Protein 4R2X (pdb70)

CATH classification: 3.40.50.1580

Organism: Shewanella oneidensis (strain ATCC 700550 / JCM 31522 / CIP 106686 / LMG 19005 / NCIMB 14063 / MR-1) (NCBI:txid211586)

Secondary structure (DSSP, 8-state):
--SSSS---TGGGTT--EEEEES-GGGHHHHHTTSEEEEEEEEETTEEEEEEEETTEEEEEE---SSHHHHHHHHHHHHHTT--EEEEEEEEEE-STTPPTT-EEEEEEEEEE-SGGGGTS-TTS-EE--HHHHHHHHHHHHHTT---EEEEEEEES-SSGGGT---SSS----TTTTTHHHHHHHTT--EEESSHHHHHHHHHHHT-EEEEEEEEEEETTT-S---HHHHHHHHHHHHH-/--SSSS---TGGGTT--EEE--S-GGGHHHHHTTSEEEEEEEEETTEEEEEEEETTEEEEEE---SSHHHHHHHHHHHHHTT--EEEEEEEEEE-STT--TT-EEEEEEEEEESSGGGGTS-TTS-EE--HHHHHHHHHHHHHTT---EEEEEEEES-SSGGGT---SSS----GGGTTHHHHHHHTT--EEESSHHHHHHHHHHHT-EEEEEEEEEEETT--HHHHHHHHHHHHHHHH-/--SSSS---GGGGTT--EEEEES-GGGHHHHHTTSEEEEEEEEETTEEEEEEEETTEEEEEE---SSHHHHHHHHHHHHHTT--EEEEEEEEEE-STT--TT-EEEEEEEEEE-SGGGGTS-TTS-EE--HHHHHHHHHHHHHTT---EEEEEEEES-SSGGGT---SSS----TTTTTHHHHHHHTT--EEESSHHHHHHHHHHHT-EEEEEEEEEEETTT-SS--TT----HHHHHHHHHHHHH-/--SSSS---GGGGTT--EEEEES-GGGHHHHHHTSEEEEEEEEETTEEEEEEEETTEEEEEE---SSHHHHHHHHHHHHHTT--EEEEEEEEEE-STT--TT-EEEEEEEEEE-SGGGGTS-TTS-EE--HHHHHHHHHHHHHTT---EEEEEEEES-SSGGGT---SSS----GGGTTHHHHHHHTT--EEESSHHHHHHHHHHHT-EEEEEEEEEEETTT-SS--TTS-----HHHHHHHHHHHHH-/--STTT---GGGGTT--EEE--S-HHHHHHHHTTSEEEEEEEEETTEEEEEEEETTEEEEEE---SSHHHHHHHHHHHHHTT--EEEEEEEEEE-STT--TT-EEEEEEEEEESSGGGGTS-TTS-EE--HHHHHHHHHHHHHTT---EEEEEEEES-SSGGGT---SSS----GGGTTHHHHHHHTT--EEESSHHHHHHHHHHHT-EEEEEEEEEEETT--HHHHHHHHHHHHHHHHH-/--SSSS---TGGGTT--EEEEES-GGGHHHHHTTSEEEEEEEEETTEEEEEEEETTEEEEEE---SSHHHHHHHHHHHHHTT--EEEEEEEEEE-STTSPTT-EEEEEEEEEE-SGGGGTS-TTS-EE--HHHHHHHHHHHHHTT---EEEEEEEES-SSGGGT---SSS----GGGTTHHHHHHHTT--EEESSHHHHHHHHHHHT-EEEEEEEEEEETTT-S---HHHHHHHHHHHHHH-

Solvent-accessible surface area: 43007 Å² total; per-residue (Å²): 90,103,12,73,18,0,20,0,37,142,83,62,1,82,61,3,58,0,0,0,0,0,2,23,17,87,30,0,91,140,0,0,108,87,13,86,110,40,60,112,21,6,48,76,54,0,1,19,1,31,11,0,45,1,10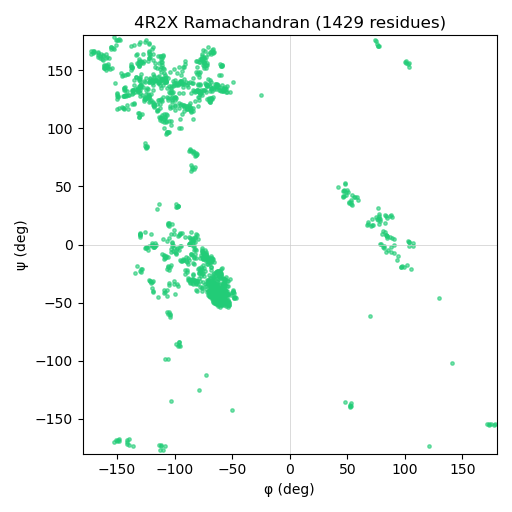4,59,91,29,0,0,0,0,0,1,0,10,0,1,0,0,1,3,0,0,0,9,0,0,10,66,11,39,2,63,0,0,0,6,0,4,56,5,8,0,0,35,80,159,7,71,20,53,42,3,0,0,1,22,0,0,0,2,2,10,4,0,0,40,1,15,0,44,42,28,2,3,0,7,3,38,24,93,0,3,54,7,0,3,37,2,0,123,108,47,73,28,115,7,49,48,12,13,0,0,1,0,0,0,22,12,10,0,6,19,5,94,115,24,68,36,33,84,18,19,83,86,2,40,38,2,32,134,31,7,45,51,13,40,0,24,0,3,7,14,9,0,0,1,0,0,0,0,0,27,1,28,67,23,59,2,0,1,0,1,15,4,63,2,2,18,69,124,39,48,54,25,88,184,93,26,161,101,64,11,22,46,3,0,7,34,0,0,70,88,27,36,128,95,88,14,74,20,1,22,0,41,136,87,60,1,82,61,3,62,2,0,0,0,0,4,20,17,110,29,0,105,132,0,0,95,86,15,84,116,36,60,117,28,6,51,75,55,0,1,18,1,28,10,0,49,1,98,60,88,27,0,0,0,0,0,1,0,10,0,0,0,0,1,4,0,0,0,8,0,0,9,65,8,40,2,64,0,0,0,6,1,5,48,4,9,0,0,38,80,158,7,71,16,36,39,2,0,0,1,22,0,0,0,2,2,10,2,0,0,39,1,14,0,39,39,28,2,2,0,6,2,40,24,91,0,3,53,7,0,3,35,1,0,123,106,57,69,37,116,7,50,43,8,13,0,0,2,0,0,0,23,8,10,0,7,19,5,94,120,24,68,34,33,85,19,18,84,88,2,38,37,1,32,135,33,8,46,51,13,40,0,25,0,2,7,14,10,0,0,1,0,0,0,1,1,28,2,27,68,24,64,2,0,0,0,1,15,5,60,1,1,17,65,128,40,49,58,26,91,186,92,20,118,141,148,30,47,11,5,49,2,0,7,36,0,0,70,83,28,33,125,101,86,8,79,17,1,20,0,40,131,92,64,1,85,61,2,58,0,0,0,0,0,5,16,18,85,28,0,93,138,0,0,106,91,13,83,110,39,63,114,20,7,49,78,55,1,1,21,1,33,7,0,47,0,103,60,94,27,0,0,0,0,0,1,0,9,0,0,0,0,1,4,0,0,0,8,0,0,9,61,8,32,2,61,0,0,0,10,2,6,46,7,14,0,0,19,87,110,0,76,86,36,40,0,0,0,2,20,0,0,0,2,2,11,3,0,0,40,1,15,0,45,40,28,2,2,0,6,3,38,22,94,0,3,55,8,0,4,36,1,0,124,105,65,73,35,114,8,38,49,12,12,0,0,1,0,0,0,36,6,8,0,9,20,32,116,83,26,70,36,31,78,20,19,84,82,1,40,40,2,25,131,34,9,46,53,14,41,0,12,1,4,10,15,10,0,0,1,0,1,0,0,0,26,1,27,66,24,58,3,0,2,0,6,4,0,80,79,8,77,55,131,108,21,85,104,28,5,18,48,2,0,7,34,0,0,66,86,25,32,130,97,88,14,137,28,1,23,0,38,119,90,64,1,82,60,3,61,1,0,0,0,0,4,21,17,100,24,0,86,109,0,0,110,92,14,81,116,39,69,114,26,7,51,73,58,0,1,18,1,37,8,0,48,1,108,61,98,25,0,0,0,0,0,1,0,9,0,0,0,0,1,4,0,0,0,8,0,0,9,55,6,32,3,64,0,0,0,7,1,4,46,6,9,0,0,18,94,115,1,94,91,56,38,3,0,0,1,22,0,0,0,2,3,10,2,0,0,40,1,16,0,39,36,29,2,3,0,8,2,42,24,94,0,3,54,9,0,4,35,1,0,124,107,64,70,54,113,8,41,44,8,12,0,0,1,0,0,0,23,11,11,0,6,19,6,96,110,25,66,34,34,83,18,18,83,82,2,39,38,2,34,124,34,10,38,46,13,40,0,16,0,2,8,14,10,0,0,1,0,1,0,0,1,27,2,23,67,24,60,3,0,0,0,1,15,4,64,2,14,16,54,142,93,42,58,77,156,52,3,9,55,4,0,7,36,0,0,69,83,29,24,128,92,103,15,135,28,1,21,0,36,132,92,63,1,84,60,3,60,0,0,0,0,0,4,15,17,87,33,0,97,143,0,0,107,88,14,84,109,40,65,114,22,6,47,78,59,0,0,20,0,27,6,0,48,1,105,60,96,28,0,0,0,0,0,0,0,9,0,0,0,0,1,4,0,0,0,8,0,0,9,61,10,32,2,63,0,0,0,7,1,5,49,5,9,0,0,20,93,115,1,93,94,61,41,9,0,0,2,21,0,0,0,2,2,10,3,0,0,39,1,16,0,42,40,25,2,2,0,7,2,39,24,93,0,2,54,8,0,4,35,1,0,127,110,67,73,50,116,6,42,49,12,14,0,0,1,0,0,0,23,7,10,0,7,19,5,97,111,24,66,37,33,79,20,18,84,88,2,40,39,2,34,134,36,7,44,51,13,40,0,17,0,3,7,14,10,0,0,1,0,0,0,1,1,29,1,25,68,24,57,3,0,1,0,2,16,3,64,3,13,17,53,142,90,42,63,78,91,11,37,53,4,0,7,34,0,0,69,85,27,35,118,96,90,12,72,19,1,23,0,40,122,92,62,1,85,62,3,61,2,0,0,0,0,5,22,17,96,39,0,80,145,0,0,110,94,14,82,115,38,57,116,28,8,53,74,54,0,1,18,1,36,7,0,46,1,109,62,99,24,0,0,0,0,0,1,0,9,0,1,0,0,1,4,0,0,0,7,0,0,8,54,9,36,2,62,1,0,0,8,2,5,46,4,11,0,0,20,88,104,0,74,97,40,39,3,0,0,2,21,0,0,0,2,2,9,3,0,0,39,1,14,0,44,37,28,2,2,0,7,1,40,22,96,0,3,54,8,0,3,33,2,0,123,105,62,72,34,118,8,35,46,8,12,0,0,1,0,0,1,36,5,9,0,9,21,24,114,85,26,68,36,31,76,20,18,81,81,1,40,39,2,26,120,32,9,40,44,13,39,0,13,1,3,7,14,9,0,0,1,0,0,0,0,1,29,2,25,67,24,61,3,0,0,0,2,4,2,105,64,14,74,56,130,70,86,52,38,4,17,55,2,0,7,34,0,0,72,81,28,24,135

B-factor: mean 9.04, std 5.4, range [2.64, 84.24]

Foldseek 3Di:
DPADFQQDALVLQVPAQEEEEEAALVCQQVLQVVAAPWAWTGDGDRWTWIWGAQVRHIYIYIYQHFALVSNVRVVVRVVVSNHFEYEYEYAWAWAADPQAFQAKEWAQWEDPQHDLLCVQPNNVDTLGADPLLSVLLQVLCVVVVGHHHYYYEYAHRDLDQQCPHQPDPVSDHDPVRVCVSVVCVVVVHTTYGHHSSSVSSNSVRVVGGYIYMYGYHYYPVVDSHDDPVGDPGSSSSSSSSVSVVVD/DLADFQQDALVQQVQAQAEEEEAALVCQQVLQVVAAPWAWDDDGDRWTWIWGAQVRHIYIYIYQHFALVSNVRVVVRVVVSNHFEYEYEYAWAWAADPQAFQAKEWEQWEDPQHDLLCVQPNNPDTLGADPLLSVLLQVLCVVQPGRHHYYYEYAHRDLDQQCPHQPDPVSDHDPVRVCVSVVCVVVVHTTYGHHSSSVSSNSVRVVGGYIYMYGYHHYPVPDSHDDPVGDDHDGSSSSSSSSVNVVVD/DQADFQQDALVLQVQAQEEEEEAALVCQQVLQVVAAPWAWTDDGDRWTWIWGAFVRGIYIYIYQHFALVSNVRVVVRVVVSNHFEYEYEEAFAWAEPVQDFLAKEWAQWEAPQHDLLCVQPNPVDTLGADPLLSVLLQVLCVVVVHRHHYYYAYAHQDPDQQCPHQPDPVSDHDPVRVCVSVVCVVVVHIGYGHHSSSVSSNSVRVVGGYIYMYGHRHYPPPCSRVSRSSSSSSSVNVVVD/DLADFQQDALVLQVQAQAEEEEAALVCQQVLQVVAAPWAWDDDGDRWTWIWGAFVRHIYIYIYQHFALVSNVRVVVRVVVSNHFEYEYEYAWAWAAPVDDFQAKEKAQWEDPQHDLLCVQPNNVDTLGADPLLSVLLQVLCVVVVHRHHYYYEYAHQDLDQQCPHQPDPVSDHDPVRVCPSVVCVVVVHTTYGHHSSSVSSNSVRVVGGYIYMYGHHHYVVVHSDGPVSSVSSSSSVNVVVD/DPADFQQAALVLQVQDQEEEEEAALVCQQVLQVVAAPWAWTDDGDRWTWIWGAQVRGIYIYIYQHFALVSNVRVVVRVVVSRHFEYEYEYAWAWAEPVDDFQAKAWEQWEDPQHDLLCVQPNNVDTLGADPLLSVLLQVLCVVVVHRHHYYYEYAHRDLDQQCPHQPDPVSDHDPVRVCVSVVCVVVVHTTYGHHSSSVSSNSVRVVGGYIYMYGYHHYVVVDSDGNSSSSSSSSVSVVVD/DCADFQQDALVLQVQAQAEEEEAALVCQQVLQVVAAPKAWDDDGDRWTWIWGAQPRGIYIYIYQHFALVSNVRVVVRVVVSNHFEYEYFEAFAWAEPPQDAQAKEWEQWEDPQHDLLCVQPNNPDTLGADPLLSVLLQVLCVVVVHRHHYYYEYAHQDPDQQCPHQPDPVSDHDPVRVCVSVVCVVVVHIGYGHHSSSVSSNSVRVVGGYIYMHGHHHYPPPHGVSRSSSSSSSVSVVVD

Sequence (1460 aa):
ADVFHLGLTKAMLDGATLAIVPGDPERVKRIAELMDNATFLASHREYTSYLAYADGKPVVICSTGIGGPSTSIAVEELAQLGVNTFLRVGTTGAIQPHVNVGDVIVTQASVRLDGASLHFAPMEFPAVANFECTTAMVAACRDAGVEPHIGVTASSDTFYPGQERYDTVTGRVTRRFAGSMKEWQDMGVLNYEMESATLFTMCATQGWRAACVAGVIVNRTQQEIPDEATMVSAVSIVVAAAKKLLAADVFHLGLTKAMLDGATLAIVPGDPERVKRIAELMDNATFLASHREYTSYLAYADGKPVVICSTGIGGPSTSIAVEELAQLGVNTFLRVGTTGAIQPHVNVGDVIVTQASVRLDGASLHFAPMEFPAVANFECTTAMVAACRDAGVEPHIGVTASSDTFYPGQERYDTVTGRVTRRFAGSMKEWQDMGVLNYEMESATLFTMCATQGWRAACVAGVIVNRTQQEIPDEATMKEVSAVSIVVAAAKKLLAADVFHLGLTKAMLDGATLAIVPGDPERVKRIAELMDNATFLASHREYTSYLAYADGKPVVICSTGIGGPSTSIAVEELAQLGVNTFLRVGGTTTTGGAIQPHVNVGDVIVTQASVRLDGASLHFAPMEFPAVANFECTTAMVAACRDAGVEPHIGVTASSDTFYPGQERYDTVTGRVTRRFAGSMKEWQDMGVLNYEMESATLFTMCATQGWRAACVAGVIVNRTQKTEVSAVSIVVAAAKKLLAADVFHLGLTKAMLDGATLAIVPGDPERVKRIAELMDNATFLASHREYTSYLAYADGKPVVICSTGIGGPSTSIAVEELAQLGVNTFLRVGTTGAIQPHVNVGDVIVTQASVRLDGASLHFAPMEFPAVANFECTTAMVAACRDAGVEPHIGVTASSDTFYPGQERYDTVTGRVTRRFAGSMKEWQDMGVLNYEMESATLFTMCATQGWRAACVAGVIVNRTQQEIPVSAVSIVVAAAKKLLAADVFHLGLTKAMLDGATLAIVPGDPERVKRIAELMDNATFLASHREYTSYLAYADGKPVVICSTGIGGPSTSIAVEELAQLGVNTFLRVGTTGAIQPHVNVGDVIVTQASVRLDGASLHFAPMEFPAVANFECTTAMVAACRDAGVEPHIGVTASSDTFYPGQERYDTVTGRVTRRFAGSMKEWQDMGVLNYEMESATLFTMCATQGWRAACVAGVIVNRTQQEIPSAVSIVVAAAKKLLAADVFHLGLTKAMLDGATLAIVPGDPERVKRIAELMDNATFLASHREYTSYLAYADGKPVVICSTGIGGPSTSIAVEELAQLGVNTFLRVGGTTTTGGAIQPHVNVGDVIVTQASVRLDGASLHFAPMEFPAVANFECTTAMVAACRDAGVEPHIGVTASSDTFYPGQERYDTVTGRVTRRFAGSMKEWQDMGVLNYEMESATLFTMCATQGWRAACVAAGGVVIIVVNNRTQTEVSAVSIVVAAAKKLLA

InterPro domains:
  IPR000845 Nucleoside phosphorylase domain [PF01048] (18-234)
  IPR010058 Uridine phosphorylase [TIGR01718] (4-251)
  IPR018016 Nucleoside phosphorylase, conserved site [PS01232] (64-79)
  IPR035994 Nucleoside phosphorylase superfamily [G3DSA:3.40.50.1580] (1-252)
  IPR035994 Nucleoside phosphorylase superfamily [SSF53167] (6-247)

Radius of gyration: 32.82 Å; Cα contacts (8 Å, |Δi|>4): 4244; chains: 6; bounding box: 95×53×98 Å

Nearest PDB structures (foldseek):
  4r2x-assembly1_F  TM=1.004E+00  e=8.443E-54  Shewanella oneidensis MR-1
  4r2x-assembly1_C  TM=1.001E+00  e=2.067E-51  Shewanella oneidensis MR-1
  7q2w-assembly1_FFF  TM=1.002E+00  e=8.962E-51  Shewanella oneidensis MR-1
  7q2w-assembly1_BBB  TM=9.910E-01  e=1.241E-49  Shewanella oneidensis MR-1
  2hn9-assembly1_E  TM=9.919E-01  e=1.716E-45  Salmonella enterica subsp. enterica serovar Typhimurium str. LT2

Structure (mmCIF, N/CA/C/O backbone):
data_4R2X
#
_entry.id   4R2X
#
_cell.length_a   91.540
_cell.length_b   95.930
_cell.length_c   91.610
_cell.angle_alpha   90.00
_cell.angle_beta   120.00
_cell.angle_gamma   90.00
#
_symmetry.space_group_name_H-M   'P 1 21 1'
#
loop_
_entity.id
_entity.type
_entity.pdbx_description
1 polymer 'uridine phosphorylase'
2 non-polymer 'SULFATE ION'
3 non-polymer 'CHLORIDE ION'
4 non-polymer GLYCEROL
5 water water
#
loop_
_atom_site.group_PDB
_atom_site.id
_atom_site.type_symbol
_atom_site.label_atom_id
_atom_site.label_alt_id
_atom_site.label_comp_id
_atom_site.label_asym_id
_atom_site.label_entity_id
_atom_site.label_seq_id
_atom_site.pdbx_PDB_ins_code
_atom_site.Cartn_x
_atom_site.Cartn_y
_atom_site.Cartn_z
_atom_site.occupancy
_atom_site.B_iso_or_equiv
_atom_site.auth_seq_id
_atom_site.auth_comp_id
_atom_site.auth_asym_id
_atom_site.auth_atom_id
_atom_site.pdbx_PDB_model_num
ATOM 1 N N . ALA A 1 2 ? -3.712 -18.880 34.170 1.00 17.49 1 ALA C N 1
ATOM 2 C CA . ALA A 1 2 ? -2.686 -18.341 33.268 1.00 14.91 1 ALA C CA 1
ATOM 3 C C . ALA A 1 2 ? -1.460 -19.211 33.331 1.00 15.02 1 ALA C C 1
ATOM 4 O O . ALA A 1 2 ? -1.316 -19.987 34.261 1.00 17.91 1 ALA C O 1
ATOM 11 N N . ASP A 1 3 ? -0.560 -19.056 32.373 1.00 12.39 2 ASP C N 1
ATOM 12 C CA . ASP A 1 3 ? 0.686 -19.825 32.400 1.00 13.01 2 ASP C CA 1
ATOM 13 C C . ASP A 1 3 ? 1.943 -19.011 32.694 1.00 10.72 2 ASP C C 1
ATOM 14 O O . ASP A 1 3 ? 3.068 -19.530 32.664 1.00 13.02 2 ASP C O 1
ATOM 23 N N . VAL A 1 4 ? 1.712 -17.736 32.986 1.00 9.25 3 VAL C N 1
ATOM 24 C CA . VAL A 1 4 ? 2.756 -16.832 33.510 1.00 8.94 3 VAL C CA 1
ATOM 25 C C . VAL A 1 4 ? 2.185 -16.164 34.744 1.00 9.06 3 VAL C C 1
ATOM 26 O O . VAL A 1 4 ? 0.995 -16.151 34.958 1.00 10.99 3 VAL C O 1
ATOM 39 N N . PHE A 1 5 ? 3.066 -15.707 35.612 1.00 8.04 4 PHE C N 1
ATOM 40 C CA . PHE A 1 5 ? 2.648 -15.304 36.955 1.00 8.27 4 PHE C CA 1
ATOM 41 C C . PHE A 1 5 ? 2.042 -13.899 37.056 1.00 8.21 4 PHE C C 1
ATOM 42 O O . PHE A 1 5 ? 1.226 -13.665 37.947 1.00 11.44 4 PHE C O 1
ATOM 59 N N . HIS A 1 6 ? 2.478 -12.952 36.216 1.00 6.14 5 HIS C N 1
ATOM 60 C CA . HIS A 1 6 ? 1.943 -11.607 36.289 1.00 6.51 5 HIS C CA 1
ATOM 61 C C . HIS A 1 6 ? 1.000 -11.228 35.182 1.00 7.21 5 HIS C C 1
ATOM 62 O O . HIS A 1 6 ? 0.005 -10.515 35.426 1.00 7.82 5 HIS C O 1
ATOM 77 N N . LEU A 1 7 ? 1.261 -11.645 33.945 1.00 6.19 6 LEU C N 1
ATOM 78 C CA . LEU A 1 7 ? 0.510 -11.041 32.829 1.00 5.96 6 LEU C CA 1
ATOM 79 C C . LEU A 1 7 ? -0.907 -11.612 32.690 1.00 6.62 6 LEU C C 1
ATOM 80 O O . LEU A 1 7 ? -1.704 -11.033 31.973 1.00 7.55 6 LEU C O 1
ATOM 96 N N . GLY A 1 8 ? -1.167 -12.796 33.213 1.00 7.86 7 GLY C N 1
ATOM 97 C CA . GLY A 1 8 ? -2.487 -13.420 33.105 1.00 9.44 7 GLY C CA 1
ATOM 98 C C . GLY A 1 8 ? -2.770 -14.056 31.732 1.00 8.57 7 GLY C C 1
ATOM 99 O O . GLY A 1 8 ? -3.932 -14.153 31.345 1.00 9.33 7 GLY C O 1
ATOM 103 N N . LEU A 1 9 ? -1.701 -14.449 31.030 1.00 7.93 8 LEU C N 1
ATOM 104 C CA . LEU A 1 9 ? -1.763 -14.904 29.654 1.00 7.39 8 LEU C CA 1
ATOM 105 C C . LEU A 1 9 ? -1.408 -16.379 29.565 1.00 8.07 8 LEU C C 1
ATOM 106 O O . LEU A 1 9 ? -0.744 -16.936 30.424 1.00 9.33 8 LEU C O 1
ATOM 122 N N . THR A 1 10 ? -1.898 -17.008 28.501 1.00 10.06 9 THR C N 1
ATOM 123 C CA . THR A 1 10 ? -1.430 -18.307 28.062 1.00 10.10 9 THR C CA 1
ATOM 124 C C . THR A 1 10 ? -0.919 -18.166 26.627 1.00 9.29 9 THR C C 1
ATOM 125 O O . THR A 1 10 ? -1.258 -17.191 25.901 1.00 9.63 9 THR C O 1
ATOM 135 N N . LYS A 1 11 ? -0.158 -19.179 26.190 1.00 9.67 10 LYS C N 1
ATOM 136 C CA . LYS A 1 11 ? 0.381 -19.137 24.856 1.00 9.11 10 LYS C CA 1
ATOM 137 C C . LYS A 1 11 ? -0.763 -19.063 23.827 1.00 8.25 10 LYS C C 1
ATOM 138 O O . LYS A 1 11 ? -0.698 -18.341 22.842 1.00 8.22 10 LYS C O 1
ATOM 157 N N . ALA A 1 12 ? -1.812 -19.866 24.039 1.00 9.23 11 ALA C N 1
ATOM 158 C CA . ALA A 1 12 ? -2.937 -19.886 23.110 1.00 10.23 11 ALA C CA 1
ATOM 159 C C . ALA A 1 12 ? -3.515 -18.515 22.855 1.00 9.42 11 ALA C C 1
ATOM 160 O O . ALA A 1 12 ? -3.946 -18.242 21.744 1.00 9.95 11 ALA C O 1
ATOM 167 N N . MET A 1 13 ? -3.541 -17.667 23.870 1.00 8.85 12 MET C N 1
ATOM 168 C CA . MET A 1 13 ? -4.156 -16.357 23.734 1.00 9.39 12 MET C CA 1
ATOM 169 C C . MET A 1 13 ? -3.428 -15.487 22.719 1.00 9.47 12 MET C C 1
ATOM 170 O O . MET A 1 13 ? -4.030 -14.544 22.202 1.00 9.94 12 MET C O 1
ATOM 184 N N . LEU A 1 14 ? -2.160 -15.764 22.466 1.00 8.69 13 LEU C N 1
ATOM 185 C CA . LEU A 1 14 ? -1.378 -14.971 21.533 1.00 8.21 13 LEU C CA 1
ATOM 186 C C . LEU A 1 14 ? -1.565 -15.380 20.068 1.00 7.32 13 LEU C C 1
ATOM 187 O O . LEU A 1 14 ? -1.046 -14.717 19.169 1.00 8.10 13 LEU C O 1
ATOM 203 N N . ASP A 1 15 ? -2.231 -16.525 19.818 1.00 8.29 14 ASP C N 1
ATOM 204 C CA . ASP A 1 15 ? -2.551 -16.965 18.440 1.00 8.02 14 ASP C CA 1
ATOM 205 C C . ASP A 1 15 ? -1.297 -16.996 17.544 1.00 8.70 14 ASP C C 1
ATOM 206 O O . ASP A 1 15 ? -1.363 -16.683 16.357 1.00 10.14 14 ASP C O 1
ATOM 215 N N . GLY A 1 16 ? -0.160 -17.417 18.114 1.00 8.59 15 GLY C N 1
ATOM 216 C CA . GLY A 1 16 ? 1.061 -17.512 17.344 1.00 8.85 15 GLY C CA 1
ATOM 217 C C . GLY A 1 16 ? 1.947 -16.282 17.314 1.00 7.68 15 GLY C C 1
ATOM 218 O O . GLY A 1 16 ? 2.988 -16.306 16.670 1.00 8.95 15 GLY C O 1
ATOM 222 N N . ALA A 1 17 ? 1.560 -15.191 17.975 1.00 7.34 16 ALA C N 1
ATOM 223 C CA . ALA A 1 17 ? 2.364 -13.982 17.916 1.00 6.88 16 ALA C CA 1
ATOM 224 C C . ALA A 1 17 ? 3.787 -14.238 18.406 1.00 6.31 16 ALA C C 1
ATOM 225 O O . ALA A 1 17 ? 3.989 -14.793 19.486 1.00 7.69 16 ALA C O 1
ATOM 232 N N . THR A 1 18 ? 4.751 -13.741 17.644 1.00 6.05 17 THR C N 1
ATOM 233 C CA . THR A 1 18 ? 6.143 -13.748 18.070 1.00 6.67 17 THR C CA 1
ATOM 234 C C . THR A 1 18 ? 6.741 -12.354 18.264 1.00 5.57 17 THR C C 1
ATOM 235 O O . THR A 1 18 ? 7.899 -12.220 18.604 1.00 5.92 17 THR C O 1
ATOM 245 N N . LEU A 1 19 ? 5.924 -11.309 18.011 1.00 6.07 18 LEU C N 1
ATOM 246 C CA . LEU A 1 19 ? 6.353 -9.952 18.120 1.00 5.46 18 LEU C CA 1
ATOM 247 C C . LEU A 1 19 ? 5.361 -9.209 19.031 1.00 5.29 18 LEU C C 1
ATOM 248 O O . LEU A 1 19 ? 4.166 -9.366 18.933 1.00 5.73 18 LEU C O 1
ATOM 264 N N . ALA A 1 20 ? 5.956 -8.408 19.938 1.00 4.99 19 ALA C N 1
ATOM 265 C CA . ALA A 1 20 ? 5.185 -7.552 20.849 1.00 5.30 19 ALA C CA 1
ATOM 266 C C . ALA A 1 20 ? 5.543 -6.116 20.619 1.00 4.85 19 ALA C C 1
ATOM 267 O O . ALA A 1 20 ? 6.689 -5.751 20.450 1.00 5.86 19 ALA C O 1
ATOM 274 N N . ILE A 1 21 ? 4.476 -5.274 20.712 1.00 4.92 20 ILE C N 1
ATOM 275 C CA . ILE A 1 21 ? 4.651 -3.854 20.815 1.00 4.95 20 ILE C CA 1
ATOM 276 C C . ILE A 1 21 ? 4.425 -3.537 22.305 1.00 5.00 20 ILE C C 1
ATOM 277 O O . ILE A 1 21 ? 3.413 -3.938 22.881 1.00 6.15 20 ILE C O 1
ATOM 293 N N . VAL A 1 22 ? 5.399 -2.836 22.931 1.00 5.29 21 VAL C N 1
ATOM 294 C CA . VAL A 1 22 ? 5.420 -2.665 24.382 1.00 5.49 21 VAL C CA 1
ATOM 295 C C . VAL A 1 22 ? 5.492 -1.181 24.782 1.00 5.56 21 VAL C C 1
ATOM 296 O O . VAL A 1 22 ? 6.574 -0.625 24.996 1.00 6.02 21 VAL C O 1
ATOM 309 N N . PRO A 1 23 ? 4.320 -0.528 24.899 1.00 5.25 22 PRO C N 1
ATOM 310 C CA . PRO A 1 23 ? 4.290 0.816 25.382 1.00 5.39 22 PRO C CA 1
ATOM 311 C C . PRO A 1 23 ? 4.488 0.813 26.919 1.00 4.85 22 PRO C C 1
ATOM 312 O O . PRO A 1 23 ? 4.196 -0.210 27.573 1.00 5.97 22 PRO C O 1
ATOM 323 N N . GLY A 1 24 ? 4.815 1.946 27.504 1.00 5.59 23 GLY C N 1
ATOM 324 C CA . GLY A 1 24 ? 4.908 2.010 28.959 1.00 5.80 23 GLY C CA 1
ATOM 325 C C . GLY A 1 24 ? 3.544 2.061 29.621 1.00 5.63 23 GLY C C 1
ATOM 326 O O . GLY A 1 24 ? 3.348 1.496 30.704 1.00 6.69 23 GLY C O 1
ATOM 330 N N . ASP A 1 25 ? 2.586 2.765 29.006 1.00 6.51 24 ASP C N 1
ATOM 331 C CA . ASP A 1 25 ? 1.334 3.096 29.658 1.00 6.87 24 ASP C CA 1
ATOM 332 C C . ASP A 1 25 ? 0.251 2.043 29.318 1.00 7.05 24 ASP C C 1
ATOM 333 O O . ASP A 1 25 ? -0.079 1.887 28.148 1.00 7.11 24 ASP C O 1
ATOM 342 N N . PRO A 1 26 ? -0.320 1.376 30.328 1.00 7.11 25 PRO C N 1
ATOM 343 C CA . PRO A 1 26 ? -1.444 0.460 30.033 1.00 8.01 25 PRO C CA 1
ATOM 344 C C . PRO A 1 26 ? -2.616 1.077 29.289 1.00 7.91 25 PRO C C 1
ATOM 345 O O . PRO A 1 26 ? -3.256 0.365 28.503 1.00 8.81 25 PRO C O 1
ATOM 356 N N . GLU A 1 27 ? -2.814 2.366 29.474 1.00 8.38 26 GLU C N 1
ATOM 357 C CA . GLU A 1 27 ? -3.939 3.027 28.877 1.00 11.32 26 GLU C CA 1
ATOM 358 C C . GLU A 1 27 ? -3.726 3.250 27.364 1.00 11.91 26 GLU C C 1
ATOM 359 O O . GLU A 1 27 ? -4.701 3.501 26.647 1.00 16.33 26 GLU C O 1
ATOM 371 N N . ARG A 1 28 ? -2.485 3.161 26.877 1.00 9.48 27 ARG C N 1
ATOM 372 C CA . ARG A 1 28 ? -2.160 3.307 25.451 1.00 9.76 27 ARG C CA 1
ATOM 373 C C . ARG A 1 28 ? -2.355 1.998 24.651 1.00 8.87 27 ARG C C 1
ATOM 374 O O . ARG A 1 28 ? -2.371 2.031 23.435 1.00 9.60 27 ARG C O 1
ATOM 395 N N . VAL A 1 29 ? -2.439 0.860 25.330 1.00 8.02 28 VAL C N 1
ATOM 396 C CA . VAL A 1 29 ? -2.453 -0.415 24.668 1.00 7.39 28 VAL C CA 1
ATOM 397 C C . VAL A 1 29 ? -3.601 -0.572 23.674 1.00 7.36 28 VAL C C 1
ATOM 398 O O . VAL A 1 29 ? -3.408 -0.996 22.548 1.00 7.69 28 VAL C O 1
ATOM 411 N N . LYS A 1 30 ? -4.820 -0.281 24.112 1.00 8.80 29 LYS C N 1
ATOM 412 C CA . LYS A 1 30 ? -5.986 -0.397 23.249 1.00 9.33 29 LYS C CA 1
ATOM 413 C C . LYS A 1 30 ? -5.838 0.481 22.015 1.00 9.10 29 LYS C C 1
ATOM 414 O O . LYS A 1 30 ? -6.175 0.051 20.907 1.00 11.29 29 LYS C O 1
ATOM 433 N N . ARG A 1 31 ? -5.404 1.724 22.203 1.00 10.93 30 ARG C N 1
ATOM 434 C CA . ARG A 1 31 ? -5.201 2.646 21.078 1.00 10.90 30 ARG C CA 1
ATOM 435 C C . ARG A 1 31 ? -4.242 2.094 20.025 1.00 9.12 30 ARG C C 1
ATOM 436 O O . ARG A 1 31 ? -4.531 2.170 18.823 1.00 10.24 30 ARG C O 1
ATOM 453 N N . ILE A 1 32 ? -3.119 1.538 20.478 1.00 8.44 31 ILE C N 1
ATOM 454 C CA . ILE A 1 32 ? -2.190 0.908 19.549 1.00 8.03 31 ILE C CA 1
ATOM 455 C C . ILE A 1 32 ? -2.830 -0.287 18.854 1.00 8.05 31 ILE C C 1
ATOM 456 O O . ILE A 1 32 ? -2.765 -0.443 17.635 1.00 8.07 31 ILE C O 1
ATOM 472 N N . ALA A 1 33 ? -3.477 -1.134 19.652 1.00 7.65 32 ALA C N 1
ATOM 473 C CA . ALA A 1 33 ? -4.127 -2.335 19.083 1.00 7.28 32 ALA C CA 1
ATOM 474 C C . ALA A 1 33 ? -5.111 -1.997 17.971 1.00 8.05 32 ALA C C 1
ATOM 475 O O . ALA A 1 33 ? -5.171 -2.664 16.944 1.00 8.46 32 ALA C O 1
ATOM 482 N N . GLU A 1 34 ? -5.844 -0.915 18.196 1.00 8.82 33 GLU C N 1
ATOM 483 C CA . GLU A 1 34 ? -6.858 -0.467 17.267 1.00 8.95 33 GLU C CA 1
ATOM 484 C C . GLU A 1 34 ? -6.317 0.156 15.963 1.00 8.93 33 GLU C C 1
ATOM 485 O O . GLU A 1 34 ? -7.115 0.373 15.030 1.00 10.85 33 GLU C O 1
ATOM 497 N N . LEU A 1 35 ? -5.017 0.434 15.886 1.00 8.81 34 LEU C N 1
ATOM 498 C CA . LEU A 1 35 ? -4.384 0.798 14.625 1.00 9.24 34 LEU C CA 1
ATOM 499 C C . LEU A 1 35 ? -4.153 -0.421 13.748 1.00 9.82 34 LEU C C 1
ATOM 500 O O . LEU A 1 35 ? -3.811 -0.317 12.576 1.00 12.28 34 LEU C O 1
ATOM 516 N N . MET A 1 36 ? -4.381 -1.598 14.318 1.00 8.61 35 MET C N 1
ATOM 517 C CA . MET A 1 36 ? -4.271 -2.863 13.616 1.00 8.54 35 MET C CA 1
ATOM 518 C C . MET A 1 36 ? -5.666 -3.467 13.529 1.00 8.03 35 MET C C 1
ATOM 519 O O . MET A 1 36 ? -6.648 -2.821 13.883 1.00 9.39 35 MET C O 1
ATOM 533 N N . ASP A 1 37 ? -5.780 -4.701 13.057 1.00 7.63 36 ASP C N 1
ATOM 534 C CA . ASP A 1 37 ? -7.073 -5.296 12.762 1.00 7.81 36 ASP C CA 1
ATOM 535 C C . ASP A 1 37 ? -7.472 -6.298 13.851 1.00 7.40 36 ASP C C 1
ATOM 536 O O . ASP A 1 37 ? -6.624 -6.916 14.506 1.00 8.01 36 ASP C O 1
ATOM 545 N N . ASN A 1 38 ? -8.769 -6.389 14.067 1.00 7.75 37 ASN C N 1
ATOM 546 C CA . ASN A 1 38 ? -9.334 -7.388 14.973 1.00 7.99 37 ASN C CA 1
ATOM 547 C C . ASN A 1 38 ? -8.818 -7.275 16.404 1.00 8.01 37 ASN C C 1
ATOM 548 O O . ASN A 1 38 ? -8.592 -8.283 17.049 1.00 9.42 37 ASN C O 1
ATOM 559 N N . ALA A 1 39 ? -8.632 -6.055 16.875 1.00 7.84 38 ALA C N 1
ATOM 560 C CA . ALA A 1 39 ? -8.107 -5.856 18.223 1.00 7.41 38 ALA C CA 1
ATOM 561 C C . ALA A 1 39 ? -8.960 -6.609 19.236 1.00 7.33 38 ALA C C 1
ATOM 562 O O . ALA A 1 39 ? -10.174 -6.566 19.203 1.00 8.29 38 ALA C O 1
ATOM 569 N N . THR A 1 40 ? -8.277 -7.275 20.164 1.00 7.78 39 THR C N 1
ATOM 570 C CA . THR A 1 40 ? -8.877 -8.239 21.055 1.00 9.90 39 THR C CA 1
ATOM 571 C C . THR A 1 40 ? -8.252 -8.053 22.446 1.00 8.60 39 THR C C 1
ATOM 572 O O . THR A 1 40 ? -7.061 -8.256 22.554 1.00 8.44 39 THR C O 1
ATOM 582 N N . PHE A 1 41 ? -9.018 -7.681 23.479 1.00 9.87 40 PHE C N 1
ATOM 583 C CA . PHE A 1 41 ? -8.479 -7.640 24.855 1.00 8.89 40 PHE C CA 1
ATOM 584 C C . PHE A 1 41 ? -8.035 -9.058 25.258 1.00 8.40 40 PHE C C 1
ATOM 585 O O . PHE A 1 41 ? -8.762 -10.052 25.019 1.00 8.98 40 PHE C O 1
ATOM 602 N N . LEU A 1 42 ? -6.859 -9.155 25.865 1.00 6.81 41 LEU C N 1
ATOM 603 C CA . LEU A 1 42 ? -6.395 -10.403 26.442 1.00 6.83 41 LEU C CA 1
ATOM 604 C C . LEU A 1 42 ? -6.493 -10.414 27.944 1.00 6.65 41 LEU C C 1
ATOM 605 O O . LEU A 1 42 ? -7.141 -11.306 28.518 1.00 7.83 41 LEU C O 1
ATOM 621 N N . ALA A 1 43 ? -5.837 -9.474 28.624 1.00 6.70 42 ALA C N 1
ATOM 622 C CA . ALA A 1 43 ? -5.830 -9.518 30.073 1.00 6.62 42 ALA C CA 1
ATOM 623 C C . ALA A 1 43 ? -5.432 -8.159 30.604 1.00 6.87 42 ALA C C 1
ATOM 624 O O . ALA A 1 43 ? -4.795 -7.354 29.881 1.00 7.12 42 ALA C O 1
ATOM 631 N N . SER A 1 44 ? -5.714 -7.919 31.885 1.00 6.98 43 SER C N 1
ATOM 632 C CA . SER A 1 44 ? -5.224 -6.695 32.552 1.00 7.00 43 SER C CA 1
ATOM 633 C C . SER A 1 44 ? -5.010 -7.079 34.006 1.00 6.57 43 SER C C 1
ATOM 634 O O . SER A 1 44 ? -5.965 -7.464 34.692 1.00 8.06 43 SER C O 1
ATOM 641 N N . HIS A 1 45 ? -3.773 -6.999 34.460 1.00 6.63 44 HIS C N 1
ATOM 642 C CA . HIS A 1 45 ? -3.435 -7.264 35.852 1.00 6.97 44 HIS C CA 1
ATOM 643 C C . HIS A 1 45 ? -2.318 -6.276 36.211 1.00 7.10 44 HIS C C 1
ATOM 644 O O . HIS A 1 45 ? -1.370 -6.098 35.408 1.00 6.68 44 HIS C O 1
ATOM 659 N N . ARG A 1 46 ? -2.448 -5.641 37.373 1.00 6.95 45 ARG C N 1
ATOM 660 C CA . ARG A 1 46 ? -1.440 -4.661 37.764 1.00 7.32 45 ARG C CA 1
ATOM 661 C C . ARG A 1 46 ? -1.297 -3.662 36.587 1.00 7.65 45 ARG C C 1
ATOM 662 O O . ARG A 1 46 ? -2.327 -3.308 36.006 1.00 8.93 45 ARG C O 1
ATOM 683 N N . GLU A 1 47 ? -0.072 -3.256 36.246 1.00 7.46 46 GLU C N 1
ATOM 684 C CA . GLU A 1 47 ? 0.189 -2.294 35.162 1.00 8.02 46 GLU C CA 1
ATOM 685 C C . GLU A 1 47 ? 0.285 -2.949 33.800 1.00 6.45 46 GLU C C 1
ATOM 686 O O . GLU A 1 47 ? 0.689 -2.305 32.849 1.00 7.00 46 GLU C O 1
ATOM 698 N N . TYR A 1 48 ? -0.092 -4.219 33.705 1.00 5.66 47 TYR C N 1
ATOM 699 C CA . TYR A 1 48 ? 0.081 -5.030 32.493 1.00 5.57 47 TYR C CA 1
ATOM 700 C C . TYR A 1 48 ? -1.265 -5.228 31.839 1.00 5.98 47 TYR C C 1
ATOM 701 O O . TYR A 1 48 ? -2.036 -6.175 32.182 1.00 5.97 47 TYR C O 1
ATOM 718 N N . THR A 1 49 ? -1.556 -4.383 30.847 1.00 5.55 48 THR C N 1
ATOM 719 C CA . THR A 1 49 ? -2.700 -4.585 29.971 1.00 5.71 48 THR C CA 1
ATOM 720 C C . THR A 1 49 ? -2.194 -5.125 28.648 1.00 5.87 48 THR C C 1
ATOM 721 O O . THR A 1 49 ? -1.250 -4.592 28.058 1.00 6.10 48 THR C O 1
ATOM 731 N N . SER A 1 50 ? -2.849 -6.187 28.153 1.00 5.86 49 SER C N 1
ATOM 732 C CA . SER A 1 50 ? -2.471 -6.853 26.931 1.00 5.97 49 SER C CA 1
ATOM 733 C C . SER A 1 50 ? -3.651 -7.043 25.982 1.00 5.77 49 SER C C 1
ATOM 734 O O . SER A 1 50 ? -4.764 -7.377 26.396 1.00 6.29 49 SER C O 1
ATOM 741 N N . TYR A 1 51 ? -3.359 -6.763 24.712 1.00 5.27 50 TYR C N 1
ATOM 742 C CA . TYR A 1 51 ? -4.253 -6.984 23.586 1.00 5.94 50 TYR C CA 1
ATOM 743 C C . TYR A 1 51 ? -3.534 -7.802 22.529 1.00 5.28 50 TYR C C 1
ATOM 744 O O . TYR A 1 51 ? -2.334 -7.854 22.468 1.00 5.92 50 TYR C O 1
ATOM 761 N N . LEU A 1 52 ? -4.338 -8.460 21.693 1.00 6.07 51 LEU C N 1
ATOM 762 C CA . LEU A 1 52 ? -3.893 -9.066 20.461 1.00 6.59 51 LEU C CA 1
ATOM 763 C C . LEU A 1 52 ? -4.484 -8.276 19.295 1.00 6.91 51 LEU C C 1
ATOM 764 O O . LEU A 1 52 ? -5.663 -7.867 19.367 1.00 8.10 51 LEU C O 1
ATOM 780 N N . ALA A 1 53 ? -3.720 -8.078 18.227 1.00 6.25 52 ALA C N 1
ATOM 781 C CA . ALA A 1 53 ? -4.292 -7.548 17.004 1.00 6.36 52 ALA C CA 1
ATOM 782 C C . ALA A 1 53 ? -3.464 -8.100 15.861 1.00 7.72 52 ALA C C 1
ATOM 783 O O . ALA A 1 53 ? -2.507 -8.841 16.069 1.00 8.23 52 ALA C O 1
ATOM 790 N N . TYR A 1 54 ? -3.895 -7.789 14.631 1.00 7.85 53 TYR C N 1
ATOM 791 C CA . TYR A 1 54 ? -3.250 -8.372 13.461 1.00 7.62 53 TYR C CA 1
ATOM 792 C C . TYR A 1 54 ? -2.690 -7.257 12.589 1.00 8.11 53 TYR C C 1
ATOM 793 O O . TYR A 1 54 ? -3.407 -6.292 12.265 1.00 9.70 53 TYR C O 1
ATOM 810 N N . ALA A 1 55 ? -1.426 -7.390 12.218 1.00 9.36 54 ALA C N 1
ATOM 811 C CA . ALA A 1 55 ? -0.688 -6.438 11.402 1.00 8.68 54 ALA C CA 1
ATOM 812 C C . ALA A 1 55 ? -0.508 -7.088 10.040 1.00 9.66 54 ALA C C 1
ATOM 813 O O . ALA A 1 55 ? 0.258 -8.039 9.912 1.00 10.30 54 ALA C O 1
ATOM 820 N N . ASP A 1 56 ? -1.217 -6.580 9.034 1.00 9.61 55 ASP C N 1
ATOM 821 C CA . ASP A 1 56 ? -1.236 -7.201 7.717 1.00 10.84 55 ASP C CA 1
ATOM 822 C C . ASP A 1 56 ? -1.335 -8.706 7.808 1.00 9.86 55 ASP C C 1
ATOM 823 O O . ASP A 1 56 ? -0.607 -9.472 7.151 1.00 11.31 55 ASP C O 1
ATOM 832 N N . GLY A 1 57 ? -2.302 -9.125 8.611 1.00 9.84 56 GLY C N 1
ATOM 833 C CA . GLY A 1 57 ? -2.599 -10.520 8.758 1.00 9.78 56 GLY C CA 1
ATOM 834 C C . GLY A 1 57 ? -1.794 -11.317 9.772 1.00 10.07 56 GLY C C 1
ATOM 835 O O . GLY A 1 57 ? -2.069 -12.484 9.978 1.00 12.25 56 GLY C O 1
ATOM 839 N N . LYS A 1 58 ? -0.798 -10.707 10.395 1.00 9.89 57 LYS C N 1
ATOM 840 C CA . LYS A 1 58 ? 0.097 -11.416 11.301 1.00 10.24 57 LYS C CA 1
ATOM 841 C C . LYS A 1 58 ? -0.233 -11.022 12.745 1.00 9.17 57 LYS C C 1
ATOM 842 O O . LYS A 1 58 ? -0.393 -9.858 13.041 1.00 8.67 57 LYS C O 1
ATOM 861 N N . PRO A 1 59 ? -0.315 -12.010 13.654 1.00 9.35 58 PRO C N 1
ATOM 862 C CA . PRO A 1 59 ? -0.666 -11.677 15.041 1.00 7.95 58 PRO C CA 1
ATOM 863 C C . PRO A 1 59 ? 0.469 -10.895 15.757 1.00 7.22 58 PRO C C 1
ATOM 864 O O . PRO A 1 59 ? 1.673 -11.196 15.639 1.00 8.35 58 PRO C O 1
ATOM 875 N N . VAL A 1 60 ? 0.056 -9.866 16.488 1.00 6.72 59 VAL C N 1
ATOM 876 C CA . VAL A 1 60 ? 0.938 -9.024 17.293 1.00 6.22 59 VAL C CA 1
ATOM 877 C C . VAL A 1 60 ? 0.320 -8.875 18.674 1.00 6.04 59 VAL C C 1
ATOM 878 O O . VAL A 1 60 ? -0.871 -8.648 18.787 1.00 7.11 59 VAL C O 1
ATOM 891 N N . VAL A 1 61 ? 1.125 -9.081 19.705 1.00 6.11 60 VAL C N 1
ATOM 892 C CA . VAL A 1 61 ? 0.691 -8.788 21.078 1.00 6.10 60 VAL C CA 1
ATOM 893 C C . VAL A 1 61 ? 1.112 -7.374 21.442 1.00 6.02 60 VAL C C 1
ATOM 894 O O . VAL A 1 61 ? 2.249 -6.977 21.157 1.00 7.83 60 VAL C O 1
ATOM 914 N N . ILE A 1 62 ? 0.183 -6.623 22.071 1.00 5.70 61 ILE C N 1
ATOM 915 C CA . ILE A 1 62 ? 0.470 -5.292 22.548 1.00 5.19 61 ILE C CA 1
ATOM 916 C C . ILE A 1 62 ? 0.346 -5.395 24.068 1.00 5.49 61 ILE C C 1
ATOM 917 O O . ILE A 1 62 ? -0.721 -5.747 24.577 1.00 6.38 61 ILE C O 1
ATOM 933 N N . CYS A 1 63 ? 1.422 -5.086 24.789 1.00 5.51 62 CYS C N 1
ATOM 934 C CA . CYS A 1 63 ? 1.413 -5.293 26.245 1.00 5.66 62 CYS C CA 1
ATOM 935 C C . CYS A 1 63 ? 2.190 -4.146 26.871 1.00 5.26 62 CYS C C 1
ATOM 936 O O . CYS A 1 63 ? 3.350 -3.883 26.540 1.00 5.60 62 CYS C O 1
ATOM 943 N N . SER A 1 64 ? 1.554 -3.515 27.858 1.00 5.51 63 SER C N 1
ATOM 944 C CA . SER A 1 64 ? 2.282 -2.455 28.600 1.00 5.41 63 SER C CA 1
ATOM 945 C C . SER A 1 64 ? 3.352 -3.008 29.515 1.00 5.22 63 SER C C 1
ATOM 946 O O . SER A 1 64 ? 3.281 -4.127 29.978 1.00 6.12 63 SER C O 1
ATOM 953 N N . THR A 1 65 ? 4.345 -2.142 29.762 1.00 5.38 64 THR C N 1
ATOM 954 C CA . THR A 1 65 ? 5.439 -2.497 30.635 1.00 4.94 64 THR C CA 1
ATOM 955 C C . THR A 1 65 ? 5.366 -1.858 32.014 1.00 4.87 64 THR C C 1
ATOM 956 O O . THR A 1 65 ? 6.046 -2.309 32.939 1.00 5.45 64 THR C O 1
ATOM 966 N N . GLY A 1 66 ? 4.586 -0.774 32.139 1.00 5.29 65 GLY C N 1
ATOM 967 C CA . GLY A 1 66 ? 4.765 0.119 33.276 1.00 5.48 65 GLY C CA 1
ATOM 968 C C . GLY A 1 66 ? 6.005 1.000 33.061 1.00 4.79 65 GLY C C 1
ATOM 969 O O . GLY A 1 66 ? 6.827 0.787 32.151 1.00 5.36 65 GLY C O 1
ATOM 973 N N . ILE A 1 67 ? 6.148 1.972 33.944 1.00 4.90 66 ILE C N 1
ATOM 974 C CA . ILE A 1 67 ? 7.363 2.783 33.988 1.00 4.65 66 ILE C CA 1
ATOM 975 C C . ILE A 1 67 ? 8.472 1.997 34.699 1.00 4.70 66 ILE C C 1
ATOM 976 O O . ILE A 1 67 ? 8.290 1.487 35.802 1.00 4.79 66 ILE C O 1
ATOM 992 N N . GLY A 1 68 ? 9.635 1.970 34.061 1.00 4.58 67 GLY C N 1
ATOM 993 C CA . GLY A 1 68 ? 10.840 1.459 34.648 1.00 4.43 67 GLY C CA 1
ATOM 994 C C . GLY A 1 68 ? 11.284 0.078 34.190 1.00 4.56 67 GLY C C 1
ATOM 995 O O . GLY A 1 68 ? 10.461 -0.778 33.809 1.00 4.81 67 GLY C O 1
ATOM 999 N N . GLY A 1 69 ? 12.567 -0.141 34.269 1.00 4.61 68 GLY C N 1
ATOM 1000 C CA . GLY A 1 69 ? 13.123 -1.459 33.971 1.00 4.74 68 GLY C CA 1
ATOM 1001 C C . GLY A 1 69 ? 12.520 -2.619 34.745 1.00 4.75 68 GLY C C 1
ATOM 1002 O O . GLY A 1 69 ? 12.355 -3.694 34.203 1.00 4.54 68 GLY C O 1
ATOM 1006 N N . PRO A 1 70 ? 12.273 -2.447 36.059 1.00 4.83 69 PRO C N 1
ATOM 1007 C CA . PRO A 1 70 ? 11.784 -3.636 36.797 1.00 4.53 69 PRO C CA 1
ATOM 1008 C C . PRO A 1 70 ? 10.486 -4.213 36.249 1.00 3.74 69 PRO C C 1
ATOM 1009 O O . PRO A 1 70 ? 10.402 -5.397 36.011 1.00 4.56 69 PRO C O 1
ATOM 1020 N N . SER A 1 71 ? 9.478 -3.342 36.097 1.00 4.22 70 SER C N 1
ATOM 1021 C CA . SER A 1 71 ? 8.231 -3.853 35.597 1.00 4.38 70 SER C CA 1
ATOM 1022 C C . SER A 1 71 ? 8.361 -4.303 34.136 1.00 4.57 70 SER C C 1
ATOM 1023 O O . SER A 1 71 ? 7.745 -5.302 33.723 1.00 4.87 70 SER C O 1
ATOM 1030 N N . THR A 1 72 ? 9.210 -3.626 33.338 1.00 4.46 71 THR C N 1
ATOM 1031 C CA . THR A 1 72 ? 9.504 -4.061 31.983 1.00 4.42 71 THR C CA 1
ATOM 1032 C C . THR A 1 72 ? 10.076 -5.447 31.958 1.00 4.75 71 THR C C 1
ATOM 1033 O O . THR A 1 72 ? 9.682 -6.265 31.107 1.00 4.77 71 THR C O 1
ATOM 1043 N N . SER A 1 73 ? 11.017 -5.735 32.847 1.00 4.62 72 SER C N 1
ATOM 1044 C CA . SER A 1 73 ? 11.712 -6.999 32.823 1.00 4.73 72 SER C CA 1
ATOM 1045 C C . SER A 1 73 ? 10.746 -8.188 33.027 1.00 4.36 72 SER C C 1
ATOM 1046 O O . SER A 1 73 ? 10.943 -9.278 32.525 1.00 4.73 72 SER C O 1
ATOM 1053 N N . ILE A 1 74 ? 9.729 -7.963 33.852 1.00 4.24 73 ILE C N 1
ATOM 1054 C CA . ILE A 1 74 ? 8.701 -9.023 34.086 1.00 4.36 73 ILE C CA 1
ATOM 1055 C C . ILE A 1 74 ? 7.909 -9.262 32.776 1.00 4.59 73 ILE C C 1
ATOM 1056 O O . ILE A 1 74 ? 7.692 -10.379 32.388 1.00 5.03 73 ILE C O 1
ATOM 1072 N N . ALA A 1 75 ? 7.429 -8.154 32.165 1.00 4.94 74 ALA C N 1
ATOM 1073 C CA . ALA A 1 75 ? 6.600 -8.316 30.971 1.00 5.51 74 ALA C CA 1
ATOM 1074 C C . ALA A 1 75 ? 7.400 -8.984 29.844 1.00 4.72 74 ALA C C 1
ATOM 1075 O O . ALA A 1 75 ? 6.865 -9.892 29.169 1.00 5.14 74 ALA C O 1
ATOM 1082 N N . VAL A 1 76 ? 8.650 -8.597 29.663 1.00 4.81 75 VAL C N 1
ATOM 1083 C CA . VAL A 1 76 ? 9.430 -9.206 28.584 1.00 4.82 75 VAL C CA 1
ATOM 1084 C C . VAL A 1 76 ? 9.696 -10.658 28.783 1.00 4.97 75 VAL C C 1
ATOM 1085 O O . VAL A 1 76 ? 9.487 -11.482 27.857 1.00 5.32 75 VAL C O 1
ATOM 1098 N N . GLU A 1 77 ? 10.128 -11.049 29.998 1.00 4.85 76 GLU C N 1
ATOM 1099 C CA . GLU A 1 77 ? 10.381 -12.440 30.260 1.00 4.69 76 GLU C CA 1
ATOM 1100 C C . GLU A 1 77 ? 9.083 -13.269 30.080 1.00 4.60 76 GLU C C 1
ATOM 1101 O O . GLU A 1 77 ? 9.093 -14.360 29.509 1.00 5.31 76 GLU C O 1
ATOM 1113 N N . GLU A 1 78 ? 7.988 -12.810 30.661 1.00 4.94 77 GLU C N 1
ATOM 1114 C CA . GLU A 1 78 ? 6.752 -13.618 30.626 1.00 4.94 77 GLU C CA 1
ATOM 1115 C C . GLU A 1 78 ? 6.222 -13.691 29.154 1.00 5.22 77 GLU C C 1
ATOM 1116 O O . GLU A 1 78 ? 5.764 -14.771 28.740 1.00 5.44 77 GLU C O 1
ATOM 1128 N N . LEU A 1 79 ? 6.301 -12.605 28.399 1.00 4.86 78 LEU C N 1
ATOM 1129 C CA . LEU A 1 79 ? 5.944 -12.695 26.991 1.00 4.78 78 LEU C CA 1
ATOM 1130 C C . LEU A 1 79 ? 6.873 -13.688 26.267 1.00 4.78 78 LEU C C 1
ATOM 1131 O O . LEU A 1 79 ? 6.384 -14.450 25.392 1.00 5.21 78 LEU C O 1
ATOM 1147 N N . ALA A 1 80 ? 8.161 -13.644 26.553 1.00 4.78 79 ALA C N 1
ATOM 1148 C CA . ALA A 1 80 ? 9.099 -14.591 25.884 1.00 5.20 79 ALA C CA 1
ATOM 1149 C C . ALA A 1 80 ? 8.759 -16.021 26.252 1.00 5.39 79 ALA C C 1
ATOM 1150 O O . ALA A 1 80 ? 8.933 -16.908 25.415 1.00 5.64 79 ALA C O 1
ATOM 1157 N N . GLN A 1 81 ? 8.308 -16.300 27.489 1.00 5.77 80 GLN C N 1
ATOM 1158 C CA . GLN A 1 81 ? 7.884 -17.613 27.836 1.00 5.88 80 GLN C CA 1
ATOM 1159 C C . GLN A 1 81 ? 6.728 -18.138 26.975 1.00 5.28 80 GLN C C 1
ATOM 1160 O O . GLN A 1 81 ? 6.555 -19.312 26.833 1.00 6.67 80 GLN C O 1
ATOM 1174 N N . LEU A 1 82 ? 5.973 -17.191 26.414 1.00 5.32 81 LEU C N 1
ATOM 1175 C CA . LEU A 1 82 ? 4.824 -17.491 25.574 1.00 5.75 81 LEU C CA 1
ATOM 1176 C C . LEU A 1 82 ? 5.128 -17.371 24.079 1.00 6.07 81 LEU C C 1
ATOM 1177 O O . LEU A 1 82 ? 4.211 -17.444 23.271 1.00 6.97 81 LEU C O 1
ATOM 1193 N N . GLY A 1 83 ? 6.418 -17.275 23.751 1.00 5.73 82 GLY C N 1
ATOM 1194 C CA . GLY A 1 83 ? 6.883 -17.340 22.379 1.00 6.73 82 GLY C CA 1
ATOM 1195 C C . GLY A 1 83 ? 7.280 -16.036 21.710 1.00 6.06 82 GLY C C 1
ATOM 1196 O O . GLY A 1 83 ? 7.631 -16.049 20.551 1.00 6.93 82 GLY C O 1
ATOM 1200 N N . VAL A 1 84 ? 7.159 -14.912 22.398 1.00 5.36 83 VAL C N 1
ATOM 1201 C CA . VAL A 1 84 ? 7.608 -13.666 21.821 1.00 5.39 83 VAL C CA 1
ATOM 1202 C C . VAL A 1 84 ? 9.102 -13.566 21.772 1.00 5.75 83 VAL C C 1
ATOM 1203 O O . VAL A 1 84 ? 9.772 -13.826 22.764 1.00 6.23 83 VAL C O 1
ATOM 1216 N N . ASN A 1 85 ? 9.636 -13.187 20.605 1.00 5.66 84 ASN C N 1
ATOM 1217 C CA . ASN A 1 85 ? 11.082 -13.053 20.447 1.00 5.97 84 ASN C CA 1
ATOM 1218 C C . ASN A 1 85 ? 11.529 -11.663 19.958 1.00 5.22 84 ASN C C 1
ATOM 1219 O O . ASN A 1 85 ? 12.709 -11.456 19.816 1.00 5.95 84 ASN C O 1
ATOM 1230 N N . THR A 1 86 ? 10.547 -10.765 19.694 1.00 5.41 85 THR C N 1
ATOM 1231 C CA . THR A 1 86 ? 10.846 -9.443 19.224 1.00 5.47 85 THR C CA 1
ATOM 1232 C C . THR A 1 86 ? 9.967 -8.462 19.992 1.00 5.11 85 THR C C 1
ATOM 1233 O O . THR A 1 86 ? 8.768 -8.654 20.087 1.00 5.50 85 THR C O 1
ATOM 1243 N N . PHE A 1 87 ? 10.602 -7.379 20.491 1.00 4.79 86 PHE C N 1
ATOM 1244 C CA . PHE A 1 87 ? 9.964 -6.411 21.386 1.00 4.94 86 PHE C CA 1
ATOM 1245 C C . PHE A 1 87 ? 10.219 -5.000 20.890 1.00 5.06 86 PHE C C 1
ATOM 1246 O O . PHE A 1 87 ? 11.368 -4.557 20.886 1.00 5.83 86 PHE C O 1
ATOM 1263 N N . LEU A 1 88 ? 9.158 -4.359 20.390 1.00 4.49 87 LEU C N 1
ATOM 1264 C CA . LEU A 1 88 ? 9.264 -3.028 19.878 1.00 4.48 87 LEU C CA 1
ATOM 1265 C C . LEU A 1 88 ? 8.640 -2.062 20.887 1.00 4.56 87 LEU C C 1
ATOM 1266 O O . LEU A 1 88 ? 7.434 -2.025 21.044 1.00 5.27 87 LEU C O 1
ATOM 1282 N N . ARG A 1 89 ? 9.481 -1.324 21.592 1.00 4.57 88 ARG C N 1
ATOM 1283 C CA . ARG A 1 89 ? 8.985 -0.333 22.527 1.00 4.30 88 ARG C CA 1
ATOM 1284 C C . ARG A 1 89 ? 8.530 0.939 21.766 1.00 5.13 88 ARG C C 1
ATOM 1285 O O . ARG A 1 89 ? 9.218 1.413 20.855 1.00 5.09 88 ARG C O 1
ATOM 1306 N N . VAL A 1 90 ? 7.382 1.484 22.193 1.00 5.31 89 VAL C N 1
ATOM 1307 C CA . VAL A 1 90 ? 6.971 2.799 21.771 1.00 5.20 89 VAL C CA 1
ATOM 1308 C C . VAL A 1 90 ? 6.728 3.619 23.021 1.00 5.49 89 VAL C C 1
ATOM 1309 O O . VAL A 1 90 ? 6.007 3.189 23.916 1.00 6.58 89 VAL C O 1
ATOM 1322 N N . GLY A 1 91 ? 7.326 4.806 23.063 1.00 5.75 90 GLY C N 1
ATOM 1323 C CA . GLY A 1 91 ? 7.331 5.588 24.263 1.00 6.61 90 GLY C CA 1
ATOM 1324 C C . GLY A 1 91 ? 7.169 7.059 24.086 1.00 5.66 90 GLY C C 1
ATOM 1325 O O . GLY A 1 91 ? 6.880 7.559 23.001 1.00 6.32 90 GLY C O 1
ATOM 1329 N N . THR A 1 92 ? 7.393 7.768 25.202 1.00 5.38 91 THR C N 1
ATOM 1330 C CA . THR A 1 92 ? 7.468 9.210 25.243 1.00 5.70 91 THR C CA 1
ATOM 1331 C C . THR A 1 92 ? 8.827 9.578 25.832 1.00 5.76 91 THR C C 1
ATOM 1332 O O . THR A 1 92 ? 9.429 8.765 26.561 1.00 5.99 91 THR C O 1
ATOM 1342 N N . THR A 1 93 ? 9.290 10.788 25.560 1.00 5.60 92 THR C N 1
ATOM 1343 C CA . THR A 1 93 ? 10.653 11.156 25.907 1.00 5.29 92 THR C CA 1
ATOM 1344 C C . THR A 1 93 ? 10.860 12.625 26.025 1.00 5.98 92 THR C C 1
ATOM 1345 O O . THR A 1 93 ? 10.188 13.422 25.357 1.00 6.26 92 THR C O 1
ATOM 1355 N N . GLY A 1 94 ? 11.845 13.019 26.824 1.00 5.46 93 GLY C N 1
ATOM 1356 C CA . GLY A 1 94 ? 12.273 14.382 26.905 1.00 5.37 93 GLY C CA 1
ATOM 1357 C C . GLY A 1 94 ? 13.601 14.581 26.199 1.00 5.33 93 GLY C C 1
ATOM 1358 O O . GLY A 1 94 ? 14.573 13.859 26.463 1.00 5.99 93 GLY C O 1
ATOM 1362 N N . ALA A 1 95 ? 13.645 15.508 25.256 1.00 6.35 94 ALA C N 1
ATOM 1363 C CA . ALA A 1 95 ? 14.867 15.756 24.501 1.00 6.41 94 ALA C CA 1
ATOM 1364 C C . ALA A 1 95 ? 15.816 16.609 25.310 1.00 6.57 94 ALA C C 1
ATOM 1365 O O . ALA A 1 95 ? 15.346 17.508 26.044 1.00 7.54 94 ALA C O 1
ATOM 1372 N N . ILE A 1 96 ? 17.110 16.423 25.120 1.00 6.94 95 ILE C N 1
ATOM 1373 C CA . ILE A 1 96 ? 18.071 17.269 25.792 1.00 6.68 95 ILE C CA 1
ATOM 1374 C C . ILE A 1 96 ? 18.988 18.066 24.868 1.00 6.54 95 ILE C C 1
ATOM 1375 O O . ILE A 1 96 ? 19.847 18.776 25.343 1.00 7.69 95 ILE C O 1
ATOM 1391 N N . GLN A 1 97 ? 18.815 17.888 23.561 1.00 8.11 96 GLN C N 1
ATOM 1392 C CA . GLN A 1 97 ? 19.533 18.730 22.570 1.00 7.82 96 GLN C CA 1
ATOM 1393 C C . GLN A 1 97 ? 18.619 19.819 22.075 1.00 8.46 96 GLN C C 1
ATOM 1394 O O . GLN A 1 97 ? 17.431 19.617 21.851 1.00 8.99 96 GLN C O 1
ATOM 1408 N N . PRO A 1 98 ? 19.182 21.003 21.879 1.00 10.21 97 PRO C N 1
ATOM 1409 C CA . PRO A 1 98 ? 18.332 22.145 21.761 1.00 14.87 97 PRO C CA 1
ATOM 1410 C C . PRO A 1 98 ? 17.461 22.123 20.534 1.00 16.41 97 PRO C C 1
ATOM 1411 O O . PRO A 1 98 ? 16.450 22.821 20.510 1.00 26.29 97 PRO C O 1
ATOM 1422 N N . HIS A 1 99 ? 17.839 21.426 19.469 1.00 16.30 98 HIS C N 1
ATOM 1423 C CA . HIS A 1 99 ? 17.036 21.474 18.218 1.00 20.53 98 HIS C CA 1
ATOM 1424 C C . HIS A 1 99 ? 16.377 20.150 17.865 1.00 20.76 98 HIS C C 1
ATOM 1425 O O . HIS A 1 99 ? 16.202 19.789 16.703 1.00 25.14 98 HIS C O 1
ATOM 1440 N N . VAL A 1 100 ? 15.984 19.453 18.910 1.00 18.45 99 VAL C N 1
ATOM 1441 C CA . VAL A 1 100 ? 15.163 18.265 18.831 1.00 17.89 99 VAL C CA 1
ATOM 1442 C C . VAL A 1 100 ? 13.807 18.692 19.385 1.00 17.26 99 VAL C C 1
ATOM 1443 O O . VAL A 1 100 ? 13.620 18.796 20.606 1.00 24.84 99 VAL C O 1
ATOM 1456 N N . ASN A 1 101 ? 12.883 18.966 18.471 1.00 18.01 100 ASN C N 1
ATOM 1457 C CA . ASN A 1 101 ? 11.652 19.678 18.805 1.00 17.87 100 ASN C CA 1
ATOM 1458 C C . ASN A 1 101 ? 10.622 18.787 19.427 1.00 12.13 100 ASN C C 1
ATOM 1459 O O . ASN A 1 101 ? 10.536 17.625 19.108 1.00 12.09 100 ASN C O 1
ATOM 1470 N N . VAL A 1 102 ? 9.756 19.357 20.249 1.00 12.43 101 VAL C N 1
ATOM 1471 C CA . VAL A 1 102 ? 8.573 18.656 20.713 1.00 11.59 101 VAL C CA 1
ATOM 1472 C C . VAL A 1 102 ? 7.757 18.220 19.497 1.00 11.84 101 VAL C C 1
ATOM 1473 O O . VAL A 1 102 ? 7.534 18.987 18.542 1.00 13.33 101 VAL C O 1
ATOM 1486 N N . GLY A 1 103 ? 7.331 16.972 19.524 1.00 10.00 102 GLY C N 1
ATOM 1487 C CA . GLY A 1 103 ? 6.621 16.352 18.418 1.00 12.04 102 GLY C CA 1
ATOM 1488 C C . GLY A 1 103 ? 7.504 15.526 17.484 1.00 11.35 102 GLY C C 1
ATOM 1489 O O . GLY A 1 103 ? 7.013 14.717 16.700 1.00 12.95 102 GLY C O 1
ATOM 1493 N N . ASP A 1 104 ? 8.798 15.765 17.520 1.00 10.02 103 ASP C N 1
ATOM 1494 C CA . ASP A 1 104 ? 9.729 14.943 16.728 1.00 9.22 103 ASP C CA 1
ATOM 1495 C C . ASP A 1 104 ? 9.754 13.498 17.293 1.00 9.68 103 ASP C C 1
ATOM 1496 O O . ASP A 1 104 ? 9.300 13.243 18.407 1.00 10.14 103 ASP C O 1
ATOM 1505 N N . VAL A 1 105 ? 10.345 12.594 16.521 1.00 8.59 104 VAL C N 1
ATOM 1506 C CA . VAL A 1 105 ? 10.459 11.217 16.867 1.00 8.86 104 VAL C CA 1
ATOM 1507 C C . VAL A 1 105 ? 11.958 10.887 17.014 1.00 8.00 104 VAL C C 1
ATOM 1508 O O . VAL A 1 105 ? 12.795 11.369 16.236 1.00 9.49 104 VAL C O 1
ATOM 1521 N N . ILE A 1 106 ? 12.258 10.037 18.015 1.00 6.69 105 ILE C N 1
ATOM 1522 C CA . ILE A 1 106 ? 13.632 9.552 18.245 1.00 6.29 105 ILE C CA 1
ATOM 1523 C C . ILE A 1 106 ? 13.637 8.046 18.177 1.00 6.47 105 ILE C C 1
ATOM 1524 O O . ILE A 1 106 ? 12.832 7.399 18.863 1.00 7.13 105 ILE C O 1
ATOM 1540 N N . VAL A 1 107 ? 14.496 7.488 17.333 1.00 6.16 106 VAL C N 1
ATOM 1541 C CA . VAL A 1 107 ? 14.764 6.079 17.309 1.00 6.39 106 VAL C CA 1
ATOM 1542 C C . VAL A 1 107 ? 16.069 5.873 18.083 1.00 6.21 106 VAL C C 1
ATOM 1543 O O . VAL A 1 107 ? 17.135 6.396 17.726 1.00 6.82 106 VAL C O 1
ATOM 1556 N N . THR A 1 108 ? 15.985 5.085 19.164 1.00 5.92 107 THR C N 1
ATOM 1557 C CA . THR A 1 108 ? 17.108 4.883 20.041 1.00 5.78 107 THR C CA 1
ATOM 1558 C C . THR A 1 108 ? 17.930 3.710 19.500 1.00 5.82 107 THR C C 1
ATOM 1559 O O . THR A 1 108 ? 17.488 2.557 19.518 1.00 6.39 107 THR C O 1
ATOM 1569 N N . GLN A 1 109 ? 19.188 3.965 19.167 1.00 5.89 108 GLN C N 1
ATOM 1570 C CA . GLN A 1 109 ? 20.069 2.875 18.739 1.00 5.88 108 GLN C CA 1
ATOM 1571 C C . GLN A 1 109 ? 20.668 2.131 19.929 1.00 4.92 108 GLN C C 1
ATOM 1572 O O . GLN A 1 109 ? 20.943 0.943 19.836 1.00 5.52 108 GLN C O 1
ATOM 1597 N N . ALA A 1 110 ? 20.887 2.854 21.025 1.00 4.94 109 ALA C N 1
ATOM 1598 C CA . ALA A 1 110 ? 21.577 2.295 22.211 1.00 4.58 109 ALA C CA 1
ATOM 1599 C C . ALA A 1 110 ? 21.343 3.281 23.334 1.00 4.15 109 ALA C C 1
ATOM 1600 O O . ALA A 1 110 ? 21.099 4.450 23.110 1.00 4.84 109 ALA C O 1
ATOM 1607 N N . SER A 1 111 ? 21.541 2.798 24.559 1.00 4.37 110 SER C N 1
ATOM 1608 C CA . SER A 1 111 ? 21.218 3.592 25.728 1.00 4.45 110 SER C CA 1
ATOM 1609 C C . SER A 1 111 ? 22.352 3.649 26.752 1.00 4.43 110 SER C C 1
ATOM 1610 O O . SER A 1 111 ? 23.054 2.641 27.009 1.00 4.72 110 SER C O 1
ATOM 1617 N N . VAL A 1 112 ? 22.449 4.808 27.369 1.00 4.39 111 VAL C N 1
ATOM 1618 C CA . VAL A 1 112 ? 23.235 4.980 28.592 1.00 4.10 111 VAL C CA 1
ATOM 1619 C C . VAL A 1 112 ? 22.452 4.269 29.711 1.00 3.98 111 VAL C C 1
ATOM 1620 O O . VAL A 1 112 ? 21.276 4.516 29.934 1.00 4.50 111 VAL C O 1
ATOM 1633 N N . ARG A 1 113 ? 23.152 3.335 30.398 1.00 4.16 112 ARG C N 1
ATOM 1634 C CA . ARG A 1 113 ? 22.518 2.453 31.384 1.00 4.46 112 ARG C CA 1
ATOM 1635 C C . ARG A 1 113 ? 22.499 3.133 32.760 1.00 4.25 112 ARG C C 1
ATOM 1636 O O . ARG A 1 113 ? 23.342 2.904 33.610 1.00 5.02 112 ARG C O 1
ATOM 1657 N N . LEU A 1 114 ? 21.490 4.039 32.938 1.00 4.44 113 LEU C N 1
ATOM 1658 C CA . LEU A 1 114 ? 21.250 4.727 34.205 1.00 4.26 113 LEU C CA 1
ATOM 1659 C C . LEU A 1 114 ? 20.136 3.990 34.989 1.00 3.85 113 LEU C C 1
ATOM 1660 O O . LEU A 1 114 ? 19.432 4.616 35.821 1.00 4.70 113 LEU C O 1
ATOM 1676 N N . ASP A 1 115 ? 20.126 2.694 34.814 1.00 4.35 114 ASP C N 1
ATOM 1677 C CA . ASP A 1 115 ? 19.116 1.782 35.391 1.00 5.14 114 ASP C CA 1
ATOM 1678 C C . ASP A 1 115 ? 19.848 0.723 36.258 1.00 5.74 114 ASP C C 1
ATOM 1679 O O . ASP A 1 115 ? 21.047 0.524 36.169 1.00 8.97 114 ASP C O 1
ATOM 1688 N N . GLY A 1 116 ? 19.064 0.036 37.073 1.00 4.96 115 GLY C N 1
ATOM 1689 C CA . GLY A 1 116 ? 19.594 -1.090 37.797 1.00 5.18 115 GLY C CA 1
ATOM 1690 C C . GLY A 1 116 ? 19.290 -2.416 37.128 1.00 4.56 115 GLY C C 1
ATOM 1691 O O . GLY A 1 116 ? 20.082 -3.378 37.311 1.00 5.01 115 GLY C O 1
ATOM 1695 N N . ALA A 1 117 ? 18.133 -2.583 36.471 1.00 4.52 116 ALA C N 1
ATOM 1696 C CA . ALA A 1 117 ? 17.740 -3.903 36.021 1.00 4.41 116 ALA C CA 1
ATOM 1697 C C . ALA A 1 117 ? 18.677 -4.447 34.917 1.00 3.83 116 ALA C C 1
ATOM 1698 O O . ALA A 1 117 ? 18.844 -5.650 34.827 1.00 4.38 116 ALA C O 1
ATOM 1705 N N . SER A 1 118 ? 19.286 -3.561 34.102 1.00 4.39 117 SER C N 1
ATOM 1706 C CA . SER A 1 118 ? 20.162 -4.069 33.063 1.00 4.17 117 SER C CA 1
ATOM 1707 C C . SER A 1 118 ? 21.318 -4.897 33.688 1.00 4.48 117 SER C C 1
ATOM 1708 O O . SER A 1 118 ? 21.751 -5.894 33.098 1.00 4.69 117 SER C O 1
ATOM 1715 N N . LEU A 1 119 ? 21.751 -4.491 34.877 1.00 4.36 118 LEU C N 1
ATOM 1716 C CA . LEU A 1 119 ? 22.831 -5.215 35.601 1.00 4.51 118 LEU C CA 1
ATOM 1717 C C . LEU A 1 119 ? 22.434 -6.590 36.071 1.00 5.13 118 LEU C C 1
ATOM 1718 O O . LEU A 1 119 ? 23.301 -7.371 36.512 1.00 5.92 118 LEU C O 1
ATOM 1734 N N . HIS A 1 120 ? 21.150 -6.885 36.052 1.00 4.18 119 HIS C N 1
ATOM 1735 C CA . HIS A 1 120 ? 20.637 -8.207 36.385 1.00 4.76 119 HIS C CA 1
ATOM 1736 C C . HIS A 1 120 ? 20.681 -9.167 35.185 1.00 4.36 119 HIS C C 1
ATOM 1737 O O . HIS A 1 120 ? 20.393 -10.348 35.338 1.00 5.00 119 HIS C O 1
ATOM 1752 N N . PHE A 1 121 ? 21.155 -8.640 34.037 1.00 4.22 120 PHE C N 1
ATOM 1753 C CA . PHE A 1 121 ? 21.359 -9.407 32.801 1.00 4.84 120 PHE C CA 1
ATOM 1754 C C . PHE A 1 121 ? 22.788 -9.425 32.313 1.00 4.77 120 PHE C C 1
ATOM 1755 O O . PHE A 1 121 ? 23.207 -10.386 31.677 1.00 5.00 120 PHE C O 1
ATOM 1772 N N . ALA A 1 122 ? 23.548 -8.339 32.556 1.00 4.87 121 ALA C N 1
ATOM 1773 C CA . ALA A 1 122 ? 24.936 -8.280 32.114 1.00 4.42 121 ALA C CA 1
ATOM 1774 C C . ALA A 1 122 ? 25.659 -7.240 32.923 1.00 4.74 121 ALA C C 1
ATOM 1775 O O . ALA A 1 122 ? 25.029 -6.213 33.309 1.00 4.84 121 ALA C O 1
ATOM 1782 N N . PRO A 1 123 ? 26.951 -7.367 33.071 1.00 4.63 122 PRO C N 1
ATOM 1783 C CA . PRO A 1 123 ? 27.700 -6.304 33.752 1.00 4.93 122 PRO C CA 1
ATOM 1784 C C . PRO A 1 123 ? 27.729 -5.054 32.881 1.00 4.92 122 PRO C C 1
ATOM 1785 O O . PRO A 1 123 ? 27.367 -5.073 31.682 1.00 4.45 122 PRO C O 1
ATOM 1796 N N . MET A 1 124 ? 28.108 -3.941 33.504 1.00 4.58 123 MET C N 1
ATOM 1797 C CA . MET A 1 124 ? 27.958 -2.613 32.920 1.00 4.70 123 MET C CA 1
ATOM 1798 C C . MET A 1 124 ? 28.694 -2.440 31.581 1.00 4.90 123 MET C C 1
ATOM 1799 O O . MET A 1 124 ? 28.269 -1.639 30.742 1.00 4.92 123 MET C O 1
ATOM 1813 N N . GLU A 1 125 ? 29.781 -3.185 31.375 1.00 4.97 124 GLU C N 1
ATOM 1814 C CA . GLU A 1 125 ? 30.565 -3.079 30.158 1.00 4.95 124 GLU C CA 1
ATOM 1815 C C . GLU A 1 125 ? 29.767 -3.462 28.906 1.00 4.23 124 GLU C C 1
ATOM 1816 O O . GLU A 1 125 ? 30.131 -3.099 27.794 1.00 4.42 124 GLU C O 1
ATOM 1837 N N . PHE A 1 126 ? 28.704 -4.284 29.083 1.00 4.23 125 PHE C N 1
ATOM 1838 C CA . PHE A 1 126 ? 27.917 -4.746 27.936 1.00 4.25 125 PHE C CA 1
ATOM 1839 C C . PHE A 1 126 ? 27.073 -3.587 27.370 1.00 4.17 125 PHE C C 1
ATOM 1840 O O . PHE A 1 126 ? 26.426 -2.861 28.153 1.00 4.70 125 PHE C O 1
ATOM 1857 N N . PRO A 1 127 ? 27.009 -3.415 26.053 1.00 3.90 126 PRO C N 1
ATOM 1858 C CA . PRO A 1 127 ? 26.255 -2.274 25.482 1.00 4.41 126 PRO C CA 1
ATOM 1859 C C . PRO A 1 127 ? 24.775 -2.518 25.464 1.00 4.36 126 PRO C C 1
ATOM 1860 O O . PRO A 1 127 ? 24.315 -3.554 25.012 1.00 4.99 126 PRO C O 1
ATOM 1871 N N . ALA A 1 128 ? 23.995 -1.515 25.941 1.00 4.32 127 ALA C N 1
ATOM 1872 C CA . ALA A 1 128 ? 22.587 -1.593 25.856 1.00 4.31 127 ALA C CA 1
ATOM 1873 C C . ALA A 1 128 ? 22.144 -1.171 24.442 1.00 4.68 127 ALA C C 1
ATOM 1874 O O . ALA A 1 128 ? 21.723 -0.043 24.223 1.00 5.51 127 ALA C O 1
ATOM 1881 N N . VAL A 1 129 ? 22.282 -2.090 23.482 1.00 4.72 128 VAL C N 1
ATOM 1882 C CA . VAL A 1 129 ? 22.154 -1.783 22.068 1.00 4.70 128 VAL C CA 1
ATOM 1883 C C . VAL A 1 129 ? 20.889 -2.482 21.534 1.00 4.84 128 VAL C C 1
ATOM 1884 O O . VAL A 1 129 ? 20.614 -3.611 21.844 1.00 5.13 128 VAL C O 1
ATOM 1897 N N . ALA A 1 130 ? 20.187 -1.753 20.656 1.00 4.93 129 ALA C N 1
ATOM 1898 C CA . ALA A 1 130 ? 19.016 -2.293 19.962 1.00 5.14 129 ALA C CA 1
ATOM 1899 C C . ALA A 1 130 ? 19.452 -3.240 18.830 1.00 5.57 129 ALA C C 1
ATOM 1900 O O . ALA A 1 130 ? 20.575 -3.171 18.325 1.00 6.87 129 ALA C O 1
ATOM 1907 N N . ASN A 1 131 ? 18.516 -4.091 18.446 1.00 5.23 130 ASN C N 1
ATOM 1908 C CA . ASN A 1 131 ? 18.722 -4.970 17.328 1.00 5.68 130 ASN C CA 1
ATOM 1909 C C . ASN A 1 131 ? 18.784 -4.163 16.020 1.00 6.36 130 ASN C C 1
ATOM 1910 O O . ASN A 1 131 ? 17.935 -3.292 15.758 1.00 6.43 130 ASN C O 1
ATOM 1921 N N . PHE A 1 132 ? 19.748 -4.450 15.170 1.00 6.39 131 PHE C N 1
ATOM 1922 C CA . PHE A 1 132 ? 19.996 -3.665 13.962 1.00 7.67 131 PHE C CA 1
ATOM 1923 C C . PHE A 1 132 ? 18.833 -3.757 12.966 1.00 6.77 131 PHE C C 1
ATOM 1924 O O . PHE A 1 132 ? 18.426 -2.727 12.440 1.00 7.12 131 PHE C O 1
ATOM 1941 N N . GLU A 1 133 ? 18.329 -4.954 12.730 1.00 7.55 132 GLU C N 1
ATOM 1942 C CA . GLU A 1 133 ? 17.217 -5.131 11.791 1.00 7.86 132 GLU C CA 1
ATOM 1943 C C . GLU A 1 133 ? 15.969 -4.377 12.275 1.00 6.93 132 GLU C C 1
ATOM 1944 O O . GLU A 1 133 ? 15.247 -3.735 11.473 1.00 7.64 132 GLU C O 1
ATOM 1956 N N . CYS A 1 134 ? 15.690 -4.426 13.566 1.00 6.55 133 CYS C N 1
ATOM 1957 C CA . CYS A 1 134 ? 14.504 -3.740 14.101 1.00 7.12 133 CYS C CA 1
ATOM 1958 C C . CYS A 1 134 ? 14.689 -2.233 14.100 1.00 6.67 133 CYS C C 1
ATOM 1959 O O . CYS A 1 134 ? 13.726 -1.529 13.695 1.00 7.00 133 CYS C O 1
ATOM 1966 N N . THR A 1 135 ? 15.857 -1.723 14.460 1.00 6.59 134 THR C N 1
ATOM 1967 C CA . THR A 1 135 ? 16.105 -0.324 14.333 1.00 6.42 134 THR C CA 1
ATOM 1968 C C . THR A 1 135 ? 15.922 0.131 12.861 1.00 6.08 134 THR C C 1
ATOM 1969 O O . THR A 1 135 ? 15.407 1.208 12.592 1.00 7.04 134 THR C O 1
ATOM 1979 N N . THR A 1 136 ? 16.472 -0.660 11.937 1.00 6.40 135 THR C N 1
ATOM 1980 C CA . THR A 1 136 ? 16.403 -0.333 10.530 1.00 6.71 135 THR C CA 1
ATOM 1981 C C . THR A 1 136 ? 14.940 -0.220 10.092 1.00 7.27 135 THR C C 1
ATOM 1982 O O . THR A 1 136 ? 14.560 0.667 9.328 1.00 7.94 135 THR C O 1
ATOM 1992 N N . ALA A 1 137 ? 14.107 -1.157 10.565 1.00 7.01 136 ALA C N 1
ATOM 1993 C CA . ALA A 1 137 ? 12.697 -1.145 10.244 1.00 7.30 136 ALA C CA 1
ATOM 1994 C C . ALA A 1 137 ? 12.007 0.110 10.800 1.00 7.18 136 ALA C C 1
ATOM 1995 O O . ALA A 1 137 ? 11.128 0.711 10.145 1.00 7.69 136 ALA C O 1
ATOM 2002 N N . MET A 1 138 ? 12.383 0.508 12.012 1.00 7.07 137 MET C N 1
ATOM 2003 C CA . MET A 1 138 ? 11.848 1.738 12.589 1.00 7.07 137 MET C CA 1
ATOM 2004 C C . MET A 1 138 ? 12.219 2.957 11.745 1.00 6.92 137 MET C C 1
ATOM 2005 O O . MET A 1 138 ? 11.337 3.824 11.489 1.00 7.36 137 MET C O 1
ATOM 2030 N N . VAL A 1 139 ? 13.483 3.031 11.356 1.00 6.67 138 VAL C N 1
ATOM 2031 C CA . VAL A 1 139 ? 13.951 4.165 10.540 1.00 6.47 138 VAL C CA 1
ATOM 2032 C C . VAL A 1 139 ? 13.186 4.196 9.187 1.00 7.15 138 VAL C C 1
ATOM 2033 O O . VAL A 1 139 ? 12.731 5.266 8.727 1.00 8.42 138 VAL C O 1
ATOM 2046 N N . ALA A 1 140 ? 13.062 3.034 8.559 1.00 7.42 139 ALA C N 1
ATOM 2047 C CA . ALA A 1 140 ? 12.319 2.948 7.292 1.00 8.59 139 ALA C CA 1
ATOM 2048 C C . ALA A 1 140 ? 10.872 3.376 7.443 1.00 8.60 139 ALA C C 1
ATOM 2049 O O . ALA A 1 140 ? 10.326 4.064 6.559 1.00 9.32 139 ALA C O 1
ATOM 2056 N N . ALA A 1 141 ? 10.250 2.975 8.555 1.00 8.19 140 ALA C N 1
ATOM 2057 C CA . ALA A 1 141 ? 8.889 3.384 8.812 1.00 7.73 140 ALA C CA 1
ATOM 2058 C C . ALA A 1 141 ? 8.745 4.880 8.997 1.00 8.38 140 ALA C C 1
ATOM 2059 O O . ALA A 1 141 ? 7.776 5.467 8.496 1.00 9.77 140 ALA C O 1
ATOM 2066 N N . CYS A 1 142 ? 9.688 5.519 9.682 1.00 7.96 141 CYS C N 1
ATOM 2067 C CA . CYS A 1 142 ? 9.643 6.939 9.822 1.00 8.36 141 CYS C CA 1
ATOM 2068 C C . CYS A 1 142 ? 9.680 7.570 8.433 1.00 9.97 141 CYS C C 1
ATOM 2069 O O . CYS A 1 142 ? 8.907 8.468 8.114 1.00 12.82 141 CYS C O 1
ATOM 2076 N N . ARG A 1 143 ? 10.619 7.137 7.622 1.00 10.15 142 ARG C N 1
ATOM 2077 C CA . ARG A 1 143 ? 10.827 7.780 6.326 1.00 10.82 142 ARG C CA 1
ATOM 2078 C C . ARG A 1 143 ? 9.653 7.532 5.384 1.00 10.48 142 ARG C C 1
ATOM 2079 O O . ARG A 1 143 ? 9.268 8.435 4.617 1.00 10.86 142 ARG C O 1
ATOM 2100 N N . ASP A 1 144 ? 9.038 6.364 5.459 1.00 11.15 143 ASP C N 1
ATOM 2101 C CA . ASP A 1 144 ? 7.818 6.125 4.684 1.00 11.92 143 ASP C CA 1
ATOM 2102 C C . ASP A 1 144 ? 6.729 7.149 5.000 1.00 12.47 143 ASP C C 1
ATOM 2103 O O . ASP A 1 144 ? 5.957 7.513 4.107 1.00 14.76 143 ASP C O 1
ATOM 2112 N N . ALA A 1 145 ? 6.709 7.626 6.249 1.00 12.91 144 ALA C N 1
ATOM 2113 C CA . ALA A 1 145 ? 5.717 8.616 6.716 1.00 14.99 144 ALA C CA 1
ATOM 2114 C C . ALA A 1 145 ? 6.189 10.048 6.540 1.00 13.79 144 ALA C C 1
ATOM 2115 O O . ALA A 1 145 ? 5.538 10.996 7.006 1.00 14.97 144 ALA C O 1
ATOM 2122 N N . GLY A 1 146 ? 7.333 10.231 5.890 1.00 11.61 145 GLY C N 1
ATOM 2123 C CA . GLY A 1 146 ? 7.866 11.571 5.710 1.00 12.83 145 GLY C CA 1
ATOM 2124 C C . GLY A 1 146 ? 8.425 12.241 6.961 1.00 13.41 145 GLY C C 1
ATOM 2125 O O . GLY A 1 146 ? 8.547 13.473 7.013 1.00 18.74 145 GLY C O 1
ATOM 2129 N N . VAL A 1 147 ? 8.792 11.426 7.957 1.00 13.96 146 VAL C N 1
ATOM 2130 C CA . VAL A 1 147 ? 9.466 11.883 9.171 1.00 13.90 146 VAL C CA 1
ATOM 2131 C C . VAL A 1 147 ? 10.943 11.447 9.109 1.00 13.00 146 VAL C C 1
ATOM 2132 O O . VAL A 1 147 ? 11.228 10.266 8.887 1.00 14.28 146 VAL C O 1
ATOM 2145 N N . GLU A 1 148 ? 11.888 12.368 9.278 1.00 13.99 147 GLU C N 1
ATOM 2146 C CA . GLU A 1 148 ? 13.288 11.977 9.482 1.00 14.28 147 GLU C CA 1
ATOM 2147 C C . GLU A 1 148 ? 13.498 11.869 10.981 1.00 11.89 147 GLU C C 1
ATOM 2148 O O . GLU A 1 148 ? 13.374 12.846 11.685 1.00 13.74 147 GLU C O 1
ATOM 2160 N N . PRO A 1 149 ? 13.773 10.648 11.476 1.00 9.41 148 PRO C N 1
ATOM 2161 C CA . PRO A 1 149 ? 13.931 10.589 12.895 1.00 9.78 148 PRO C CA 1
ATOM 2162 C C . PRO A 1 149 ? 15.309 11.016 13.340 1.00 8.20 148 PRO C C 1
ATOM 2163 O O . PRO A 1 149 ? 16.269 10.945 12.575 1.00 10.87 148 PRO C O 1
ATOM 2174 N N . HIS A 1 150 ? 15.405 11.417 14.590 1.00 8.41 149 HIS C N 1
ATOM 2175 C CA . HIS A 1 150 ? 16.687 11.508 15.215 1.00 7.45 149 HIS C CA 1
ATOM 2176 C C . HIS A 1 150 ? 17.100 10.096 15.606 1.00 7.34 149 HIS C C 1
ATOM 2177 O O . HIS A 1 150 ? 16.271 9.365 16.118 1.00 11.45 149 HIS C O 1
ATOM 2192 N N . ILE A 1 151 ? 18.311 9.691 15.268 1.00 8.29 150 ILE C N 1
ATOM 2193 C CA . ILE A 1 151 ? 18.778 8.340 15.512 1.00 7.20 150 ILE C CA 1
ATOM 2194 C C . ILE A 1 151 ? 19.998 8.510 16.397 1.00 6.92 150 ILE C C 1
ATOM 2195 O O . ILE A 1 151 ? 20.949 9.201 15.974 1.00 8.36 150 ILE C O 1
ATOM 2211 N N . GLY A 1 152 ? 20.061 7.893 17.572 1.00 6.16 151 GLY C N 1
ATOM 2212 C CA . GLY A 1 152 ? 21.256 8.054 18.374 1.00 6.61 151 GLY C CA 1
ATOM 2213 C C . GLY A 1 152 ? 21.065 7.421 19.727 1.00 5.76 151 GLY C C 1
ATOM 2214 O O . GLY A 1 152 ? 20.256 6.480 19.957 1.00 6.18 151 GLY C O 1
ATOM 2218 N N . VAL A 1 153 ? 21.837 7.948 20.669 1.00 5.06 152 VAL C N 1
ATOM 2219 C CA . VAL A 1 153 ? 21.953 7.410 22.018 1.00 5.02 152 VAL C CA 1
ATOM 2220 C C . VAL A 1 153 ? 20.960 8.139 22.945 1.00 4.37 152 VAL C C 1
ATOM 2221 O O . VAL A 1 153 ? 20.787 9.337 22.884 1.00 5.11 152 VAL C O 1
ATOM 2234 N N . THR A 1 154 ? 20.353 7.348 23.838 1.00 4.67 153 THR C N 1
ATOM 2235 C CA . THR A 1 154 ? 19.375 7.818 24.788 1.00 4.53 153 THR C CA 1
ATOM 2236 C C . THR A 1 154 ? 19.861 7.518 26.206 1.00 4.76 153 THR C C 1
ATOM 2237 O O . THR A 1 154 ? 20.388 6.427 26.439 1.00 5.85 153 THR C O 1
ATOM 2247 N N . ALA A 1 155 ? 19.627 8.455 27.134 1.00 4.65 154 ALA C N 1
ATOM 2248 C CA . ALA A 1 155 ? 19.933 8.176 28.543 1.00 4.41 154 ALA C CA 1
ATOM 2249 C C . ALA A 1 155 ? 18.707 7.544 29.216 1.00 4.30 154 ALA C C 1
ATOM 2250 O O . ALA A 1 155 ? 17.617 8.147 29.175 1.00 5.21 154 ALA C O 1
ATOM 2257 N N . SER A 1 156 ? 18.831 6.321 29.663 1.00 4.28 155 SER C N 1
ATOM 2258 C CA . SER A 1 156 ? 17.688 5.550 30.169 1.00 4.33 155 SER C CA 1
ATOM 2259 C C . SER A 1 156 ? 17.832 5.425 31.689 1.00 4.12 155 SER C C 1
ATOM 2260 O O . SER A 1 156 ? 18.722 4.729 32.205 1.00 4.84 155 SER C O 1
ATOM 2267 N N . SER A 1 157 ? 16.937 6.148 32.420 1.00 4.91 156 SER C N 1
ATOM 2268 C CA . SER A 1 157 ? 17.080 6.411 33.821 1.00 4.19 156 SER C CA 1
ATOM 2269 C C . SER A 1 157 ? 16.016 5.657 34.664 1.00 4.17 156 SER C C 1
ATOM 2270 O O . SER A 1 157 ? 14.856 5.586 34.342 1.00 4.94 156 SER C O 1
ATOM 2277 N N . ASP A 1 158 ? 16.476 5.195 35.838 1.00 4.45 157 ASP C N 1
ATOM 2278 C CA . ASP A 1 158 ? 15.578 4.623 36.814 1.00 4.34 157 ASP C CA 1
ATOM 2279 C C . ASP A 1 158 ? 14.737 5.656 37.600 1.00 4.36 157 ASP C C 1
ATOM 2280 O O . ASP A 1 158 ? 13.900 5.240 38.413 1.00 5.68 157 ASP C O 1
ATOM 2289 N N . THR A 1 159 ? 14.992 6.926 37.414 1.00 4.32 158 THR C N 1
ATOM 2290 C CA . THR A 1 159 ? 14.103 7.951 38.004 1.00 4.34 158 THR C CA 1
ATOM 2291 C C . THR A 1 159 ? 13.710 8.970 36.935 1.00 4.59 158 THR C C 1
ATOM 2292 O O . THR A 1 159 ? 14.381 9.196 35.937 1.00 4.97 158 THR C O 1
ATOM 2302 N N . PHE A 1 160 ? 12.561 9.604 37.178 1.00 4.55 159 PHE C N 1
ATOM 2303 C CA . PHE A 1 160 ? 12.087 10.728 36.365 1.00 4.66 159 PHE C CA 1
ATOM 2304 C C . PHE A 1 160 ? 12.721 12.020 36.878 1.00 4.82 159 PHE C C 1
ATOM 2305 O O . PHE A 1 160 ? 12.939 12.963 36.087 1.00 5.54 159 PHE C O 1
ATOM 2322 N N . TYR A 1 161 ? 12.967 12.116 38.216 1.00 4.94 160 TYR C N 1
ATOM 2323 C CA . TYR A 1 161 ? 13.344 13.372 38.790 1.00 5.38 160 TYR C CA 1
ATOM 2324 C C . TYR A 1 161 ? 14.860 13.520 38.926 1.00 5.07 160 TYR C C 1
ATOM 2325 O O . TYR A 1 161 ? 15.458 14.086 38.010 1.00 5.62 160 TYR C O 1
ATOM 2342 N N . PRO A 1 162 ? 15.518 13.008 39.977 1.00 4.95 161 PRO C N 1
ATOM 2343 C CA . PRO A 1 162 ? 16.940 13.336 40.099 1.00 5.13 161 PRO C CA 1
ATOM 2344 C C . PRO A 1 162 ? 17.852 12.753 39.008 1.00 5.53 161 PRO C C 1
ATOM 2345 O O . PRO A 1 162 ? 18.850 13.399 38.612 1.00 6.03 161 PRO C O 1
ATOM 2356 N N . GLY A 1 163 ? 17.553 11.546 38.541 1.00 5.06 162 GLY C N 1
ATOM 2357 C CA . GLY A 1 163 ? 18.403 10.917 37.531 1.00 5.12 162 GLY C CA 1
ATOM 2358 C C . GLY A 1 163 ? 18.338 11.595 36.170 1.00 5.15 162 GLY C C 1
ATOM 2359 O O . GLY A 1 163 ? 19.151 11.307 35.291 1.00 5.94 162 GLY C O 1
ATOM 2363 N N . GLN A 1 164 ? 17.279 12.445 35.973 1.00 5.36 163 GLN C N 1
ATOM 2364 C CA . GLN A 1 164 ? 17.181 13.292 34.781 1.00 5.68 163 GLN C CA 1
ATOM 2365 C C . GLN A 1 164 ? 17.491 14.704 35.127 1.00 5.88 163 GLN C C 1
ATOM 2366 O O . GLN A 1 164 ? 17.175 15.626 34.353 1.00 6.24 163 GLN C O 1
ATOM 2380 N N . GLU A 1 165 ? 18.138 14.915 36.289 1.00 6.10 164 GLU C N 1
ATOM 2381 C CA . GLU A 1 165 ? 18.558 16.192 36.758 1.00 6.36 164 GLU C CA 1
ATOM 2382 C C . GLU A 1 165 ? 17.423 17.226 36.713 1.00 6.22 164 GLU C C 1
ATOM 2383 O O . GLU A 1 165 ? 17.624 18.373 36.358 1.00 7.71 164 GLU C O 1
ATOM 2395 N N . ARG A 1 166 ? 16.221 16.822 37.173 1.00 6.04 165 ARG C N 1
ATOM 2396 C CA . ARG A 1 166 ? 15.137 17.791 37.496 1.00 5.73 165 ARG C CA 1
ATOM 2397 C C . ARG A 1 166 ? 15.321 18.361 38.896 1.00 5.86 165 ARG C C 1
ATOM 2398 O O . ARG A 1 166 ? 15.514 17.577 39.850 1.00 6.94 165 ARG C O 1
ATOM 2419 N N . TYR A 1 167 ? 15.224 19.664 38.985 1.00 5.73 166 TYR C N 1
ATOM 2420 C CA . TYR A 1 167 ? 15.350 20.369 40.252 1.00 5.85 166 TYR C CA 1
ATOM 2421 C C . TYR A 1 167 ? 14.053 20.946 40.830 1.00 6.63 166 TYR C C 1
ATOM 2422 O O . TYR A 1 167 ? 14.062 21.389 41.958 1.00 6.50 166 TYR C O 1
ATOM 2439 N N . ASP A 1 168 ? 12.960 20.954 40.064 1.00 6.73 167 ASP C N 1
ATOM 2440 C CA . ASP A 1 168 ? 11.702 21.543 40.564 1.00 7.49 167 ASP C CA 1
ATOM 2441 C C . ASP A 1 168 ? 10.954 20.488 41.367 1.00 7.85 167 ASP C C 1
ATOM 2442 O O . ASP A 1 168 ? 9.832 20.112 41.056 1.00 11.80 167 ASP C O 1
ATOM 2452 N N . THR A 1 169 ? 11.571 20.099 42.462 1.00 6.39 168 THR C N 1
ATOM 2453 C CA . THR A 1 169 ? 11.134 18.985 43.293 1.00 6.95 168 THR C CA 1
ATOM 2454 C C . THR A 1 169 ? 10.984 19.498 44.739 1.00 6.12 168 THR C C 1
ATOM 2455 O O . THR A 1 169 ? 11.305 20.625 45.032 1.00 7.29 168 THR C O 1
ATOM 2465 N N . VAL A 1 170 ? 10.480 18.623 45.610 1.00 5.82 169 VAL C N 1
ATOM 2466 C CA . VAL A 1 170 ? 10.310 19.035 47.001 1.00 6.75 169 VAL C CA 1
ATOM 2467 C C . VAL A 1 170 ? 11.603 19.553 47.621 1.00 6.56 169 VAL C C 1
ATOM 2468 O O . VAL A 1 170 ? 11.638 20.613 48.175 1.00 7.52 169 VAL C O 1
ATOM 2481 N N . THR A 1 171 ? 12.700 18.787 47.483 1.00 7.17 170 THR C N 1
ATOM 2482 C CA . THR A 1 171 ? 13.948 19.206 48.098 1.00 7.19 170 THR C CA 1
ATOM 2483 C C . THR A 1 171 ? 14.789 20.086 47.178 1.00 6.25 170 THR C C 1
ATOM 2484 O O . THR A 1 171 ? 15.657 20.824 47.684 1.00 7.08 170 THR C O 1
ATOM 2494 N N . GLY A 1 172 ? 14.564 20.013 45.873 1.00 6.38 171 GLY C N 1
ATOM 2495 C CA . GLY A 1 172 ? 15.374 20.787 44.934 1.00 6.94 171 GLY C CA 1
ATOM 2496 C C . GLY A 1 172 ? 16.830 20.351 44.849 1.00 7.55 171 GLY C C 1
ATOM 2497 O O . GLY A 1 172 ? 17.637 21.119 44.319 1.00 10.24 171 GLY C O 1
ATOM 2501 N N . ARG A 1 173 ? 17.163 19.147 45.334 1.00 7.10 172 ARG C N 1
ATOM 2502 C CA . ARG A 1 173 ? 18.542 18.642 45.372 1.00 8.85 172 ARG C CA 1
ATOM 2503 C C . ARG A 1 173 ? 18.670 17.468 44.417 1.00 6.49 172 ARG C C 1
ATOM 2504 O O . ARG A 1 173 ? 17.674 16.753 44.181 1.00 6.92 172 ARG C O 1
ATOM 2540 N N . VAL A 1 174 ? 19.855 17.274 43.880 1.00 5.67 173 VAL C N 1
ATOM 2541 C CA . VAL A 1 174 ? 20.221 16.084 43.131 1.00 5.84 173 VAL C CA 1
ATOM 2542 C C . VAL A 1 174 ? 21.522 15.527 43.699 1.00 5.42 173 VAL C C 1
ATOM 2543 O O . VAL A 1 174 ? 22.496 16.318 43.836 1.00 7.29 173 VAL C O 1
ATOM 2556 N N . THR A 1 175 ? 21.535 14.259 44.009 1.00 5.31 174 THR C N 1
ATOM 2557 C CA . THR A 1 175 ? 22.709 13.659 44.600 1.00 5.90 174 THR C CA 1
ATOM 2558 C C . THR A 1 175 ? 23.942 13.825 43.663 1.00 5.36 174 THR C C 1
ATOM 2559 O O . THR A 1 175 ? 23.794 13.933 42.437 1.00 5.46 174 THR C O 1
ATOM 2569 N N . ARG A 1 176 ? 25.126 13.826 44.261 1.00 6.39 175 ARG C N 1
ATOM 2570 C CA . ARG A 1 176 ? 26.386 14.109 43.577 1.00 5.95 175 ARG C CA 1
ATOM 2571 C C . ARG A 1 176 ? 26.519 13.354 42.253 1.00 6.00 175 ARG C C 1
ATOM 2572 O O . ARG A 1 176 ? 26.923 13.958 41.262 1.00 6.76 175 ARG C O 1
ATOM 2593 N N . ARG A 1 177 ? 26.200 12.061 42.229 1.00 5.74 176 ARG C N 1
ATOM 2594 C CA . ARG A 1 177 ? 26.378 11.291 40.995 1.00 6.39 176 ARG C CA 1
ATOM 2595 C C . ARG A 1 177 ? 25.718 11.981 39.785 1.00 6.07 176 ARG C C 1
ATOM 2596 O O . ARG A 1 177 ? 26.204 11.931 38.657 1.00 6.87 176 ARG C O 1
ATOM 2617 N N . PHE A 1 178 ? 24.521 12.503 40.015 1.00 4.94 177 PHE C N 1
ATOM 2618 C CA . PHE A 1 178 ? 23.724 13.087 38.937 1.00 5.33 177 PHE C CA 1
ATOM 2619 C C . PHE A 1 178 ? 23.778 14.571 38.804 1.00 6.32 177 PHE C C 1
ATOM 2620 O O . PHE A 1 178 ? 23.313 15.107 37.807 1.00 6.34 177 PHE C O 1
ATOM 2637 N N . ALA A 1 179 ? 24.396 15.308 39.733 1.00 6.82 178 ALA C N 1
ATOM 2638 C CA . ALA A 1 179 ? 24.573 16.691 39.608 1.00 6.67 178 ALA C CA 1
ATOM 2639 C C . ALA A 1 179 ? 25.543 16.950 38.427 1.00 6.73 178 ALA C C 1
ATOM 2640 O O . ALA A 1 179 ? 26.662 16.448 38.389 1.00 8.44 178 ALA C O 1
ATOM 2647 N N . GLY A 1 180 ? 25.110 17.804 37.489 1.00 6.09 179 GLY C N 1
ATOM 2648 C CA . GLY A 1 180 ? 25.893 18.099 36.292 1.00 6.41 179 GLY C CA 1
ATOM 2649 C C . GLY A 1 180 ? 25.767 17.050 35.194 1.00 6.82 179 GLY C C 1
ATOM 2650 O O . GLY A 1 180 ? 26.330 17.209 34.114 1.00 7.43 179 GLY C O 1
ATOM 2654 N N . SER A 1 181 ? 25.020 15.978 35.448 1.00 6.78 180 SER C N 1
ATOM 2655 C CA . SER A 1 181 ? 25.010 14.854 34.498 1.00 6.40 180 SER C CA 1
ATOM 2656 C C . SER A 1 181 ? 24.294 15.172 33.195 1.00 5.93 180 SER C C 1
ATOM 2657 O O . SER A 1 181 ? 24.686 14.682 32.150 1.00 6.74 180 SER C O 1
ATOM 2664 N N . MET A 1 182 ? 23.227 15.984 33.236 1.00 6.42 181 MET C N 1
ATOM 2665 C CA . MET A 1 182 ? 22.558 16.270 31.971 1.00 6.31 181 MET C CA 1
ATOM 2666 C C . MET A 1 182 ? 23.532 16.913 30.964 1.00 6.37 181 MET C C 1
ATOM 2667 O O . MET A 1 182 ? 23.527 16.557 29.788 1.00 6.75 181 MET C O 1
ATOM 2681 N N . LYS A 1 183 ? 24.289 17.908 31.447 1.00 6.49 182 LYS C N 1
ATOM 2682 C CA . LYS A 1 183 ? 25.323 18.522 30.605 1.00 7.09 182 LYS C CA 1
ATOM 2683 C C . LYS A 1 183 ? 26.325 17.497 30.057 1.00 7.34 182 LYS C C 1
ATOM 2684 O O . LYS A 1 183 ? 26.710 17.589 28.897 1.00 7.36 182 LYS C O 1
ATOM 2703 N N . GLU A 1 184 ? 26.735 16.562 30.899 1.00 7.11 183 GLU C N 1
ATOM 2704 C CA . GLU A 1 184 ? 27.653 15.505 30.429 1.00 7.54 183 GLU C CA 1
ATOM 2705 C C . GLU A 1 184 ? 27.042 14.762 29.258 1.00 6.00 183 GLU C C 1
ATOM 2706 O O . GLU A 1 184 ? 27.670 14.584 28.244 1.00 7.19 183 GLU C O 1
ATOM 2718 N N . TRP A 1 185 ? 25.783 14.373 29.396 1.00 5.50 184 TRP C N 1
ATOM 2719 C CA . TRP A 1 185 ? 25.129 13.620 28.290 1.00 5.32 184 TRP C CA 1
ATOM 2720 C C . TRP A 1 185 ? 24.927 14.506 27.070 1.00 5.58 184 TRP C C 1
ATOM 2721 O O . TRP A 1 185 ? 25.136 14.061 25.929 1.00 6.12 184 TRP C O 1
ATOM 2742 N N . GLN A 1 186 ? 24.549 15.752 27.288 1.00 5.63 185 GLN C N 1
ATOM 2743 C CA . GLN A 1 186 ? 24.416 16.702 26.179 1.00 6.18 185 GLN C CA 1
ATOM 2744 C C . GLN A 1 186 ? 25.733 16.815 25.397 1.00 5.98 185 GLN C C 1
ATOM 2745 O O . GLN A 1 186 ? 25.719 16.782 24.164 1.00 7.11 185 GLN C O 1
ATOM 2759 N N . ASP A 1 187 ? 26.819 16.983 26.120 1.00 6.35 186 ASP C N 1
ATOM 2760 C CA . ASP A 1 187 ? 28.124 17.168 25.502 1.00 7.04 186 ASP C CA 1
ATOM 2761 C C . ASP A 1 187 ? 28.519 15.932 24.668 1.00 7.63 186 ASP C C 1
ATOM 2762 O O . ASP A 1 187 ? 29.191 16.056 23.639 1.00 9.26 186 ASP C O 1
ATOM 2771 N N . MET A 1 188 ? 28.073 14.753 25.113 1.00 7.09 187 MET C N 1
ATOM 2772 C CA . MET A 1 188 ? 28.337 13.484 24.429 1.00 7.54 187 MET C CA 1
ATOM 2773 C C . MET A 1 188 ? 27.368 13.167 23.281 1.00 7.07 187 MET C C 1
ATOM 2774 O O . MET A 1 188 ? 27.449 12.117 22.694 1.00 7.38 187 MET C O 1
ATOM 2788 N N . GLY A 1 189 ? 26.455 14.098 22.984 1.00 6.88 188 GLY C N 1
ATOM 2789 C CA . GLY A 1 189 ? 25.549 13.925 21.869 1.00 7.45 188 GLY C CA 1
ATOM 2790 C C . GLY A 1 189 ? 24.313 13.091 22.184 1.00 6.09 188 GLY C C 1
ATOM 2791 O O . GLY A 1 189 ? 23.564 12.779 21.291 1.00 6.94 188 GLY C O 1
ATOM 2795 N N . VAL A 1 190 ? 24.095 12.763 23.443 1.00 5.34 189 VAL C N 1
ATOM 2796 C CA . VAL A 1 190 ? 22.887 12.000 23.815 1.00 5.04 189 VAL C CA 1
ATOM 2797 C C . VAL A 1 190 ? 21.666 12.870 23.514 1.00 4.84 189 VAL C C 1
ATOM 2798 O O . VAL A 1 190 ? 21.688 14.063 23.724 1.00 5.32 189 VAL C O 1
ATOM 2811 N N . LEU A 1 191 ? 20.638 12.235 22.952 1.00 5.19 190 LEU C N 1
ATOM 2812 C CA . LEU A 1 191 ? 19.492 12.963 22.392 1.00 5.33 190 LEU C CA 1
ATOM 2813 C C . LEU A 1 191 ? 18.397 13.252 23.428 1.00 5.17 190 LEU C C 1
ATOM 2814 O O . LEU A 1 191 ? 17.701 14.296 23.295 1.00 5.77 190 LEU C O 1
ATOM 2830 N N . ASN A 1 192 ? 18.244 12.385 24.427 1.00 4.95 191 ASN C N 1
ATOM 2831 C CA . ASN A 1 192 ? 16.982 12.338 25.140 1.00 5.34 191 ASN C CA 1
ATOM 2832 C C . ASN A 1 192 ? 17.086 11.469 26.388 1.00 4.76 191 ASN C C 1
ATOM 2833 O O . ASN A 1 192 ? 18.025 10.634 26.489 1.00 4.96 191 ASN C O 1
ATOM 2844 N N . TYR A 1 193 ? 16.090 11.602 27.240 1.00 4.73 192 TYR C N 1
ATOM 2845 C CA . TYR A 1 193 ? 15.877 10.724 28.401 1.00 4.54 192 TYR C CA 1
ATOM 2846 C C . TYR A 1 193 ? 14.586 9.910 28.270 1.00 4.47 192 TYR C C 1
ATOM 2847 O O . TYR A 1 193 ? 13.534 10.441 27.800 1.00 5.02 192 TYR C O 1
ATOM 2864 N N . GLU A 1 194 ? 14.631 8.658 28.637 1.00 4.35 193 GLU C N 1
ATOM 2865 C CA . GLU A 1 194 ? 13.387 7.905 28.965 1.00 4.98 193 GLU C CA 1
ATOM 2866 C C . GLU A 1 194 ? 13.770 6.880 30.046 1.00 4.61 193 GLU C C 1
ATOM 2867 O O . GLU A 1 194 ? 14.817 6.982 30.625 1.00 4.62 193 GLU C O 1
ATOM 2879 N N . MET A 1 195 ? 12.849 5.903 30.304 1.00 4.35 194 MET C N 1
ATOM 2880 C CA . MET A 1 195 ? 13.000 5.058 31.512 1.00 4.38 194 MET C CA 1
ATOM 2881 C C . MET A 1 195 ? 12.920 3.576 31.351 1.00 4.38 194 MET C C 1
ATOM 2882 O O . MET A 1 195 ? 12.862 2.898 32.357 1.00 4.82 194 MET C O 1
ATOM 2896 N N . GLU A 1 196 ? 12.890 3.039 30.111 1.00 4.25 195 GLU C N 1
ATOM 2897 C CA . GLU A 1 196 ? 12.779 1.613 29.934 1.00 4.39 195 GLU C CA 1
ATOM 2898 C C . GLU A 1 196 ? 13.820 0.954 28.983 1.00 4.16 195 GLU C C 1
ATOM 2899 O O . GLU A 1 196 ? 13.998 -0.235 29.005 1.00 4.80 195 GLU C O 1
ATOM 2911 N N . SER A 1 197 ? 14.391 1.748 28.066 1.00 4.28 196 SER C N 1
ATOM 2912 C CA . SER A 1 197 ? 15.149 1.151 26.965 1.00 4.64 196 SER C CA 1
ATOM 2913 C C . SER A 1 197 ? 16.449 0.450 27.407 1.00 4.47 196 SER C C 1
ATOM 2914 O O . SER A 1 197 ? 16.806 -0.550 26.813 1.00 5.47 196 SER C O 1
ATOM 2921 N N . ALA A 1 198 ? 17.152 0.996 28.403 1.00 4.48 197 ALA C N 1
ATOM 2922 C CA . ALA A 1 198 ? 18.406 0.272 28.831 1.00 4.54 197 ALA C CA 1
ATOM 2923 C C . ALA A 1 198 ? 18.118 -1.110 29.306 1.00 4.99 197 ALA C C 1
ATOM 2924 O O . ALA A 1 198 ? 18.802 -2.093 28.945 1.00 5.20 197 ALA C O 1
ATOM 2931 N N . THR A 1 199 ? 17.081 -1.296 30.133 1.00 4.39 198 THR C N 1
ATOM 2932 C CA . THR A 1 199 ? 16.746 -2.591 30.582 1.00 3.94 198 THR C CA 1
ATOM 2933 C C . THR A 1 199 ? 16.309 -3.469 29.421 1.00 4.11 198 THR C C 1
ATOM 2934 O O . THR A 1 199 ? 16.699 -4.606 29.287 1.00 4.50 198 THR C O 1
ATOM 2944 N N . LEU A 1 200 ? 15.367 -2.930 28.628 1.00 4.35 199 LEU C N 1
ATOM 2945 C CA . LEU A 1 200 ? 14.845 -3.688 27.506 1.00 4.21 199 LEU C CA 1
ATOM 2946 C C . LEU A 1 200 ? 15.966 -4.226 26.592 1.00 4.21 199 LEU C C 1
ATOM 2947 O O . LEU A 1 200 ? 16.027 -5.370 26.212 1.00 4.67 199 LEU C O 1
ATOM 2963 N N . PHE A 1 201 ? 16.822 -3.279 26.193 1.00 4.15 200 PHE C N 1
ATOM 2964 C CA . PHE A 1 201 ? 17.854 -3.661 25.225 1.00 4.28 200 PHE C CA 1
ATOM 2965 C C . PHE A 1 201 ? 18.869 -4.645 25.807 1.00 4.34 200 PHE C C 1
ATOM 2966 O O . PHE A 1 201 ? 19.271 -5.583 25.159 1.00 4.69 200 PHE C O 1
ATOM 2983 N N . THR A 1 202 ? 19.263 -4.428 27.063 1.00 4.39 201 THR C N 1
ATOM 2984 C CA . THR A 1 202 ? 20.264 -5.328 27.649 1.00 4.25 201 THR C CA 1
ATOM 2985 C C . THR A 1 202 ? 19.678 -6.691 27.846 1.00 4.81 201 THR C C 1
ATOM 2986 O O . THR A 1 202 ? 20.305 -7.732 27.524 1.00 4.95 201 THR C O 1
ATOM 2996 N N . MET A 1 203 ? 18.468 -6.782 28.358 1.00 4.94 202 MET C N 1
ATOM 2997 C CA . MET A 1 203 ? 17.885 -8.075 28.607 1.00 4.85 202 MET C CA 1
ATOM 2998 C C . MET A 1 203 ? 17.647 -8.808 27.285 1.00 5.02 202 MET C C 1
ATOM 2999 O O . MET A 1 203 ? 17.857 -9.985 27.181 1.00 7.83 202 MET C O 1
ATOM 3019 N N . CYS A 1 204 ? 17.174 -8.097 26.248 1.00 4.80 203 CYS C N 1
ATOM 3020 C CA . CYS A 1 204 ? 16.891 -8.786 24.975 1.00 4.74 203 CYS C CA 1
ATOM 3021 C C . CYS A 1 204 ? 18.194 -9.251 24.270 1.00 4.90 203 CYS C C 1
ATOM 3022 O O . CYS A 1 204 ? 18.274 -10.363 23.852 1.00 5.73 203 CYS C O 1
ATOM 3029 N N . ALA A 1 205 ? 19.216 -8.360 24.244 1.00 5.29 204 ALA C N 1
ATOM 3030 C CA . ALA A 1 205 ? 20.459 -8.697 23.567 1.00 5.72 204 ALA C CA 1
ATOM 3031 C C . ALA A 1 205 ? 21.084 -9.932 24.244 1.00 7.10 204 ALA C C 1
ATOM 3032 O O . ALA A 1 205 ? 21.530 -10.844 23.569 1.00 10.59 204 ALA C O 1
ATOM 3039 N N . THR A 1 206 ? 21.073 -10.006 25.554 1.00 5.39 205 THR C N 1
ATOM 3040 C CA . THR A 1 206 ? 21.758 -11.089 26.250 1.00 5.88 205 THR C CA 1
ATOM 3041 C C . THR A 1 206 ? 20.937 -12.369 26.246 1.00 6.07 205 THR C C 1
ATOM 3042 O O . THR A 1 206 ? 21.515 -13.432 26.432 1.00 7.26 205 THR C O 1
ATOM 3052 N N . GLN A 1 207 ? 19.626 -12.328 26.047 1.00 7.02 206 GLN C N 1
ATOM 3053 C CA . GLN A 1 207 ? 18.785 -13.514 26.057 1.00 7.98 206 GLN C CA 1
ATOM 3054 C C . GLN A 1 207 ? 18.404 -14.012 24.658 1.00 7.75 206 GLN C C 1
ATOM 3055 O O . GLN A 1 207 ? 17.675 -15.014 24.546 1.00 10.76 206 GLN C O 1
ATOM 3071 N N . GLY A 1 208 ? 18.859 -13.332 23.605 1.00 7.17 207 GLY C N 1
ATOM 3072 C CA . GLY A 1 208 ? 18.609 -13.780 22.253 1.00 8.09 207 GLY C CA 1
ATOM 3073 C C . GLY A 1 208 ? 17.335 -13.289 21.612 1.00 7.03 207 GLY C C 1
ATOM 3074 O O . GLY A 1 208 ? 16.830 -13.908 20.661 1.00 8.69 207 GLY C O 1
ATOM 3078 N N . TRP A 1 209 ? 16.818 -12.169 22.078 1.00 5.66 208 TRP C N 1
ATOM 3079 C CA . TRP A 1 209 ? 15.602 -11.583 21.541 1.00 5.93 208 TRP C CA 1
ATOM 3080 C C . TRP A 1 209 ? 15.966 -10.289 20.840 1.00 5.51 208 TRP C C 1
ATOM 3081 O O . TRP A 1 209 ? 16.962 -9.651 21.173 1.00 6.81 208 TRP C O 1
ATOM 3102 N N . ARG A 1 210 ? 15.096 -9.814 19.940 1.00 5.93 209 ARG C N 1
ATOM 3103 C CA . ARG A 1 210 ? 15.298 -8.587 19.215 1.00 5.58 209 ARG C CA 1
ATOM 3104 C C . ARG A 1 210 ? 14.529 -7.479 19.908 1.00 5.40 209 ARG C C 1
ATOM 3105 O O . ARG A 1 210 ? 13.373 -7.677 20.235 1.00 6.07 209 ARG C O 1
ATOM 3126 N N . ALA A 1 211 ? 15.121 -6.300 20.034 1.00 5.34 210 ALA C N 1
ATOM 3127 C CA . ALA A 1 211 ? 14.430 -5.133 20.587 1.00 5.17 210 ALA C CA 1
ATOM 3128 C C . ALA A 1 211 ? 14.761 -3.891 19.779 1.00 5.13 210 ALA C C 1
ATOM 3129 O O . ALA A 1 211 ? 15.811 -3.757 19.193 1.00 5.64 210 ALA C O 1
ATOM 3136 N N . ALA A 1 212 ? 13.799 -2.906 19.855 1.00 5.58 211 ALA C N 1
ATOM 3137 C CA . ALA A 1 212 ? 14.038 -1.594 19.334 1.00 5.04 211 ALA C CA 1
ATOM 3138 C C . ALA A 1 212 ? 13.118 -0.601 20.074 1.00 5.00 211 ALA C C 1
ATOM 3139 O O . ALA A 1 212 ? 12.242 -1.046 20.876 1.00 5.55 211 ALA C O 1
ATOM 3146 N N . CYS A 1 213 ? 13.345 0.669 19.879 1.00 5.06 212 CYS C N 1
ATOM 3147 C CA . CYS A 1 213 ? 12.595 1.692 20.644 1.00 5.52 212 CYS C CA 1
ATOM 3148 C C . CYS A 1 213 ? 12.442 2.961 19.829 1.00 5.81 212 CYS C C 1
ATOM 3149 O O . CYS A 1 213 ? 13.423 3.477 19.307 1.00 5.94 212 CYS C O 1
ATOM 3156 N N . VAL A 1 214 ? 11.182 3.397 19.672 1.00 4.98 213 VAL C N 1
ATOM 3157 C CA . VAL A 1 214 ? 10.856 4.674 19.106 1.00 5.48 213 VAL C CA 1
ATOM 3158 C C . VAL A 1 214 ? 10.045 5.478 20.122 1.00 5.30 213 VAL C C 1
ATOM 3159 O O . VAL A 1 214 ? 9.202 4.885 20.848 1.00 6.43 213 VAL C O 1
ATOM 3172 N N . ALA A 1 215 ? 10.259 6.781 20.179 1.00 5.81 214 ALA C N 1
ATOM 3173 C CA . ALA A 1 215 ? 9.539 7.613 21.162 1.00 6.72 214 ALA C CA 1
ATOM 3174 C C . ALA A 1 215 ? 9.247 8.986 20.611 1.00 6.50 214 ALA C C 1
ATOM 3175 O O . ALA A 1 215 ? 10.032 9.540 19.829 1.00 7.31 214 ALA C O 1
ATOM 3182 N N . GLY A 1 216 ? 8.086 9.524 20.999 1.00 7.06 215 GLY C N 1
ATOM 3183 C CA . GLY A 1 216 ? 7.758 10.886 20.675 1.00 6.99 215 GLY C CA 1
ATOM 3184 C C . GLY A 1 216 ? 8.271 11.837 21.718 1.00 7.13 215 GLY C C 1
ATOM 3185 O O . GLY A 1 216 ? 8.121 11.599 22.930 1.00 6.90 215 GLY C O 1
ATOM 3189 N N . VAL A 1 217 ? 8.810 12.982 21.262 1.00 6.90 216 VAL C N 1
ATOM 3190 C CA . VAL A 1 217 ? 9.328 14.001 22.178 1.00 6.66 216 VAL C CA 1
ATOM 3191 C C . VAL A 1 217 ? 8.164 14.806 22.747 1.00 7.08 216 VAL C C 1
ATOM 3192 O O . VAL A 1 217 ? 7.426 15.446 21.975 1.00 8.19 216 VAL C O 1
ATOM 3205 N N . ILE A 1 218 ? 8.072 14.844 24.062 1.00 7.24 217 ILE C N 1
ATOM 3206 C CA . ILE A 1 218 ? 7.017 15.604 24.723 1.00 7.66 217 ILE C CA 1
ATOM 3207 C C . ILE A 1 218 ? 7.471 16.859 25.416 1.00 7.18 217 ILE C C 1
ATOM 3208 O O . ILE A 1 218 ? 6.609 17.677 25.790 1.00 8.41 217 ILE C O 1
ATOM 3224 N N . VAL A 1 219 ? 8.759 17.055 25.578 1.00 7.07 218 VAL C N 1
ATOM 3225 C CA . VAL A 1 219 ? 9.346 18.236 26.234 1.00 6.64 218 VAL C CA 1
ATOM 3226 C C . VAL A 1 219 ? 10.785 18.355 25.790 1.00 6.55 218 VAL C C 1
ATOM 3227 O O . VAL A 1 219 ? 11.386 17.313 25.461 1.00 6.58 218 VAL C O 1
ATOM 3240 N N . ASN A 1 220 ? 11.324 19.568 25.735 1.00 7.07 219 ASN C N 1
ATOM 3241 C CA . ASN A 1 220 ? 12.718 19.787 25.522 1.00 7.03 219 ASN C CA 1
ATOM 3242 C C . ASN A 1 220 ? 13.306 20.422 26.759 1.00 6.37 219 ASN C C 1
ATOM 3243 O O . ASN A 1 220 ? 12.937 21.530 27.150 1.00 7.00 219 ASN C O 1
ATOM 3254 N N . ARG A 1 221 ? 14.216 19.670 27.390 1.00 5.99 220 ARG C N 1
ATOM 3255 C CA . ARG A 1 221 ? 14.792 20.010 28.679 1.00 5.99 220 ARG C CA 1
ATOM 3256 C C . ARG A 1 221 ? 15.712 21.215 28.624 1.00 6.56 220 ARG C C 1
ATOM 3257 O O . ARG A 1 221 ? 16.083 21.720 29.665 1.00 8.35 220 ARG C O 1
ATOM 3278 N N . THR A 1 222 ? 16.082 21.682 27.431 1.00 6.89 221 THR C N 1
ATOM 3279 C CA . THR A 1 222 ? 16.808 22.949 27.356 1.00 7.95 221 THR C CA 1
ATOM 3280 C C . THR A 1 222 ? 15.887 24.141 27.570 1.00 8.31 221 THR C C 1
ATOM 3281 O O . THR A 1 222 ? 16.375 25.237 27.771 1.00 10.71 221 THR C O 1
ATOM 3291 N N . GLN A 1 223 ? 14.564 23.895 27.540 1.00 9.34 222 GLN C N 1
ATOM 3292 C CA . GLN A 1 223 ? 13.474 24.900 27.678 1.00 11.59 222 GLN C CA 1
ATOM 3293 C C . GLN A 1 223 ? 12.624 24.709 28.974 1.00 9.00 222 GLN C C 1
ATOM 3294 O O . GLN A 1 223 ? 12.241 25.700 29.612 1.00 9.86 222 GLN C O 1
ATOM 3308 N N . GLN A 1 224 ? 12.243 23.474 29.261 1.00 7.23 223 GLN C N 1
ATOM 3309 C CA . GLN A 1 224 ? 11.284 23.191 30.327 1.00 7.41 223 GLN C CA 1
ATOM 3310 C C . GLN A 1 224 ? 11.610 21.897 31.015 1.00 7.32 223 GLN C C 1
ATOM 3311 O O . GLN A 1 224 ? 12.039 20.941 30.344 1.00 7.31 223 GLN C O 1
ATOM 3325 N N . GLU A 1 225 ? 11.359 21.804 32.328 1.00 7.71 224 GLU C N 1
ATOM 3326 C CA . GLU A 1 225 ? 11.457 20.490 33.013 1.00 8.06 224 GLU C CA 1
ATOM 3327 C C . GLU A 1 225 ? 10.270 19.610 32.729 1.00 7.36 224 GLU C C 1
ATOM 3328 O O . GLU A 1 225 ? 10.409 18.398 32.636 1.00 9.86 224 GLU C O 1
ATOM 3340 N N . ILE A 1 226 ? 9.103 20.212 32.707 1.00 8.37 225 ILE C N 1
ATOM 3341 C CA . ILE A 1 226 ? 7.831 19.534 32.575 1.00 9.77 225 ILE C CA 1
ATOM 3342 C C . ILE A 1 226 ? 7.082 20.307 31.498 1.00 9.22 225 ILE C C 1
ATOM 3343 O O . ILE A 1 226 ? 7.043 21.513 31.549 1.00 9.22 225 ILE C O 1
ATOM 3359 N N . PRO A 1 227 ? 6.439 19.625 30.542 1.00 8.79 226 PRO C N 1
ATOM 3360 C CA . PRO A 1 227 ? 5.674 20.398 29.552 1.00 8.54 226 PRO C CA 1
ATOM 3361 C C . PRO A 1 227 ? 4.423 20.967 30.189 1.00 8.15 226 PRO C C 1
ATOM 3362 O O . PRO A 1 227 ? 3.946 20.447 31.206 1.00 9.75 226 PRO C O 1
ATOM 3373 N N . ASP A 1 228 ? 3.934 22.037 29.598 1.00 7.39 227 ASP C N 1
ATOM 3374 C CA . ASP A 1 228 ? 2.715 22.669 30.048 1.00 8.72 227 ASP C CA 1
ATOM 3375 C C . ASP A 1 228 ? 1.932 23.130 28.822 1.00 9.30 227 ASP C C 1
ATOM 3376 O O . ASP A 1 228 ? 2.189 22.684 27.719 1.00 8.82 227 ASP C O 1
ATOM 3385 N N . GLU A 1 229 ? 0.892 23.953 29.000 1.00 10.57 228 GLU C N 1
ATOM 3386 C CA . GLU A 1 229 ? 0.047 24.340 27.876 1.00 11.08 228 GLU C CA 1
ATOM 3387 C C . GLU A 1 229 ? 0.717 25.295 26.902 1.00 9.52 228 GLU C C 1
ATOM 3388 O O . GLU A 1 229 ? 0.230 25.436 25.795 1.00 11.97 228 GLU C O 1
ATOM 3400 N N . ALA A 1 230 ? 1.888 25.860 27.267 1.00 8.44 229 ALA C N 1
ATOM 3401 C CA . ALA A 1 230 ? 2.680 26.627 26.337 1.00 7.64 229 ALA C CA 1
ATOM 3402 C C . ALA A 1 230 ? 3.502 25.776 25.385 1.00 7.59 229 ALA C C 1
ATOM 3403 O O . ALA A 1 230 ? 3.848 26.222 24.290 1.00 9.82 229 ALA C O 1
ATOM 3410 N N . THR A 1 231 ? 3.809 24.548 25.779 1.00 7.30 230 THR C N 1
ATOM 3411 C CA . THR A 1 231 ? 4.660 23.671 24.998 1.00 8.62 230 THR C CA 1
ATOM 3412 C C . THR A 1 231 ? 4.008 23.406 23.664 1.00 11.12 230 THR C C 1
ATOM 3413 O O . THR A 1 231 ? 2.781 23.384 23.578 1.00 14.60 230 THR C O 1
ATOM 3423 N N . MET A 1 232 ? 4.813 23.260 22.620 1.00 13.05 231 MET C N 1
ATOM 3424 C CA . MET A 1 232 ? 4.296 22.887 21.296 1.00 15.47 231 MET C CA 1
ATOM 3425 C C . MET A 1 232 ? 3.390 21.677 21.378 1.00 18.90 231 MET C C 1
ATOM 3426 O O . MET A 1 232 ? 3.697 20.748 22.108 1.00 21.46 231 MET C O 1
ATOM 3440 N N . VAL A 1 237 ? 3.460 13.276 12.837 1.00 24.41 236 VAL C N 1
ATOM 3441 C CA . VAL A 1 237 ? 3.304 11.823 12.725 1.00 18.88 236 VAL C CA 1
ATOM 3442 C C . VAL A 1 237 ? 3.688 11.160 14.045 1.00 16.01 236 VAL C C 1
ATOM 3443 O O . VAL A 1 237 ? 4.766 11.385 14.594 1.00 19.73 236 VAL C O 1
ATOM 3456 N N . SER A 1 238 ? 2.797 10.313 14.530 1.00 13.96 237 SER C N 1
ATOM 3457 C CA . SER A 1 238 ? 2.924 9.680 15.821 1.00 12.53 237 SER C CA 1
ATOM 3458 C C . SER A 1 238 ? 3.885 8.503 15.867 1.00 9.95 237 SER C C 1
ATOM 3459 O O . SER A 1 238 ? 4.002 7.698 14.945 1.00 10.16 237 SER C O 1
ATOM 3466 N N . ALA A 1 239 ? 4.567 8.406 17.000 1.00 9.83 238 ALA C N 1
ATOM 3467 C CA . ALA A 1 239 ? 5.410 7.252 17.279 1.00 9.04 238 ALA C CA 1
ATOM 3468 C C . ALA A 1 239 ? 4.621 5.962 17.231 1.00 7.35 238 ALA C C 1
ATOM 3469 O O . ALA A 1 239 ? 5.147 4.951 16.782 1.00 8.04 238 ALA C O 1
ATOM 3476 N N . VAL A 1 240 ? 3.363 5.949 17.642 1.00 7.79 239 VAL C N 1
ATOM 3477 C CA . VAL A 1 240 ? 2.576 4.711 17.601 1.00 8.23 239 VAL C CA 1
ATOM 3478 C C . VAL A 1 240 ? 2.323 4.305 16.147 1.00 7.91 239 VAL C C 1
ATOM 3479 O O . VAL A 1 240 ? 2.346 3.125 15.836 1.00 8.80 239 VAL C O 1
ATOM 3499 N N . SER A 1 241 ? 2.046 5.246 15.240 1.00 9.39 240 SER C N 1
ATOM 3500 C CA . SER A 1 241 ? 1.826 4.822 13.857 1.00 9.57 240 SER C CA 1
ATOM 3501 C C . SER A 1 241 ? 3.126 4.244 13.287 1.00 9.31 240 SER C C 1
ATOM 3502 O O . SER A 1 241 ? 3.104 3.277 12.524 1.00 9.47 240 SER C O 1
ATOM 3509 N N . ILE A 1 242 ? 4.261 4.795 13.692 1.00 9.54 241 ILE C N 1
ATOM 3510 C CA . ILE A 1 242 ? 5.554 4.327 13.238 1.00 9.10 241 ILE C CA 1
ATOM 3511 C C . ILE A 1 242 ? 5.822 2.918 13.730 1.00 7.67 241 ILE C C 1
ATOM 3512 O O . ILE A 1 242 ? 6.261 2.051 12.942 1.00 8.31 241 ILE C O 1
ATOM 3528 N N . VAL A 1 243 ? 5.567 2.636 15.005 1.00 6.66 242 VAL C N 1
ATOM 3529 C CA . VAL A 1 243 ? 5.868 1.312 15.519 1.00 6.14 242 VAL C CA 1
ATOM 3530 C C . VAL A 1 243 ? 5.013 0.222 14.842 1.00 6.19 242 VAL C C 1
ATOM 3531 O O . VAL A 1 243 ? 5.461 -0.885 14.611 1.00 6.82 242 VAL C O 1
ATOM 3544 N N . VAL A 1 244 ? 3.760 0.530 14.568 1.00 6.84 243 VAL C N 1
ATOM 3545 C CA . VAL A 1 244 ? 2.903 -0.388 13.834 1.00 7.04 243 VAL C CA 1
ATOM 3546 C C . VAL A 1 244 ? 3.424 -0.667 12.420 1.00 6.19 243 VAL C C 1
ATOM 3547 O O . VAL A 1 244 ? 3.504 -1.796 12.004 1.00 6.74 243 VAL C O 1
ATOM 3560 N N . ALA A 1 245 ? 3.843 0.393 11.730 1.00 7.14 244 ALA C N 1
ATOM 3561 C CA . ALA A 1 245 ? 4.414 0.250 10.404 1.00 7.53 244 ALA C CA 1
ATOM 3562 C C . ALA A 1 245 ? 5.706 -0.602 10.462 1.00 7.53 244 ALA C C 1
ATOM 3563 O O . ALA A 1 245 ? 5.928 -1.410 9.565 1.00 8.03 244 ALA C O 1
ATOM 3570 N N . ALA A 1 246 ? 6.541 -0.393 11.473 1.00 7.81 245 ALA C N 1
ATOM 3571 C CA . ALA A 1 246 ? 7.762 -1.189 11.648 1.00 7.52 245 ALA C CA 1
ATOM 3572 C C . ALA A 1 246 ? 7.428 -2.630 11.893 1.00 7.10 245 ALA C C 1
ATOM 3573 O O . ALA A 1 246 ? 8.061 -3.524 11.304 1.00 8.09 245 ALA C O 1
ATOM 3580 N N . ALA A 1 247 ? 6.419 -2.903 12.713 1.00 7.18 246 ALA C N 1
ATOM 3581 C CA . ALA A 1 247 ? 6.040 -4.277 12.954 1.00 7.29 246 ALA C CA 1
ATOM 3582 C C . ALA A 1 247 ? 5.626 -4.960 11.642 1.00 7.06 246 ALA C C 1
ATOM 3583 O O . ALA A 1 247 ? 5.946 -6.093 11.421 1.00 8.52 246 ALA C O 1
ATOM 3590 N N . LYS A 1 248 ? 4.849 -4.272 10.807 1.00 8.92 247 LYS C N 1
ATOM 3591 C CA . LYS A 1 248 ? 4.479 -4.842 9.528 1.00 9.00 247 LYS C CA 1
ATOM 3592 C C . LYS A 1 248 ? 5.694 -5.193 8.678 1.00 9.80 247 LYS C C 1
ATOM 3593 O O . LYS A 1 248 ? 5.724 -6.236 8.053 1.00 11.33 247 LYS C O 1
ATOM 3612 N N . LYS A 1 249 ? 6.681 -4.315 8.638 1.00 10.22 248 LYS C N 1
ATOM 3613 C CA . LYS A 1 249 ? 7.914 -4.598 7.862 1.00 11.30 248 LYS C CA 1
ATOM 3614 C C . LYS A 1 249 ? 8.577 -5.850 8.393 1.00 10.79 248 LYS C C 1
ATOM 3615 O O . LYS A 1 249 ? 8.989 -6.714 7.617 1.00 13.64 248 LYS C O 1
ATOM 3634 N N . LEU A 1 250 ? 8.688 -5.943 9.707 1.00 8.95 249 LEU C N 1
ATOM 3635 C CA . LEU A 1 250 ? 9.369 -7.072 10.313 1.00 9.43 249 LEU C CA 1
ATOM 3636 C C . LEU A 1 250 ? 8.662 -8.410 10.130 1.00 9.69 249 LEU C C 1
ATOM 3637 O O . LEU A 1 250 ? 9.315 -9.439 10.040 1.00 10.93 249 LEU C O 1
ATOM 3653 N N . LEU A 1 251 ? 7.331 -8.416 10.069 1.00 9.43 250 LEU C N 1
ATOM 3654 C CA . LEU A 1 251 ? 6.567 -9.646 10.009 1.00 9.77 250 LEU C CA 1
ATOM 3655 C C . LEU A 1 251 ? 6.142 -10.053 8.592 1.00 11.74 250 LEU C C 1
ATOM 3656 O O . LEU A 1 251 ? 5.580 -11.124 8.403 1.00 13.84 250 LEU C O 1
ATOM 3672 N N . ALA A 1 252 ? 6.443 -9.222 7.594 1.00 13.81 251 ALA C N 1
ATOM 3673 C CA . ALA A 1 252 ? 5.956 -9.448 6.229 1.00 16.64 251 ALA C CA 1
ATOM 3674 C C . ALA A 1 252 ? 6.525 -10.714 5.635 1.00 18.57 251 ALA C C 1
ATOM 3675 O O . ALA A 1 252 ? 5.879 -11.340 4.793 1.00 22.91 251 ALA C O 1
ATOM 3683 N N . ALA B 1 2 ? -4.134 18.807 36.689 1.00 16.39 1 ALA D N 1
ATOM 3684 C CA . ALA B 1 2 ? -3.536 18.248 37.931 1.00 14.22 1 ALA D CA 1
ATOM 3685 C C . ALA B 1 2 ? -2.410 19.132 38.429 1.00 13.74 1 ALA D C 1
ATOM 3686 O O . ALA B 1 2 ? -1.934 19.973 37.681 1.00 18.44 1 ALA D O 1
ATOM 3693 N N . ASP B 1 3 ? -2.001 18.941 39.683 1.00 11.59 2 ASP D N 1
ATOM 3694 C CA . ASP B 1 3 ? -0.859 19.671 40.251 1.00 12.43 2 ASP D CA 1
ATOM 3695 C C . ASP B 1 3 ? 0.490 18.965 40.063 1.00 10.15 2 ASP D C 1
ATOM 3696 O O . ASP B 1 3 ? 1.545 19.509 40.413 1.00 12.13 2 ASP D O 1
ATOM 3705 N N . VAL B 1 4 ? 0.458 17.704 39.624 1.00 10.28 3 VAL D N 1
ATOM 3706 C CA . VAL B 1 4 ? 1.672 16.867 39.439 1.00 8.85 3 VAL D CA 1
ATOM 3707 C C . VAL B 1 4 ? 1.541 16.195 38.076 1.00 9.13 3 VAL D C 1
ATOM 3708 O O . VAL B 1 4 ? 0.430 16.135 37.535 1.00 9.83 3 VAL D O 1
ATOM 3721 N N . PHE B 1 5 ? 2.640 15.685 37.540 1.00 7.83 4 PHE D N 1
ATOM 3722 C CA . PHE B 1 5 ? 2.691 15.327 36.141 1.00 8.70 4 PHE D CA 1
ATOM 3723 C C . PHE B 1 5 ? 2.144 13.921 35.836 1.00 7.89 4 PHE D C 1
ATOM 3724 O O . PHE B 1 5 ? 1.674 13.689 34.723 1.00 9.35 4 PHE D O 1
ATOM 3741 N N . HIS B 1 6 ? 2.259 12.983 36.780 1.00 7.20 5 HIS D N 1
ATOM 3742 C CA . HIS B 1 6 ? 1.787 11.634 36.541 1.00 6.99 5 HIS D CA 1
ATOM 3743 C C . HIS B 1 6 ? 0.525 11.223 37.288 1.00 7.48 5 HIS D C 1
ATOM 3744 O O . HIS B 1 6 ? -0.310 10.465 36.743 1.00 7.96 5 HIS D O 1
ATOM 3759 N N . LEU B 1 7 ? 0.400 11.606 38.547 1.00 6.67 6 LEU D N 1
ATOM 3760 C CA . LEU B 1 7 ? -0.635 10.987 39.382 1.00 6.66 6 LEU D CA 1
ATOM 3761 C C . LEU B 1 7 ? -2.061 11.463 39.086 1.00 7.80 6 LEU D C 1
ATOM 3762 O O . LEU B 1 7 ? -3.018 10.822 39.514 1.00 7.85 6 LEU D O 1
ATOM 3778 N N . GLY B 1 8 ? -2.223 12.622 38.457 1.00 7.93 7 GLY D N 1
ATOM 3779 C CA . GLY B 1 8 ? -3.541 13.149 38.176 1.00 8.87 7 GLY D CA 1
ATOM 3780 C C . GLY B 1 8 ? -4.242 13.753 39.382 1.00 9.33 7 GLY D C 1
ATOM 3781 O O . GLY B 1 8 ? -5.458 13.914 39.367 1.00 10.93 7 GLY D O 1
ATOM 3785 N N . LEU B 1 9 ? -3.453 14.138 40.383 1.00 9.14 8 LEU D N 1
ATOM 3786 C CA . LEU B 1 9 ? -3.990 14.622 41.639 1.00 9.31 8 LEU D CA 1
ATOM 3787 C C . LEU B 1 9 ? -3.731 16.096 41.788 1.00 10.15 8 LEU D C 1
ATOM 3788 O O . LEU B 1 9 ? -2.765 16.625 41.257 1.00 10.29 8 LEU D O 1
ATOM 3804 N N . THR B 1 10 ? -4.622 16.754 42.526 1.00 12.22 9 THR D N 1
ATOM 3805 C CA . THR B 1 10 ? -4.348 18.069 43.087 1.00 12.25 9 THR D CA 1
ATOM 3806 C C . THR B 1 10 ? -4.196 17.994 44.613 1.00 11.22 9 THR D C 1
ATOM 3807 O O . THR B 1 10 ? -4.649 17.040 45.245 1.00 11.23 9 THR D O 1
ATOM 3817 N N . LYS B 1 11 ? -3.611 19.027 45.211 1.00 10.91 10 LYS D N 1
ATOM 3818 C CA . LYS B 1 11 ? -3.458 19.043 46.658 1.00 9.73 10 LYS D CA 1
ATOM 3819 C C . LYS B 1 11 ? -4.858 18.988 47.330 1.00 10.20 10 LYS D C 1
ATOM 3820 O O . LYS B 1 11 ? -5.057 18.293 48.315 1.00 10.30 10 LYS D O 1
ATOM 3839 N N . ALA B 1 12 ? -5.835 19.715 46.783 1.00 10.55 11 ALA D N 1
ATOM 3840 C CA . ALA B 1 12 ? -7.177 19.739 47.358 1.00 11.12 11 ALA D CA 1
ATOM 3841 C C . ALA B 1 12 ? -7.812 18.353 47.440 1.00 10.55 11 ALA D C 1
ATOM 3842 O O . ALA B 1 12 ? -8.569 18.078 48.386 1.00 12.20 11 ALA D O 1
ATOM 3849 N N . MET B 1 13 ? -7.525 17.492 46.472 1.00 10.47 12 MET D N 1
ATOM 3850 C CA . MET B 1 13 ? -8.095 16.155 46.473 1.00 10.56 12 MET D CA 1
ATOM 3851 C C . MET B 1 13 ? -7.688 15.338 47.690 1.00 10.08 12 MET D C 1
ATOM 3852 O O . MET B 1 13 ? -8.391 14.406 48.077 1.00 11.80 12 MET D O 1
ATOM 3866 N N . LEU B 1 14 ? -6.531 15.652 48.263 1.00 10.12 13 LEU D N 1
ATOM 3867 C CA . LEU B 1 14 ? -6.036 14.947 49.431 1.00 10.05 13 LEU D CA 1
ATOM 3868 C C . LEU B 1 14 ? -6.647 15.427 50.765 1.00 9.26 13 LEU D C 1
ATOM 3869 O O . LEU B 1 14 ? -6.482 14.767 51.776 1.00 9.32 13 LEU D O 1
ATOM 3885 N N . ASP B 1 15 ? -7.357 16.571 50.753 1.00 10.68 14 ASP D N 1
ATOM 3886 C CA . ASP B 1 15 ? -8.062 17.104 51.924 1.00 10.17 14 ASP D CA 1
ATOM 3887 C C . ASP B 1 15 ? -7.157 17.185 53.139 1.00 10.68 14 ASP D C 1
ATOM 3888 O O . ASP B 1 15 ? -7.597 16.935 54.271 1.00 12.07 14 ASP D O 1
ATOM 3897 N N . GLY B 1 16 ? -5.887 17.519 52.906 1.00 9.87 15 GLY D N 1
ATOM 3898 C CA . GLY B 1 16 ? -4.917 17.674 53.977 1.00 10.26 15 GLY D CA 1
ATOM 3899 C C . GLY B 1 16 ? -4.147 16.425 54.389 1.00 9.10 15 GLY D C 1
ATOM 3900 O O . GLY B 1 16 ? -3.388 16.470 55.332 1.00 10.66 15 GLY D O 1
ATOM 3904 N N . ALA B 1 17 ? -4.319 15.317 53.685 1.00 8.86 16 ALA D N 1
ATOM 3905 C CA . ALA B 1 17 ? -3.581 14.087 54.030 1.00 8.52 16 ALA D CA 1
ATOM 3906 C C . ALA B 1 17 ? -2.066 14.325 53.995 1.00 8.11 16 ALA D C 1
ATOM 3907 O O . ALA B 1 17 ? -1.545 14.886 53.031 1.00 9.14 16 ALA D O 1
ATOM 3914 N N . THR B 1 18 ? -1.389 13.839 55.028 1.00 7.37 17 THR D N 1
ATOM 3915 C CA . THR B 1 18 ? 0.057 13.842 55.063 1.00 7.53 17 THR D CA 1
ATOM 3916 C C . THR B 1 18 ? 0.683 12.432 55.136 1.00 7.09 17 THR D C 1
ATOM 3917 O O . THR B 1 18 ? 1.907 12.301 55.118 1.00 7.01 17 THR D O 1
ATOM 3927 N N . LEU B 1 19 ? -0.172 11.382 55.209 1.00 6.81 18 LEU D N 1
ATOM 3928 C CA . LEU B 1 19 ? 0.265 10.022 55.274 1.00 6.06 18 LEU D CA 1
ATOM 3929 C C . LEU B 1 19 ? -0.385 9.281 54.102 1.00 5.45 18 LEU D C 1
ATOM 3930 O O . LEU B 1 19 ? -1.571 9.421 53.830 1.00 6.17 18 LEU D O 1
ATOM 3946 N N . ALA B 1 20 ? 0.487 8.502 53.416 1.00 6.26 19 ALA D N 1
ATOM 3947 C CA . ALA B 1 20 ? 0.072 7.627 52.326 1.00 6.26 19 ALA D CA 1
ATOM 3948 C C . ALA B 1 20 ? 0.331 6.183 52.650 1.00 5.57 19 ALA D C 1
ATOM 3949 O O . ALA B 1 20 ? 1.360 5.831 53.189 1.00 6.31 19 ALA D O 1
ATOM 3956 N N . ILE B 1 21 ? -0.622 5.320 52.225 1.00 5.48 20 ILE D N 1
ATOM 3957 C CA . ILE B 1 21 ? -0.396 3.914 52.152 1.00 5.17 20 ILE D CA 1
ATOM 3958 C C . ILE B 1 21 ? -0.179 3.572 50.667 1.00 5.68 20 ILE D C 1
ATOM 3959 O O . ILE B 1 21 ? -0.942 4.001 49.808 1.00 6.23 20 ILE D O 1
ATOM 3975 N N . VAL B 1 22 ? 0.952 2.900 50.393 1.00 5.77 21 VAL D N 1
ATOM 3976 C CA . VAL B 1 22 ? 1.460 2.736 49.028 1.00 5.66 21 VAL D CA 1
ATOM 3977 C C . VAL B 1 22 ? 1.651 1.263 48.695 1.00 5.68 21 VAL D C 1
ATOM 3978 O O . VAL B 1 22 ? 2.742 0.716 48.805 1.00 6.33 21 VAL D O 1
ATOM 3991 N N . PRO B 1 23 ? 0.569 0.597 48.253 1.00 5.67 22 PRO D N 1
ATOM 3992 C CA . PRO B 1 23 ? 0.709 -0.753 47.779 1.00 5.64 22 PRO D CA 1
ATOM 3993 C C . PRO B 1 23 ? 1.387 -0.767 46.378 1.00 5.82 22 PRO D C 1
ATOM 3994 O O . PRO B 1 23 ? 1.313 0.256 45.667 1.00 6.13 22 PRO D O 1
ATOM 4005 N N . GLY B 1 24 ? 1.946 -1.896 45.973 1.00 5.68 23 GLY D N 1
ATOM 4006 C CA . GLY B 1 24 ? 2.468 -1.958 44.627 1.00 6.43 23 GLY D CA 1
ATOM 4007 C C . GLY B 1 24 ? 1.410 -2.039 43.538 1.00 6.19 23 GLY D C 1
ATOM 4008 O O . GLY B 1 24 ? 1.556 -1.489 42.438 1.00 7.08 23 GLY D O 1
ATOM 4012 N N . ASP B 1 25 ? 0.304 -2.725 43.872 1.00 6.48 24 ASP D N 1
ATOM 4013 C CA . ASP B 1 25 ? -0.697 -3.109 42.882 1.00 7.25 24 ASP D CA 1
ATOM 4014 C C . ASP B 1 25 ? -1.855 -2.096 42.854 1.00 6.88 24 ASP D C 1
ATOM 4015 O O . ASP B 1 25 ? -2.546 -1.939 43.859 1.00 7.96 24 ASP D O 1
ATOM 4024 N N . PRO B 1 26 ? -2.064 -1.397 41.708 1.00 7.13 25 PRO D N 1
ATOM 4025 C CA . PRO B 1 26 ? -3.251 -0.509 41.619 1.00 7.87 25 PRO D CA 1
ATOM 4026 C C . PRO B 1 26 ? -4.571 -1.179 41.974 1.00 8.03 25 PRO D C 1
ATOM 4027 O O . PRO B 1 26 ? -5.482 -0.507 42.448 1.00 9.10 25 PRO D O 1
ATOM 4038 N N . GLU B 1 27 ? -4.656 -2.485 41.718 1.00 8.24 26 GLU D N 1
ATOM 4039 C CA . GLU B 1 27 ? -5.893 -3.215 41.961 1.00 9.60 26 GLU D CA 1
ATOM 4040 C C . GLU B 1 27 ? -6.204 -3.456 43.444 1.00 11.18 26 GLU D C 1
ATOM 4041 O O . GLU B 1 27 ? -7.313 -3.874 43.754 1.00 12.90 26 GLU D O 1
ATOM 4053 N N . ARG B 1 28 ? -5.201 -3.244 44.320 1.00 9.52 27 ARG D N 1
ATOM 4054 C CA . ARG B 1 28 ? -5.314 -3.423 45.784 1.00 9.16 27 ARG D CA 1
ATOM 4055 C C . ARG B 1 28 ? -5.821 -2.137 46.485 1.00 9.18 27 ARG D C 1
ATOM 4056 O O . ARG B 1 28 ? -6.161 -2.168 47.666 1.00 9.92 27 ARG D O 1
ATOM 4077 N N . VAL B 1 29 ? -5.816 -1.006 45.778 1.00 8.38 28 VAL D N 1
ATOM 4078 C CA . VAL B 1 29 ? -5.992 0.293 46.401 1.00 7.40 28 VAL D CA 1
ATOM 4079 C C . VAL B 1 29 ? -7.359 0.437 47.013 1.00 7.91 28 VAL D C 1
ATOM 4080 O O . VAL B 1 29 ? -7.511 0.864 48.148 1.00 8.76 28 VAL D O 1
ATOM 4093 N N . LYS B 1 30 ? -8.371 0.047 46.253 1.00 8.70 29 LYS D N 1
ATOM 4094 C CA . LYS B 1 30 ? -9.753 0.171 46.696 1.00 9.58 29 LYS D CA 1
ATOM 4095 C C . LYS B 1 30 ? -9.985 -0.616 47.999 1.00 9.82 29 LYS D C 1
ATOM 4096 O O . LYS B 1 30 ? -10.611 -0.099 48.928 1.00 11.50 29 LYS D O 1
ATOM 4115 N N . ARG B 1 31 ? -9.511 -1.861 48.057 1.00 11.07 30 ARG D N 1
ATOM 4116 C CA . ARG B 1 31 ? -9.716 -2.723 49.224 1.00 10.28 30 ARG D CA 1
ATOM 4117 C C . ARG B 1 31 ? -9.085 -2.116 50.461 1.00 8.97 30 ARG D C 1
ATOM 4118 O O . ARG B 1 31 ? -9.701 -2.110 51.522 1.00 11.02 30 ARG D O 1
ATOM 4139 N N . ILE B 1 32 ? -7.883 -1.564 50.303 1.00 8.75 31 ILE D N 1
ATOM 4140 C CA . ILE B 1 32 ? -7.229 -0.893 51.444 1.00 9.53 31 ILE D CA 1
ATOM 4141 C C . ILE B 1 32 ? -8.069 0.317 51.907 1.00 8.34 31 ILE D C 1
ATOM 4142 O O . ILE B 1 32 ? -8.353 0.481 53.086 1.00 8.99 31 ILE D O 1
ATOM 4158 N N . ALA B 1 33 ? -8.465 1.141 50.931 1.00 8.23 32 ALA D N 1
ATOM 4159 C CA . ALA B 1 33 ? -9.242 2.351 51.228 1.00 9.18 32 ALA D CA 1
ATOM 4160 C C . ALA B 1 33 ? -10.510 2.006 51.994 1.00 9.28 32 ALA D C 1
ATOM 4161 O O . ALA B 1 33 ? -10.894 2.689 52.939 1.00 10.21 32 ALA D O 1
ATOM 4168 N N . GLU B 1 34 ? -11.169 0.944 51.550 1.00 9.36 33 GLU D N 1
ATOM 4169 C CA . GLU B 1 34 ? -12.458 0.534 52.133 1.00 10.42 33 GLU D CA 1
ATOM 4170 C C . GLU B 1 34 ? -12.335 -0.057 53.535 1.00 10.86 33 GLU D C 1
ATOM 4171 O O . GLU B 1 34 ? -13.368 -0.221 54.189 1.00 13.12 33 GLU D O 1
ATOM 4183 N N . LEU B 1 35 ? -11.126 -0.343 54.018 1.00 10.72 34 LEU D N 1
ATOM 4184 C CA . LEU B 1 35 ? -10.934 -0.660 55.429 1.00 10.58 34 LEU D CA 1
ATOM 4185 C C . LEU B 1 35 ? -11.043 0.561 56.324 1.00 11.32 34 LEU D C 1
ATOM 4186 O O . LEU B 1 35 ? -11.118 0.416 57.534 1.00 13.47 34 LEU D O 1
ATOM 4202 N N . MET B 1 36 ? -11.043 1.750 55.732 1.00 10.29 35 MET D N 1
ATOM 4203 C CA . MET B 1 36 ? -11.173 3.004 56.459 1.00 11.20 35 MET D CA 1
ATOM 4204 C C . MET B 1 36 ? -12.545 3.628 56.104 1.00 11.30 35 MET D C 1
ATOM 4205 O O . MET B 1 36 ? -13.393 2.979 55.458 1.00 13.13 35 MET D O 1
ATOM 4219 N N . ASP B 1 37 ? -12.806 4.854 56.561 1.00 12.30 36 ASP D N 1
ATOM 4220 C CA . ASP B 1 37 ? -14.115 5.484 56.408 1.00 12.56 36 ASP D CA 1
ATOM 4221 C C . ASP B 1 37 ? -14.176 6.354 55.187 1.00 11.52 36 ASP D C 1
ATOM 4222 O O . ASP B 1 37 ? -13.187 6.969 54.779 1.00 11.54 36 ASP D O 1
ATOM 4231 N N . ASN B 1 38 ? -15.355 6.376 54.580 1.00 11.55 37 ASN D N 1
ATOM 4232 C CA . ASN B 1 38 ? -15.657 7.294 53.496 1.00 13.23 37 ASN D CA 1
ATOM 4233 C C . ASN B 1 38 ? -14.677 7.173 52.320 1.00 13.36 37 ASN D C 1
ATOM 4234 O O . ASN B 1 38 ? -14.252 8.179 51.759 1.00 12.89 37 ASN D O 1
ATOM 4245 N N . ALA B 1 39 ? -14.314 5.940 51.977 1.00 12.70 38 ALA D N 1
ATOM 4246 C CA . ALA B 1 39 ? -13.390 5.700 50.861 1.00 11.26 38 ALA D CA 1
ATOM 4247 C C . ALA B 1 39 ? -13.926 6.352 49.597 1.00 10.95 38 ALA D C 1
ATOM 4248 O O . ALA B 1 39 ? -15.106 6.179 49.247 1.00 12.59 38 ALA D O 1
ATOM 4255 N N . THR B 1 40 ? -13.064 7.055 48.879 1.00 9.84 39 THR D N 1
ATOM 4256 C CA . THR B 1 40 ? -13.477 7.746 47.669 1.00 10.34 39 THR D CA 1
ATOM 4257 C C . THR B 1 40 ? -12.362 7.591 46.614 1.00 9.42 39 THR D C 1
ATOM 4258 O O . THR B 1 40 ? -11.164 7.847 46.855 1.00 10.30 39 THR D O 1
ATOM 4268 N N . PHE B 1 41 ? -12.782 7.153 45.431 1.00 10.32 40 PHE D N 1
ATOM 4269 C CA . PHE B 1 41 ? -11.873 7.103 44.304 1.00 9.45 40 PHE D CA 1
ATOM 4270 C C . PHE B 1 41 ? -11.373 8.515 43.978 1.00 10.17 40 PHE D C 1
ATOM 4271 O O . PHE B 1 41 ? -12.183 9.450 43.900 1.00 11.07 40 PHE D O 1
ATOM 4288 N N . LEU B 1 42 ? -10.053 8.674 43.786 1.00 9.04 41 LEU D N 1
ATOM 4289 C CA . LEU B 1 42 ? -9.507 9.948 43.328 1.00 8.32 41 LEU D CA 1
ATOM 4290 C C . LEU B 1 42 ? -9.111 9.948 41.846 1.00 9.45 41 LEU D C 1
ATOM 4291 O O . LEU B 1 42 ? -9.626 10.733 41.062 1.00 12.25 41 LEU D O 1
ATOM 4307 N N . ALA B 1 43 ? -8.201 9.082 41.445 1.00 9.68 42 ALA D N 1
ATOM 4308 C CA . ALA B 1 43 ? -7.721 9.097 40.078 1.00 8.89 42 ALA D CA 1
ATOM 4309 C C . ALA B 1 43 ? -7.107 7.757 39.712 1.00 8.16 42 ALA D C 1
ATOM 4310 O O . ALA B 1 43 ? -6.717 6.968 40.589 1.00 8.91 42 ALA D O 1
ATOM 4317 N N . SER B 1 44 ? -6.987 7.533 38.411 1.00 8.86 43 SER D N 1
ATOM 4318 C CA . SER B 1 44 ? -6.235 6.399 37.896 1.00 8.35 43 SER D CA 1
ATOM 4319 C C . SER B 1 44 ? -5.515 6.804 36.599 1.00 7.56 43 SER D C 1
ATOM 4320 O O . SER B 1 44 ? -6.191 7.146 35.608 1.00 10.11 43 SER D O 1
ATOM 4327 N N . HIS B 1 45 ? -4.196 6.784 36.614 1.00 7.68 44 HIS D N 1
ATOM 4328 C CA . HIS B 1 45 ? -3.425 7.061 35.425 1.00 7.95 44 HIS D CA 1
ATOM 4329 C C . HIS B 1 45 ? -2.216 6.156 35.456 1.00 7.15 44 HIS D C 1
ATOM 4330 O O . HIS B 1 45 ? -1.600 6.008 36.516 1.00 7.20 44 HIS D O 1
ATOM 4345 N N . ARG B 1 46 ? -1.927 5.506 34.343 1.00 7.58 45 ARG D N 1
ATOM 4346 C CA . ARG B 1 46 ? -0.805 4.559 34.294 1.00 6.85 45 ARG D CA 1
ATOM 4347 C C . ARG B 1 46 ? -0.958 3.562 35.443 1.00 7.54 45 ARG D C 1
ATOM 4348 O O . ARG B 1 46 ? -2.075 3.117 35.685 1.00 8.63 45 ARG D O 1
ATOM 4369 N N . GLU B 1 47 ? 0.113 3.215 36.139 1.00 7.30 46 GLU D N 1
ATOM 4370 C CA . GLU B 1 47 ? 0.076 2.272 37.286 1.00 7.27 46 GLU D CA 1
ATOM 4371 C C . GLU B 1 47 ? -0.401 2.902 38.577 1.00 6.01 46 GLU D C 1
ATOM 4372 O O . GLU B 1 47 ? -0.307 2.240 39.604 1.00 7.12 46 GLU D O 1
ATOM 4384 N N . TYR B 1 48 ? -0.827 4.168 38.530 1.00 5.63 47 TYR D N 1
ATOM 4385 C CA . TYR B 1 48 ? -1.153 4.946 39.716 1.00 6.17 47 TYR D CA 1
ATOM 4386 C C . TYR B 1 48 ? -2.639 5.125 39.931 1.00 6.66 47 TYR D C 1
ATOM 4387 O O . TYR B 1 48 ? -3.256 6.025 39.366 1.00 6.80 47 TYR D O 1
ATOM 4404 N N . THR B 1 49 ? -3.216 4.261 40.782 1.00 6.66 48 THR D N 1
ATOM 4405 C CA . THR B 1 49 ? -4.571 4.404 41.229 1.00 6.64 48 THR D CA 1
ATOM 4406 C C . THR B 1 49 ? -4.565 4.950 42.643 1.00 7.02 48 THR D C 1
ATOM 4407 O O . THR B 1 49 ? -3.804 4.473 43.484 1.00 7.15 48 THR D O 1
ATOM 4417 N N . SER B 1 50 ? -5.362 5.995 42.889 1.00 7.76 49 SER D N 1
ATOM 4418 C CA . SER B 1 50 ? -5.382 6.657 44.153 1.00 7.05 49 SER D CA 1
ATOM 4419 C C . SER B 1 50 ? -6.829 6.818 44.667 1.00 7.45 49 SER D C 1
ATOM 4420 O O . SER B 1 50 ? -7.784 7.047 43.920 1.00 8.40 49 SER D O 1
ATOM 4426 N N . TYR B 1 51 ? -6.936 6.624 45.978 1.00 7.15 50 TYR D N 1
ATOM 4427 C CA . TYR B 1 51 ? -8.156 6.796 46.762 1.00 7.29 50 TYR D CA 1
ATOM 4428 C C . TYR B 1 51 ? -7.818 7.657 47.990 1.00 6.20 50 TYR D C 1
ATOM 4429 O O . TYR B 1 51 ? -6.673 7.770 48.411 1.00 7.13 50 TYR D O 1
ATOM 4446 N N . LEU B 1 52 ? -8.854 8.285 48.530 1.00 7.39 51 LEU D N 1
ATOM 4447 C CA . LEU B 1 52 ? -8.792 8.910 49.829 1.00 7.79 51 LEU D CA 1
ATOM 4448 C C . LEU B 1 52 ? -9.679 8.133 50.778 1.00 8.16 51 LEU D C 1
ATOM 4449 O O . LEU B 1 52 ? -10.756 7.661 50.386 1.00 9.65 51 LEU D O 1
ATOM 4465 N N . ALA B 1 53 ? -9.318 8.084 52.039 1.00 8.03 52 ALA D N 1
ATOM 4466 C CA . ALA B 1 53 ? -10.249 7.570 53.062 1.00 8.17 52 ALA D CA 1
ATOM 4467 C C . ALA B 1 53 ? -9.870 8.245 54.370 1.00 9.26 52 ALA D C 1
ATOM 4468 O O . ALA B 1 53 ? -8.883 9.007 54.437 1.00 10.11 52 ALA D O 1
ATOM 4475 N N . TYR B 1 54 ? -10.618 7.942 55.429 1.00 9.71 53 TYR D N 1
ATOM 4476 C CA . TYR B 1 54 ? -10.426 8.591 56.726 1.00 10.36 53 TYR D CA 1
ATOM 4477 C C . TYR B 1 54 ? -10.219 7.546 57.808 1.00 11.51 53 TYR D C 1
ATOM 4478 O O . TYR B 1 54 ? -10.999 6.602 57.944 1.00 11.38 53 TYR D O 1
ATOM 4495 N N . ALA B 1 55 ? -9.110 7.687 58.523 1.00 12.29 54 ALA D N 1
ATOM 4496 C CA . ALA B 1 55 ? -8.713 6.782 59.594 1.00 12.73 54 ALA D CA 1
ATOM 4497 C C . ALA B 1 55 ? -8.918 7.531 60.885 1.00 14.20 54 ALA D C 1
ATOM 4498 O O . ALA B 1 55 ? -8.219 8.527 61.141 1.00 13.78 54 ALA D O 1
ATOM 4505 N N . ASP B 1 56 ? -9.884 7.070 61.680 1.00 13.52 55 ASP D N 1
ATOM 4506 C CA . ASP B 1 56 ? -10.246 7.746 62.931 1.00 14.46 55 ASP D CA 1
ATOM 4507 C C . ASP B 1 56 ? -10.386 9.264 62.695 1.00 14.40 55 ASP D C 1
ATOM 4508 O O . ASP B 1 56 ? -9.918 10.075 63.493 1.00 17.57 55 ASP D O 1
ATOM 4517 N N . GLY B 1 57 ? -10.983 9.634 61.564 1.00 15.01 56 GLY D N 1
ATOM 4518 C CA . GLY B 1 57 ? -11.276 11.031 61.270 1.00 13.73 56 GLY D CA 1
ATOM 4519 C C . GLY B 1 57 ? -10.256 11.814 60.462 1.00 15.14 56 GLY D C 1
ATOM 4520 O O . GLY B 1 57 ? -10.534 12.936 60.060 1.00 17.20 56 GLY D O 1
ATOM 4524 N N . LYS B 1 58 ? -9.079 11.254 60.231 1.00 14.46 57 LYS D N 1
ATOM 4525 C CA . LYS B 1 58 ? -8.038 11.994 59.530 1.00 11.96 57 LYS D CA 1
ATOM 4526 C C . LYS B 1 58 ? -7.843 11.432 58.124 1.00 9.60 57 LYS D C 1
ATOM 4527 O O . LYS B 1 58 ? -7.909 10.225 57.931 1.00 10.01 57 LYS D O 1
ATOM 4546 N N . PRO B 1 59 ? -7.635 12.313 57.138 1.00 9.64 58 PRO D N 1
ATOM 4547 C CA . PRO B 1 59 ? -7.503 11.847 55.769 1.00 9.42 58 PRO D CA 1
ATOM 4548 C C . PRO B 1 59 ? -6.180 11.075 55.528 1.00 8.05 58 PRO D C 1
ATOM 4549 O O . PRO B 1 59 ? -5.128 11.474 56.017 1.00 10.24 58 PRO D O 1
ATOM 4560 N N . VAL B 1 60 ? -6.297 9.979 54.771 1.00 8.15 59 VAL D N 1
ATOM 4561 C CA . VAL B 1 60 ? -5.199 9.128 54.358 1.00 7.45 59 VAL D CA 1
ATOM 4562 C C . VAL B 1 60 ? -5.323 8.943 52.861 1.00 7.45 59 VAL D C 1
ATOM 4563 O O . VAL B 1 60 ? -6.421 8.652 52.358 1.00 7.97 59 VAL D O 1
ATOM 4576 N N . VAL B 1 61 ? -4.216 9.104 52.141 1.00 6.78 60 VAL D N 1
ATOM 4577 C CA . VAL B 1 61 ? -4.213 8.810 50.727 1.00 6.64 60 VAL D CA 1
ATOM 4578 C C . VAL B 1 61 ? -3.674 7.400 50.514 1.00 6.56 60 VAL D C 1
ATOM 4579 O O . VAL B 1 61 ? -2.681 7.019 51.139 1.00 7.69 60 VAL D O 1
ATOM 4592 N N . ILE B 1 62 ? -4.329 6.662 49.603 1.00 6.20 61 ILE D N 1
ATOM 4593 C CA . ILE B 1 62 ? -3.865 5.318 49.254 1.00 6.05 61 ILE D CA 1
ATOM 4594 C C . ILE B 1 62 ? -3.518 5.368 47.764 1.00 6.46 61 ILE D C 1
ATOM 4595 O O . ILE B 1 62 ? -4.407 5.735 46.964 1.00 7.09 61 ILE D O 1
ATOM 4611 N N . CYS B 1 63 ? -2.270 5.107 47.403 1.00 6.20 62 CYS D N 1
ATOM 4612 C CA . CYS B 1 63 ? -1.860 5.314 46.014 1.00 6.15 62 CYS D CA 1
ATOM 4613 C C . CYS B 1 63 ? -0.900 4.184 45.670 1.00 5.90 62 CYS D C 1
ATOM 4614 O O . CYS B 1 63 ? 0.082 3.966 46.378 1.00 6.59 62 CYS D O 1
ATOM 4621 N N . SER B 1 64 ? -1.156 3.498 44.552 1.00 5.83 63 SER D N 1
ATOM 4622 C CA . SER B 1 64 ? -0.222 2.428 44.143 1.00 5.79 63 SER D CA 1
ATOM 4623 C C . SER B 1 64 ? 1.056 3.034 43.549 1.00 5.66 63 SER D C 1
ATOM 4624 O O . SER B 1 64 ? 1.106 4.159 43.078 1.00 6.70 63 SER D O 1
ATOM 4631 N N . THR B 1 65 ? 2.101 2.174 43.601 1.00 5.62 64 THR D N 1
ATOM 4632 C CA . THR B 1 65 ? 3.413 2.567 43.100 1.00 5.08 64 THR D CA 1
ATOM 4633 C C . THR B 1 65 ? 3.775 1.914 41.764 1.00 5.55 64 THR D C 1
ATOM 4634 O O . THR B 1 65 ? 4.706 2.352 41.087 1.00 5.65 64 THR D O 1
ATOM 4644 N N . GLY B 1 66 ? 3.095 0.808 41.426 1.00 5.34 65 GLY D N 1
ATOM 4645 C CA . GLY B 1 66 ? 3.625 -0.075 40.425 1.00 5.34 65 GLY D CA 1
ATOM 4646 C C . GLY B 1 66 ? 4.750 -0.924 40.973 1.00 5.06 65 GLY D C 1
ATOM 4647 O O . GLY B 1 66 ? 5.237 -0.699 42.098 1.00 5.46 65 GLY D O 1
ATOM 4651 N N . ILE B 1 67 ? 5.153 -1.891 40.142 1.00 5.13 66 ILE D N 1
ATOM 4652 C CA . ILE B 1 67 ? 6.328 -2.678 40.476 1.00 4.89 66 ILE D CA 1
ATOM 4653 C C . ILE B 1 67 ? 7.604 -1.901 40.151 1.00 4.75 66 ILE D C 1
ATOM 4654 O O . ILE B 1 67 ? 7.754 -1.395 39.042 1.00 4.91 66 ILE D O 1
ATOM 4670 N N . GLY B 1 68 ? 8.526 -1.866 41.109 1.00 4.89 67 GLY D N 1
ATOM 4671 C CA . GLY B 1 68 ? 9.878 -1.370 40.924 1.00 4.94 67 GLY D CA 1
ATOM 4672 C C . GLY B 1 68 ? 10.114 0.012 41.495 1.00 4.67 67 GLY D C 1
ATOM 4673 O O . GLY B 1 68 ? 9.210 0.865 41.574 1.00 4.87 67 GLY D O 1
ATOM 4677 N N . GLY B 1 69 ? 11.358 0.259 41.785 1.00 4.51 68 GLY D N 1
ATOM 4678 C CA . GLY B 1 69 ? 11.823 1.561 42.241 1.00 4.66 68 GLY D CA 1
ATOM 4679 C C . GLY B 1 69 ? 11.464 2.710 41.309 1.00 4.45 68 GLY D C 1
ATOM 4680 O O . GLY B 1 69 ? 11.150 3.791 41.786 1.00 4.43 68 GLY D O 1
ATOM 4684 N N . PRO B 1 70 ? 11.591 2.554 39.968 1.00 4.76 69 PRO D N 1
ATOM 4685 C CA . PRO B 1 70 ? 11.409 3.749 39.119 1.00 4.64 69 PRO D CA 1
ATOM 4686 C C . PRO B 1 70 ? 9.963 4.315 39.259 1.00 4.24 69 PRO D C 1
ATOM 4687 O O . PRO B 1 70 ? 9.792 5.493 39.454 1.00 4.61 69 PRO D O 1
ATOM 4698 N N . SER B 1 71 ? 8.959 3.436 39.120 1.00 4.58 70 SER D N 1
ATOM 4699 C CA . SER B 1 71 ? 7.597 3.898 39.211 1.00 4.69 70 SER D CA 1
ATOM 4700 C C . SER B 1 71 ? 7.270 4.361 40.655 1.00 4.62 70 SER D C 1
ATOM 4701 O O . SER B 1 71 ? 6.555 5.370 40.860 1.00 5.00 70 SER D O 1
ATOM 4708 N N . THR B 1 72 ? 7.864 3.699 41.640 1.00 4.42 71 THR D N 1
ATOM 4709 C CA . THR B 1 72 ? 7.725 4.133 43.040 1.00 4.73 71 THR D CA 1
ATOM 4710 C C . THR B 1 72 ? 8.249 5.517 43.212 1.00 4.65 71 THR D C 1
ATOM 4711 O O . THR B 1 72 ? 7.626 6.338 43.924 1.00 4.91 71 THR D O 1
ATOM 4721 N N . SER B 1 73 ? 9.429 5.811 42.644 1.00 4.56 72 SER D N 1
ATOM 4722 C CA . SER B 1 73 ? 10.067 7.085 42.873 1.00 4.82 72 SER D CA 1
ATOM 4723 C C . SER B 1 73 ? 9.190 8.267 42.385 1.00 4.52 72 SER D C 1
ATOM 4724 O O . SER B 1 73 ? 9.229 9.346 42.940 1.00 4.99 72 SER D O 1
ATOM 4731 N N . ILE B 1 74 ? 8.496 8.039 41.283 1.00 4.82 73 ILE D N 1
ATOM 4732 C CA . ILE B 1 74 ? 7.575 9.059 40.762 1.00 4.65 73 ILE D CA 1
ATOM 4733 C C . ILE B 1 74 ? 6.404 9.285 41.761 1.00 4.69 73 ILE D C 1
ATOM 4734 O O . ILE B 1 74 ? 6.073 10.411 42.073 1.00 5.24 73 ILE D O 1
ATOM 4750 N N . ALA B 1 75 ? 5.783 8.163 42.186 1.00 4.83 74 ALA D N 1
ATOM 4751 C CA . ALA B 1 75 ? 4.629 8.303 43.090 1.00 5.66 74 ALA D CA 1
ATOM 4752 C C . ALA B 1 75 ? 5.054 9.004 44.380 1.00 5.39 74 ALA D C 1
ATOM 4753 O O . ALA B 1 75 ? 4.316 9.901 44.866 1.00 5.58 74 ALA D O 1
ATOM 4760 N N . VAL B 1 76 ? 6.181 8.643 44.959 1.00 4.98 75 VAL D N 1
ATOM 4761 C CA . VAL B 1 76 ? 6.571 9.248 46.239 1.00 5.19 75 VAL D CA 1
ATOM 4762 C C . VAL B 1 76 ? 6.840 10.719 46.084 1.00 5.60 75 VAL D C 1
ATOM 4763 O O . VAL B 1 76 ? 6.396 11.543 46.887 1.00 5.54 75 VAL D O 1
ATOM 4776 N N . GLU B 1 77 ? 7.632 11.106 45.062 1.00 5.48 76 GLU D N 1
ATOM 4777 C CA . GLU B 1 77 ? 7.952 12.499 44.878 1.00 5.16 76 GLU D CA 1
ATOM 4778 C C . GLU B 1 77 ? 6.660 13.311 44.651 1.00 5.13 76 GLU D C 1
ATOM 4779 O O . GLU B 1 77 ? 6.497 14.411 45.198 1.00 5.84 76 GLU D O 1
ATOM 4791 N N . GLU B 1 78 ? 5.802 12.819 43.757 1.00 5.19 77 GLU D N 1
ATOM 4792 C CA . GLU B 1 78 ? 4.578 13.583 43.431 1.00 5.46 77 GLU D CA 1
ATOM 4793 C C . GLU B 1 78 ? 3.603 13.661 44.618 1.00 5.68 77 GLU D C 1
ATOM 4794 O O . GLU B 1 78 ? 3.076 14.738 44.877 1.00 6.11 77 GLU D O 1
ATOM 4806 N N . LEU B 1 79 ? 3.470 12.587 45.374 1.00 5.31 78 LEU D N 1
ATOM 4807 C CA . LEU B 1 79 ? 2.710 12.691 46.624 1.00 5.29 78 LEU D CA 1
ATOM 4808 C C . LEU B 1 79 ? 3.365 13.677 47.590 1.00 5.40 78 LEU D C 1
ATOM 4809 O O . LEU B 1 79 ? 2.622 14.459 48.261 1.00 5.96 78 LEU D O 1
ATOM 4825 N N . ALA B 1 80 ? 4.673 13.681 47.684 1.00 5.36 79 ALA D N 1
ATOM 4826 C CA . ALA B 1 80 ? 5.355 14.640 48.586 1.00 5.30 79 ALA D CA 1
ATOM 4827 C C . ALA B 1 80 ? 5.122 16.075 48.121 1.00 5.71 79 ALA D C 1
ATOM 4828 O O . ALA B 1 80 ? 5.004 16.965 48.962 1.00 6.53 79 ALA D O 1
ATOM 4835 N N . GLN B 1 81 ? 5.080 16.312 46.812 1.00 5.72 80 GLN D N 1
ATOM 4836 C CA . GLN B 1 81 ? 4.770 17.641 46.322 1.00 6.20 80 GLN D CA 1
ATOM 4837 C C . GLN B 1 81 ? 3.374 18.125 46.766 1.00 6.64 80 GLN D C 1
ATOM 4838 O O . GLN B 1 81 ? 3.160 19.291 46.841 1.00 7.25 80 GLN D O 1
ATOM 4852 N N . LEU B 1 82 ? 2.472 17.167 47.037 1.00 6.74 81 LEU D N 1
ATOM 4853 C CA . LEU B 1 82 ? 1.126 17.452 47.491 1.00 7.53 81 LEU D CA 1
ATOM 4854 C C . LEU B 1 82 ? 0.988 17.395 49.030 1.00 6.75 81 LEU D C 1
ATOM 4855 O O . LEU B 1 82 ? -0.123 17.479 49.506 1.00 8.17 81 LEU D O 1
ATOM 4871 N N . GLY B 1 83 ? 2.101 17.297 49.734 1.00 6.87 82 GLY D N 1
ATOM 4872 C CA . GLY B 1 83 ? 2.133 17.395 51.183 1.00 6.99 82 GLY D CA 1
ATOM 4873 C C . GLY B 1 83 ? 2.291 16.121 51.974 1.00 6.30 82 GLY D C 1
ATOM 4874 O O . GLY B 1 83 ? 2.276 16.175 53.190 1.00 7.41 82 GLY D O 1
ATOM 4878 N N . VAL B 1 84 ? 2.442 14.978 51.301 1.00 5.83 83 VAL D N 1
ATOM 4879 C CA . VAL B 1 84 ? 2.655 13.726 52.001 1.00 6.22 83 VAL D CA 1
ATOM 4880 C C . VAL B 1 84 ? 4.087 13.647 52.524 1.00 5.99 83 VAL D C 1
ATOM 4881 O O . VAL B 1 84 ? 5.022 13.895 51.799 1.00 6.77 83 VAL D O 1
ATOM 4894 N N . ASN B 1 85 ? 4.219 13.247 53.804 1.00 5.82 84 ASN D N 1
ATOM 4895 C CA . ASN B 1 85 ? 5.537 13.113 54.411 1.00 6.12 84 ASN D CA 1
ATOM 4896 C C . ASN B 1 85 ? 5.837 11.736 55.029 1.00 5.58 84 ASN D C 1
ATOM 4897 O O . ASN B 1 85 ? 6.915 11.528 55.521 1.00 5.79 84 ASN D O 1
ATOM 4908 N N . THR B 1 86 ? 4.827 10.819 54.979 1.00 6.02 85 THR D N 1
ATOM 4909 C CA . THR B 1 86 ? 4.920 9.497 55.544 1.00 5.57 85 THR D CA 1
ATOM 4910 C C . THR B 1 86 ? 4.345 8.522 54.551 1.00 5.75 85 THR D C 1
ATOM 4911 O O . THR B 1 86 ? 3.228 8.718 54.066 1.00 6.23 85 THR D O 1
ATOM 4921 N N . PHE B 1 87 ? 5.132 7.447 54.293 1.00 5.27 86 PHE D N 1
ATOM 4922 C CA . PHE B 1 87 ? 4.800 6.486 53.227 1.00 5.65 86 PHE D CA 1
ATOM 4923 C C . PHE B 1 87 ? 4.888 5.085 53.787 1.00 5.41 86 PHE D C 1
ATOM 4924 O O . PHE B 1 87 ? 5.979 4.637 54.130 1.00 6.24 86 PHE D O 1
ATOM 4941 N N . LEU B 1 88 ? 3.718 4.444 53.942 1.00 4.98 87 LEU D N 1
ATOM 4942 C CA . LEU B 1 88 ? 3.664 3.096 54.459 1.00 4.96 87 LEU D CA 1
ATOM 4943 C C . LEU B 1 88 ? 3.415 2.131 53.303 1.00 5.06 87 LEU D C 1
ATOM 4944 O O . LEU B 1 88 ? 2.316 2.053 52.805 1.00 5.58 87 LEU D O 1
ATOM 4960 N N . ARG B 1 89 ? 4.454 1.392 52.915 1.00 5.12 88 ARG D N 1
ATOM 4961 C CA . ARG B 1 89 ? 4.280 0.383 51.863 1.00 5.06 88 ARG D CA 1
ATOM 4962 C C . ARG B 1 89 ? 3.652 -0.881 52.444 1.00 5.17 88 ARG D C 1
ATOM 4963 O O . ARG B 1 89 ? 4.017 -1.353 53.526 1.00 5.40 88 ARG D O 1
ATOM 4984 N N . VAL B 1 90 ? 2.700 -1.446 51.670 1.00 5.62 89 VAL D N 1
ATOM 4985 C CA . VAL B 1 90 ? 2.140 -2.760 51.960 1.00 5.89 89 VAL D CA 1
ATOM 4986 C C . VAL B 1 90 ? 2.314 -3.593 50.695 1.00 5.68 89 VAL D C 1
ATOM 4987 O O . VAL B 1 90 ? 1.921 -3.171 49.599 1.00 6.54 89 VAL D O 1
ATOM 5000 N N . GLY B 1 91 ? 2.915 -4.768 50.839 1.00 6.32 90 GLY D N 1
ATOM 5001 C CA . GLY B 1 91 ? 3.369 -5.541 49.682 1.00 6.79 90 GLY D CA 1
ATOM 5002 C C . GLY B 1 91 ? 3.128 -7.022 49.800 1.00 6.54 90 GLY D C 1
ATOM 5003 O O . GLY B 1 91 ? 2.483 -7.518 50.750 1.00 6.83 90 GLY D O 1
ATOM 5007 N N . THR B 1 92 ? 3.688 -7.744 48.805 1.00 5.60 91 THR D N 1
ATOM 5008 C CA . THR B 1 92 ? 3.787 -9.161 48.812 1.00 5.78 91 THR D CA 1
ATOM 5009 C C . THR B 1 92 ? 5.243 -9.535 48.680 1.00 5.72 91 THR D C 1
ATOM 5010 O O . THR B 1 92 ? 6.033 -8.696 48.136 1.00 6.78 91 THR D O 1
ATOM 5020 N N . THR B 1 93 ? 5.610 -10.752 49.058 1.00 5.59 92 THR D N 1
ATOM 5021 C CA . THR B 1 93 ? 7.004 -11.099 49.124 1.00 5.56 92 THR D CA 1
ATOM 5022 C C . THR B 1 93 ? 7.266 -12.570 49.058 1.00 5.97 92 THR D C 1
ATOM 5023 O O . THR B 1 93 ? 6.402 -13.372 49.473 1.00 6.49 92 THR D O 1
ATOM 5033 N N . GLY B 1 94 ? 8.436 -12.953 48.569 1.00 6.00 93 GLY D N 1
ATOM 5034 C CA . GLY B 1 94 ? 8.883 -14.321 48.614 1.00 5.79 93 GLY D CA 1
ATOM 5035 C C . GLY B 1 94 ? 9.914 -14.507 49.731 1.00 5.94 93 GLY D C 1
ATOM 5036 O O . GLY B 1 94 ? 10.900 -13.771 49.806 1.00 6.10 93 GLY D O 1
ATOM 5040 N N . ALA B 1 95 ? 9.647 -15.418 50.667 1.00 7.07 94 ALA D N 1
ATOM 5041 C CA . ALA B 1 95 ? 10.584 -15.673 51.751 1.00 7.12 94 ALA D CA 1
ATOM 5042 C C . ALA B 1 95 ? 11.739 -16.543 51.277 1.00 6.70 94 ALA D C 1
ATOM 5043 O O . ALA B 1 95 ? 11.523 -17.416 50.398 1.00 8.17 94 ALA D O 1
ATOM 5050 N N . ILE B 1 96 ? 12.908 -16.353 51.862 1.00 6.98 95 ILE D N 1
ATOM 5051 C CA . ILE B 1 96 ? 14.056 -17.184 51.518 1.00 6.82 95 ILE D CA 1
ATOM 5052 C C . ILE B 1 96 ? 14.631 -17.977 52.662 1.00 7.22 95 ILE D C 1
ATOM 5053 O O . ILE B 1 96 ? 15.591 -18.723 52.442 1.00 7.96 95 ILE D O 1
ATOM 5069 N N . GLN B 1 97 ? 14.036 -17.823 53.845 1.00 8.41 96 GLN D N 1
ATOM 5070 C CA . GLN B 1 97 ? 14.425 -18.636 55.000 1.00 7.92 96 GLN D CA 1
ATOM 5071 C C . GLN B 1 97 ? 13.428 -19.743 55.205 1.00 9.00 96 GLN D C 1
ATOM 5072 O O . GLN B 1 97 ? 12.208 -19.531 55.037 1.00 8.73 96 GLN D O 1
ATOM 5086 N N . PRO B 1 98 ? 13.912 -20.940 55.557 1.00 10.81 97 PRO D N 1
ATOM 5087 C CA . PRO B 1 98 ? 13.042 -22.106 55.412 1.00 14.83 97 PRO D CA 1
ATOM 5088 C C . PRO B 1 98 ? 11.800 -22.122 56.269 1.00 17.01 97 PRO D C 1
ATOM 5089 O O . PRO B 1 98 ? 10.861 -22.855 55.949 1.00 26.10 97 PRO D O 1
ATOM 5100 N N . HIS B 1 99 ? 11.799 -21.412 57.382 1.00 16.33 98 HIS D N 1
ATOM 5101 C CA . HIS B 1 99 ? 10.641 -21.454 58.322 1.00 19.94 98 HIS D CA 1
ATOM 5102 C C . HIS B 1 99 ? 9.918 -20.131 58.453 1.00 22.85 98 HIS D C 1
ATOM 5103 O O . HIS B 1 99 ? 9.341 -19.787 59.490 1.00 24.86 98 HIS D O 1
ATOM 5118 N N . VAL B 1 100 ? 9.956 -19.388 57.368 1.00 20.13 99 VAL D N 1
ATOM 5119 C CA . VAL B 1 100 ? 9.122 -18.240 57.191 1.00 19.38 99 VAL D CA 1
ATOM 5120 C C . VAL B 1 100 ? 8.021 -18.701 56.251 1.00 20.27 99 VAL D C 1
ATOM 5121 O O . VAL B 1 100 ? 8.229 -18.837 55.038 1.00 25.28 99 VAL D O 1
ATOM 5134 N N . ASN B 1 101 ? 6.854 -18.948 56.836 1.00 19.02 100 ASN D N 1
ATOM 5135 C CA . ASN B 1 101 ? 5.787 -19.669 56.169 1.00 17.70 100 ASN D CA 1
ATOM 5136 C C . ASN B 1 101 ? 5.022 -18.749 55.258 1.00 12.94 100 ASN D C 1
ATOM 5137 O O . ASN B 1 101 ? 4.837 -17.577 55.541 1.00 11.23 100 ASN D O 1
ATOM 5148 N N . VAL B 1 102 ? 4.512 -19.321 54.178 1.00 12.01 101 VAL D N 1
ATOM 5149 C CA . VAL B 1 102 ? 3.467 -18.650 53.406 1.00 10.79 101 VAL D CA 1
ATOM 5150 C C . VAL B 1 102 ? 2.292 -18.210 54.313 1.00 11.23 101 VAL D C 1
ATOM 5151 O O . VAL B 1 102 ? 1.805 -18.994 55.112 1.00 12.78 101 VAL D O 1
ATOM 5164 N N . GLY B 1 103 ? 1.864 -16.961 54.183 1.00 10.55 102 GLY D N 1
ATOM 5165 C CA . GLY B 1 103 ? 0.840 -16.364 55.036 1.00 12.26 102 GLY D CA 1
ATOM 5166 C C . GLY B 1 103 ? 1.423 -15.542 56.172 1.00 11.22 102 GLY D C 1
ATOM 5167 O O . GLY B 1 103 ? 0.714 -14.727 56.768 1.00 14.19 102 GLY D O 1
ATOM 5171 N N . ASP B 1 104 ? 2.699 -15.755 56.489 1.00 10.96 103 ASP D N 1
ATOM 5172 C CA . ASP B 1 104 ? 3.377 -14.934 57.515 1.00 10.17 103 ASP D CA 1
ATOM 5173 C C . ASP B 1 104 ? 3.493 -13.468 56.993 1.00 9.88 103 ASP D C 1
ATOM 5174 O O . ASP B 1 104 ? 3.315 -13.209 55.806 1.00 10.73 103 ASP D O 1
ATOM 5183 N N . VAL B 1 105 ? 3.785 -12.535 57.891 1.00 9.48 104 VAL D N 1
ATOM 5184 C CA . VAL B 1 105 ? 4.060 -11.173 57.489 1.00 9.43 104 VAL D CA 1
ATOM 5185 C C . VAL B 1 105 ? 5.480 -10.819 57.908 1.00 8.45 104 VAL D C 1
ATOM 5186 O O . VAL B 1 105 ? 6.012 -11.314 58.911 1.00 8.99 104 VAL D O 1
ATOM 5199 N N . ILE B 1 106 ? 6.090 -9.977 57.064 1.00 6.63 105 ILE D N 1
ATOM 5200 C CA . ILE B 1 106 ? 7.442 -9.496 57.295 1.00 6.10 105 ILE D CA 1
ATOM 5201 C C . ILE B 1 106 ? 7.447 -7.999 57.346 1.00 6.30 105 ILE D C 1
ATOM 5202 O O . ILE B 1 106 ? 6.914 -7.337 56.432 1.00 7.12 105 ILE D O 1
ATOM 5218 N N . VAL B 1 107 ? 8.036 -7.441 58.423 1.00 6.28 106 VAL D N 1
ATOM 5219 C CA . VAL B 1 107 ? 8.279 -6.020 58.514 1.00 6.07 106 VAL D CA 1
ATOM 5220 C C . VAL B 1 107 ? 9.733 -5.786 58.157 1.00 6.07 106 VAL D C 1
ATOM 5221 O O . VAL B 1 107 ? 10.626 -6.347 58.794 1.00 7.30 106 VAL D O 1
ATOM 5234 N N . THR B 1 108 ? 9.979 -5.015 57.091 1.00 6.00 107 THR D N 1
ATOM 5235 C CA . THR B 1 108 ? 11.314 -4.783 56.618 1.00 6.05 107 THR D CA 1
ATOM 5236 C C . THR B 1 108 ? 11.896 -3.605 57.363 1.00 6.27 107 THR D C 1
ATOM 5237 O O . THR B 1 108 ? 11.470 -2.473 57.207 1.00 6.69 107 THR D O 1
ATOM 5247 N N . GLN B 1 109 ? 12.955 -3.852 58.122 1.00 6.20 108 GLN D N 1
ATOM 5248 C CA . GLN B 1 109 ? 13.617 -2.769 58.799 1.00 5.86 108 GLN D CA 1
ATOM 5249 C C . GLN B 1 109 ? 14.618 -2.022 57.884 1.00 4.88 108 GLN D C 1
ATOM 5250 O O . GLN B 1 109 ? 14.839 -0.858 58.020 1.00 5.70 108 GLN D O 1
ATOM 5270 N N . ALA B 1 110 ? 15.206 -2.748 56.928 1.00 5.50 109 ALA D N 1
ATOM 5271 C CA . ALA B 1 110 ? 16.192 -2.188 56.000 1.00 4.46 109 ALA D CA 1
ATOM 5272 C C . ALA B 1 110 ? 16.346 -3.176 54.847 1.00 4.28 109 ALA D C 1
ATOM 5273 O O . ALA B 1 110 ? 16.019 -4.342 54.985 1.00 5.29 109 ALA D O 1
ATOM 5280 N N . SER B 1 111 ? 16.914 -2.674 53.750 1.00 4.55 110 SER D N 1
ATOM 5281 C CA . SER B 1 111 ? 16.978 -3.468 52.512 1.00 4.65 110 SER D CA 1
ATOM 5282 C C . SER B 1 111 ? 18.349 -3.523 51.887 1.00 4.65 110 SER D C 1
ATOM 5283 O O . SER B 1 111 ? 19.125 -2.521 51.878 1.00 4.86 110 SER D O 1
ATOM 5290 N N . VAL B 1 112 ? 18.650 -4.692 51.352 1.00 4.37 111 VAL D N 1
ATOM 5291 C CA . VAL B 1 112 ? 19.760 -4.865 50.417 1.00 4.08 111 VAL D CA 1
ATOM 5292 C C . VAL B 1 112 ? 19.367 -4.140 49.126 1.00 4.42 111 VAL D C 1
ATOM 5293 O O . VAL B 1 112 ? 18.301 -4.371 48.556 1.00 4.78 111 VAL D O 1
ATOM 5306 N N . ARG B 1 113 ? 20.221 -3.184 48.711 1.00 4.40 112 ARG D N 1
ATOM 5307 C CA . ARG B 1 113 ? 19.942 -2.323 47.582 1.00 3.98 112 ARG D CA 1
ATOM 5308 C C . ARG B 1 113 ? 20.329 -2.974 46.253 1.00 4.44 112 ARG D C 1
ATOM 5309 O O . ARG B 1 113 ? 21.395 -2.740 45.690 1.00 4.82 112 ARG D O 1
ATOM 5330 N N . LEU B 1 114 ? 19.442 -3.898 45.766 1.00 4.63 113 LEU D N 1
ATOM 5331 C CA . LEU B 1 114 ? 19.636 -4.589 44.496 1.00 4.06 113 LEU D CA 1
ATOM 5332 C C . LEU B 1 114 ? 18.825 -3.841 43.419 1.00 3.78 113 LEU D C 1
ATOM 5333 O O . LEU B 1 114 ? 18.395 -4.487 42.418 1.00 5.13 113 LEU D O 1
ATOM 5349 N N . ASP B 1 115 ? 18.726 -2.552 43.573 1.00 4.36 114 ASP D N 1
ATOM 5350 C CA . ASP B 1 115 ? 17.951 -1.656 42.697 1.00 4.87 114 ASP D CA 1
ATOM 5351 C C . ASP B 1 115 ? 18.877 -0.582 42.130 1.00 5.34 114 ASP D C 1
ATOM 5352 O O . ASP B 1 115 ? 20.020 -0.409 42.562 1.00 8.97 114 ASP D O 1
ATOM 5361 N N . GLY B 1 116 ? 18.382 0.119 41.119 1.00 5.07 115 GLY D N 1
ATOM 5362 C CA . GLY B 1 116 ? 19.081 1.234 40.561 1.00 5.22 115 GLY D CA 1
ATOM 5363 C C . GLY B 1 116 ? 18.606 2.554 41.111 1.00 4.77 115 GLY D C 1
ATOM 5364 O O . GLY B 1 116 ? 19.424 3.524 41.226 1.00 4.77 115 GLY D O 1
ATOM 5368 N N . ALA B 1 117 ? 17.325 2.726 41.402 1.00 4.39 116 ALA D N 1
ATOM 5369 C CA . ALA B 1 117 ? 16.809 4.037 41.691 1.00 4.40 116 ALA D CA 1
ATOM 5370 C C . ALA B 1 117 ? 17.352 4.593 43.032 1.00 3.55 116 ALA D C 1
ATOM 5371 O O . ALA B 1 117 ? 17.493 5.786 43.156 1.00 4.28 116 ALA D O 1
ATOM 5378 N N . SER B 1 118 ? 17.681 3.711 43.995 1.00 4.36 117 SER D N 1
ATOM 5379 C CA . SER B 1 118 ? 18.205 4.213 45.247 1.00 4.22 117 SER D CA 1
ATOM 5380 C C . SER B 1 118 ? 19.494 5.068 45.000 1.00 4.40 117 SER D C 1
ATOM 5381 O O . SER B 1 118 ? 19.735 6.045 45.701 1.00 4.70 117 SER D O 1
ATOM 5388 N N . LEU B 1 119 ? 20.294 4.654 44.028 1.00 4.31 118 LEU D N 1
ATOM 5389 C CA . LEU B 1 119 ? 21.544 5.383 43.649 1.00 4.37 118 LEU D CA 1
ATOM 5390 C C . LEU B 1 119 ? 21.273 6.739 43.079 1.00 4.99 118 LEU D C 1
ATOM 5391 O O . LEU B 1 119 ? 22.236 7.551 42.990 1.00 5.70 118 LEU D O 1
ATOM 5407 N N . HIS B 1 120 ? 20.028 7.037 42.691 1.00 4.14 119 HIS D N 1
ATOM 5408 C CA . HIS B 1 120 ? 19.671 8.351 42.256 1.00 4.49 119 HIS D CA 1
ATOM 5409 C C . HIS B 1 120 ? 19.347 9.323 43.396 1.00 3.89 119 HIS D C 1
ATOM 5410 O O . HIS B 1 120 ? 19.118 10.501 43.182 1.00 5.01 119 HIS D O 1
ATOM 5425 N N . PHE B 1 121 ? 19.423 8.801 44.624 1.00 4.44 120 PHE D N 1
ATOM 5426 C CA . PHE B 1 121 ? 19.225 9.567 45.861 1.00 4.78 120 PHE D CA 1
ATOM 5427 C C . PHE B 1 121 ? 20.448 9.571 46.771 1.00 5.30 120 PHE D C 1
ATOM 5428 O O . PHE B 1 121 ? 20.655 10.526 47.501 1.00 5.01 120 PHE D O 1
ATOM 5445 N N . ALA B 1 122 ? 21.253 8.498 46.779 1.00 4.87 121 ALA D N 1
ATOM 5446 C CA . ALA B 1 122 ? 22.419 8.451 47.650 1.00 4.48 121 ALA D CA 1
ATOM 5447 C C . ALA B 1 122 ? 23.385 7.388 47.111 1.00 4.56 121 ALA D C 1
ATOM 5448 O O . ALA B 1 122 ? 22.904 6.385 46.509 1.00 4.61 121 ALA D O 1
ATOM 5455 N N . PRO B 1 123 ? 24.649 7.531 47.343 1.00 4.56 122 PRO D N 1
ATOM 5456 C CA . PRO B 1 123 ? 25.588 6.470 46.930 1.00 4.80 122 PRO D CA 1
ATOM 5457 C C . PRO B 1 123 ? 25.303 5.212 47.753 1.00 4.66 122 PRO D C 1
ATOM 5458 O O . PRO B 1 123 ? 24.648 5.231 48.795 1.00 4.52 122 PRO D O 1
ATOM 5469 N N . MET B 1 124 ? 25.878 4.098 47.275 1.00 4.88 123 MET D N 1
ATOM 5470 C CA . MET B 1 124 ? 25.543 2.766 47.755 1.00 4.68 123 MET D CA 1
ATOM 5471 C C . MET B 1 124 ? 25.834 2.605 49.256 1.00 4.85 123 MET D C 1
ATOM 5472 O O . MET B 1 124 ? 25.162 1.795 49.958 1.00 5.34 123 MET D O 1
ATOM 5486 N N . GLU B 1 125 ? 26.840 3.349 49.800 1.00 5.04 124 GLU D N 1
ATOM 5487 C CA . GLU B 1 125 ? 27.200 3.209 51.197 1.00 4.69 124 GLU D CA 1
ATOM 5488 C C . GLU B 1 125 ? 26.052 3.603 52.158 1.00 4.10 124 GLU D C 1
ATOM 5489 O O . GLU B 1 125 ? 26.063 3.221 53.332 1.00 4.52 124 GLU D O 1
ATOM 5510 N N . PHE B 1 126 ? 25.099 4.438 51.665 1.00 4.13 125 PHE D N 1
ATOM 5511 C CA . PHE B 1 126 ? 24.009 4.894 52.540 1.00 4.36 125 PHE D CA 1
ATOM 5512 C C . PHE B 1 126 ? 23.038 3.726 52.792 1.00 4.37 125 PHE D C 1
ATOM 5513 O O . PHE B 1 126 ? 22.658 2.984 51.850 1.00 4.63 125 PHE D O 1
ATOM 5530 N N . PRO B 1 127 ? 22.561 3.538 54.027 1.00 4.32 126 PRO D N 1
ATOM 5531 C CA . PRO B 1 127 ? 21.677 2.405 54.320 1.00 4.61 126 PRO D CA 1
ATOM 5532 C C . PRO B 1 127 ? 20.258 2.632 53.906 1.00 4.73 126 PRO D C 1
ATOM 5533 O O . PRO B 1 127 ? 19.677 3.682 54.227 1.00 4.92 126 PRO D O 1
ATOM 5544 N N . ALA B 1 128 ? 19.659 1.654 53.211 1.00 4.38 127 ALA D N 1
ATOM 5545 C CA . ALA B 1 128 ? 18.265 1.730 52.862 1.00 4.28 127 ALA D CA 1
ATOM 5546 C C . ALA B 1 128 ? 17.416 1.304 54.064 1.00 4.49 127 ALA D C 1
ATOM 5547 O O . ALA B 1 128 ? 16.980 0.168 54.144 1.00 5.62 127 ALA D O 1
ATOM 5554 N N . VAL B 1 129 ? 17.274 2.217 55.032 1.00 5.49 128 VAL D N 1
ATOM 5555 C CA . VAL B 1 129 ? 16.707 1.894 56.325 1.00 4.69 128 VAL D CA 1
ATOM 5556 C C . VAL B 1 129 ? 15.343 2.604 56.438 1.00 4.97 128 VAL D C 1
ATOM 5557 O O . VAL B 1 129 ? 15.195 3.748 56.046 1.00 5.40 128 VAL D O 1
ATOM 5570 N N . ALA B 1 130 ? 14.405 1.890 57.075 1.00 5.34 129 ALA D N 1
ATOM 5571 C CA . ALA B 1 130 ? 13.090 2.417 57.351 1.00 5.03 129 ALA D CA 1
ATOM 5572 C C . ALA B 1 130 ? 13.126 3.392 58.548 1.00 5.99 129 ALA D C 1
ATOM 5573 O O . ALA B 1 130 ? 14.000 3.348 59.390 1.00 7.46 129 ALA D O 1
ATOM 5580 N N . ASN B 1 131 ? 12.089 4.238 58.627 1.00 5.73 130 ASN D N 1
ATOM 5581 C CA . ASN B 1 131 ? 11.919 5.103 59.754 1.00 5.76 130 ASN D CA 1
ATOM 5582 C C . ASN B 1 131 ? 11.596 4.291 61.011 1.00 6.50 130 ASN D C 1
ATOM 5583 O O . ASN B 1 131 ? 10.680 3.421 60.999 1.00 6.79 130 ASN D O 1
ATOM 5594 N N . PHE B 1 132 ? 12.244 4.603 62.115 1.00 6.77 131 PHE D N 1
ATOM 5595 C CA . PHE B 1 132 ? 12.091 3.833 63.342 1.00 7.58 131 PHE D CA 1
ATOM 5596 C C . PHE B 1 132 ? 10.665 3.887 63.895 1.00 7.45 131 PHE D C 1
ATOM 5597 O O . PHE B 1 132 ? 10.125 2.855 64.302 1.00 7.25 131 PHE D O 1
ATOM 5614 N N . GLU B 1 133 ? 10.113 5.097 63.985 1.00 7.61 132 GLU D N 1
ATOM 5615 C CA . GLU B 1 133 ? 8.751 5.247 64.533 1.00 7.54 132 GLU D CA 1
ATOM 5616 C C . GLU B 1 133 ? 7.728 4.459 63.691 1.00 7.25 132 GLU D C 1
ATOM 5617 O O . GLU B 1 133 ? 6.791 3.813 64.219 1.00 8.28 132 GLU D O 1
ATOM 5629 N N . CYS B 1 134 ? 7.871 4.517 62.379 1.00 6.63 133 CYS D N 1
ATOM 5630 C CA . CYS B 1 134 ? 6.939 3.825 61.489 1.00 6.62 133 CYS D CA 1
ATOM 5631 C C . CYS B 1 134 ? 7.093 2.325 61.560 1.00 6.56 133 CYS D C 1
ATOM 5632 O O . CYS B 1 134 ? 6.098 1.604 61.594 1.00 7.42 133 CYS D O 1
ATOM 5639 N N . THR B 1 135 ? 8.321 1.836 61.595 1.00 6.50 134 THR D N 1
ATOM 5640 C CA . THR B 1 135 ? 8.575 0.433 61.760 1.00 6.48 134 THR D CA 1
ATOM 5641 C C . THR B 1 135 ? 7.980 -0.044 63.102 1.00 6.98 134 THR D C 1
ATOM 5642 O O . THR B 1 135 ? 7.352 -1.106 63.189 1.00 7.09 134 THR D O 1
ATOM 5652 N N . THR B 1 136 ? 8.169 0.739 64.166 1.00 6.71 135 THR D N 1
ATOM 5653 C CA . THR B 1 136 ? 7.641 0.436 65.478 1.00 7.79 135 THR D CA 1
ATOM 5654 C C . THR B 1 136 ? 6.124 0.292 65.436 1.00 7.52 135 THR D C 1
ATOM 5655 O O . THR B 1 136 ? 5.554 -0.623 66.018 1.00 8.85 135 THR D O 1
ATOM 5665 N N . ALA B 1 137 ? 5.455 1.178 64.719 1.00 7.40 136 ALA D N 1
ATOM 5666 C CA . ALA B 1 137 ? 4.006 1.136 64.604 1.00 7.71 136 ALA D CA 1
ATOM 5667 C C . ALA B 1 137 ? 3.587 -0.138 63.839 1.00 7.18 136 ALA D C 1
ATOM 5668 O O . ALA B 1 137 ? 2.597 -0.768 64.209 1.00 8.57 136 ALA D O 1
ATOM 5675 N N . MET B 1 138 ? 4.322 -0.531 62.801 1.00 7.77 137 MET D N 1
ATOM 5676 C CA . MET B 1 138 ? 3.983 -1.745 62.074 1.00 8.15 137 MET D CA 1
ATOM 5677 C C . MET B 1 138 ? 4.131 -2.947 62.967 1.00 8.82 137 MET D C 1
ATOM 5678 O O . MET B 1 138 ? 3.271 -3.838 62.926 1.00 9.65 137 MET D O 1
ATOM 5695 N N . VAL B 1 139 ? 5.221 -3.015 63.727 1.00 8.02 138 VAL D N 1
ATOM 5696 C CA . VAL B 1 139 ? 5.426 -4.157 64.650 1.00 8.48 138 VAL D CA 1
ATOM 5697 C C . VAL B 1 139 ? 4.279 -4.214 65.700 1.00 9.54 138 VAL D C 1
ATOM 5698 O O . VAL B 1 139 ? 3.749 -5.278 66.008 1.00 10.14 138 VAL D O 1
ATOM 5711 N N . ALA B 1 140 ? 3.923 -3.054 66.237 1.00 8.99 139 ALA D N 1
ATOM 5712 C CA . ALA B 1 140 ? 2.869 -3.010 67.261 1.00 10.08 139 ALA D CA 1
ATOM 5713 C C . ALA B 1 140 ? 1.546 -3.479 66.646 1.00 9.19 139 ALA D C 1
ATOM 5714 O O . ALA B 1 140 ? 0.714 -4.130 67.320 1.00 11.44 139 ALA D O 1
ATOM 5721 N N . ALA B 1 141 ? 1.250 -3.069 65.417 1.00 8.59 140 ALA D N 1
ATOM 5722 C CA . ALA B 1 141 ? 0.008 -3.481 64.740 1.00 9.21 140 ALA D CA 1
ATOM 5723 C C . ALA B 1 141 ? 0.022 -4.988 64.543 1.00 10.26 140 ALA D C 1
ATOM 5724 O O . ALA B 1 141 ? -1.011 -5.640 64.741 1.00 13.45 140 ALA D O 1
ATOM 5731 N N . CYS B 1 142 ? 1.157 -5.560 64.154 1.00 11.64 141 CYS D N 1
ATOM 5732 C CA . CYS B 1 142 ? 1.224 -6.999 64.017 1.00 12.52 141 CYS D CA 1
ATOM 5733 C C . CYS B 1 142 ? 0.878 -7.675 65.331 1.00 14.89 141 CYS D C 1
ATOM 5734 O O . CYS B 1 142 ? 0.069 -8.602 65.389 1.00 18.24 141 CYS D O 1
ATOM 5741 N N . ARG B 1 143 ? 1.525 -7.229 66.387 1.00 15.39 142 ARG D N 1
ATOM 5742 C CA . ARG B 1 143 ? 1.336 -7.858 67.681 1.00 15.43 142 ARG D CA 1
ATOM 5743 C C . ARG B 1 143 ? -0.082 -7.688 68.255 1.00 14.90 142 ARG D C 1
ATOM 5744 O O . ARG B 1 143 ? -0.605 -8.612 68.876 1.00 17.55 142 ARG D O 1
ATOM 5765 N N . ASP B 1 144 ? -0.705 -6.532 68.023 1.00 13.61 143 ASP D N 1
ATOM 5766 C CA . ASP B 1 144 ? -2.087 -6.337 68.419 1.00 13.98 143 ASP D CA 1
ATOM 5767 C C . ASP B 1 144 ? -2.981 -7.386 67.784 1.00 14.34 143 ASP D C 1
ATOM 5768 O O . ASP B 1 144 ? -3.947 -7.804 68.392 1.00 18.00 143 ASP D O 1
ATOM 5777 N N . ALA B 1 145 ? -2.692 -7.762 66.543 1.00 14.08 144 ALA D N 1
ATOM 5778 C CA . ALA B 1 145 ? -3.458 -8.774 65.812 1.00 18.15 144 ALA D CA 1
ATOM 5779 C C . ALA B 1 145 ? -2.996 -10.210 66.080 1.00 18.66 144 ALA D C 1
ATOM 5780 O O . ALA B 1 145 ? -3.514 -11.166 65.476 1.00 23.25 144 ALA D O 1
ATOM 5787 N N . GLY B 1 146 ? -2.033 -10.385 66.982 1.00 17.27 145 GLY D N 1
ATOM 5788 C CA . GLY B 1 146 ? -1.661 -11.725 67.410 1.00 17.36 145 GLY D CA 1
ATOM 5789 C C . GLY B 1 146 ? -0.696 -12.418 66.476 1.00 16.49 145 GLY D C 1
ATOM 5790 O O . GLY B 1 146 ? -0.566 -13.644 66.523 1.00 19.95 145 GLY D O 1
ATOM 5794 N N . VAL B 1 147 ? -0.018 -11.639 65.638 1.00 18.18 146 VAL D N 1
ATOM 5795 C CA . VAL B 1 147 ? 0.967 -12.158 64.699 1.00 20.37 146 VAL D CA 1
ATOM 5796 C C . VAL B 1 147 ? 2.304 -11.608 65.138 1.00 20.80 146 VAL D C 1
ATOM 5797 O O . VAL B 1 147 ? 2.453 -10.411 65.295 1.00 20.48 146 VAL D O 1
ATOM 5810 N N . GLU B 1 148 ? 3.268 -12.483 65.385 1.00 24.73 147 GLU D N 1
ATOM 5811 C CA . GLU B 1 148 ? 4.622 -12.024 65.623 1.00 20.16 147 GLU D CA 1
ATOM 5812 C C . GLU B 1 148 ? 5.242 -11.896 64.248 1.00 16.43 147 GLU D C 1
ATOM 5813 O O . GLU B 1 148 ? 5.382 -12.887 63.537 1.00 19.44 147 GLU D O 1
ATOM 5825 N N . PRO B 1 149 ? 5.590 -10.663 63.853 1.00 13.48 148 PRO D N 1
ATOM 5826 C CA . PRO B 1 149 ? 6.167 -10.597 62.546 1.00 11.64 148 PRO D CA 1
ATOM 5827 C C . PRO B 1 149 ? 7.624 -10.979 62.534 1.00 9.78 148 PRO D C 1
ATOM 5828 O O . PRO B 1 149 ? 8.304 -10.882 63.545 1.00 11.72 148 PRO D O 1
ATOM 5839 N N . HIS B 1 150 ? 8.093 -11.385 61.375 1.00 9.27 149 HIS D N 1
ATOM 5840 C CA . HIS B 1 150 ? 9.496 -11.422 61.135 1.00 7.74 149 HIS D CA 1
ATOM 5841 C C . HIS B 1 150 ? 9.977 -10.017 60.874 1.00 7.71 149 HIS D C 1
ATOM 5842 O O . HIS B 1 150 ? 9.319 -9.309 60.138 1.00 11.57 149 HIS D O 1
ATOM 5857 N N . ILE B 1 151 ? 11.029 -9.594 61.552 1.00 8.82 150 ILE D N 1
ATOM 5858 C CA . ILE B 1 151 ? 11.542 -8.230 61.455 1.00 7.85 150 ILE D CA 1
ATOM 5859 C C . ILE B 1 151 ? 12.953 -8.393 61.004 1.00 6.78 150 ILE D C 1
ATOM 5860 O O . ILE B 1 151 ? 13.728 -9.083 61.689 1.00 7.96 150 ILE D O 1
ATOM 5876 N N . GLY B 1 152 ? 13.353 -7.780 59.886 1.00 6.51 151 GLY D N 1
ATOM 5877 C CA . GLY B 1 152 ? 14.743 -7.939 59.493 1.00 6.65 151 GLY D CA 1
ATOM 5878 C C . GLY B 1 152 ? 15.011 -7.297 58.155 1.00 6.12 151 GLY D C 1
ATOM 5879 O O . GLY B 1 152 ? 14.308 -6.338 57.717 1.00 6.72 151 GLY D O 1
ATOM 5883 N N . VAL B 1 153 ? 16.025 -7.823 57.497 1.00 5.20 152 VAL D N 1
ATOM 5884 C CA . VAL B 1 153 ? 16.554 -7.289 56.270 1.00 4.68 152 VAL D CA 1
ATOM 5885 C C . VAL B 1 153 ? 15.892 -8.036 55.092 1.00 4.76 152 VAL D C 1
ATOM 5886 O O . VAL B 1 153 ? 15.761 -9.239 55.088 1.00 5.24 152 VAL D O 1
ATOM 5899 N N . THR B 1 154 ? 15.582 -7.249 54.054 1.00 4.66 153 THR D N 1
ATOM 5900 C CA . THR B 1 154 ? 14.938 -7.725 52.839 1.00 4.76 153 THR D CA 1
ATOM 5901 C C . THR B 1 154 ? 15.841 -7.410 51.650 1.00 5.12 153 THR D C 1
ATOM 5902 O O . THR B 1 154 ? 16.390 -6.305 51.586 1.00 6.06 153 THR D O 1
ATOM 5912 N N . ALA B 1 155 ? 15.915 -8.335 50.688 1.00 4.68 154 ALA D N 1
ATOM 5913 C CA . ALA B 1 155 ? 16.661 -8.066 49.438 1.00 4.60 154 ALA D CA 1
ATOM 5914 C C . ALA B 1 155 ? 15.664 -7.421 48.447 1.00 4.48 154 ALA D C 1
ATOM 5915 O O . ALA B 1 155 ? 14.643 -8.044 48.124 1.00 5.34 154 ALA D O 1
ATOM 5922 N N . SER B 1 156 ? 15.929 -6.206 48.057 1.00 4.17 155 SER D N 1
ATOM 5923 C CA . SER B 1 156 ? 15.006 -5.450 47.222 1.00 4.29 155 SER D CA 1
ATOM 5924 C C . SER B 1 156 ? 15.571 -5.297 45.822 1.00 4.61 155 SER D C 1
ATOM 5925 O O . SER B 1 156 ? 16.580 -4.587 45.623 1.00 4.77 155 SER D O 1
ATOM 5932 N N . SER B 1 157 ? 14.958 -6.025 44.866 1.00 4.78 156 SER D N 1
ATOM 5933 C CA . SER B 1 157 ? 15.549 -6.281 43.547 1.00 4.50 156 SER D CA 1
ATOM 5934 C C . SER B 1 157 ? 14.807 -5.532 42.447 1.00 4.27 156 SER D C 1
ATOM 5935 O O . SER B 1 157 ? 13.591 -5.463 42.416 1.00 5.04 156 SER D O 1
ATOM 5942 N N . ASP B 1 158 ? 15.601 -5.069 41.478 1.00 4.35 157 ASP D N 1
ATOM 5943 C CA . ASP B 1 158 ? 15.057 -4.507 40.242 1.00 4.30 157 ASP D CA 1
ATOM 5944 C C . ASP B 1 158 ? 14.530 -5.549 39.256 1.00 4.36 157 ASP D C 1
ATOM 5945 O O . ASP B 1 158 ? 13.961 -5.134 38.227 1.00 5.21 157 ASP D O 1
ATOM 5954 N N . THR B 1 159 ? 14.700 -6.817 39.517 1.00 4.06 158 THR D N 1
ATOM 5955 C CA . THR B 1 159 ? 14.035 -7.833 38.683 1.00 4.19 158 THR D CA 1
ATOM 5956 C C . THR B 1 159 ? 13.341 -8.847 39.582 1.00 4.32 158 THR D C 1
ATOM 5957 O O . THR B 1 159 ? 13.690 -9.074 40.752 1.00 5.00 158 THR D O 1
ATOM 5967 N N . PHE B 1 160 ? 12.355 -9.500 38.978 1.00 4.50 159 PHE D N 1
ATOM 5968 C CA . PHE B 1 160 ? 11.656 -10.631 39.612 1.00 4.44 159 PHE D CA 1
ATOM 5969 C C . PHE B 1 160 ? 12.407 -11.909 39.326 1.00 5.13 159 PHE D C 1
ATOM 5970 O O . PHE B 1 160 ? 12.370 -12.856 40.148 1.00 4.94 159 PHE D O 1
ATOM 5987 N N . TYR B 1 161 ? 13.049 -12.017 38.138 1.00 4.99 160 TYR D N 1
ATOM 5988 C CA . TYR B 1 161 ? 13.585 -13.280 37.702 1.00 5.09 160 TYR D CA 1
ATOM 5989 C C . TYR B 1 161 ? 15.076 -13.382 38.053 1.00 4.87 160 TYR D C 1
ATOM 5990 O O . TYR B 1 161 ? 15.394 -13.928 39.104 1.00 4.97 160 TYR D O 1
ATOM 6007 N N . PRO B 1 162 ? 16.026 -12.861 37.256 1.00 4.87 161 PRO D N 1
ATOM 6008 C CA . PRO B 1 162 ? 17.420 -13.196 37.581 1.00 4.83 161 PRO D CA 1
ATOM 6009 C C . PRO B 1 162 ? 17.923 -12.622 38.890 1.00 4.95 161 PRO D C 1
ATOM 6010 O O . PRO B 1 162 ? 18.746 -13.251 39.574 1.00 5.39 161 PRO D O 1
ATOM 6021 N N . GLY B 1 163 ? 17.510 -11.413 39.234 1.00 5.00 162 GLY D N 1
ATOM 6022 C CA . GLY B 1 163 ? 17.997 -10.775 40.447 1.00 5.53 162 GLY D CA 1
ATOM 6023 C C . GLY B 1 163 ? 17.502 -11.449 41.729 1.00 5.03 162 GLY D C 1
ATOM 6024 O O . GLY B 1 163 ? 17.989 -11.167 42.841 1.00 5.71 162 GLY D O 1
ATOM 6028 N N . GLN B 1 164 ? 16.465 -12.315 41.574 1.00 5.35 163 GLN D N 1
ATOM 6029 C CA . GLN B 1 164 ? 15.977 -13.158 42.683 1.00 5.09 163 GLN D CA 1
ATOM 6030 C C . GLN B 1 164 ? 16.409 -14.574 42.464 1.00 5.39 163 GLN D C 1
ATOM 6031 O O . GLN B 1 164 ? 15.893 -15.513 43.095 1.00 6.08 163 GLN D O 1
ATOM 6045 N N . GLU B 1 165 ? 17.393 -14.768 41.589 1.00 5.35 164 GLU D N 1
ATOM 6046 C CA . GLU B 1 165 ? 17.948 -16.061 41.232 1.00 5.76 164 GLU D CA 1
ATOM 6047 C C . GLU B 1 165 ? 16.855 -17.115 40.921 1.00 5.79 164 GLU D C 1
ATOM 6048 O O . GLU B 1 165 ? 16.937 -18.250 41.324 1.00 7.11 164 GLU D O 1
ATOM 6060 N N . ARG B 1 166 ? 15.870 -16.706 40.122 1.00 5.60 165 ARG D N 1
ATOM 6061 C CA . ARG B 1 166 ? 14.926 -17.676 39.500 1.00 5.73 165 ARG D CA 1
ATOM 6062 C C . ARG B 1 166 ? 15.520 -18.258 38.216 1.00 5.69 165 ARG D C 1
ATOM 6063 O O . ARG B 1 166 ? 16.007 -17.480 37.361 1.00 6.67 165 ARG D O 1
ATOM 6084 N N . TYR B 1 167 ? 15.440 -19.556 38.087 1.00 5.88 166 TYR D N 1
ATOM 6085 C CA . TYR B 1 167 ? 15.980 -20.280 36.920 1.00 5.91 166 TYR D CA 1
ATOM 6086 C C . TYR B 1 167 ? 14.924 -20.844 35.971 1.00 6.14 166 TYR D C 1
ATOM 6087 O O . TYR B 1 167 ? 15.265 -21.316 34.901 1.00 6.37 166 TYR D O 1
ATOM 6104 N N . ASP B 1 168 ? 13.652 -20.834 36.360 1.00 6.37 167 ASP D N 1
ATOM 6105 C CA . ASP B 1 168 ? 12.601 -21.450 35.491 1.00 7.28 167 ASP D CA 1
ATOM 6106 C C . ASP B 1 168 ? 12.140 -20.411 34.479 1.00 7.44 167 ASP D C 1
ATOM 6107 O O . ASP B 1 168 ? 10.988 -20.071 34.382 1.00 10.95 167 ASP D O 1
ATOM 6117 N N . THR B 1 169 ? 13.083 -20.005 33.643 1.00 6.69 168 THR D N 1
ATOM 6118 C CA . THR B 1 169 ? 12.898 -18.909 32.713 1.00 6.07 168 THR D CA 1
ATOM 6119 C C . THR B 1 169 ? 13.218 -19.399 31.276 1.00 5.64 168 THR D C 1
ATOM 6120 O O . THR B 1 169 ? 13.612 -20.543 31.099 1.00 7.23 168 THR D O 1
ATOM 6130 N N . VAL B 1 170 ? 13.020 -18.537 30.294 1.00 5.94 169 VAL D N 1
ATOM 6131 C CA . VAL B 1 170 ? 13.318 -18.961 28.918 1.00 6.49 169 VAL D CA 1
ATOM 6132 C C . VAL B 1 170 ? 14.745 -19.480 28.780 1.00 6.46 169 VAL D C 1
ATOM 6133 O O . VAL B 1 170 ? 14.967 -20.544 28.249 1.00 7.71 169 VAL D O 1
ATOM 6146 N N . THR B 1 171 ? 15.725 -18.713 29.267 1.00 6.69 170 THR D N 1
ATOM 6147 C CA . THR B 1 171 ? 17.098 -19.124 29.056 1.00 6.64 170 THR D CA 1
ATOM 6148 C C . THR B 1 171 ? 17.617 -20.034 30.177 1.00 6.29 170 THR D C 1
ATOM 6149 O O . THR B 1 171 ? 18.623 -20.736 29.994 1.00 6.56 170 THR D O 1
ATOM 6159 N N . GLY B 1 172 ? 17.014 -19.938 31.356 1.00 6.42 171 GLY D N 1
ATOM 6160 C CA . GLY B 1 172 ? 17.490 -20.716 32.501 1.00 6.76 171 GLY D CA 1
ATOM 6161 C C . GLY B 1 172 ? 18.845 -20.296 33.019 1.00 7.43 171 GLY D C 1
ATOM 6162 O O . GLY B 1 172 ? 19.439 -21.046 33.788 1.00 8.69 171 GLY D O 1
ATOM 6166 N N . ARG B 1 173 ? 19.282 -19.070 32.689 1.00 7.29 172 ARG D N 1
ATOM 6167 C CA . ARG B 1 173 ? 20.591 -18.567 33.085 1.00 8.42 172 ARG D CA 1
ATOM 6168 C C . ARG B 1 173 ? 20.409 -17.368 33.996 1.00 6.25 172 ARG D C 1
ATOM 6169 O O . ARG B 1 173 ? 19.414 -16.643 33.905 1.00 6.55 172 ARG D O 1
ATOM 6190 N N . VAL B 1 174 ? 21.363 -17.133 34.868 1.00 6.04 173 VAL D N 1
ATOM 6191 C CA . VAL B 1 174 ? 21.433 -15.929 35.685 1.00 5.87 173 VAL D CA 1
ATOM 6192 C C . VAL B 1 174 ? 22.867 -15.404 35.534 1.00 5.79 173 VAL D C 1
ATOM 6193 O O . VAL B 1 174 ? 23.849 -16.149 35.738 1.00 7.08 173 VAL D O 1
ATOM 6206 N N . THR B 1 175 ? 22.975 -14.121 35.278 1.00 5.24 174 THR D N 1
ATOM 6207 C CA . THR B 1 175 ? 24.273 -13.479 35.077 1.00 5.99 174 THR D CA 1
ATOM 6208 C C . THR B 1 175 ? 25.143 -13.647 36.345 1.00 5.20 174 THR D C 1
ATOM 6209 O O . THR B 1 175 ? 24.637 -13.779 37.455 1.00 5.42 174 THR D O 1
ATOM 6219 N N . ARG B 1 176 ? 26.452 -13.628 36.148 1.00 5.89 175 ARG D N 1
ATOM 6220 C CA . ARG B 1 176 ? 27.426 -13.924 37.196 1.00 6.30 175 ARG D CA 1
ATOM 6221 C C . ARG B 1 176 ? 27.151 -13.173 38.496 1.00 5.47 175 ARG D C 1
ATOM 6222 O O . ARG B 1 176 ? 27.238 -13.781 39.574 1.00 6.87 175 ARG D O 1
ATOM 6243 N N . ARG B 1 177 ? 26.872 -11.889 38.445 1.00 5.45 176 ARG D N 1
ATOM 6244 C CA . ARG B 1 177 ? 26.628 -11.124 39.663 1.00 6.38 176 ARG D CA 1
ATOM 6245 C C . ARG B 1 177 ? 25.620 -11.816 40.579 1.00 5.81 176 ARG D C 1
ATOM 6246 O O . ARG B 1 177 ? 25.724 -11.767 41.805 1.00 6.66 176 ARG D O 1
ATOM 6267 N N . PHE B 1 178 ? 24.567 -12.385 39.977 1.00 5.20 177 PHE D N 1
ATOM 6268 C CA . PHE B 1 178 ? 23.476 -12.961 40.762 1.00 5.24 177 PHE D CA 1
ATOM 6269 C C . PHE B 1 178 ? 23.530 -14.442 40.906 1.00 5.62 177 PHE D C 1
ATOM 6270 O O . PHE B 1 178 ? 22.738 -14.999 41.713 1.00 5.97 177 PHE D O 1
ATOM 6287 N N . ALA B 1 179 ? 24.444 -15.149 40.242 1.00 6.30 178 ALA D N 1
ATOM 6288 C CA . ALA B 1 179 ? 24.556 -16.562 40.403 1.00 6.40 178 ALA D CA 1
ATOM 6289 C C . ALA B 1 179 ? 25.105 -16.846 41.800 1.00 6.94 178 ALA D C 1
ATOM 6290 O O . ALA B 1 179 ? 26.136 -16.299 42.196 1.00 7.96 178 ALA D O 1
ATOM 6297 N N . GLY B 1 180 ? 24.379 -17.685 42.565 1.00 6.28 179 GLY D N 1
ATOM 6298 C CA . GLY B 1 180 ? 24.723 -17.969 43.938 1.00 6.23 179 GLY D CA 1
ATOM 6299 C C . GLY B 1 180 ? 24.263 -16.936 44.940 1.00 6.42 179 GLY D C 1
ATOM 6300 O O . GLY B 1 180 ? 24.471 -17.110 46.156 1.00 7.20 179 GLY D O 1
ATOM 6304 N N . SER B 1 181 ? 23.621 -15.861 44.470 1.00 6.49 180 SER D N 1
ATOM 6305 C CA . SER B 1 181 ? 23.303 -14.773 45.362 1.00 6.25 180 SER D CA 1
ATOM 6306 C C . SER B 1 181 ? 22.223 -15.088 46.389 1.00 5.74 180 SER D C 1
ATOM 6307 O O . SER B 1 181 ? 22.260 -14.571 47.498 1.00 5.94 180 SER D O 1
ATOM 6314 N N . MET B 1 182 ? 21.241 -15.924 46.014 1.00 6.65 181 MET D N 1
ATOM 6315 C CA . MET B 1 182 ? 20.217 -16.216 46.995 1.00 6.11 181 MET D CA 1
ATOM 6316 C C . MET B 1 182 ? 20.815 -16.858 48.253 1.00 6.00 181 MET D C 1
ATOM 6317 O O . MET B 1 182 ? 20.451 -16.504 49.373 1.00 6.52 181 MET D O 1
ATOM 6331 N N . LYS B 1 183 ? 21.680 -17.854 48.045 1.00 6.68 182 LYS D N 1
ATOM 6332 C CA . LYS B 1 183 ? 22.380 -18.463 49.175 1.00 6.91 182 LYS D CA 1
ATOM 6333 C C . LYS B 1 183 ? 23.184 -17.448 49.995 1.00 6.90 182 LYS D C 1
ATOM 6334 O O . LYS B 1 183 ? 23.210 -17.510 51.219 1.00 6.43 182 LYS D O 1
ATOM 6353 N N . GLU B 1 184 ? 23.841 -16.516 49.315 1.00 6.26 183 GLU D N 1
ATOM 6354 C CA . GLU B 1 184 ? 24.588 -15.445 50.051 1.00 6.55 183 GLU D CA 1
ATOM 6355 C C . GLU B 1 184 ? 23.608 -14.693 50.978 1.00 5.98 183 GLU D C 1
ATOM 6356 O O . GLU B 1 184 ? 23.871 -14.517 52.154 1.00 6.62 183 GLU D O 1
ATOM 6368 N N . TRP B 1 185 ? 22.457 -14.281 50.446 1.00 5.61 184 TRP D N 1
ATOM 6369 C CA . TRP B 1 185 ? 21.523 -13.518 51.302 1.00 5.15 184 TRP D CA 1
ATOM 6370 C C . TRP B 1 185 ? 20.928 -14.428 52.389 1.00 5.49 184 TRP D C 1
ATOM 6371 O O . TRP B 1 185 ? 20.775 -13.984 53.545 1.00 6.22 184 TRP D O 1
ATOM 6392 N N . GLN B 1 186 ? 20.648 -15.678 52.057 1.00 6.00 185 GLN D N 1
ATOM 6393 C CA . GLN B 1 186 ? 20.174 -16.622 53.055 1.00 6.16 185 GLN D CA 1
ATOM 6394 C C . GLN B 1 186 ? 21.180 -16.745 54.204 1.00 6.41 185 GLN D C 1
ATOM 6395 O O . GLN B 1 186 ? 20.784 -16.714 55.379 1.00 6.99 185 GLN D O 1
ATOM 6409 N N . ASP B 1 187 ? 22.445 -16.899 53.843 1.00 6.45 186 ASP D N 1
ATOM 6410 C CA . ASP B 1 187 ? 23.499 -17.110 54.837 1.00 7.47 186 ASP D CA 1
ATOM 6411 C C . ASP B 1 187 ? 23.608 -15.858 55.757 1.00 7.24 186 ASP D C 1
ATOM 6412 O O . ASP B 1 187 ? 23.930 -15.983 56.951 1.00 9.09 186 ASP D O 1
ATOM 6421 N N . MET B 1 188 ? 23.312 -14.682 55.198 1.00 7.05 187 MET D N 1
ATOM 6422 C CA . MET B 1 188 ? 23.351 -13.408 55.919 1.00 6.60 187 MET D CA 1
ATOM 6423 C C . MET B 1 188 ? 22.090 -13.083 56.720 1.00 6.28 187 MET D C 1
ATOM 6424 O O . MET B 1 188 ? 21.957 -12.014 57.274 1.00 7.37 187 MET D O 1
ATOM 6438 N N . GLY B 1 189 ? 21.141 -14.014 56.725 1.00 6.71 188 GLY D N 1
ATOM 6439 C CA . GLY B 1 189 ? 19.926 -13.855 57.505 1.00 6.42 188 GLY D CA 1
ATOM 6440 C C . GLY B 1 189 ? 18.865 -12.985 56.843 1.00 6.05 188 GLY D C 1
ATOM 6441 O O . GLY B 1 189 ? 17.846 -12.683 57.462 1.00 6.32 188 GLY D O 1
ATOM 6445 N N . VAL B 1 190 ? 19.032 -12.668 55.572 1.00 5.69 189 VAL D N 1
ATOM 6446 C CA . VAL B 1 190 ? 18.018 -11.915 54.838 1.00 5.23 189 VAL D CA 1
ATOM 6447 C C . VAL B 1 190 ? 16.739 -12.770 54.761 1.00 4.77 189 VAL D C 1
ATOM 6448 O O . VAL B 1 190 ? 16.786 -13.958 54.545 1.00 5.45 189 VAL D O 1
ATOM 6461 N N . LEU B 1 191 ? 15.604 -12.143 54.988 1.00 5.09 190 LEU D N 1
ATOM 6462 C CA . LEU B 1 191 ? 14.347 -12.878 55.168 1.00 5.36 190 LEU D CA 1
ATOM 6463 C C . LEU B 1 191 ? 13.607 -13.154 53.847 1.00 5.50 190 LEU D C 1
ATOM 6464 O O . LEU B 1 191 ? 12.905 -14.208 53.754 1.00 5.92 190 LEU D O 1
ATOM 6480 N N . ASN B 1 192 ? 13.775 -12.291 52.843 1.00 5.50 191 ASN D N 1
ATOM 6481 C CA . ASN B 1 192 ? 12.795 -12.237 51.787 1.00 5.25 191 ASN D CA 1
ATOM 6482 C C . ASN B 1 192 ? 13.274 -11.359 50.642 1.00 5.29 191 ASN D C 1
ATOM 6483 O O . ASN B 1 192 ? 14.215 -10.540 50.836 1.00 5.21 191 ASN D O 1
ATOM 6494 N N . TYR B 1 193 ? 12.596 -11.492 49.513 1.00 4.95 192 TYR D N 1
ATOM 6495 C CA . TYR B 1 193 ? 12.742 -10.625 48.369 1.00 4.71 192 TYR D CA 1
ATOM 6496 C C . TYR B 1 193 ? 11.461 -9.816 48.099 1.00 4.53 192 TYR D C 1
ATOM 6497 O O . TYR B 1 193 ? 10.338 -10.356 48.190 1.00 5.56 192 TYR D O 1
ATOM 6514 N N . GLU B 1 194 ? 11.603 -8.575 47.735 1.00 4.50 193 GLU D N 1
ATOM 6515 C CA . GLU B 1 194 ? 10.527 -7.812 47.075 1.00 4.86 193 GLU D CA 1
ATOM 6516 C C . GLU B 1 194 ? 11.238 -6.770 46.157 1.00 4.51 193 GLU D C 1
ATOM 6517 O O . GLU B 1 194 ? 12.417 -6.864 45.920 1.00 4.77 193 GLU D O 1
ATOM 6529 N N . MET B 1 195 ? 10.430 -5.810 45.625 1.00 4.61 194 MET D N 1
ATOM 6530 C CA . MET B 1 195 ? 10.940 -4.956 44.521 1.00 4.44 194 MET D CA 1
ATOM 6531 C C . MET B 1 195 ? 10.778 -3.482 44.661 1.00 4.51 194 MET D C 1
ATOM 6532 O O . MET B 1 195 ? 11.072 -2.775 43.710 1.00 5.02 194 MET D O 1
ATOM 6546 N N . GLU B 1 196 ? 10.370 -2.955 45.832 1.00 4.36 195 GLU D N 1
ATOM 6547 C CA . GLU B 1 196 ? 10.208 -1.520 45.979 1.00 4.41 195 GLU D CA 1
ATOM 6548 C C . GLU B 1 196 ? 10.890 -0.867 47.198 1.00 4.51 195 GLU D C 1
ATOM 6549 O O . GLU B 1 196 ? 11.085 0.323 47.212 1.00 5.12 195 GLU D O 1
ATOM 6561 N N . SER B 1 197 ? 11.191 -1.656 48.232 1.00 4.62 196 SER D N 1
ATOM 6562 C CA . SER B 1 197 ? 11.562 -1.051 49.519 1.00 4.93 196 SER D CA 1
ATOM 6563 C C . SER B 1 197 ? 12.935 -0.356 49.511 1.00 4.84 196 SER D C 1
ATOM 6564 O O . SER B 1 197 ? 13.062 0.657 50.162 1.00 5.43 196 SER D O 1
ATOM 6571 N N . ALA B 1 198 ? 13.924 -0.852 48.743 1.00 4.52 197 ALA D N 1
ATOM 6572 C CA . ALA B 1 198 ? 15.217 -0.130 48.748 1.00 4.40 197 ALA D CA 1
ATOM 6573 C C . ALA B 1 198 ? 15.095 1.242 48.210 1.00 5.04 197 ALA D C 1
ATOM 6574 O O . ALA B 1 198 ? 15.651 2.217 48.761 1.00 5.19 197 ALA D O 1
ATOM 6581 N N . THR B 1 199 ? 14.365 1.421 47.098 1.00 4.53 198 THR D N 1
ATOM 6582 C CA . THR B 1 199 ? 14.183 2.734 46.559 1.00 4.39 198 THR D CA 1
ATOM 6583 C C . THR B 1 199 ? 13.394 3.595 47.535 1.00 4.27 198 THR D C 1
ATOM 6584 O O . THR B 1 199 ? 13.735 4.733 47.797 1.00 4.71 198 THR D O 1
ATOM 6594 N N . LEU B 1 200 ? 12.264 3.067 48.004 1.00 4.47 199 LEU D N 1
ATOM 6595 C CA . LEU B 1 200 ? 11.386 3.812 48.917 1.00 4.25 199 LEU D CA 1
ATOM 6596 C C . LEU B 1 200 ? 12.176 4.320 50.122 1.00 4.10 199 LEU D C 1
ATOM 6597 O O . LEU B 1 200 ? 12.112 5.467 50.485 1.00 4.46 199 LEU D O 1
ATOM 6613 N N . PHE B 1 201 ? 12.896 3.396 50.768 1.00 4.60 200 PHE D N 1
ATOM 6614 C CA . PHE B 1 201 ? 13.566 3.751 52.013 1.00 4.25 200 PHE D CA 1
ATOM 6615 C C . PHE B 1 201 ? 14.707 4.768 51.745 1.00 4.19 200 PHE D C 1
ATOM 6616 O O . PHE B 1 201 ? 14.882 5.704 52.503 1.00 4.97 200 PHE D O 1
ATOM 6633 N N . THR B 1 202 ? 15.492 4.545 50.704 1.00 4.68 201 THR D N 1
ATOM 6634 C CA . THR B 1 202 ? 16.603 5.474 50.418 1.00 4.18 201 THR D CA 1
ATOM 6635 C C . THR B 1 202 ? 16.095 6.826 50.089 1.00 5.08 201 THR D C 1
ATOM 6636 O O . THR B 1 202 ? 16.599 7.839 50.592 1.00 5.12 201 THR D O 1
ATOM 6646 N N . MET B 1 203 ? 15.101 6.905 49.219 1.00 5.36 202 MET D N 1
ATOM 6647 C CA . MET B 1 203 ? 14.605 8.191 48.801 1.00 5.50 202 MET D CA 1
ATOM 6648 C C . MET B 1 203 ? 13.973 8.932 49.983 1.00 5.21 202 MET D C 1
ATOM 6649 O O . MET B 1 203 ? 14.175 10.103 50.180 1.00 7.88 202 MET D O 1
ATOM 6671 N N . CYS B 1 204 ? 13.211 8.214 50.825 1.00 5.12 203 CYS D N 1
ATOM 6672 C CA . CYS B 1 204 ? 12.583 8.903 51.949 1.00 5.23 203 CYS D CA 1
ATOM 6673 C C . CYS B 1 204 ? 13.604 9.345 53.007 1.00 4.99 203 CYS D C 1
ATOM 6674 O O . CYS B 1 204 ? 13.545 10.449 53.474 1.00 5.90 203 CYS D O 1
ATOM 6681 N N . ALA B 1 205 ? 14.545 8.464 53.351 1.00 5.33 204 ALA D N 1
ATOM 6682 C CA . ALA B 1 205 ? 15.511 8.814 54.392 1.00 5.70 204 ALA D CA 1
ATOM 6683 C C . ALA B 1 205 ? 16.318 10.057 53.963 1.00 6.62 204 ALA D C 1
ATOM 6684 O O . ALA B 1 205 ? 16.520 10.950 54.745 1.00 10.09 204 ALA D O 1
ATOM 6691 N N . THR B 1 206 ? 16.710 10.107 52.703 1.00 5.67 205 THR D N 1
ATOM 6692 C CA . THR B 1 206 ? 17.559 11.215 52.226 1.00 6.23 205 THR D CA 1
ATOM 6693 C C . THR B 1 206 ? 16.809 12.507 52.005 1.00 6.44 205 THR D C 1
ATOM 6694 O O . THR B 1 206 ? 17.412 13.567 52.017 1.00 6.98 205 THR D O 1
ATOM 6704 N N . GLN B 1 207 ? 15.497 12.448 51.780 1.00 7.12 206 GLN D N 1
ATOM 6705 C CA . GLN B 1 207 ? 14.679 13.632 51.483 1.00 8.64 206 GLN D CA 1
ATOM 6706 C C . GLN B 1 207 ? 13.876 14.092 52.712 1.00 8.37 206 GLN D C 1
ATOM 6707 O O . GLN B 1 207 ? 13.136 15.098 52.599 1.00 11.34 206 GLN D O 1
ATOM 6721 N N . GLY B 1 208 ? 14.036 13.432 53.867 1.00 8.03 207 GLY D N 1
ATOM 6722 C CA . GLY B 1 208 ? 13.349 13.856 55.095 1.00 8.93 207 GLY D CA 1
ATOM 6723 C C . GLY B 1 208 ? 11.922 13.371 55.281 1.00 7.77 207 GLY D C 1
ATOM 6724 O O . GLY B 1 208 ? 11.137 14.007 56.022 1.00 10.45 207 GLY D O 1
ATOM 6728 N N . TRP B 1 209 ? 11.572 12.259 54.657 1.00 5.58 208 TRP D N 1
ATOM 6729 C CA . TRP B 1 209 ? 10.241 11.682 54.795 1.00 6.02 208 TRP D CA 1
ATOM 6730 C C . TRP B 1 209 ? 10.351 10.378 55.567 1.00 5.86 208 TRP D C 1
ATOM 6731 O O . TRP B 1 209 ? 11.400 9.760 55.613 1.00 6.63 208 TRP D O 1
ATOM 6752 N N . ARG B 1 210 ? 9.237 9.918 56.131 1.00 5.45 209 ARG D N 1
ATOM 6753 C CA . ARG B 1 210 ? 9.209 8.686 56.894 1.00 5.13 209 ARG D CA 1
ATOM 6754 C C . ARG B 1 210 ? 8.685 7.578 56.005 1.00 5.46 209 ARG D C 1
ATOM 6755 O O . ARG B 1 210 ? 7.702 7.768 55.313 1.00 6.57 209 ARG D O 1
ATOM 6776 N N . ALA B 1 211 ? 9.312 6.405 56.066 1.00 5.50 210 ALA D N 1
ATOM 6777 C CA . ALA B 1 211 ? 8.857 5.247 55.297 1.00 5.17 210 ALA D CA 1
ATOM 6778 C C . ALA B 1 211 ? 8.936 3.979 56.181 1.00 5.39 210 ALA D C 1
ATOM 6779 O O . ALA B 1 211 ? 9.737 3.858 57.071 1.00 5.77 210 ALA D O 1
ATOM 6786 N N . ALA B 1 212 ? 8.055 3.016 55.836 1.00 5.56 211 ALA D N 1
ATOM 6787 C CA . ALA B 1 212 ? 8.093 1.692 56.403 1.00 5.60 211 ALA D CA 1
ATOM 6788 C C . ALA B 1 212 ? 7.495 0.686 55.407 1.00 4.80 211 ALA D C 1
ATOM 6789 O O . ALA B 1 212 ? 6.882 1.130 54.403 1.00 5.88 211 ALA D O 1
ATOM 6796 N N . CYS B 1 213 ? 7.655 -0.587 55.658 1.00 5.02 212 CYS D N 1
ATOM 6797 C CA . CYS B 1 213 ? 7.183 -1.610 54.738 1.00 5.73 212 CYS D CA 1
ATOM 6798 C C . CYS B 1 213 ? 6.777 -2.884 55.471 1.00 6.16 212 CYS D C 1
ATOM 6799 O O . CYS B 1 213 ? 7.576 -3.412 56.255 1.00 5.98 212 CYS D O 1
ATOM 6806 N N . VAL B 1 214 ? 5.546 -3.357 55.201 1.00 5.38 213 VAL D N 1
ATOM 6807 C CA . VAL B 1 214 ? 5.080 -4.650 55.651 1.00 5.68 213 VAL D CA 1
ATOM 6808 C C . VAL B 1 214 ? 4.605 -5.435 54.417 1.00 5.67 213 VAL D C 1
ATOM 6809 O O . VAL B 1 214 ? 4.020 -4.834 53.512 1.00 6.18 213 VAL D O 1
ATOM 6822 N N . ALA B 1 215 ? 4.840 -6.716 54.407 1.00 6.37 214 ALA D N 1
ATOM 6823 C CA . ALA B 1 215 ? 4.426 -7.546 53.285 1.00 6.43 214 ALA D CA 1
ATOM 6824 C C . ALA B 1 215 ? 4.029 -8.932 53.715 1.00 6.75 214 ALA D C 1
ATOM 6825 O O . ALA B 1 215 ? 4.587 -9.496 54.657 1.00 7.68 214 ALA D O 1
ATOM 6832 N N . GLY B 1 216 ? 3.065 -9.501 52.977 1.00 7.62 215 GLY D N 1
ATOM 6833 C CA . GLY B 1 216 ? 2.657 -10.872 53.214 1.00 7.10 215 GLY D CA 1
ATOM 6834 C C . GLY B 1 216 ? 3.465 -11.812 52.340 1.00 7.14 215 GLY D C 1
ATOM 6835 O O . GLY B 1 216 ? 3.670 -11.544 51.135 1.00 7.38 215 GLY D O 1
ATOM 6839 N N . VAL B 1 217 ? 3.802 -12.959 52.923 1.00 7.55 216 VAL D N 1
ATOM 6840 C CA . VAL B 1 217 ? 4.624 -13.956 52.245 1.00 7.03 216 VAL D CA 1
ATOM 6841 C C . VAL B 1 217 ? 3.699 -14.782 51.332 1.00 6.93 216 VAL D C 1
ATOM 6842 O O . VAL B 1 217 ? 2.730 -15.425 51.851 1.00 8.48 216 VAL D O 1
ATOM 6855 N N . ILE B 1 218 ? 4.015 -14.816 50.041 1.00 7.19 217 ILE D N 1
ATOM 6856 C CA . ILE B 1 218 ? 3.207 -15.559 49.081 1.00 8.08 217 ILE D CA 1
ATOM 6857 C C . ILE B 1 218 ? 3.893 -16.804 48.561 1.00 7.54 217 ILE D C 1
ATOM 6858 O O . ILE B 1 218 ? 3.224 -17.639 47.924 1.00 8.39 217 ILE D O 1
ATOM 6874 N N . VAL B 1 219 ? 5.178 -16.978 48.786 1.00 7.17 218 VAL D N 1
ATOM 6875 C CA . VAL B 1 219 ? 5.890 -18.170 48.348 1.00 7.07 218 VAL D CA 1
ATOM 6876 C C . VAL B 1 219 ? 7.140 -18.284 49.227 1.00 7.24 218 VAL D C 1
ATOM 6877 O O . VAL B 1 219 ? 7.609 -17.268 49.753 1.00 6.99 218 VAL D O 1
ATOM 6890 N N . ASN B 1 220 ? 7.631 -19.510 49.428 1.00 6.48 219 ASN D N 1
ATOM 6891 C CA . ASN B 1 220 ? 8.873 -19.731 50.068 1.00 7.41 219 ASN D CA 1
ATOM 6892 C C . ASN B 1 220 ? 9.840 -20.356 49.074 1.00 6.44 219 ASN D C 1
ATOM 6893 O O . ASN B 1 220 ? 9.655 -21.467 48.601 1.00 7.45 219 ASN D O 1
ATOM 6904 N N . ARG B 1 221 ? 10.888 -19.592 48.771 1.00 6.10 220 ARG D N 1
ATOM 6905 C CA . ARG B 1 221 ? 11.837 -19.933 47.754 1.00 6.60 220 ARG D CA 1
ATOM 6906 C C . ARG B 1 221 ? 12.696 -21.127 48.069 1.00 7.07 220 ARG D C 1
ATOM 6907 O O . ARG B 1 221 ? 13.385 -21.618 47.184 1.00 8.38 220 ARG D O 1
ATOM 6928 N N . THR B 1 222 ? 12.685 -21.605 49.305 1.00 6.73 221 THR D N 1
ATOM 6929 C CA . THR B 1 222 ? 13.398 -22.873 49.590 1.00 7.73 221 THR D CA 1
ATOM 6930 C C . THR B 1 222 ? 12.616 -24.092 49.102 1.00 7.87 221 THR D C 1
ATOM 6931 O O . THR B 1 222 ? 13.105 -25.211 49.096 1.00 10.33 221 THR D O 1
ATOM 6941 N N . GLN B 1 223 ? 11.360 -23.849 48.715 1.00 8.56 222 GLN D N 1
ATOM 6942 C CA . GLN B 1 223 ? 10.455 -24.891 48.153 1.00 9.37 222 GLN D CA 1
ATOM 6943 C C . GLN B 1 223 ? 9.955 -24.644 46.726 1.00 8.66 222 GLN D C 1
ATOM 6944 O O . GLN B 1 223 ? 9.758 -25.599 46.012 1.00 9.62 222 GLN D O 1
ATOM 6957 N N . GLN B 1 224 ? 9.606 -23.412 46.373 1.00 6.93 223 GLN D N 1
ATOM 6958 C CA . GLN B 1 224 ? 9.012 -23.108 45.059 1.00 7.11 223 GLN D CA 1
ATOM 6959 C C . GLN B 1 224 ? 9.557 -21.799 44.514 1.00 7.18 223 GLN D C 1
ATOM 6960 O O . GLN B 1 224 ? 9.749 -20.866 45.280 1.00 7.82 223 GLN D O 1
ATOM 6974 N N . GLU B 1 225 ? 9.692 -21.695 43.185 1.00 7.79 224 GLU D N 1
ATOM 6975 C CA . GLU B 1 225 ? 10.052 -20.401 42.574 1.00 8.07 224 GLU D CA 1
ATOM 6976 C C . GLU B 1 225 ? 8.837 -19.540 42.474 1.00 7.53 224 GLU D C 1
ATOM 6977 O O . GLU B 1 225 ? 8.924 -18.318 42.605 1.00 10.44 224 GLU D O 1
ATOM 6989 N N . ILE B 1 226 ? 7.711 -20.133 42.129 1.00 8.23 225 ILE D N 1
ATOM 6990 C CA . ILE B 1 226 ? 6.471 -19.408 41.948 1.00 9.49 225 ILE D CA 1
ATOM 6991 C C . ILE B 1 226 ? 5.379 -20.206 42.641 1.00 8.26 225 ILE D C 1
ATOM 6992 O O . ILE B 1 226 ? 5.348 -21.413 42.527 1.00 9.43 225 ILE D O 1
ATOM 7008 N N . PRO B 1 227 ? 4.483 -19.535 43.361 1.00 8.44 226 PRO D N 1
ATOM 7009 C CA . PRO B 1 227 ? 3.436 -20.311 44.068 1.00 7.78 226 PRO D CA 1
ATOM 7010 C C . PRO B 1 227 ? 2.423 -20.863 43.087 1.00 7.75 226 PRO D C 1
ATOM 7011 O O . PRO B 1 227 ? 2.252 -20.336 41.973 1.00 9.37 226 PRO D O 1
ATOM 7022 N N . ASP B 1 228 ? 1.795 -21.940 43.497 1.00 7.69 227 ASP D N 1
ATOM 7023 C CA . ASP B 1 228 ? 0.772 -22.558 42.677 1.00 9.03 227 ASP D CA 1
ATOM 7024 C C . ASP B 1 228 ? -0.369 -23.008 43.599 1.00 8.14 227 ASP D C 1
ATOM 7025 O O . ASP B 1 228 ? -0.464 -22.573 44.733 1.00 7.87 227 ASP D O 1
ATOM 7034 N N . GLU B 1 229 ? -1.296 -23.823 43.091 1.00 9.58 228 GLU D N 1
ATOM 7035 C CA . GLU B 1 229 ? -2.468 -24.195 43.893 1.00 9.39 228 GLU D CA 1
ATOM 7036 C C . GLU B 1 229 ? -2.115 -25.160 45.031 1.00 8.93 228 GLU D C 1
ATOM 7037 O O . GLU B 1 229 ? -2.890 -25.337 45.948 1.00 11.54 228 GLU D O 1
ATOM 7049 N N . ALA B 1 230 ? -0.908 -25.740 45.003 1.00 7.81 229 ALA D N 1
ATOM 7050 C CA . ALA B 1 230 ? -0.446 -26.551 46.127 1.00 7.68 229 ALA D CA 1
ATOM 7051 C C . ALA B 1 230 ? 0.044 -25.702 47.283 1.00 7.35 229 ALA D C 1
ATOM 7052 O O . ALA B 1 230 ? 0.015 -26.178 48.423 1.00 9.63 229 ALA D O 1
ATOM 7059 N N . THR B 1 231 ? 0.478 -24.472 47.001 1.00 7.60 230 THR D N 1
ATOM 7060 C CA . THR B 1 231 ? 1.057 -23.618 48.016 1.00 8.37 230 THR D CA 1
ATOM 7061 C C . THR B 1 231 ? 0.045 -23.389 49.125 1.00 11.64 230 THR D C 1
ATOM 7062 O O . THR B 1 231 ? -1.157 -23.364 48.874 1.00 13.75 230 THR D O 1
ATOM 7072 N N . MET B 1 232 ? 0.513 -23.279 50.362 1.00 13.71 231 MET D N 1
ATOM 7073 C CA . MET B 1 232 ? -0.383 -22.945 51.477 1.00 17.14 231 MET D CA 1
ATOM 7074 C C . MET B 1 232 ? -1.253 -21.747 51.159 1.00 19.40 231 MET D C 1
ATOM 7075 O O . MET B 1 232 ? -0.785 -20.784 50.564 1.00 20.37 231 MET D O 1
ATOM 7089 N N . LYS B 1 233 ? -2.514 -21.824 51.579 1.00 23.14 232 LYS D N 1
ATOM 7090 C CA . LYS B 1 233 ? -3.518 -20.799 51.296 1.00 26.38 232 LYS D CA 1
ATOM 7091 C C . LYS B 1 233 ? -3.774 -19.903 52.512 1.00 31.33 232 LYS D C 1
ATOM 7092 O O . LYS B 1 233 ? -2.853 -19.547 53.256 1.00 32.53 232 LYS D O 1
ATOM 7098 N N . GLU B 1 236 ? -6.200 -15.961 57.798 1.00 39.24 235 GLU D N 1
ATOM 7099 C CA . GLU B 1 236 ? -5.106 -15.452 58.620 1.00 34.80 235 GLU D CA 1
ATOM 7100 C C . GLU B 1 236 ? -5.097 -13.913 58.670 1.00 33.87 235 GLU D C 1
ATOM 7101 O O . GLU B 1 236 ? -6.023 -13.256 58.174 1.00 36.38 235 GLU D O 1
ATOM 7107 N N . VAL B 1 237 ? -4.058 -13.341 59.277 1.00 29.69 236 VAL D N 1
ATOM 7108 C CA . VAL B 1 237 ? -3.962 -11.887 59.424 1.00 23.01 236 VAL D CA 1
ATOM 7109 C C . VAL B 1 237 ? -3.317 -11.251 58.195 1.00 21.50 236 VAL D C 1
ATOM 7110 O O . VAL B 1 237 ? -2.178 -11.558 57.846 1.00 23.41 236 VAL D O 1
ATOM 7115 N N . SER B 1 238 ? -4.032 -10.334 57.560 1.00 16.37 237 SER D N 1
ATOM 7116 C CA . SER B 1 238 ? -3.521 -9.705 56.358 1.00 14.80 237 SER D CA 1
ATOM 7117 C C . SER B 1 238 ? -2.588 -8.524 56.577 1.00 12.69 237 SER D C 1
ATOM 7118 O O . SER B 1 238 ? -2.769 -7.695 57.481 1.00 13.29 237 SER D O 1
ATOM 7125 N N . ALA B 1 239 ? -1.590 -8.427 55.711 1.00 11.12 238 ALA D N 1
ATOM 7126 C CA . ALA B 1 239 ? -0.719 -7.265 55.696 1.00 10.33 238 ALA D CA 1
ATOM 7127 C C . ALA B 1 239 ? -1.513 -5.971 55.484 1.00 9.07 238 ALA D C 1
ATOM 7128 O O . ALA B 1 239 ? -1.149 -4.947 56.059 1.00 9.14 238 ALA D O 1
ATOM 7135 N N . VAL B 1 240 ? -2.588 -5.984 54.693 1.00 9.21 239 VAL D N 1
ATOM 7136 C CA . VAL B 1 240 ? -3.394 -4.785 54.474 1.00 9.30 239 VAL D CA 1
ATOM 7137 C C . VAL B 1 240 ? -4.074 -4.340 55.785 1.00 8.95 239 VAL D C 1
ATOM 7138 O O . VAL B 1 240 ? -4.125 -3.167 56.076 1.00 9.35 239 VAL D O 1
ATOM 7158 N N . SER B 1 241 ? -4.584 -5.275 56.600 1.00 10.70 240 SER D N 1
ATOM 7159 C CA . SER B 1 241 ? -5.213 -4.839 57.846 1.00 11.42 240 SER D CA 1
ATOM 7160 C C . SER B 1 241 ? -4.148 -4.256 58.772 1.00 10.93 240 SER D C 1
ATOM 7161 O O . SER B 1 241 ? -4.372 -3.254 59.449 1.00 10.88 240 SER D O 1
ATOM 7168 N N . ILE B 1 242 ? -2.958 -4.834 58.737 1.00 9.75 241 ILE D N 1
ATOM 7169 C CA . ILE B 1 242 ? -1.848 -4.362 59.571 1.00 10.12 241 ILE D CA 1
ATOM 7170 C C . ILE B 1 242 ? -1.419 -2.955 59.182 1.00 8.68 241 ILE D C 1
ATOM 7171 O O . ILE B 1 242 ? -1.196 -2.132 60.063 1.00 8.73 241 ILE D O 1
ATOM 7187 N N . VAL B 1 243 ? -1.281 -2.663 57.888 1.00 7.14 242 VAL D N 1
ATOM 7188 C CA . VAL B 1 243 ? -0.782 -1.366 57.534 1.00 6.31 242 VAL D CA 1
ATOM 7189 C C . VAL B 1 243 ? -1.838 -0.292 57.916 1.00 6.73 242 VAL D C 1
ATOM 7190 O O . VAL B 1 243 ? -1.470 0.809 58.280 1.00 7.07 242 VAL D O 1
ATOM 7203 N N . VAL B 1 244 ? -3.131 -0.595 57.786 1.00 7.19 243 VAL D N 1
ATOM 7204 C CA . VAL B 1 244 ? -4.168 0.363 58.204 1.00 7.35 243 VAL D CA 1
ATOM 7205 C C . VAL B 1 244 ? -4.078 0.591 59.727 1.00 7.04 243 VAL D C 1
ATOM 7206 O O . VAL B 1 244 ? -4.183 1.724 60.174 1.00 7.98 243 VAL D O 1
ATOM 7219 N N . ALA B 1 245 ? -3.908 -0.495 60.476 1.00 7.77 244 ALA D N 1
ATOM 7220 C CA . ALA B 1 245 ? -3.777 -0.387 61.936 1.00 7.70 244 ALA D CA 1
ATOM 7221 C C . ALA B 1 245 ? -2.524 0.472 62.301 1.00 7.54 244 ALA D C 1
ATOM 7222 O O . ALA B 1 245 ? -2.571 1.285 63.222 1.00 8.72 244 ALA D O 1
ATOM 7229 N N . ALA B 1 246 ? -1.423 0.282 61.567 1.00 7.88 245 ALA D N 1
ATOM 7230 C CA . ALA B 1 246 ? -0.206 1.053 61.812 1.00 7.25 245 ALA D CA 1
ATOM 7231 C C . ALA B 1 246 ? -0.427 2.520 61.492 1.00 7.58 245 ALA D C 1
ATOM 7232 O O . ALA B 1 246 ? -0.005 3.404 62.239 1.00 8.11 245 ALA D O 1
ATOM 7239 N N . ALA B 1 247 ? -1.144 2.806 60.397 1.00 7.89 246 ALA D N 1
ATOM 7240 C CA . ALA B 1 247 ? -1.449 4.180 60.063 1.00 7.68 246 ALA D CA 1
ATOM 7241 C C . ALA B 1 247 ? -2.248 4.847 61.184 1.00 7.48 246 ALA D C 1
ATOM 7242 O O . ALA B 1 247 ? -2.009 5.978 61.534 1.00 8.43 246 ALA D O 1
ATOM 7249 N N . LYS B 1 248 ? -3.212 4.128 61.744 1.00 8.67 247 LYS D N 1
ATOM 7250 C CA . LYS B 1 248 ? -4.014 4.671 62.848 1.00 9.12 247 LYS D CA 1
ATOM 7251 C C . LYS B 1 248 ? -3.167 4.988 64.056 1.00 9.28 247 LYS D C 1
ATOM 7252 O O . LYS B 1 248 ? -3.380 5.998 64.716 1.00 10.83 247 LYS D O 1
ATOM 7271 N N . LYS B 1 249 ? -2.206 4.133 64.377 1.00 9.10 248 LYS D N 1
ATOM 7272 C CA . LYS B 1 249 ? -1.315 4.413 65.486 1.00 8.69 248 LYS D CA 1
ATOM 7273 C C . LYS B 1 249 ? -0.517 5.672 65.252 1.00 9.19 248 LYS D C 1
ATOM 7274 O O . LYS B 1 249 ? -0.387 6.519 66.142 1.00 9.75 248 LYS D O 1
ATOM 7293 N N . LEU B 1 250 ? 0.006 5.808 64.041 1.00 8.94 249 LEU D N 1
ATOM 7294 C CA . LEU B 1 250 ? 0.827 6.970 63.734 1.00 9.18 249 LEU D CA 1
ATOM 7295 C C . LEU B 1 250 ? 0.048 8.266 63.744 1.00 9.00 249 LEU D C 1
ATOM 7296 O O . LEU B 1 250 ? 0.582 9.332 64.065 1.00 11.96 249 LEU D O 1
ATOM 7312 N N . LEU B 1 251 ? -1.233 8.187 63.404 1.00 9.02 250 LEU D N 1
ATOM 7313 C CA . LEU B 1 251 ? -2.077 9.370 63.285 1.00 9.41 250 LEU D CA 1
ATOM 7314 C C . LEU B 1 251 ? -2.807 9.707 64.584 1.00 9.12 250 LEU D C 1
ATOM 7315 O O . LEU B 1 251 ? -3.361 10.779 64.698 1.00 11.50 250 LEU D O 1
ATOM 7331 N N . ALA B 1 252 ? -2.827 8.795 65.550 1.00 10.39 251 ALA D N 1
ATOM 7332 C CA . ALA B 1 252 ? -3.586 9.015 66.780 1.00 10.79 251 ALA D CA 1
ATOM 7333 C C . ALA B 1 252 ? -3.103 10.243 67.531 1.00 13.39 251 ALA D C 1
ATOM 7334 O O . ALA B 1 252 ? -1.899 10.538 67.493 1.00 15.82 251 ALA D O 1
ATOM 7342 N N . ALA C 1 2 ? 57.202 -19.229 13.342 1.00 23.48 1 ALA E N 1
ATOM 7343 C CA . ALA C 1 2 ? 57.499 -18.600 14.666 1.00 21.12 1 ALA E CA 1
ATOM 7344 C C . ALA C 1 2 ? 56.882 -19.399 15.813 1.00 21.51 1 ALA E C 1
ATOM 7345 O O . ALA C 1 2 ? 55.932 -20.154 15.621 1.00 21.46 1 ALA E O 1
ATOM 7352 N N . ASP C 1 3 ? 57.426 -19.213 17.008 1.00 18.48 2 ASP E N 1
ATOM 7353 C CA . ASP C 1 3 ? 56.898 -19.847 18.216 1.00 17.92 2 ASP E CA 1
ATOM 7354 C C . ASP C 1 3 ? 55.800 -18.992 18.873 1.00 14.35 2 ASP E C 1
ATOM 7355 O O . ASP C 1 3 ? 55.075 -19.503 19.733 1.00 19.74 2 ASP E O 1
ATOM 7364 N N . VAL C 1 4 ? 55.715 -17.699 18.508 1.00 12.67 3 VAL E N 1
ATOM 7365 C CA . VAL C 1 4 ? 54.764 -16.757 19.086 1.00 10.38 3 VAL E CA 1
ATOM 7366 C C . VAL C 1 4 ? 54.054 -15.920 18.022 1.00 11.20 3 VAL E C 1
ATOM 7367 O O . VAL C 1 4 ? 54.641 -15.510 17.021 1.00 16.26 3 VAL E O 1
ATOM 7380 N N . PHE C 1 5 ? 52.780 -15.634 18.270 1.00 9.29 4 PHE E N 1
ATOM 7381 C CA . PHE C 1 5 ? 51.847 -15.254 17.224 1.00 9.69 4 PHE E CA 1
ATOM 7382 C C . PHE C 1 5 ? 52.054 -13.859 16.656 1.00 10.28 4 PHE E C 1
ATOM 7383 O O . PHE C 1 5 ? 51.819 -13.627 15.468 1.00 13.79 4 PHE E O 1
ATOM 7400 N N . HIS C 1 6 ? 52.447 -12.906 17.498 1.00 7.42 5 HIS E N 1
ATOM 7401 C CA . HIS C 1 6 ? 52.652 -11.548 17.033 1.00 7.72 5 HIS E CA 1
ATOM 7402 C C . HIS C 1 6 ? 54.119 -11.204 16.770 1.00 8.02 5 HIS E C 1
ATOM 7403 O O . HIS C 1 6 ? 54.397 -10.522 15.788 1.00 8.97 5 HIS E O 1
ATOM 7418 N N . LEU C 1 7 ? 55.035 -11.621 17.645 1.00 7.08 6 LEU E N 1
ATOM 7419 C CA . LEU C 1 7 ? 56.386 -11.114 17.528 1.00 6.75 6 LEU E CA 1
ATOM 7420 C C . LEU C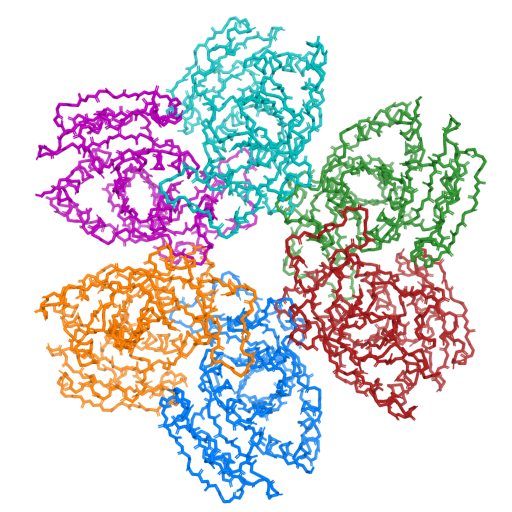 1 7 ? 57.178 -11.752 16.400 1.00 7.17 6 LEU E C 1
ATOM 7421 O O . LEU C 1 7 ? 58.160 -11.197 15.995 1.00 8.73 6 LEU E O 1
ATOM 7437 N N . GLY C 1 8 ? 56.820 -12.970 16.007 1.00 8.77 7 GLY E N 1
ATOM 7438 C CA . GLY C 1 8 ? 57.530 -13.669 14.933 1.00 10.34 7 GLY E CA 1
ATOM 7439 C C . GLY C 1 8 ? 58.862 -14.258 15.351 1.00 10.74 7 GLY E C 1
ATOM 7440 O O . GLY C 1 8 ? 59.774 -14.373 14.529 1.00 11.60 7 GLY E O 1
ATOM 7444 N N . LEU C 1 9 ? 58.961 -14.660 16.625 1.00 10.86 8 LEU E N 1
ATOM 7445 C CA . LEU C 1 9 ? 60.200 -15.133 17.231 1.00 10.39 8 LEU E CA 1
ATOM 7446 C C . LEU C 1 9 ? 60.066 -16.587 17.653 1.00 11.12 8 LEU E C 1
ATOM 7447 O O . LEU C 1 9 ? 58.959 -17.075 17.916 1.00 11.03 8 LEU E O 1
ATOM 7463 N N . THR C 1 10 ? 61.223 -17.236 17.741 1.00 11.78 9 THR E N 1
ATOM 7464 C CA . THR C 1 10 ? 61.355 -18.540 18.340 1.00 13.27 9 THR E CA 1
ATOM 7465 C C . THR C 1 10 ? 62.366 -18.380 19.464 1.00 11.92 9 THR E C 1
ATOM 7466 O O . THR C 1 10 ? 63.149 -17.411 19.509 1.00 12.40 9 THR E O 1
ATOM 7476 N N . LYS C 1 11 ? 62.385 -19.359 20.354 1.00 11.90 10 LYS E N 1
ATOM 7477 C CA . LYS C 1 11 ? 63.250 -19.288 21.509 1.00 13.48 10 LYS E CA 1
ATOM 7478 C C . LYS C 1 11 ? 64.723 -19.278 21.085 1.00 12.49 10 LYS E C 1
ATOM 7479 O O . LYS C 1 11 ? 65.530 -18.539 21.661 1.00 11.77 10 LYS E O 1
ATOM 7498 N N . ALA C 1 12 ? 65.073 -20.111 20.094 1.00 11.45 11 ALA E N 1
ATOM 7499 C CA . ALA C 1 12 ? 66.451 -20.206 19.632 1.00 11.63 11 ALA E CA 1
ATOM 7500 C C . ALA C 1 12 ? 67.014 -18.849 19.179 1.00 11.34 11 ALA E C 1
ATOM 7501 O O . ALA C 1 12 ? 68.200 -18.583 19.346 1.00 13.20 11 ALA E O 1
ATOM 7508 N N . MET C 1 13 ? 66.165 -18.002 18.603 1.00 11.36 12 MET E N 1
ATOM 7509 C CA . MET C 1 13 ? 66.603 -16.705 18.105 1.00 10.75 12 MET E CA 1
ATOM 7510 C C . MET C 1 13 ? 67.142 -15.788 19.204 1.00 10.39 12 MET E C 1
ATOM 7511 O O . MET C 1 13 ? 67.882 -14.854 18.911 1.00 11.48 12 MET E O 1
ATOM 7525 N N . LEU C 1 14 ? 66.739 -16.025 20.453 1.00 10.34 13 LEU E N 1
ATOM 7526 C CA . LEU C 1 14 ? 67.117 -15.161 21.569 1.00 9.40 13 LEU E CA 1
ATOM 7527 C C . LEU C 1 14 ? 68.474 -15.557 22.168 1.00 9.66 13 LEU E C 1
ATOM 7528 O O . LEU C 1 14 ? 68.977 -14.854 23.049 1.00 9.73 13 LEU E O 1
ATOM 7544 N N . ASP C 1 15 ? 69.067 -16.696 21.753 1.00 10.61 14 ASP E N 1
ATOM 7545 C CA . ASP C 1 15 ? 70.419 -17.093 22.241 1.00 10.72 14 ASP E CA 1
ATOM 7546 C C . ASP C 1 15 ? 70.529 -17.109 23.771 1.00 9.44 14 ASP E C 1
ATOM 7547 O O . ASP C 1 15 ? 71.596 -16.824 24.335 1.00 12.51 14 ASP E O 1
ATOM 7556 N N . GLY C 1 16 ? 69.423 -17.493 24.410 1.00 9.94 15 GLY E N 1
ATOM 7557 C CA . GLY C 1 16 ? 69.372 -17.620 25.850 1.00 10.63 15 GLY E CA 1
ATOM 7558 C C . GLY C 1 16 ? 69.020 -16.355 26.621 1.00 11.05 15 GLY E C 1
ATOM 7559 O O . GLY C 1 16 ? 69.132 -16.324 27.851 1.00 10.93 15 GLY E O 1
ATOM 7563 N N . ALA C 1 17 ? 68.660 -15.282 25.926 1.00 9.18 16 ALA E N 1
ATOM 7564 C CA . ALA C 1 17 ? 68.348 -14.017 26.599 1.00 8.62 16 ALA E CA 1
ATOM 7565 C C . ALA C 1 17 ? 67.230 -14.184 27.626 1.00 8.11 16 ALA E C 1
ATOM 7566 O O . ALA C 1 17 ? 66.202 -14.790 27.326 1.00 9.79 16 ALA E O 1
ATOM 7573 N N . THR C 1 18 ? 67.432 -13.631 28.818 1.00 8.20 17 THR E N 1
ATOM 7574 C CA . THR C 1 18 ? 66.380 -13.627 29.833 1.00 8.73 17 THR E CA 1
ATOM 7575 C C . THR C 1 18 ? 65.936 -12.220 30.207 1.00 7.49 17 THR E C 1
ATOM 7576 O O . THR C 1 18 ? 65.031 -12.087 31.021 1.00 8.28 17 THR E O 1
ATOM 7586 N N . LEU C 1 19 ? 66.517 -11.200 29.580 1.00 7.38 18 LEU E N 1
ATOM 7587 C CA . LEU C 1 19 ? 66.208 -9.821 29.867 1.00 6.90 18 LEU E CA 1
ATOM 7588 C C . LEU C 1 19 ? 65.921 -9.094 28.559 1.00 6.98 18 LEU E C 1
ATOM 7589 O O . LEU C 1 19 ? 66.622 -9.252 27.567 1.00 7.46 18 LEU E O 1
ATOM 7605 N N . ALA C 1 20 ? 64.842 -8.278 28.599 1.00 6.95 19 ALA E N 1
ATOM 7606 C CA . ALA C 1 20 ? 64.462 -7.437 27.484 1.00 7.30 19 ALA E CA 1
ATOM 7607 C C . ALA C 1 20 ? 64.415 -5.990 27.888 1.00 6.90 19 ALA E C 1
ATOM 7608 O O . ALA C 1 20 ? 63.919 -5.643 28.988 1.00 7.94 19 ALA E O 1
ATOM 7615 N N . ILE C 1 21 ? 64.892 -5.137 26.984 1.00 6.32 20 ILE E N 1
ATOM 7616 C CA . ILE C 1 21 ? 64.684 -3.708 27.047 1.00 6.39 20 ILE E CA 1
ATOM 7617 C C . ILE C 1 21 ? 63.534 -3.418 26.106 1.00 6.76 20 ILE E C 1
ATOM 7618 O O . ILE C 1 21 ? 63.556 -3.848 24.935 1.00 6.71 20 ILE E O 1
ATOM 7634 N N . VAL C 1 22 ? 62.506 -2.743 26.654 1.00 6.57 21 VAL E N 1
ATOM 7635 C CA . VAL C 1 22 ? 61.227 -2.583 25.944 1.00 6.68 21 VAL E CA 1
ATOM 7636 C C . VAL C 1 22 ? 60.837 -1.130 25.785 1.00 7.08 21 VAL E C 1
ATOM 7637 O O . VAL C 1 22 ? 60.034 -0.598 26.560 1.00 8.40 21 VAL E O 1
ATOM 7650 N N . PRO C 1 23 ? 61.357 -0.451 24.747 1.00 7.34 22 PRO E N 1
ATOM 7651 C CA . PRO C 1 23 ? 60.920 0.900 24.429 1.00 7.66 22 PRO E CA 1
ATOM 7652 C C . PRO C 1 23 ? 59.538 0.861 23.747 1.00 7.94 22 PRO E C 1
ATOM 7653 O O . PRO C 1 23 ? 59.126 -0.165 23.214 1.00 7.37 22 PRO E O 1
ATOM 7664 N N . GLY C 1 24 ? 58.859 2.000 23.725 1.00 9.09 23 GLY E N 1
ATOM 7665 C CA . GLY C 1 24 ? 57.576 2.042 23.030 1.00 9.36 23 GLY E CA 1
ATOM 7666 C C . GLY C 1 24 ? 57.683 2.133 21.517 1.00 9.50 23 GLY E C 1
ATOM 7667 O O . GLY C 1 24 ? 56.862 1.558 20.788 1.00 9.12 23 GLY E O 1
ATOM 7671 N N . ASP C 1 25 ? 58.680 2.878 21.050 1.00 10.47 24 ASP E N 1
ATOM 7672 C CA . ASP C 1 25 ? 58.796 3.225 19.655 1.00 11.78 24 ASP E CA 1
ATOM 7673 C C . ASP C 1 25 ? 59.642 2.216 18.887 1.00 11.23 24 ASP E C 1
ATOM 7674 O O . ASP C 1 25 ? 60.813 2.098 19.197 1.00 13.17 24 ASP E O 1
ATOM 7683 N N . PRO C 1 26 ? 59.066 1.508 17.871 1.00 12.78 25 PRO E N 1
ATOM 7684 C CA . PRO C 1 26 ? 59.885 0.530 17.090 1.00 13.89 25 PRO E CA 1
ATOM 7685 C C . PRO C 1 26 ? 61.129 1.122 16.455 1.00 16.10 25 PRO E C 1
ATOM 7686 O O . PRO C 1 26 ? 62.148 0.428 16.278 1.00 15.90 25 PRO E O 1
ATOM 7697 N N . GLU C 1 27 ? 61.044 2.408 16.119 1.00 17.94 26 GLU E N 1
ATOM 7698 C CA . GLU C 1 27 ? 62.165 3.114 15.518 1.00 19.93 26 GLU E CA 1
ATOM 7699 C C . GLU C 1 27 ? 63.336 3.310 16.497 1.00 19.34 26 GLU E C 1
ATOM 7700 O O . GLU C 1 27 ? 64.453 3.558 16.055 1.00 25.04 26 GLU E O 1
ATOM 7712 N N . ARG C 1 28 ? 63.092 3.205 17.811 1.00 19.12 27 ARG E N 1
ATOM 7713 C CA . ARG C 1 28 ? 64.164 3.350 18.825 1.00 19.35 27 ARG E CA 1
ATOM 7714 C C . ARG C 1 28 ? 64.977 2.050 19.080 1.00 18.38 27 ARG E C 1
ATOM 7715 O O . ARG C 1 28 ? 66.061 2.076 19.665 1.00 19.09 27 ARG E O 1
ATOM 7729 N N . VAL C 1 29 ? 64.427 0.931 18.627 1.00 14.80 28 VAL E N 1
ATOM 7730 C CA . VAL C 1 29 ? 64.975 -0.383 18.927 1.00 10.62 28 VAL E CA 1
ATOM 7731 C C . VAL C 1 29 ? 66.412 -0.536 18.427 1.00 12.25 28 VAL E C 1
ATOM 7732 O O . VAL C 1 29 ? 67.297 -0.903 19.194 1.00 11.16 28 VAL E O 1
ATOM 7745 N N . LYS C 1 30 ? 66.628 -0.230 17.152 1.00 14.54 29 LYS E N 1
ATOM 7746 C CA . LYS C 1 30 ? 67.942 -0.377 16.553 1.00 14.70 29 LYS E CA 1
ATOM 7747 C C . LYS C 1 30 ? 68.965 0.485 17.298 1.00 15.66 29 LYS E C 1
ATOM 7748 O O . LYS C 1 30 ? 70.096 0.030 17.526 1.00 16.76 29 LYS E O 1
ATOM 7767 N N . ARG C 1 31 ? 68.575 1.716 17.653 1.00 19.56 30 ARG E N 1
ATOM 7768 C CA . ARG C 1 31 ? 69.451 2.682 18.328 1.00 20.30 30 ARG E CA 1
ATOM 7769 C C . ARG C 1 31 ? 69.882 2.163 19.707 1.00 16.24 30 ARG E C 1
ATOM 7770 O O . ARG C 1 31 ? 71.053 2.273 20.093 1.00 18.30 30 ARG E O 1
ATOM 7778 N N . ILE C 1 32 ? 68.927 1.586 20.441 1.00 13.09 31 ILE E N 1
ATOM 7779 C CA . ILE C 1 32 ? 69.246 0.964 21.735 1.00 11.88 31 ILE E CA 1
ATOM 7780 C C . ILE C 1 32 ? 70.209 -0.220 21.499 1.00 10.36 31 ILE E C 1
ATOM 7781 O O . ILE C 1 32 ? 71.227 -0.332 22.166 1.00 10.84 31 ILE E O 1
ATOM 7797 N N . ALA C 1 33 ? 69.848 -1.078 20.543 1.00 10.28 32 ALA E N 1
ATOM 7798 C CA . ALA C 1 33 ? 70.607 -2.301 20.287 1.00 10.27 32 ALA E CA 1
ATOM 7799 C C . ALA C 1 33 ? 72.051 -1.992 19.986 1.00 10.26 32 ALA E C 1
ATOM 7800 O O . ALA C 1 33 ? 72.941 -2.672 20.470 1.00 10.10 32 ALA E O 1
ATOM 7807 N N . GLU C 1 34 ? 72.267 -0.917 19.247 1.00 11.61 33 GLU E N 1
ATOM 7808 C CA . GLU C 1 34 ? 73.609 -0.538 18.823 1.00 13.49 33 GLU E CA 1
ATOM 7809 C C . GLU C 1 34 ? 74.491 0.100 19.912 1.00 11.75 33 GLU E C 1
ATOM 7810 O O . GLU C 1 34 ? 75.669 0.299 19.697 1.00 14.45 33 GLU E O 1
ATOM 7822 N N . LEU C 1 35 ? 73.929 0.393 21.078 1.00 11.78 34 LEU E N 1
ATOM 7823 C CA . LEU C 1 35 ? 74.709 0.701 22.279 1.00 12.33 34 LEU E CA 1
ATOM 7824 C C . LEU C 1 35 ? 75.336 -0.537 22.920 1.00 10.91 34 LEU E C 1
ATOM 7825 O O . LEU C 1 35 ? 76.225 -0.419 23.757 1.00 13.06 34 LEU E O 1
ATOM 7841 N N . MET C 1 36 ? 74.902 -1.700 22.484 1.00 10.15 35 MET E N 1
ATOM 7842 C CA . MET C 1 36 ? 75.430 -2.984 22.881 1.00 9.07 35 MET E CA 1
ATOM 7843 C C . MET C 1 36 ? 76.175 -3.602 21.708 1.00 9.05 35 MET E C 1
ATOM 7844 O O . MET C 1 36 ? 76.365 -2.959 20.688 1.00 10.39 35 MET E O 1
ATOM 7858 N N . ASP C 1 37 ? 76.669 -4.815 21.901 1.00 9.83 36 ASP E N 1
ATOM 7859 C CA . ASP C 1 37 ? 77.541 -5.432 20.904 1.00 7.95 36 ASP E CA 1
ATOM 7860 C C . ASP C 1 37 ? 76.782 -6.384 19.999 1.00 8.48 36 ASP E C 1
ATOM 7861 O O . ASP C 1 37 ? 75.799 -7.003 20.419 1.00 9.71 36 ASP E O 1
ATOM 7870 N N . ASN C 1 38 ? 77.237 -6.469 18.751 1.00 8.63 37 ASN E N 1
ATOM 7871 C CA . ASN C 1 38 ? 76.750 -7.467 17.804 1.00 9.29 37 ASN E CA 1
ATOM 7872 C C . ASN C 1 38 ? 75.243 -7.373 17.585 1.00 8.94 37 ASN E C 1
ATOM 7873 O O . ASN C 1 38 ? 74.589 -8.405 17.440 1.00 10.35 37 ASN E O 1
ATOM 7884 N N . ALA C 1 39 ? 74.741 -6.146 17.488 1.00 7.98 38 ALA E N 1
ATOM 7885 C CA . ALA C 1 39 ? 73.295 -5.960 17.319 1.00 8.09 38 ALA E CA 1
ATOM 7886 C C . ALA C 1 39 ? 72.822 -6.745 16.075 1.00 7.94 38 ALA E C 1
ATOM 7887 O O . ALA C 1 39 ? 73.380 -6.660 15.000 1.00 9.56 38 ALA E O 1
ATOM 7894 N N . THR C 1 40 ? 71.729 -7.467 16.248 1.00 8.53 39 THR E N 1
ATOM 7895 C CA . THR C 1 40 ? 71.258 -8.503 15.298 1.00 10.17 39 THR E CA 1
ATOM 7896 C C . THR C 1 40 ? 69.750 -8.330 15.144 1.00 9.47 39 THR E C 1
ATOM 7897 O O . THR C 1 40 ? 69.025 -8.408 16.108 1.00 8.72 39 THR E O 1
ATOM 7907 N N . PHE C 1 41 ? 69.255 -8.091 13.937 1.00 10.53 40 PHE E N 1
ATOM 7908 C CA . PHE C 1 41 ? 67.810 -7.999 13.711 1.00 9.76 40 PHE E CA 1
ATOM 7909 C C . PHE C 1 41 ? 67.198 -9.352 13.969 1.00 9.43 40 PHE E C 1
ATOM 7910 O O . PHE C 1 41 ? 67.686 -10.363 13.445 1.00 10.71 40 PHE E O 1
ATOM 7927 N N . LEU C 1 42 ? 66.072 -9.366 14.678 1.00 8.50 41 LEU E N 1
ATOM 7928 C CA . LEU C 1 42 ? 65.308 -10.599 14.838 1.00 9.16 41 LEU E CA 1
ATOM 7929 C C . LEU C 1 42 ? 64.069 -10.609 13.954 1.00 8.43 41 LEU E C 1
ATOM 7930 O O . LEU C 1 42 ? 63.893 -11.515 13.141 1.00 9.50 41 LEU E O 1
ATOM 7946 N N . ALA C 1 43 ? 63.147 -9.656 14.180 1.00 8.10 42 ALA E N 1
ATOM 7947 C CA . ALA C 1 43 ? 61.903 -9.649 13.456 1.00 7.83 42 ALA E CA 1
ATOM 7948 C C . ALA C 1 43 ? 61.277 -8.265 13.504 1.00 7.72 42 ALA E C 1
ATOM 7949 O O . ALA C 1 43 ? 61.622 -7.443 14.378 1.00 8.03 42 ALA E O 1
ATOM 7956 N N . SER C 1 44 ? 60.315 -8.056 12.603 1.00 7.45 43 SER E N 1
ATOM 7957 C CA . SER C 1 44 ? 59.502 -6.839 12.660 1.00 7.52 43 SER E CA 1
ATOM 7958 C C . SER C 1 44 ? 58.138 -7.154 12.110 1.00 8.13 43 SER E C 1
ATOM 7959 O O . SER C 1 44 ? 57.977 -7.539 10.952 1.00 9.52 43 SER E O 1
ATOM 7966 N N . HIS C 1 45 ? 57.139 -7.027 12.978 1.00 7.61 44 HIS E N 1
ATOM 7967 C CA . HIS C 1 45 ? 55.763 -7.283 12.590 1.00 8.06 44 HIS E CA 1
ATOM 7968 C C . HIS C 1 45 ? 54.922 -6.281 13.351 1.00 7.40 44 HIS E C 1
ATOM 7969 O O . HIS C 1 45 ? 55.119 -6.111 14.548 1.00 7.16 44 HIS E O 1
ATOM 7984 N N . ARG C 1 46 ? 53.973 -5.632 12.670 1.00 8.08 45 ARG E N 1
ATOM 7985 C CA . ARG C 1 46 ? 53.158 -4.632 13.334 1.00 7.95 45 ARG E CA 1
ATOM 7986 C C . ARG C 1 46 ? 54.110 -3.625 14.034 1.00 8.76 45 ARG E C 1
ATOM 7987 O O . ARG C 1 46 ? 55.152 -3.269 13.476 1.00 9.45 45 ARG E O 1
ATOM 8008 N N . GLU C 1 47 ? 53.740 -3.197 15.243 1.00 8.38 46 GLU E N 1
ATOM 8009 C CA . GLU C 1 47 ? 54.560 -2.269 16.029 1.00 8.23 46 GLU E CA 1
ATOM 8010 C C . GLU C 1 47 ? 55.707 -2.936 16.786 1.00 7.01 46 GLU E C 1
ATOM 8011 O O . GLU C 1 47 ? 56.303 -2.294 17.638 1.00 7.85 46 GLU E O 1
ATOM 8023 N N . TYR C 1 48 ? 55.962 -4.213 16.515 1.00 6.25 47 TYR E N 1
ATOM 8024 C CA . TYR C 1 48 ? 56.942 -5.026 17.267 1.00 6.49 47 TYR E CA 1
ATOM 8025 C C . TYR C 1 48 ? 58.201 -5.278 16.432 1.00 6.85 47 TYR E C 1
ATOM 8026 O O . TYR C 1 48 ? 58.275 -6.221 15.656 1.00 7.25 47 TYR E O 1
ATOM 8043 N N . THR C 1 49 ? 59.205 -4.432 16.649 1.00 6.71 48 THR E N 1
ATOM 8044 C CA . THR C 1 49 ? 60.517 -4.636 16.074 1.00 7.16 48 THR E CA 1
ATOM 8045 C C . THR C 1 49 ? 61.412 -5.156 17.186 1.00 7.13 48 THR E C 1
ATOM 8046 O O . THR C 1 49 ? 61.446 -4.555 18.265 1.00 7.29 48 THR E O 1
ATOM 8056 N N . SER C 1 50 ? 62.120 -6.260 16.889 1.00 7.12 49 SER E N 1
ATOM 8057 C CA . SER C 1 50 ? 62.937 -6.907 17.880 1.00 7.10 49 SER E CA 1
ATOM 8058 C C . SER C 1 50 ? 64.357 -7.143 17.343 1.00 6.20 49 SER E C 1
ATOM 8059 O O . SER C 1 50 ? 64.532 -7.528 16.171 1.00 7.60 49 SER E O 1
ATOM 8066 N N . TYR C 1 51 ? 65.331 -6.867 18.227 1.00 7.04 50 TYR E N 1
ATOM 8067 C CA . TYR C 1 51 ? 66.760 -7.062 18.016 1.00 7.20 50 TYR E CA 1
ATOM 8068 C C . TYR C 1 51 ? 67.326 -7.875 19.181 1.00 6.82 50 TYR E C 1
ATOM 8069 O O . TYR C 1 51 ? 66.752 -7.888 20.263 1.00 7.57 50 TYR E O 1
ATOM 8086 N N . LEU C 1 52 ? 68.449 -8.549 18.922 1.00 6.70 51 LEU E N 1
ATOM 8087 C CA . LEU C 1 52 ? 69.278 -9.128 19.947 1.00 7.33 51 LEU E CA 1
ATOM 8088 C C . LEU C 1 52 ? 70.611 -8.385 19.957 1.00 7.96 51 LEU E C 1
ATOM 8089 O O . LEU C 1 52 ? 71.108 -8.029 18.913 1.00 9.19 51 LEU E O 1
ATOM 8105 N N . ALA C 1 53 ? 71.132 -8.119 21.144 1.00 7.09 52 ALA E N 1
ATOM 8106 C CA . ALA C 1 53 ? 72.482 -7.586 21.246 1.00 7.10 52 ALA E CA 1
ATOM 8107 C C . ALA C 1 53 ? 73.081 -8.117 22.528 1.00 7.89 52 ALA E C 1
ATOM 8108 O O . ALA C 1 53 ? 72.445 -8.834 23.272 1.00 9.87 52 ALA E O 1
ATOM 8115 N N . TYR C 1 54 ? 74.332 -7.804 22.750 1.00 9.39 53 TYR E N 1
ATOM 8116 C CA . TYR C 1 54 ? 75.091 -8.420 23.858 1.00 9.89 53 TYR E CA 1
ATOM 8117 C C . TYR C 1 54 ? 75.587 -7.314 24.756 1.00 10.20 53 TYR E C 1
ATOM 8118 O O . TYR C 1 54 ? 76.219 -6.360 24.280 1.00 11.23 53 TYR E O 1
ATOM 8135 N N . ALA C 1 55 ? 75.280 -7.444 26.050 1.00 10.65 54 ALA E N 1
ATOM 8136 C CA . ALA C 1 55 ? 75.633 -6.458 27.061 1.00 11.44 54 ALA E CA 1
ATOM 8137 C C . ALA C 1 55 ? 76.644 -7.098 27.999 1.00 10.14 54 ALA E C 1
ATOM 8138 O O . ALA C 1 55 ? 76.302 -8.039 28.724 1.00 11.05 54 ALA E O 1
ATOM 8145 N N . ASP C 1 56 ? 77.878 -6.649 27.940 1.00 12.50 55 ASP E N 1
ATOM 8146 C CA . ASP C 1 56 ? 78.944 -7.295 28.707 1.00 12.71 55 ASP E CA 1
ATOM 8147 C C . ASP C 1 56 ? 78.936 -8.806 28.514 1.00 11.88 55 ASP E C 1
ATOM 8148 O O . ASP C 1 56 ? 79.147 -9.586 29.454 1.00 14.41 55 ASP E O 1
ATOM 8157 N N . GLY C 1 57 ? 78.737 -9.209 27.266 1.00 11.71 56 GLY E N 1
ATOM 8158 C CA . GLY C 1 57 ? 78.799 -10.619 26.880 1.00 12.73 56 GLY E CA 1
ATOM 8159 C C . GLY C 1 57 ? 77.507 -11.398 27.010 1.00 12.19 56 GLY E C 1
ATOM 8160 O O . GLY C 1 57 ? 77.454 -12.567 26.642 1.00 15.44 56 GLY E O 1
ATOM 8164 N N . LYS C 1 58 ? 76.441 -10.762 27.505 1.00 12.08 57 LYS E N 1
ATOM 8165 C CA . LYS C 1 58 ? 75.207 -11.472 27.844 1.00 11.46 57 LYS E CA 1
ATOM 8166 C C . LYS C 1 58 ? 74.146 -11.058 26.842 1.00 9.66 57 LYS E C 1
ATOM 8167 O O . LYS C 1 58 ? 74.021 -9.879 26.565 1.00 10.06 57 LYS E O 1
ATOM 8186 N N . PRO C 1 59 ? 73.351 -12.014 26.351 1.00 10.68 58 PRO E N 1
ATOM 8187 C CA . PRO C 1 59 ? 72.329 -11.672 25.357 1.00 10.05 58 PRO E CA 1
ATOM 8188 C C . PRO C 1 59 ? 71.177 -10.887 25.974 1.00 8.19 58 PRO E C 1
ATOM 8189 O O . PRO C 1 59 ? 70.654 -11.231 27.038 1.00 10.13 58 PRO E O 1
ATOM 8200 N N . VAL C 1 60 ? 70.756 -9.866 25.243 1.00 7.56 59 VAL E N 1
ATOM 8201 C CA . VAL C 1 60 ? 69.639 -9.010 25.636 1.00 8.09 59 VAL E CA 1
ATOM 8202 C C . VAL C 1 60 ? 68.753 -8.825 24.434 1.00 7.28 59 VAL E C 1
ATOM 8203 O O . VAL C 1 60 ? 69.226 -8.552 23.332 1.00 7.77 59 VAL E O 1
ATOM 8216 N N . VAL C 1 61 ? 67.444 -8.978 24.652 1.00 7.10 60 VAL E N 1
ATOM 8217 C CA . VAL C 1 61 ? 66.440 -8.640 23.627 1.00 7.28 60 VAL E CA 1
ATOM 8218 C C . VAL C 1 61 ? 66.029 -7.189 23.745 1.00 7.47 60 VAL E C 1
ATOM 8219 O O . VAL C 1 61 ? 65.878 -6.693 24.852 1.00 8.77 60 VAL E O 1
ATOM 8239 N N . ILE C 1 62 ? 65.924 -6.523 22.591 1.00 6.74 61 ILE E N 1
ATOM 8240 C CA . ILE C 1 62 ? 65.382 -5.172 22.571 1.00 6.69 61 ILE E CA 1
ATOM 8241 C C . ILE C 1 62 ? 64.127 -5.267 21.702 1.00 7.05 61 ILE E C 1
ATOM 8242 O O . ILE C 1 62 ? 64.204 -5.656 20.518 1.00 7.47 61 ILE E O 1
ATOM 8258 N N . CYS C 1 63 ? 62.938 -4.941 22.246 1.00 6.11 62 CYS E N 1
ATOM 8259 C CA . CYS C 1 63 ? 61.704 -5.175 21.502 1.00 6.21 62 CYS E CA 1
ATOM 8260 C C . CYS C 1 63 ? 60.748 -4.029 21.818 1.00 6.57 62 CYS E C 1
ATOM 8261 O O . CYS C 1 63 ? 60.475 -3.746 22.967 1.00 7.21 62 CYS E O 1
ATOM 8268 N N . SER C 1 64 ? 60.231 -3.402 20.765 1.00 6.49 63 SER E N 1
ATOM 8269 C CA . SER C 1 64 ? 59.233 -2.330 20.961 1.00 6.95 63 SER E CA 1
ATOM 8270 C C . SER C 1 64 ? 57.902 -2.860 21.343 1.00 6.40 63 SER E C 1
ATOM 8271 O O . SER C 1 64 ? 57.583 -4.003 21.092 1.00 7.79 63 SER E O 1
ATOM 8278 N N . THR C 1 65 ? 57.178 -2.011 22.084 1.00 6.59 64 THR E N 1
ATOM 8279 C CA . THR C 1 65 ? 55.870 -2.385 22.602 1.00 7.14 64 THR E CA 1
ATOM 8280 C C . THR C 1 65 ? 54.695 -1.729 21.875 1.00 6.33 64 THR E C 1
ATOM 8281 O O . THR C 1 65 ? 53.561 -2.159 22.041 1.00 6.74 64 THR E O 1
ATOM 8291 N N . GLY C 1 66 ? 54.975 -0.654 21.159 1.00 6.38 65 GLY E N 1
ATOM 8292 C CA . GLY C 1 66 ? 53.914 0.281 20.771 1.00 6.25 65 GLY E CA 1
ATOM 8293 C C . GLY C 1 66 ? 53.475 1.111 21.964 1.00 6.21 65 GLY E C 1
ATOM 8294 O O . GLY C 1 66 ? 53.907 0.898 23.128 1.00 6.27 65 GLY E O 1
ATOM 8298 N N . ILE C 1 67 ? 52.567 2.062 21.680 1.00 5.90 66 ILE E N 1
ATOM 8299 C CA . ILE C 1 67 ? 51.979 2.867 22.721 1.00 5.87 66 ILE E CA 1
ATOM 8300 C C . ILE C 1 67 ? 50.808 2.084 23.380 1.00 5.39 66 ILE E C 1
ATOM 8301 O O . ILE C 1 67 ? 49.932 1.549 22.677 1.00 5.36 66 ILE E O 1
ATOM 8317 N N . GLY C 1 68 ? 50.857 2.076 24.706 1.00 5.31 67 GLY E N 1
ATOM 8318 C CA . GLY C 1 68 ? 49.768 1.567 25.536 1.00 5.41 67 GLY E CA 1
ATOM 8319 C C . GLY C 1 68 ? 49.917 0.172 26.095 1.00 5.25 67 GLY E C 1
ATOM 8320 O O . GLY C 1 68 ? 50.609 -0.717 25.535 1.00 5.95 67 GLY E O 1
ATOM 8324 N N . GLY C 1 69 ? 49.184 -0.067 27.178 1.00 5.07 68 GLY E N 1
ATOM 8325 C CA . GLY C 1 69 ? 49.161 -1.335 27.811 1.00 5.30 68 GLY E CA 1
ATOM 8326 C C . GLY C 1 69 ? 48.802 -2.497 26.929 1.00 5.16 68 GLY E C 1
ATOM 8327 O O . GLY C 1 69 ? 49.361 -3.584 27.062 1.00 5.25 68 GLY E O 1
ATOM 8331 N N . PRO C 1 70 ? 47.773 -2.374 26.055 1.00 5.23 69 PRO E N 1
ATOM 8332 C CA . PRO C 1 70 ? 47.361 -3.533 25.298 1.00 4.85 69 PRO E CA 1
ATOM 8333 C C . PRO C 1 70 ? 48.482 -4.108 24.405 1.00 4.40 69 PRO E C 1
ATOM 8334 O O . PRO C 1 70 ? 48.752 -5.299 24.453 1.00 4.99 69 PRO E O 1
ATOM 8345 N N . SER C 1 71 ? 49.121 -3.264 23.599 1.00 5.04 70 SER E N 1
ATOM 8346 C CA . SER C 1 71 ? 50.163 -3.777 22.748 1.00 5.62 70 SER E CA 1
ATOM 8347 C C . SER C 1 71 ? 51.362 -4.220 23.596 1.00 5.25 70 SER E C 1
ATOM 8348 O O . SER C 1 71 ? 52.032 -5.228 23.245 1.00 5.46 70 SER E O 1
ATOM 8355 N N . THR C 1 72 ? 51.650 -3.532 24.698 1.00 4.98 71 THR E N 1
ATOM 8356 C CA . THR C 1 72 ? 52.708 -3.940 25.616 1.00 5.58 71 THR E CA 1
ATOM 8357 C C . THR C 1 72 ? 52.420 -5.314 26.139 1.00 5.06 71 THR E C 1
ATOM 8358 O O . THR C 1 72 ? 53.375 -6.145 26.241 1.00 5.96 71 THR E O 1
ATOM 8368 N N . SER C 1 73 ? 51.185 -5.602 26.515 1.00 5.03 72 SER E N 1
ATOM 8369 C CA . SER C 1 73 ? 50.866 -6.869 27.161 1.00 5.28 72 SER E CA 1
ATOM 8370 C C . SER C 1 73 ? 51.156 -8.059 26.246 1.00 4.97 72 SER E C 1
ATOM 8371 O O . SER C 1 73 ? 51.504 -9.144 26.713 1.00 5.60 72 SER E O 1
ATOM 8378 N N . ILE C 1 74 ? 50.957 -7.882 24.939 1.00 5.00 73 ILE E N 1
ATOM 8379 C CA . ILE C 1 74 ? 51.259 -8.916 23.960 1.00 5.49 73 ILE E CA 1
ATOM 8380 C C . ILE C 1 74 ? 52.788 -9.173 23.921 1.00 4.86 73 ILE E C 1
ATOM 8381 O O . ILE C 1 74 ? 53.203 -10.308 23.939 1.00 5.80 73 ILE E O 1
ATOM 8397 N N . ALA C 1 75 ? 53.550 -8.088 23.787 1.00 5.19 74 ALA E N 1
ATOM 8398 C CA . ALA C 1 75 ? 54.989 -8.243 23.680 1.00 6.00 74 ALA E CA 1
ATOM 8399 C C . ALA C 1 75 ? 55.565 -8.910 24.924 1.00 6.04 74 ALA E C 1
ATOM 8400 O O . ALA C 1 75 ? 56.414 -9.818 24.809 1.00 6.91 74 ALA E O 1
ATOM 8407 N N . VAL C 1 76 ? 55.137 -8.487 26.113 1.00 5.78 75 VAL E N 1
ATOM 8408 C CA . VAL C 1 76 ? 55.688 -9.048 27.338 1.00 5.69 75 VAL E CA 1
ATOM 8409 C C . VAL C 1 76 ? 55.350 -10.522 27.449 1.00 5.87 75 VAL E C 1
ATOM 8410 O O . VAL C 1 76 ? 56.246 -11.347 27.745 1.00 6.16 75 VAL E O 1
ATOM 8423 N N . GLU C 1 77 ? 54.097 -10.907 27.238 1.00 5.60 76 GLU E N 1
ATOM 8424 C CA . GLU C 1 77 ? 53.732 -12.302 27.315 1.00 5.94 76 GLU E CA 1
ATOM 8425 C C . GLU C 1 77 ? 54.527 -13.144 26.331 1.00 5.48 76 GLU E C 1
ATOM 8426 O O . GLU C 1 77 ? 55.010 -14.228 26.654 1.00 6.43 76 GLU E O 1
ATOM 8438 N N . GLU C 1 78 ? 54.576 -12.691 25.084 1.00 5.62 77 GLU E N 1
ATOM 8439 C CA . GLU C 1 78 ? 55.240 -13.497 24.046 1.00 5.97 77 GLU E CA 1
ATOM 8440 C C . GLU C 1 78 ? 56.738 -13.613 24.252 1.00 6.64 77 GLU E C 1
ATOM 8441 O O . GLU C 1 78 ? 57.278 -14.710 24.063 1.00 7.44 77 GLU E O 1
ATOM 8453 N N . LEU C 1 79 ? 57.385 -12.551 24.738 1.00 5.92 78 LEU E N 1
ATOM 8454 C CA . LEU C 1 79 ? 58.776 -12.665 25.116 1.00 6.33 78 LEU E CA 1
ATOM 8455 C C . LEU C 1 79 ? 58.960 -13.589 26.310 1.00 6.77 78 LEU E C 1
ATOM 8456 O O . LEU C 1 79 ? 59.919 -14.408 26.324 1.00 7.00 78 LEU E O 1
ATOM 8472 N N . ALA C 1 80 ? 58.029 -13.553 27.278 1.00 6.50 79 ALA E N 1
ATOM 8473 C CA . ALA C 1 80 ? 58.136 -14.463 28.407 1.00 7.09 79 ALA E CA 1
ATOM 8474 C C . ALA C 1 80 ? 57.961 -15.913 27.986 1.00 7.01 79 ALA E C 1
ATOM 8475 O O . ALA C 1 80 ? 58.604 -16.813 28.589 1.00 7.68 79 ALA E O 1
ATOM 8482 N N . GLN C 1 81 ? 57.127 -16.179 26.962 1.00 6.97 80 GLN E N 1
ATOM 8483 C CA . GLN C 1 81 ? 56.998 -17.517 26.443 1.00 7.07 80 GLN E CA 1
ATOM 8484 C C . GLN C 1 81 ? 58.323 -18.053 25.883 1.00 8.20 80 GLN E C 1
ATOM 8485 O O . GLN C 1 81 ? 58.465 -19.273 25.790 1.00 9.84 80 GLN E O 1
ATOM 8499 N N . LEU C 1 82 ? 59.238 -17.154 25.512 1.00 7.88 81 LEU E N 1
ATOM 8500 C CA . LEU C 1 82 ? 60.537 -17.510 24.961 1.00 8.60 81 LEU E CA 1
ATOM 8501 C C . LEU C 1 82 ? 61.664 -17.426 25.995 1.00 7.75 81 LEU E C 1
ATOM 8502 O O . LEU C 1 82 ? 62.841 -17.540 25.660 1.00 9.49 81 LEU E O 1
ATOM 8518 N N . GLY C 1 83 ? 61.297 -17.232 27.263 1.00 8.20 82 GLY E N 1
ATOM 8519 C CA . GLY C 1 83 ? 62.250 -17.312 28.367 1.00 8.99 82 GLY E CA 1
ATOM 8520 C C . GLY C 1 83 ? 62.644 -15.996 29.002 1.00 7.95 82 GLY E C 1
ATOM 8521 O O . GLY C 1 83 ? 63.444 -15.977 29.940 1.00 9.62 82 GLY E O 1
ATOM 8525 N N . VAL C 1 84 ? 62.129 -14.871 28.509 1.00 7.45 83 VAL E N 1
ATOM 8526 C CA . VAL C 1 84 ? 62.441 -13.585 29.120 1.00 7.15 83 VAL E CA 1
ATOM 8527 C C . VAL C 1 84 ? 61.701 -13.444 30.443 1.00 7.02 83 VAL E C 1
ATOM 8528 O O . VAL C 1 84 ? 60.481 -13.696 30.522 1.00 7.90 83 VAL E O 1
ATOM 8541 N N . ASN C 1 85 ? 62.421 -13.017 31.481 1.00 7.22 84 ASN E N 1
ATOM 8542 C CA . ASN C 1 85 ? 61.831 -12.881 32.819 1.00 7.51 84 ASN E CA 1
ATOM 8543 C C . ASN C 1 85 ? 62.014 -11.494 33.433 1.00 7.78 84 ASN E C 1
ATOM 8544 O O . ASN C 1 85 ? 61.511 -11.242 34.525 1.00 8.03 84 ASN E O 1
ATOM 8555 N N . THR C 1 86 ? 62.721 -10.599 32.724 1.00 7.28 85 THR E N 1
ATOM 8556 C CA . THR C 1 86 ? 63.011 -9.271 33.203 1.00 6.85 85 THR E CA 1
ATOM 8557 C C . THR C 1 86 ? 62.775 -8.298 32.074 1.00 6.84 85 THR E C 1
ATOM 8558 O O . THR C 1 86 ? 63.287 -8.521 30.964 1.00 7.30 85 THR E O 1
ATOM 8568 N N . PHE C 1 87 ? 62.054 -7.204 32.369 1.00 6.43 86 PHE E N 1
ATOM 8569 C CA . PHE C 1 87 ? 61.584 -6.240 31.365 1.00 6.61 86 PHE E CA 1
ATOM 8570 C C . PHE C 1 87 ? 61.918 -4.849 31.848 1.00 6.82 86 PHE E C 1
ATOM 8571 O O . PHE C 1 87 ? 61.363 -4.380 32.846 1.00 7.57 86 PHE E O 1
ATOM 8588 N N . LEU C 1 88 ? 62.828 -4.172 31.142 1.00 6.28 87 LEU E N 1
ATOM 8589 C CA . LEU C 1 88 ? 63.235 -2.829 31.498 1.00 6.34 87 LEU E CA 1
ATOM 8590 C C . LEU C 1 88 ? 62.686 -1.854 30.462 1.00 6.60 87 LEU E C 1
ATOM 8591 O O . LEU C 1 88 ? 63.046 -1.865 29.296 1.00 6.79 87 LEU E O 1
ATOM 8607 N N . ARG C 1 89 ? 61.744 -1.013 30.903 1.00 7.26 88 ARG E N 1
ATOM 8608 C CA . ARG C 1 89 ? 61.162 0.006 30.015 1.00 7.56 88 ARG E CA 1
ATOM 8609 C C . ARG C 1 89 ? 62.049 1.261 30.049 1.00 7.42 88 ARG E C 1
ATOM 8610 O O . ARG C 1 89 ? 62.507 1.662 31.111 1.00 7.65 88 ARG E O 1
ATOM 8643 N N . VAL C 1 90 ? 62.238 1.866 28.869 1.00 8.09 89 VAL E N 1
ATOM 8644 C CA . VAL C 1 90 ? 62.911 3.128 28.743 1.00 8.22 89 VAL E CA 1
ATOM 8645 C C A VAL C 1 90 ? 61.975 3.908 27.831 0.50 9.65 89 VAL E C 1
ATOM 8646 C C B VAL C 1 90 ? 62.129 4.103 27.841 0.50 8.64 89 VAL E C 1
ATOM 8647 O O A VAL C 1 90 ? 61.660 3.479 26.722 0.50 8.91 89 VAL E O 1
ATOM 8648 O O B VAL C 1 90 ? 61.400 3.671 26.954 0.50 9.11 89 VAL E O 1
ATOM 8661 N N A GLY C 1 91 ? 61.468 5.013 28.345 0.50 11.32 90 GLY E N 1
ATOM 8662 N N B GLY C 1 91 ? 62.266 5.405 28.086 0.50 7.43 90 GLY E N 1
ATOM 8663 C CA A GLY C 1 91 ? 60.407 5.721 27.680 0.50 10.27 90 GLY E CA 1
ATOM 8664 C CA B GLY C 1 91 ? 61.649 6.399 27.220 0.50 9.08 90 GLY E CA 1
ATOM 8665 C C A GLY C 1 91 ? 60.620 7.209 27.694 0.50 10.82 90 GLY E C 1
ATOM 8666 C C B GLY C 1 91 ? 61.922 7.802 27.693 0.50 8.18 90 GLY E C 1
ATOM 8667 O O A GLY C 1 91 ? 61.695 7.711 28.032 0.50 12.26 90 GLY E O 1
ATOM 8668 O O B GLY C 1 91 ? 62.781 8.034 28.530 0.50 8.27 90 GLY E O 1
ATOM 8675 N N A THR C 1 92 ? 59.572 7.916 27.280 0.50 12.08 91 THR E N 1
ATOM 8676 N N B THR C 1 92 ? 61.165 8.739 27.152 0.50 9.26 91 THR E N 1
ATOM 8677 C CA A THR C 1 92 ? 59.512 9.367 27.358 0.50 12.05 91 THR E CA 1
ATOM 8678 C CA B THR C 1 92 ? 61.253 10.118 27.566 0.50 10.12 91 THR E CA 1
ATOM 8679 C C A THR C 1 92 ? 58.341 9.747 28.250 0.50 10.08 91 THR E C 1
ATOM 8680 C C B THR C 1 92 ? 59.870 10.527 28.012 0.50 10.42 91 THR E C 1
ATOM 8681 O O A THR C 1 92 ? 57.370 8.995 28.378 0.50 12.28 91 THR E O 1
ATOM 8682 O O B THR C 1 92 ? 58.883 9.894 27.640 0.50 11.63 91 THR E O 1
ATOM 8701 N N A THR C 1 93 ? 58.428 10.931 28.848 0.50 10.92 92 THR E N 1
ATOM 8702 N N B THR C 1 93 ? 59.771 11.624 28.754 0.50 10.01 92 THR E N 1
ATOM 8703 C CA A THR C 1 93 ? 57.442 11.336 29.826 0.50 9.26 92 THR E CA 1
ATOM 8704 C CA B THR C 1 93 ? 58.509 11.966 29.381 0.50 10.04 92 THR E CA 1
ATOM 8705 C C A THR C 1 93 ? 57.255 12.844 29.942 0.50 9.14 92 THR E C 1
ATOM 8706 C C B THR C 1 93 ? 58.415 13.453 29.694 0.50 9.86 92 THR E C 1
ATOM 8707 O O A THR C 1 93 ? 58.167 13.646 29.667 0.50 9.49 92 THR E O 1
ATOM 8708 O O B THR C 1 93 ? 59.415 14.170 29.719 0.50 10.35 92 THR E O 1
ATOM 8727 N N A GLY C 1 94 ? 56.050 13.218 30.359 0.50 8.59 93 GLY E N 1
ATOM 8728 N N B GLY C 1 94 ? 57.182 13.903 29.875 0.50 10.02 93 GLY E N 1
ATOM 8729 C CA A GLY C 1 94 ? 55.747 14.581 30.696 0.50 7.57 93 GLY E CA 1
ATOM 8730 C CA B GLY C 1 94 ? 56.917 15.167 30.485 0.50 9.63 93 GLY E CA 1
ATOM 8731 C C A GLY C 1 94 ? 55.698 14.738 32.193 0.50 7.86 93 GLY E C 1
ATOM 8732 C C B GLY C 1 94 ? 56.935 14.946 31.981 0.50 10.92 93 GLY E C 1
ATOM 8733 O O A GLY C 1 94 ? 54.910 14.074 32.856 0.50 8.34 93 GLY E O 1
ATOM 8734 O O B GLY C 1 94 ? 57.279 13.867 32.455 0.50 12.32 93 GLY E O 1
ATOM 8741 N N A ALA C 1 95 ? 56.526 15.651 32.722 0.50 8.84 94 ALA E N 1
ATOM 8742 N N B ALA C 1 95 ? 56.558 15.974 32.715 0.50 11.13 94 ALA E N 1
ATOM 8743 C CA . ALA C 1 95 ? 56.511 15.929 34.169 1.00 8.31 94 ALA E CA 1
ATOM 8744 C C . ALA C 1 95 ? 55.411 16.875 34.581 1.00 8.74 94 ALA E C 1
ATOM 8745 O O . ALA C 1 95 ? 55.021 17.765 33.821 1.00 10.48 94 ALA E O 1
ATOM 8753 N N . ILE C 1 96 ? 54.925 16.668 35.806 1.00 7.67 95 ILE E N 1
ATOM 8754 C CA . ILE C 1 96 ? 53.836 17.482 36.324 1.00 7.63 95 ILE E CA 1
ATOM 8755 C C . ILE C 1 96 ? 54.192 18.126 37.672 1.00 7.27 95 ILE E C 1
ATOM 8756 O O . ILE C 1 96 ? 53.305 18.683 38.336 1.00 10.14 95 ILE E O 1
ATOM 8772 N N . GLN C 1 97 ? 55.449 18.061 38.089 1.00 8.01 96 GLN E N 1
ATOM 8773 C CA . GLN C 1 97 ? 55.936 18.745 39.308 1.00 9.45 96 GLN E CA 1
ATOM 8774 C C . GLN C 1 97 ? 56.889 19.865 38.892 1.00 10.60 96 GLN E C 1
ATOM 8775 O O . GLN C 1 97 ? 57.709 19.643 38.016 1.00 11.01 96 GLN E O 1
ATOM 8789 N N . PRO C 1 98 ? 56.743 21.055 39.481 1.00 13.40 97 PRO E N 1
ATOM 8790 C CA . PRO C 1 98 ? 57.614 22.153 39.070 1.00 15.56 97 PRO E CA 1
ATOM 8791 C C . PRO C 1 98 ? 59.113 21.891 39.211 1.00 17.67 97 PRO E C 1
ATOM 8792 O O . PRO C 1 98 ? 59.890 22.487 38.458 1.00 21.60 97 PRO E O 1
ATOM 8803 N N . HIS C 1 99 ? 59.512 21.065 40.177 1.00 15.61 98 HIS E N 1
ATOM 8804 C CA . HIS C 1 99 ? 60.937 20.823 40.526 1.00 18.61 98 HIS E CA 1
ATOM 8805 C C . HIS C 1 99 ? 61.629 19.791 39.634 1.00 16.90 98 HIS E C 1
ATOM 8806 O O . HIS C 1 99 ? 62.834 19.534 39.758 1.00 22.01 98 HIS E O 1
ATOM 8821 N N . VAL C 1 100 ? 60.840 19.199 38.739 1.00 15.20 99 VAL E N 1
ATOM 8822 C CA . VAL C 1 100 ? 61.332 18.206 37.799 1.00 14.68 99 VAL E CA 1
ATOM 8823 C C . VAL C 1 100 ? 61.650 18.887 36.480 1.00 16.90 99 VAL E C 1
ATOM 8824 O O . VAL C 1 100 ? 60.734 19.184 35.697 1.00 19.56 99 VAL E O 1
ATOM 8837 N N . ASN C 1 101 ? 62.928 19.161 36.251 1.00 16.12 100 ASN E N 1
ATOM 8838 C CA . ASN C 1 101 ? 63.310 20.005 35.138 1.00 18.50 100 ASN E CA 1
ATOM 8839 C C . ASN C 1 101 ? 63.577 19.167 33.904 1.00 16.18 100 ASN E C 1
ATOM 8840 O O . ASN C 1 101 ? 63.901 17.985 33.999 1.00 18.54 100 ASN E O 1
ATOM 8851 N N . VAL C 1 102 ? 63.442 19.793 32.740 1.00 18.37 101 VAL E N 1
ATOM 8852 C CA . VAL C 1 102 ? 63.906 19.172 31.511 1.00 18.70 101 VAL E CA 1
ATOM 8853 C C . VAL C 1 102 ? 65.393 18.827 31.688 1.00 20.23 101 VAL E C 1
ATOM 8854 O O . VAL C 1 102 ? 66.181 19.628 32.194 1.00 22.30 101 VAL E O 1
ATOM 8867 N N . GLY C 1 103 ? 65.724 17.578 31.344 1.00 17.94 102 GLY E N 1
ATOM 8868 C CA . GLY C 1 103 ? 67.065 17.016 31.532 1.00 15.83 102 GLY E CA 1
ATOM 8869 C C . GLY C 1 103 ? 67.140 16.051 32.677 1.00 16.79 102 GLY E C 1
ATOM 8870 O O . GLY C 1 103 ? 68.039 15.208 32.741 1.00 21.78 102 GLY E O 1
ATOM 8874 N N . ASP C 1 104 ? 66.190 16.160 33.591 1.00 14.59 103 ASP E N 1
ATOM 8875 C CA . ASP C 1 104 ? 66.189 15.281 34.727 1.00 15.36 103 ASP E CA 1
ATOM 8876 C C . ASP C 1 104 ? 65.751 13.888 34.286 1.00 12.95 103 ASP E C 1
ATOM 8877 O O . ASP C 1 104 ? 65.216 13.675 33.185 1.00 13.46 103 ASP E O 1
ATOM 8886 N N . VAL C 1 105 ? 65.960 12.919 35.163 1.00 12.28 104 VAL E N 1
ATOM 8887 C CA . VAL C 1 105 ? 65.527 11.542 34.939 1.00 10.50 104 VAL E CA 1
ATOM 8888 C C . VAL C 1 105 ? 64.517 11.123 36.009 1.00 10.05 104 VAL E C 1
ATOM 8889 O O . VAL C 1 105 ? 64.723 11.444 37.172 1.00 10.98 104 VAL E O 1
ATOM 8902 N N . ILE C 1 106 ? 63.482 10.365 35.592 1.00 9.48 105 ILE E N 1
ATOM 8903 C CA . ILE C 1 106 ? 62.524 9.745 36.527 1.00 8.12 105 ILE E CA 1
ATOM 8904 C C . ILE C 1 106 ? 62.634 8.240 36.512 1.00 8.77 105 ILE E C 1
ATOM 8905 O O . ILE C 1 106 ? 62.560 7.631 35.454 1.00 8.89 105 ILE E O 1
ATOM 8921 N N . VAL C 1 107 ? 62.862 7.644 37.684 1.00 7.96 106 VAL E N 1
ATOM 8922 C CA . VAL C 1 107 ? 62.751 6.229 37.847 1.00 7.09 106 VAL E CA 1
ATOM 8923 C C . VAL C 1 107 ? 61.392 5.977 38.547 1.00 6.80 106 VAL E C 1
ATOM 8924 O O . VAL C 1 107 ? 61.158 6.464 39.646 1.00 7.81 106 VAL E O 1
ATOM 8937 N N . THR C 1 108 ? 60.506 5.239 37.861 1.00 7.41 107 THR E N 1
ATOM 8938 C CA . THR C 1 108 ? 59.172 5.011 38.365 1.00 6.36 107 THR E CA 1
ATOM 8939 C C . THR C 1 108 ? 59.170 3.791 39.289 1.00 6.39 107 THR E C 1
ATOM 8940 O O . THR C 1 108 ? 59.366 2.651 38.854 1.00 7.23 107 THR E O 1
ATOM 8950 N N . GLN C 1 109 ? 58.873 4.032 40.567 1.00 6.34 108 GLN E N 1
ATOM 8951 C CA . GLN C 1 109 ? 58.790 2.951 41.523 1.00 6.49 108 GLN E CA 1
ATOM 8952 C C . GLN C 1 109 ? 57.458 2.192 41.465 1.00 5.68 108 GLN E C 1
ATOM 8953 O O . GLN C 1 109 ? 57.377 1.020 41.762 1.00 5.99 108 GLN E O 1
ATOM 8978 N N . ALA C 1 110 ? 56.387 2.916 41.114 1.00 6.10 109 ALA E N 1
ATOM 8979 C CA . ALA C 1 110 ? 55.030 2.381 41.072 1.00 5.52 109 ALA E CA 1
ATOM 8980 C C . ALA C 1 110 ? 54.170 3.376 40.320 1.00 4.85 109 ALA E C 1
ATOM 8981 O O . ALA C 1 110 ? 54.513 4.554 40.188 1.00 5.51 109 ALA E O 1
ATOM 8988 N N . SER C 1 111 ? 52.975 2.894 39.921 1.00 5.23 110 SER E N 1
ATOM 8989 C CA . SER C 1 111 ? 52.125 3.698 39.017 1.00 4.84 110 SER E CA 1
ATOM 8990 C C . SER C 1 111 ? 50.665 3.746 39.477 1.00 4.81 110 SER E C 1
ATOM 8991 O O . SER C 1 111 ? 50.098 2.746 39.966 1.00 5.35 110 SER E O 1
ATOM 8998 N N . VAL C 1 112 ? 50.084 4.910 39.248 1.00 4.45 111 VAL E N 1
ATOM 8999 C CA . VAL C 1 112 ? 48.666 5.070 39.289 1.00 4.55 111 VAL E CA 1
ATOM 9000 C C . VAL C 1 112 ? 48.086 4.348 38.070 1.00 4.54 111 VAL E C 1
ATOM 9001 O O . VAL C 1 112 ? 48.476 4.609 36.935 1.00 5.15 111 VAL E O 1
ATOM 9014 N N . ARG C 1 113 ? 47.138 3.410 38.330 1.00 4.32 112 ARG E N 1
ATOM 9015 C CA . ARG C 1 113 ? 46.577 2.536 37.296 1.00 4.24 112 ARG E CA 1
ATOM 9016 C C . ARG C 1 113 ? 45.401 3.240 36.612 1.00 4.34 112 ARG E C 1
ATOM 9017 O O . ARG C 1 113 ? 44.240 2.989 36.887 1.00 5.11 112 ARG E O 1
ATOM 9038 N N . LEU C 1 114 ? 45.743 4.135 35.649 1.00 4.33 113 LEU E N 1
ATOM 9039 C CA . LEU C 1 114 ? 44.734 4.823 34.813 1.00 4.28 113 LEU E CA 1
ATOM 9040 C C . LEU C 1 114 ? 44.631 4.109 33.457 1.00 4.23 113 LEU E C 1
ATOM 9041 O O . LEU C 1 114 ? 44.311 4.730 32.430 1.00 4.97 113 LEU E O 1
ATOM 9057 N N . ASP C 1 115 ? 44.794 2.808 33.498 1.00 4.77 114 ASP E N 1
ATOM 9058 C CA . ASP C 1 115 ? 44.790 1.939 32.327 1.00 5.06 114 ASP E CA 1
ATOM 9059 C C . ASP C 1 115 ? 43.680 0.878 32.496 1.00 6.06 114 ASP E C 1
ATOM 9060 O O . ASP C 1 115 ? 43.057 0.711 33.563 1.00 9.47 114 ASP E O 1
ATOM 9069 N N . GLY C 1 116 ? 43.493 0.107 31.429 1.00 5.34 115 GLY E N 1
ATOM 9070 C CA . GLY C 1 116 ? 42.598 -1.029 31.484 1.00 5.41 115 GLY E CA 1
ATOM 9071 C C . GLY C 1 116 ? 43.300 -2.357 31.553 1.00 5.13 115 GLY E C 1
ATOM 9072 O O . GLY C 1 116 ? 42.748 -3.277 32.183 1.00 5.07 115 GLY E O 1
ATOM 9076 N N . ALA C 1 117 ? 44.468 -2.512 30.929 1.00 4.47 116 ALA E N 1
ATOM 9077 C CA . ALA C 1 117 ? 45.041 -3.828 30.815 1.00 4.97 116 ALA E CA 1
ATOM 9078 C C . ALA C 1 117 ? 45.550 -4.372 32.171 1.00 3.87 116 ALA E C 1
ATOM 9079 O O . ALA C 1 117 ? 45.539 -5.542 32.373 1.00 4.51 116 ALA E O 1
ATOM 9086 N N . SER C 1 118 ? 45.913 -3.494 33.101 1.00 4.35 117 SER E N 1
ATOM 9087 C CA . SER C 1 118 ? 46.356 -3.986 34.396 1.00 4.48 117 SER E CA 1
ATOM 9088 C C . SER C 1 118 ? 45.241 -4.842 35.060 1.00 4.71 117 SER E C 1
ATOM 9089 O O . SER C 1 118 ? 45.517 -5.827 35.760 1.00 5.00 117 SER E O 1
ATOM 9096 N N . LEU C 1 119 ? 43.996 -4.436 34.863 1.00 4.56 118 LEU E N 1
ATOM 9097 C CA . LEU C 1 119 ? 42.836 -5.141 35.399 1.00 4.97 118 LEU E CA 1
ATOM 9098 C C . LEU C 1 119 ? 42.629 -6.510 34.798 1.00 5.47 118 LEU E C 1
ATOM 9099 O O . LEU C 1 119 ? 41.789 -7.276 35.313 1.00 7.27 118 LEU E O 1
ATOM 9115 N N . HIS C 1 120 ? 43.335 -6.833 33.697 1.00 4.43 119 HIS E N 1
ATOM 9116 C CA . HIS C 1 120 ? 43.286 -8.123 33.120 1.00 4.15 119 HIS E CA 1
ATOM 9117 C C . HIS C 1 120 ? 44.316 -9.099 33.753 1.00 4.04 119 HIS E C 1
ATOM 9118 O O . HIS C 1 120 ? 44.312 -10.262 33.436 1.00 4.98 119 HIS E O 1
ATOM 9133 N N . PHE C 1 121 ? 45.044 -8.571 34.753 1.00 4.56 120 PHE E N 1
ATOM 9134 C CA . PHE C 1 121 ? 45.999 -9.328 35.519 1.00 4.99 120 PHE E CA 1
ATOM 9135 C C . PHE C 1 121 ? 45.713 -9.338 37.021 1.00 4.84 120 PHE E C 1
ATOM 9136 O O . PHE C 1 121 ? 46.051 -10.317 37.714 1.00 5.48 120 PHE E O 1
ATOM 9153 N N . ALA C 1 122 ? 45.108 -8.268 37.550 1.00 4.89 121 ALA E N 1
ATOM 9154 C CA . ALA C 1 122 ? 44.795 -8.253 38.981 1.00 4.57 121 ALA E CA 1
ATOM 9155 C C . ALA C 1 122 ? 43.724 -7.168 39.174 1.00 4.51 121 ALA E C 1
ATOM 9156 O O . ALA C 1 122 ? 43.676 -6.165 38.458 1.00 4.86 121 ALA E O 1
ATOM 9163 N N . PRO C 1 123 ? 42.921 -7.305 40.224 1.00 4.81 122 PRO E N 1
ATOM 9164 C CA . PRO C 1 123 ? 41.934 -6.230 40.562 1.00 4.62 122 PRO E CA 1
ATOM 9165 C C . PRO C 1 123 ? 42.717 -5.013 41.029 1.00 4.40 122 PRO E C 1
ATOM 9166 O O . PRO C 1 123 ? 43.901 -5.037 41.315 1.00 4.21 122 PRO E O 1
ATOM 9177 N N . MET C 1 124 ? 41.974 -3.890 41.033 1.00 4.96 123 MET E N 1
ATOM 9178 C CA . MET C 1 124 ? 42.564 -2.592 41.200 1.00 4.64 123 MET E CA 1
ATOM 9179 C C . MET C 1 124 ? 43.336 -2.418 42.525 1.00 5.01 123 MET E C 1
ATOM 9180 O O . MET C 1 124 ? 44.282 -1.615 42.597 1.00 5.57 123 MET E O 1
ATOM 9194 N N . GLU C 1 125 ? 42.963 -3.179 43.547 1.00 5.21 124 GLU E N 1
ATOM 9195 C CA . GLU C 1 125 ? 43.628 -3.086 44.834 1.00 4.87 124 GLU E CA 1
ATOM 9196 C C . GLU C 1 125 ? 45.097 -3.466 44.770 1.00 4.60 124 GLU E C 1
ATOM 9197 O O . GLU C 1 125 ? 45.878 -3.087 45.657 1.00 4.84 124 GLU E O 1
ATOM 9218 N N . PHE C 1 126 ? 45.510 -4.277 43.797 1.00 4.58 125 PHE E N 1
ATOM 9219 C CA . PHE C 1 126 ? 46.870 -4.729 43.695 1.00 4.69 125 PHE E CA 1
ATOM 9220 C C . PHE C 1 126 ? 47.787 -3.549 43.239 1.00 4.80 125 PHE E C 1
ATOM 9221 O O . PHE C 1 126 ? 47.434 -2.821 42.302 1.00 5.10 125 PHE E O 1
ATOM 9238 N N . PRO C 1 127 ? 48.963 -3.386 43.848 1.00 4.52 126 PRO E N 1
ATOM 9239 C CA . PRO C 1 127 ? 49.802 -2.241 43.488 1.00 4.89 126 PRO E CA 1
ATOM 9240 C C . PRO C 1 127 ? 50.585 -2.462 42.196 1.00 4.85 126 PRO E C 1
ATOM 9241 O O . PRO C 1 127 ? 51.214 -3.512 42.028 1.00 5.22 126 PRO E O 1
ATOM 9252 N N . ALA C 1 128 ? 50.555 -1.455 41.322 1.00 4.73 127 ALA E N 1
ATOM 9253 C CA . ALA C 1 128 ? 51.370 -1.499 40.101 1.00 5.16 127 ALA E CA 1
ATOM 9254 C C . ALA C 1 128 ? 52.795 -1.065 40.442 1.00 4.74 127 ALA E C 1
ATOM 9255 O O . ALA C 1 128 ? 53.186 0.061 40.217 1.00 5.93 127 ALA E O 1
ATOM 9262 N N . VAL C 1 129 ? 53.544 -1.993 41.068 1.00 5.42 128 VAL E N 1
ATOM 9263 C CA . VAL C 1 129 ? 54.833 -1.707 41.657 1.00 5.65 128 VAL E CA 1
ATOM 9264 C C . VAL C 1 129 ? 55.909 -2.376 40.810 1.00 5.59 128 VAL E C 1
ATOM 9265 O O . VAL C 1 129 ? 55.776 -3.527 40.419 1.00 6.46 128 VAL E O 1
ATOM 9278 N N . ALA C 1 130 ? 57.017 -1.655 40.623 1.00 6.49 129 ALA E N 1
ATOM 9279 C CA . ALA C 1 130 ? 58.216 -2.180 39.967 1.00 5.75 129 ALA E CA 1
ATOM 9280 C C . ALA C 1 130 ? 58.995 -3.144 40.890 1.00 6.24 129 ALA E C 1
ATOM 9281 O O . ALA C 1 130 ? 58.900 -3.075 42.127 1.00 7.87 129 ALA E O 1
ATOM 9288 N N . ASN C 1 131 ? 59.796 -4.024 40.278 1.00 6.12 130 ASN E N 1
ATOM 9289 C CA . ASN C 1 131 ? 60.704 -4.879 41.025 1.00 6.61 130 ASN E CA 1
ATOM 9290 C C . ASN C 1 131 ? 61.794 -4.051 41.722 1.00 6.69 130 ASN E C 1
ATOM 9291 O O . ASN C 1 131 ? 62.443 -3.177 41.130 1.00 7.48 130 ASN E O 1
ATOM 9302 N N . PHE C 1 132 ? 62.006 -4.386 42.997 1.00 7.29 131 PHE E N 1
ATOM 9303 C CA . PHE C 1 132 ? 62.923 -3.596 43.814 1.00 7.74 131 PHE E CA 1
ATOM 9304 C C . PHE C 1 132 ? 64.368 -3.665 43.310 1.00 8.21 131 PHE E C 1
ATOM 9305 O O . PHE C 1 132 ? 65.065 -2.663 43.227 1.00 8.53 131 PHE E O 1
ATOM 9322 N N . GLU C 1 133 ? 64.804 -4.869 42.981 1.00 8.47 132 GLU E N 1
ATOM 9323 C CA . GLU C 1 133 ? 66.192 -5.055 42.529 1.00 8.55 132 GLU E CA 1
ATOM 9324 C C . GLU C 1 133 ? 66.398 -4.293 41.200 1.00 8.57 132 GLU E C 1
ATOM 9325 O O . GLU C 1 133 ? 67.446 -3.654 40.992 1.00 9.54 132 GLU E O 1
ATOM 9337 N N . CYS C 1 134 ? 65.422 -4.364 40.291 1.00 8.05 133 CYS E N 1
ATOM 9338 C CA . CYS C 1 134 ? 65.590 -3.681 39.002 1.00 8.07 133 CYS E CA 1
ATOM 9339 C C . CYS C 1 134 ? 65.547 -2.164 39.166 1.00 7.58 133 CYS E C 1
ATOM 9340 O O . CYS C 1 134 ? 66.318 -1.436 38.531 1.00 8.64 133 CYS E O 1
ATOM 9347 N N . THR C 1 135 ? 64.649 -1.661 40.014 1.00 7.60 134 THR E N 1
ATOM 9348 C CA . THR C 1 135 ? 64.616 -0.235 40.314 1.00 7.46 134 THR E CA 1
ATOM 9349 C C . THR C 1 135 ? 65.948 0.248 40.914 1.00 7.54 134 THR E C 1
ATOM 9350 O O . THR C 1 135 ? 66.463 1.311 40.557 1.00 8.40 134 THR E O 1
ATOM 9360 N N . THR C 1 136 ? 66.455 -0.548 41.853 1.00 7.96 135 THR E N 1
ATOM 9361 C CA . THR C 1 136 ? 67.739 -0.263 42.472 1.00 9.02 135 THR E CA 1
ATOM 9362 C C . THR C 1 136 ? 68.854 -0.148 41.407 1.00 8.44 135 THR E C 1
ATOM 9363 O O . THR C 1 136 ? 69.674 0.759 41.464 1.00 9.57 135 THR E O 1
ATOM 9373 N N . ALA C 1 137 ? 68.868 -1.059 40.434 1.00 8.63 136 ALA E N 1
ATOM 9374 C CA . ALA C 1 137 ? 69.857 -1.015 39.339 1.00 9.19 136 ALA E CA 1
ATOM 9375 C C . ALA C 1 137 ? 69.689 0.217 38.486 1.00 8.66 136 ALA E C 1
ATOM 9376 O O . ALA C 1 137 ? 70.645 0.830 38.076 1.00 9.74 136 ALA E O 1
ATOM 9383 N N . MET C 1 138 ? 68.454 0.588 38.188 1.00 8.69 137 MET E N 1
ATOM 9384 C CA . MET C 1 138 ? 68.229 1.836 37.444 1.00 8.95 137 MET E CA 1
ATOM 9385 C C . MET C 1 138 ? 68.782 3.056 38.190 1.00 7.75 137 MET E C 1
ATOM 9386 O O . MET C 1 138 ? 69.399 3.885 37.590 1.00 9.06 137 MET E O 1
ATOM 9403 N N . VAL C 1 139 ? 68.498 3.141 39.479 1.00 8.12 138 VAL E N 1
ATOM 9404 C CA . VAL C 1 139 ? 68.985 4.273 40.295 1.00 8.18 138 VAL E CA 1
ATOM 9405 C C . VAL C 1 139 ? 70.526 4.304 40.350 1.00 8.45 138 VAL E C 1
ATOM 9406 O O . VAL C 1 139 ? 71.125 5.355 40.175 1.00 9.38 138 VAL E O 1
ATOM 9419 N N . ALA C 1 140 ? 71.137 3.127 40.478 1.00 8.47 139 ALA E N 1
ATOM 9420 C CA . ALA C 1 140 ? 72.585 3.068 40.515 1.00 9.51 139 ALA E CA 1
ATOM 9421 C C . ALA C 1 140 ? 73.174 3.491 39.178 1.00 9.98 139 ALA E C 1
ATOM 9422 O O . ALA C 1 140 ? 74.203 4.176 39.138 1.00 11.04 139 ALA E O 1
ATOM 9429 N N . ALA C 1 141 ? 72.542 3.063 38.088 1.00 9.85 140 ALA E N 1
ATOM 9430 C CA . ALA C 1 141 ? 72.981 3.456 36.751 1.00 9.34 140 ALA E CA 1
ATOM 9431 C C . ALA C 1 141 ? 72.880 4.961 36.538 1.00 9.22 140 ALA E C 1
ATOM 9432 O O . ALA C 1 141 ? 73.787 5.584 35.961 1.00 11.36 140 ALA E O 1
ATOM 9439 N N . CYS C 1 142 ? 71.826 5.573 37.069 1.00 9.83 141 CYS E N 1
ATOM 9440 C CA . CYS C 1 142 ? 71.700 7.014 36.990 1.00 10.55 141 CYS E CA 1
ATOM 9441 C C . CYS C 1 142 ? 72.887 7.681 37.684 1.00 10.71 141 CYS E C 1
ATOM 9442 O O . CYS C 1 142 ? 73.514 8.591 37.144 1.00 12.52 141 CYS E O 1
ATOM 9449 N N . ARG C 1 143 ? 73.130 7.241 38.907 1.00 10.30 142 ARG E N 1
ATOM 9450 C CA . ARG C 1 143 ? 74.152 7.849 39.720 1.00 11.06 142 ARG E CA 1
ATOM 9451 C C . ARG C 1 143 ? 75.566 7.632 39.158 1.00 12.84 142 ARG E C 1
ATOM 9452 O O . ARG C 1 143 ? 76.416 8.509 39.289 1.00 12.38 142 ARG E O 1
ATOM 9473 N N . ASP C 1 144 ? 75.812 6.501 38.494 1.00 11.61 143 ASP E N 1
ATOM 9474 C CA . ASP C 1 144 ? 77.124 6.241 37.860 1.00 13.85 143 ASP E CA 1
ATOM 9475 C C . ASP C 1 144 ? 77.394 7.275 36.794 1.00 14.37 143 ASP E C 1
ATOM 9476 O O . ASP C 1 144 ? 78.534 7.603 36.525 1.00 17.61 143 ASP E O 1
ATOM 9485 N N . ALA C 1 145 ? 76.316 7.776 36.187 1.00 15.26 144 ALA E N 1
ATOM 9486 C CA . ALA C 1 145 ? 76.386 8.800 35.152 1.00 17.47 144 ALA E CA 1
ATOM 9487 C C . ALA C 1 145 ? 76.244 10.239 35.684 1.00 16.22 144 ALA E C 1
ATOM 9488 O O . ALA C 1 145 ? 76.086 11.181 34.901 1.00 19.71 144 ALA E O 1
ATOM 9495 N N . GLY C 1 146 ? 76.287 10.405 37.005 1.00 14.28 145 GLY E N 1
ATOM 9496 C CA . GLY C 1 146 ? 76.214 11.736 37.615 1.00 15.55 145 GLY E CA 1
ATOM 9497 C C . GLY C 1 146 ? 74.812 12.333 37.637 1.00 15.53 145 GLY E C 1
ATOM 9498 O O . GLY C 1 146 ? 74.659 13.556 37.731 1.00 17.10 145 GLY E O 1
ATOM 9502 N N . VAL C 1 147 ? 73.794 11.477 37.535 1.00 14.43 146 VAL E N 1
ATOM 9503 C CA . VAL C 1 147 ? 72.403 11.903 37.561 1.00 15.39 146 VAL E CA 1
ATOM 9504 C C . VAL C 1 147 ? 71.766 11.425 38.866 1.00 13.13 146 VAL E C 1
ATOM 9505 O O . VAL C 1 147 ? 71.832 10.252 39.179 1.00 12.67 146 VAL E O 1
ATOM 9518 N N . GLU C 1 148 ? 71.144 12.338 39.615 1.00 14.44 147 GLU E N 1
ATOM 9519 C CA . GLU C 1 148 ? 70.290 11.948 40.739 1.00 12.95 147 GLU E CA 1
ATOM 9520 C C . GLU C 1 148 ? 68.855 11.892 40.238 1.00 13.00 147 GLU E C 1
ATOM 9521 O O . GLU C 1 148 ? 68.267 12.932 39.974 1.00 13.43 147 GLU E O 1
ATOM 9533 N N . PRO C 1 149 ? 68.293 10.681 40.093 1.00 11.63 148 PRO E N 1
ATOM 9534 C CA . PRO C 1 149 ? 66.960 10.595 39.532 1.00 10.54 148 PRO E CA 1
ATOM 9535 C C . PRO C 1 149 ? 65.896 11.018 40.545 1.00 10.98 148 PRO E C 1
ATOM 9536 O O . PRO C 1 149 ? 66.091 10.899 41.760 1.00 11.96 148 PRO E O 1
ATOM 9547 N N . HIS C 1 150 ? 64.762 11.468 40.028 1.00 10.82 149 HIS E N 1
ATOM 9548 C CA . HIS C 1 150 ? 63.536 11.538 40.800 1.00 9.83 149 HIS E CA 1
ATOM 9549 C C . HIS C 1 150 ? 62.971 10.143 40.849 1.00 9.33 149 HIS E C 1
ATOM 9550 O O . HIS C 1 150 ? 62.821 9.489 39.831 1.00 12.40 149 HIS E O 1
ATOM 9565 N N . ILE C 1 151 ? 62.696 9.676 42.055 1.00 8.64 150 ILE E N 1
ATOM 9566 C CA . ILE C 1 151 ? 62.192 8.318 42.274 1.00 8.25 150 ILE E CA 1
ATOM 9567 C C . ILE C 1 151 ? 60.815 8.425 42.893 1.00 7.74 150 ILE E C 1
ATOM 9568 O O . ILE C 1 151 ? 60.664 9.023 43.963 1.00 9.68 150 ILE E O 1
ATOM 9584 N N . GLY C 1 152 ? 59.790 7.914 42.226 1.00 7.06 151 GLY E N 1
ATOM 9585 C CA . GLY C 1 152 ? 58.466 8.042 42.790 1.00 6.79 151 GLY E CA 1
ATOM 9586 C C . GLY C 1 152 ? 57.402 7.453 41.910 1.00 6.05 151 GLY E C 1
ATOM 9587 O O . GLY C 1 152 ? 57.611 6.500 41.133 1.00 6.92 151 GLY E O 1
ATOM 9591 N N . VAL C 1 153 ? 56.188 7.995 42.093 1.00 5.68 152 VAL E N 1
ATOM 9592 C CA . VAL C 1 153 ? 54.977 7.453 41.475 1.00 5.39 152 VAL E CA 1
ATOM 9593 C C . VAL C 1 153 ? 54.703 8.216 40.190 1.00 4.83 152 VAL E C 1
ATOM 9594 O O . VAL C 1 153 ? 54.806 9.434 40.136 1.00 5.66 152 VAL E O 1
ATOM 9607 N N . THR C 1 154 ? 54.265 7.438 39.191 1.00 5.23 153 THR E N 1
ATOM 9608 C CA . THR C 1 154 ? 53.901 7.926 37.858 1.00 5.31 153 THR E CA 1
ATOM 9609 C C . THR C 1 154 ? 52.435 7.642 37.616 1.00 5.14 153 THR E C 1
ATOM 9610 O O . THR C 1 154 ? 51.955 6.560 37.985 1.00 6.27 153 THR E O 1
ATOM 9620 N N . ALA C 1 155 ? 51.725 8.538 36.904 1.00 4.81 154 ALA E N 1
ATOM 9621 C CA . ALA C 1 155 ? 50.368 8.271 36.508 1.00 4.78 154 ALA E CA 1
ATOM 9622 C C . ALA C 1 155 ? 50.377 7.643 35.110 1.00 4.93 154 ALA E C 1
ATOM 9623 O O . ALA C 1 155 ? 50.906 8.247 34.164 1.00 5.98 154 ALA E O 1
ATOM 9630 N N . SER C 1 156 ? 49.839 6.421 34.985 1.00 4.90 155 SER E N 1
ATOM 9631 C CA . SER C 1 156 ? 49.953 5.645 33.752 1.00 4.69 155 SER E CA 1
ATOM 9632 C C . SER C 1 156 ? 48.629 5.549 33.104 1.00 4.86 155 SER E C 1
ATOM 9633 O O . SER C 1 156 ? 47.713 4.849 33.617 1.00 5.23 155 SER E O 1
ATOM 9640 N N . SER C 1 157 ? 48.461 6.300 32.009 1.00 4.89 156 SER E N 1
ATOM 9641 C CA . SER C 1 157 ? 47.191 6.544 31.390 1.00 5.08 156 SER E CA 1
ATOM 9642 C C . SER C 1 157 ? 47.007 5.795 30.051 1.00 4.92 156 SER E C 1
ATOM 9643 O O . SER C 1 157 ? 47.883 5.766 29.203 1.00 6.52 156 SER E O 1
ATOM 9650 N N . ASP C 1 158 ? 45.784 5.301 29.861 1.00 4.64 157 ASP E N 1
ATOM 9651 C CA . ASP C 1 158 ? 45.396 4.730 28.562 1.00 4.80 157 ASP E CA 1
ATOM 9652 C C . ASP C 1 158 ? 45.190 5.739 27.457 1.00 4.43 157 ASP E C 1
ATOM 9653 O O . ASP C 1 158 ? 44.974 5.319 26.315 1.00 5.81 157 ASP E O 1
ATOM 9662 N N . THR C 1 159 ? 45.238 7.016 27.750 1.00 4.63 158 THR E N 1
ATOM 9663 C CA . THR C 1 159 ? 45.157 8.034 26.715 1.00 4.76 158 THR E CA 1
ATOM 9664 C C . THR C 1 159 ? 46.286 9.066 26.885 1.00 4.65 158 THR E C 1
ATOM 9665 O O . THR C 1 159 ? 46.784 9.307 27.974 1.00 5.09 158 THR E O 1
ATOM 9675 N N . PHE C 1 160 ? 46.632 9.661 25.755 1.00 5.07 159 PHE E N 1
ATOM 9676 C CA . PHE C 1 160 ? 47.533 10.805 25.743 1.00 5.02 159 PHE E CA 1
ATOM 9677 C C . PHE C 1 160 ? 46.804 12.095 26.076 1.00 5.44 159 PHE E C 1
ATOM 9678 O O . PHE C 1 160 ? 47.375 13.016 26.667 1.00 6.12 159 PHE E O 1
ATOM 9695 N N . TYR C 1 161 ? 45.548 12.175 25.678 1.00 5.40 160 TYR E N 1
ATOM 9696 C CA . TYR C 1 161 ? 44.796 13.427 25.710 1.00 5.38 160 TYR E CA 1
ATOM 9697 C C . TYR C 1 161 ? 43.931 13.524 26.979 1.00 5.65 160 TYR E C 1
ATOM 9698 O O . TYR C 1 161 ? 44.414 14.068 27.972 1.00 5.51 160 TYR E O 1
ATOM 9715 N N . PRO C 1 162 ? 42.696 13.006 27.009 1.00 5.12 161 PRO E N 1
ATOM 9716 C CA . PRO C 1 162 ? 41.854 13.344 28.196 1.00 5.09 161 PRO E CA 1
ATOM 9717 C C . PRO C 1 162 ? 42.359 12.766 29.520 1.00 5.04 161 PRO E C 1
ATOM 9718 O O . PRO C 1 162 ? 42.156 13.361 30.559 1.00 5.18 161 PRO E O 1
ATOM 9729 N N . GLY C 1 163 ? 42.939 11.564 29.470 1.00 4.95 162 GLY E N 1
ATOM 9730 C CA . GLY C 1 163 ? 43.410 10.963 30.713 1.00 4.87 162 GLY E CA 1
ATOM 9731 C C . GLY C 1 163 ? 44.630 11.623 31.314 1.00 5.07 162 GLY E C 1
ATOM 9732 O O . GLY C 1 163 ? 44.963 11.386 32.467 1.00 6.00 162 GLY E O 1
ATOM 9736 N N . GLN C 1 164 ? 45.290 12.489 30.508 1.00 5.15 163 GLN E N 1
ATOM 9737 C CA . GLN C 1 164 ? 46.345 13.404 31.029 1.00 5.48 163 GLN E CA 1
ATOM 9738 C C . GLN C 1 164 ? 45.794 14.801 31.192 1.00 5.81 163 GLN E C 1
ATOM 9739 O O . GLN C 1 164 ? 46.548 15.777 31.307 1.00 6.75 163 GLN E O 1
ATOM 9753 N N . GLU C 1 165 ? 44.468 14.921 31.219 1.00 5.88 164 GLU E N 1
ATOM 9754 C CA . GLU C 1 165 ? 43.772 16.194 31.343 1.00 5.55 164 GLU E CA 1
ATOM 9755 C C . GLU C 1 165 ? 44.326 17.243 30.366 1.00 5.56 164 GLU E C 1
ATOM 9756 O O . GLU C 1 165 ? 44.544 18.380 30.696 1.00 6.78 164 GLU E O 1
ATOM 9768 N N . ARG C 1 166 ? 44.370 16.849 29.102 1.00 5.93 165 ARG E N 1
ATOM 9769 C CA . ARG C 1 166 ? 44.720 17.770 28.021 1.00 6.09 165 ARG E CA 1
ATOM 9770 C C . ARG C 1 166 ? 43.458 18.303 27.403 1.00 5.80 165 ARG E C 1
ATOM 9771 O O . ARG C 1 166 ? 42.530 17.526 27.052 1.00 6.90 165 ARG E O 1
ATOM 9807 N N . TYR C 1 167 ? 43.412 19.591 27.270 1.00 6.12 166 TYR E N 1
ATOM 9808 C CA . TYR C 1 167 ? 42.272 20.325 26.664 1.00 7.09 166 TYR E CA 1
ATOM 9809 C C . TYR C 1 167 ? 42.568 20.797 25.230 1.00 6.91 166 TYR E C 1
ATOM 9810 O O . TYR C 1 167 ? 41.637 21.269 24.569 1.00 7.50 166 TYR E O 1
ATOM 9827 N N . ASP C 1 168 ? 43.804 20.620 24.753 1.00 8.37 167 ASP E N 1
ATOM 9828 C CA . ASP C 1 168 ? 44.224 21.002 23.405 1.00 9.50 167 ASP E CA 1
ATOM 9829 C C . ASP C 1 168 ? 43.824 19.924 22.397 1.00 9.18 167 ASP E C 1
ATOM 9830 O O . ASP C 1 168 ? 44.660 19.310 21.740 1.00 11.35 167 ASP E O 1
ATOM 9839 N N . THR C 1 169 ? 42.520 19.787 22.240 1.00 7.09 168 THR E N 1
ATOM 9840 C CA . THR C 1 169 ? 41.919 18.725 21.430 1.00 7.07 168 THR E CA 1
ATOM 9841 C C . THR C 1 169 ? 40.768 19.330 20.605 1.00 6.45 168 THR E C 1
ATOM 9842 O O . THR C 1 169 ? 40.389 20.463 20.763 1.00 7.81 168 THR E O 1
ATOM 9852 N N . VAL C 1 170 ? 40.267 18.515 19.690 1.00 6.53 169 VAL E N 1
ATOM 9853 C CA . VAL C 1 170 ? 39.207 18.974 18.807 1.00 6.54 169 VAL E CA 1
ATOM 9854 C C . VAL C 1 170 ? 38.025 19.486 19.626 1.00 6.72 169 VAL E C 1
ATOM 9855 O O . VAL C 1 170 ? 37.550 20.597 19.436 1.00 7.65 169 VAL E O 1
ATOM 9868 N N . THR C 1 171 ? 37.528 18.666 20.569 1.00 6.27 170 THR E N 1
ATOM 9869 C CA . THR C 1 171 ? 36.369 19.081 21.345 1.00 6.36 170 THR E CA 1
ATOM 9870 C C . THR C 1 171 ? 36.737 19.956 22.519 1.00 6.55 170 THR E C 1
ATOM 9871 O O . THR C 1 171 ? 35.871 20.710 22.971 1.00 7.23 170 THR E O 1
ATOM 9881 N N . GLY C 1 172 ? 37.948 19.850 23.032 1.00 6.35 171 GLY E N 1
ATOM 9882 C CA . GLY C 1 172 ? 38.346 20.606 24.226 1.00 6.98 171 GLY E CA 1
ATOM 9883 C C . GLY C 1 172 ? 37.695 20.110 25.488 1.00 6.85 171 GLY E C 1
ATOM 9884 O O . GLY C 1 172 ? 37.774 20.793 26.492 1.00 9.05 171 GLY E O 1
ATOM 9888 N N . ARG C 1 173 ? 37.136 18.896 25.470 1.00 6.45 172 ARG E N 1
ATOM 9889 C CA . ARG C 1 173 ? 36.389 18.381 26.630 1.00 7.18 172 ARG E CA 1
ATOM 9890 C C . ARG C 1 173 ? 37.159 17.294 27.340 1.00 5.70 172 ARG E C 1
ATOM 9891 O O . ARG C 1 173 ? 37.839 16.465 26.679 1.00 6.23 172 ARG E O 1
ATOM 9912 N N . VAL C 1 174 ? 37.020 17.242 28.645 1.00 5.66 173 VAL E N 1
ATOM 9913 C CA . VAL C 1 174 ? 37.551 16.135 29.441 1.00 5.30 173 VAL E CA 1
ATOM 9914 C C . VAL C 1 174 ? 36.395 15.559 30.276 1.00 5.09 173 VAL E C 1
ATOM 9915 O O . VAL C 1 174 ? 35.765 16.294 31.039 1.00 6.42 173 VAL E O 1
ATOM 9928 N N . THR C 1 175 ? 36.156 14.285 30.158 1.00 5.16 174 THR E N 1
ATOM 9929 C CA . THR C 1 175 ? 35.076 13.633 30.899 1.00 5.55 174 THR E CA 1
ATOM 9930 C C . THR C 1 175 ? 35.304 13.806 32.432 1.00 5.06 174 THR E C 1
ATOM 9931 O O . THR C 1 175 ? 36.436 13.931 32.897 1.00 5.14 174 THR E O 1
ATOM 9941 N N . ARG C 1 176 ? 34.198 13.761 33.147 1.00 5.54 175 ARG E N 1
ATOM 9942 C CA . ARG C 1 176 ? 34.158 14.057 34.579 1.00 5.09 175 ARG E CA 1
ATOM 9943 C C . ARG C 1 176 ? 35.246 13.313 35.359 1.00 4.75 175 ARG E C 1
ATOM 9944 O O . ARG C 1 176 ? 35.901 13.918 36.242 1.00 6.30 175 ARG E O 1
ATOM 9965 N N . ARG C 1 177 ? 35.418 12.037 35.103 1.00 5.11 176 ARG E N 1
ATOM 9966 C CA . ARG C 1 177 ? 36.430 11.252 35.831 1.00 5.59 176 ARG E CA 1
ATOM 9967 C C . ARG C 1 177 ? 37.787 11.971 35.870 1.00 5.63 176 ARG E C 1
ATOM 9968 O O . ARG C 1 177 ? 38.520 11.907 36.870 1.00 6.08 176 ARG E O 1
ATOM 9989 N N . PHE C 1 178 ? 38.159 12.569 34.732 1.00 4.92 177 PHE E N 1
ATOM 9990 C CA . PHE C 1 178 ? 39.507 13.193 34.611 1.00 5.15 177 PHE E CA 1
ATOM 9991 C C . PHE C 1 178 ? 39.524 14.690 34.780 1.00 5.40 177 PHE E C 1
ATOM 9992 O O . PHE C 1 178 ? 40.619 15.270 34.835 1.00 5.54 177 PHE E O 1
ATOM 10009 N N . ALA C 1 179 ? 38.372 15.337 34.954 1.00 6.17 178 ALA E N 1
ATOM 10010 C CA . ALA C 1 179 ? 38.332 16.744 35.198 1.00 6.27 178 ALA E CA 1
ATOM 10011 C C . ALA C 1 179 ? 38.932 17.017 36.572 1.00 6.58 178 ALA E C 1
ATOM 10012 O O . ALA C 1 179 ? 38.479 16.460 37.582 1.00 7.47 178 ALA E O 1
ATOM 10019 N N . GLY C 1 180 ? 39.944 17.901 36.616 1.00 6.18 179 GLY E N 1
ATOM 10020 C CA . GLY C 1 180 ? 40.632 18.197 37.861 1.00 6.06 179 GLY E CA 1
ATOM 10021 C C . GLY C 1 180 ? 41.664 17.142 38.273 1.00 6.14 179 GLY E C 1
ATOM 10022 O O . GLY C 1 180 ? 42.301 17.290 39.328 1.00 7.05 179 GLY E O 1
ATOM 10026 N N . SER C 1 181 ? 41.821 16.098 37.464 1.00 5.56 180 SER E N 1
ATOM 10027 C CA . SER C 1 181 ? 42.648 14.967 37.914 1.00 5.77 180 SER E CA 1
ATOM 10028 C C . SER C 1 181 ? 44.137 15.290 37.954 1.00 5.65 180 SER E C 1
ATOM 10029 O O . SER C 1 181 ? 44.839 14.767 38.808 1.00 5.86 180 SER E O 1
ATOM 10036 N N . MET C 1 182 ? 44.650 16.147 37.040 1.00 5.72 181 MET E N 1
ATOM 10037 C CA . MET C 1 182 ? 46.065 16.406 37.085 1.00 5.80 181 MET E CA 1
ATOM 10038 C C . MET C 1 182 ? 46.464 17.014 38.454 1.00 5.62 181 MET E C 1
ATOM 10039 O O . MET C 1 182 ? 47.474 16.638 39.033 1.00 5.95 181 MET E O 1
ATOM 10053 N N . LYS C 1 183 ? 45.658 18.010 38.909 1.00 6.17 182 LYS E N 1
ATOM 10054 C CA . LYS C 1 183 ? 45.939 18.624 40.218 1.00 6.42 182 LYS E CA 1
ATOM 10055 C C . LYS C 1 183 ? 45.870 17.605 41.332 1.00 6.73 182 LYS E C 1
ATOM 10056 O O . LYS C 1 183 ? 46.671 17.652 42.265 1.00 6.83 182 LYS E O 1
ATOM 10068 N N . GLU C 1 184 ? 44.913 16.673 41.259 1.00 6.27 183 GLU E N 1
ATOM 10069 C CA . GLU C 1 184 ? 44.832 15.627 42.291 1.00 6.63 183 GLU E CA 1
ATOM 10070 C C . GLU C 1 184 ? 46.141 14.844 42.330 1.00 5.81 183 GLU E C 1
ATOM 10071 O O . GLU C 1 184 ? 46.681 14.627 43.406 1.00 7.39 183 GLU E O 1
ATOM 10083 N N . TRP C 1 185 ? 46.656 14.423 41.173 1.00 5.72 184 TRP E N 1
ATOM 10084 C CA . TRP C 1 185 ? 47.912 13.636 41.177 1.00 6.05 184 TRP E CA 1
ATOM 10085 C C . TRP C 1 185 ? 49.086 14.527 41.636 1.00 5.72 184 TRP E C 1
ATOM 10086 O O . TRP C 1 185 ? 49.947 14.061 42.358 1.00 6.55 184 TRP E O 1
ATOM 10107 N N . GLN C 1 186 ? 49.110 15.773 41.204 1.00 5.32 185 GLN E N 1
ATOM 10108 C CA . GLN C 1 186 ? 50.196 16.704 41.617 1.00 6.15 185 GLN E CA 1
ATOM 10109 C C . GLN C 1 186 ? 50.246 16.815 43.138 1.00 6.21 185 GLN E C 1
ATOM 10110 O O . GLN C 1 186 ? 51.321 16.758 43.738 1.00 7.26 185 GLN E O 1
ATOM 10124 N N . ASP C 1 187 ? 49.074 16.969 43.723 1.00 6.35 186 ASP E N 1
ATOM 10125 C CA . ASP C 1 187 ? 49.004 17.109 45.175 1.00 7.50 186 ASP E CA 1
ATOM 10126 C C . ASP C 1 187 ? 49.427 15.842 45.919 1.00 7.54 186 ASP E C 1
ATOM 10127 O O . ASP C 1 187 ? 49.900 15.915 47.073 1.00 9.29 186 ASP E O 1
ATOM 10136 N N . MET C 1 188 ? 49.290 14.693 45.276 1.00 6.82 187 MET E N 1
ATOM 10137 C CA . MET C 1 188 ? 49.732 13.416 45.821 1.00 6.81 187 MET E CA 1
ATOM 10138 C C . MET C 1 188 ? 51.200 13.089 45.533 1.00 6.89 187 MET E C 1
ATOM 10139 O O . MET C 1 188 ? 51.648 11.985 45.855 1.00 7.69 187 MET E O 1
ATOM 10153 N N . GLY C 1 189 ? 51.933 14.040 44.931 1.00 7.18 188 GLY E N 1
ATOM 10154 C CA . GLY C 1 189 ? 53.350 13.852 44.666 1.00 7.55 188 GLY E CA 1
ATOM 10155 C C . GLY C 1 189 ? 53.705 13.088 43.399 1.00 6.29 188 GLY E C 1
ATOM 10156 O O . GLY C 1 189 ? 54.874 12.783 43.182 1.00 6.73 188 GLY E O 1
ATOM 10160 N N . VAL C 1 190 ? 52.701 12.821 42.575 1.00 6.09 189 VAL E N 1
ATOM 10161 C CA . VAL C 1 190 ? 52.945 12.077 41.342 1.00 5.50 189 VAL E CA 1
ATOM 10162 C C . VAL C 1 190 ? 53.842 12.925 40.441 1.00 5.33 189 VAL E C 1
ATOM 10163 O O . VAL C 1 190 ? 53.662 14.116 40.321 1.00 6.17 189 VAL E O 1
ATOM 10176 N N . LEU C 1 191 ? 54.808 12.280 39.807 1.00 6.17 190 LEU E N 1
ATOM 10177 C CA . LEU C 1 191 ? 55.861 13.000 39.098 1.00 6.23 190 LEU E CA 1
ATOM 10178 C C . LEU C 1 191 ? 55.562 13.336 37.663 1.00 5.79 190 LEU E C 1
ATOM 10179 O O . LEU C 1 191 ? 56.045 14.362 37.169 1.00 6.93 190 LEU E O 1
ATOM 10195 N N . ASN C 1 192 ? 54.773 12.500 36.986 1.00 5.89 191 ASN E N 1
ATOM 10196 C CA . ASN C 1 192 ? 54.703 12.532 35.542 1.00 5.81 191 ASN E CA 1
ATOM 10197 C C . ASN C 1 192 ? 53.597 11.610 35.046 1.00 5.41 191 ASN E C 1
ATOM 10198 O O . ASN C 1 192 ? 53.105 10.763 35.799 1.00 5.57 191 ASN E O 1
ATOM 10209 N N . TYR C 1 193 ? 53.271 11.784 33.762 1.00 6.09 192 TYR E N 1
ATOM 10210 C CA . TYR C 1 193 ? 52.377 10.868 33.029 1.00 6.07 192 TYR E CA 1
ATOM 10211 C C . TYR C 1 193 ? 53.170 10.043 32.014 1.00 5.88 192 TYR E C 1
ATOM 10212 O O . TYR C 1 193 ? 54.069 10.566 31.327 1.00 6.39 192 TYR E O 1
ATOM 10229 N N . GLU C 1 194 ? 52.783 8.794 31.847 1.00 5.92 193 GLU E N 1
ATOM 10230 C CA . GLU C 1 194 ? 53.148 8.008 30.653 1.00 6.30 193 GLU E CA 1
ATOM 10231 C C . GLU C 1 194 ? 52.006 6.994 30.424 1.00 5.83 193 GLU E C 1
ATOM 10232 O O . GLU C 1 194 ? 50.950 7.154 31.008 1.00 5.76 193 GLU E O 1
ATOM 10244 N N . MET C 1 195 ? 52.232 6.016 29.536 1.00 5.93 194 MET E N 1
ATOM 10245 C CA . MET C 1 195 ? 51.118 5.214 29.021 1.00 5.46 194 MET E CA 1
ATOM 10246 C C . MET C 1 195 ? 51.286 3.728 29.065 1.00 5.64 194 MET E C 1
ATOM 10247 O O . MET C 1 195 ? 50.439 3.043 28.469 1.00 6.83 194 MET E O 1
ATOM 10261 N N . GLU C 1 196 ? 52.335 3.167 29.720 1.00 5.82 195 GLU E N 1
ATOM 10262 C CA . GLU C 1 196 ? 52.559 1.739 29.703 1.00 5.55 195 GLU E CA 1
ATOM 10263 C C . GLU C 1 196 ? 52.891 1.086 31.046 1.00 4.82 195 GLU E C 1
ATOM 10264 O O . GLU C 1 196 ? 52.790 -0.084 31.169 1.00 5.37 195 GLU E O 1
ATOM 10276 N N . SER C 1 197 ? 53.424 1.865 31.984 1.00 5.37 196 SER E N 1
ATOM 10277 C CA . SER C 1 197 ? 54.025 1.267 33.173 1.00 5.48 196 SER E CA 1
ATOM 10278 C C . SER C 1 197 ? 53.025 0.594 34.094 1.00 5.36 196 SER E C 1
ATOM 10279 O O . SER C 1 197 ? 53.352 -0.420 34.715 1.00 5.84 196 SER E O 1
ATOM 10286 N N . ALA C 1 198 ? 51.793 1.076 34.194 1.00 4.91 197 ALA E N 1
ATOM 10287 C CA . ALA C 1 198 ? 50.817 0.344 35.058 1.00 4.97 197 ALA E CA 1
ATOM 10288 C C . ALA C 1 198 ? 50.567 -1.062 34.550 1.00 5.21 197 ALA E C 1
ATOM 10289 O O . ALA C 1 198 ? 50.540 -2.025 35.312 1.00 5.24 197 ALA E O 1
ATOM 10296 N N . THR C 1 199 ? 50.366 -1.193 33.229 1.00 4.87 198 THR E N 1
ATOM 10297 C CA . THR C 1 199 ? 50.171 -2.485 32.675 1.00 4.45 198 THR E CA 1
ATOM 10298 C C . THR C 1 199 ? 51.425 -3.349 32.875 1.00 4.29 198 THR E C 1
ATOM 10299 O O . THR C 1 199 ? 51.381 -4.468 33.306 1.00 4.87 198 THR E O 1
ATOM 10309 N N . LEU C 1 200 ? 52.566 -2.806 32.478 1.00 5.17 199 LEU E N 1
ATOM 10310 C CA . LEU C 1 200 ? 53.825 -3.573 32.588 1.00 4.95 199 LEU E CA 1
ATOM 10311 C C . LEU C 1 200 ? 54.067 -4.067 34.018 1.00 4.51 199 LEU E C 1
ATOM 10312 O O . LEU C 1 200 ? 54.370 -5.206 34.236 1.00 4.88 199 LEU E O 1
ATOM 10328 N N . PHE C 1 201 ? 53.973 -3.153 34.972 1.00 4.92 200 PHE E N 1
ATOM 10329 C CA . PHE C 1 201 ? 54.271 -3.503 36.340 1.00 4.79 200 PHE E CA 1
ATOM 10330 C C . PHE C 1 201 ? 53.267 -4.516 36.905 1.00 4.66 200 PHE E C 1
ATOM 10331 O O . PHE C 1 201 ? 53.647 -5.456 37.588 1.00 5.30 200 PHE E O 1
ATOM 10348 N N . THR C 1 202 ? 51.984 -4.315 36.646 1.00 4.83 201 THR E N 1
ATOM 10349 C CA . THR C 1 202 ? 50.985 -5.204 37.212 1.00 5.25 201 THR E CA 1
ATOM 10350 C C . THR C 1 202 ? 51.127 -6.587 36.586 1.00 5.35 201 THR E C 1
ATOM 10351 O O . THR C 1 202 ? 51.085 -7.592 37.276 1.00 5.63 201 THR E O 1
ATOM 10361 N N . MET C 1 203 ? 51.278 -6.650 35.255 1.00 5.50 202 MET E N 1
ATOM 10362 C CA . MET C 1 203 ? 51.413 -7.938 34.621 1.00 5.52 202 MET E CA 1
ATOM 10363 C C . MET C 1 203 ? 52.666 -8.651 35.133 1.00 5.54 202 MET E C 1
ATOM 10364 O O . MET C 1 203 ? 52.625 -9.818 35.420 1.00 7.61 202 MET E O 1
ATOM 10384 N N . CYS C 1 204 ? 53.783 -7.963 35.195 1.00 5.88 203 CYS E N 1
ATOM 10385 C CA . CYS C 1 204 ? 55.020 -8.632 35.619 1.00 6.52 203 CYS E CA 1
ATOM 10386 C C . CYS C 1 204 ? 54.949 -9.079 37.073 1.00 5.99 203 CYS E C 1
ATOM 10387 O O . CYS C 1 204 ? 55.284 -10.229 37.376 1.00 6.65 203 CYS E O 1
ATOM 10394 N N . ALA C 1 205 ? 54.458 -8.224 37.960 1.00 5.94 204 ALA E N 1
ATOM 10395 C CA . ALA C 1 205 ? 54.417 -8.595 39.392 1.00 6.39 204 ALA E CA 1
ATOM 10396 C C . ALA C 1 205 ? 53.536 -9.823 39.589 1.00 7.22 204 ALA E C 1
ATOM 10397 O O . ALA C 1 205 ? 53.882 -10.759 40.277 1.00 9.24 204 ALA E O 1
ATOM 10404 N N . THR C 1 206 ? 52.398 -9.881 38.919 1.00 6.04 205 THR E N 1
ATOM 10405 C CA . THR C 1 206 ? 51.442 -10.967 39.110 1.00 6.60 205 THR E CA 1
ATOM 10406 C C . THR C 1 206 ? 51.860 -12.250 38.404 1.00 6.33 205 THR E C 1
ATOM 10407 O O . THR C 1 206 ? 51.439 -13.308 38.827 1.00 7.62 205 THR E O 1
ATOM 10417 N N . GLN C 1 207 ? 52.627 -12.172 37.318 1.00 7.13 206 GLN E N 1
ATOM 10418 C CA . GLN C 1 207 ? 53.079 -13.343 36.592 1.00 7.92 206 GLN E CA 1
ATOM 10419 C C . GLN C 1 207 ? 54.463 -13.851 36.993 1.00 7.70 206 GLN E C 1
ATOM 10420 O O . GLN C 1 207 ? 54.884 -14.882 36.452 1.00 9.85 206 GLN E O 1
ATOM 10434 N N . GLY C 1 208 ? 55.127 -13.185 37.927 1.00 8.34 207 GLY E N 1
ATOM 10435 C CA . GLY C 1 208 ? 56.396 -13.627 38.420 1.00 8.43 207 GLY E CA 1
ATOM 10436 C C . GLY C 1 208 ? 57.629 -13.145 37.668 1.00 7.86 207 GLY E C 1
ATOM 10437 O O . GLY C 1 208 ? 58.696 -13.787 37.762 1.00 10.21 207 GLY E O 1
ATOM 10441 N N . TRP C 1 209 ? 57.514 -12.011 36.991 1.00 6.49 208 TRP E N 1
ATOM 10442 C CA . TRP C 1 209 ? 58.633 -11.432 36.202 1.00 6.26 208 TRP E CA 1
ATOM 10443 C C . TRP C 1 209 ? 59.063 -10.119 36.832 1.00 6.84 208 TRP E C 1
ATOM 10444 O O . TRP C 1 209 ? 58.323 -9.526 37.640 1.00 7.67 208 TRP E O 1
ATOM 10465 N N . ARG C 1 210 ? 60.249 -9.654 36.494 1.00 7.19 209 ARG E N 1
ATOM 10466 C CA . ARG C 1 210 ? 60.789 -8.408 37.078 1.00 6.92 209 ARG E CA 1
ATOM 10467 C C . ARG C 1 210 ? 60.612 -7.286 36.068 1.00 6.49 209 ARG E C 1
ATOM 10468 O O . ARG C 1 210 ? 60.853 -7.516 34.881 1.00 7.97 209 ARG E O 1
ATOM 10489 N N . ALA C 1 211 ? 60.173 -6.117 36.534 1.00 6.65 210 ALA E N 1
ATOM 10490 C CA . ALA C 1 211 ? 60.022 -4.948 35.661 1.00 6.60 210 ALA E CA 1
ATOM 10491 C C . ALA C 1 211 ? 60.545 -3.700 36.337 1.00 6.31 210 ALA E C 1
ATOM 10492 O O . ALA C 1 211 ? 60.543 -3.590 37.565 1.00 6.70 210 ALA E O 1
ATOM 10499 N N . ALA C 1 212 ? 61.006 -2.748 35.524 1.00 6.95 211 ALA E N 1
ATOM 10500 C CA . ALA C 1 212 ? 61.373 -1.423 36.012 1.00 6.80 211 ALA E CA 1
ATOM 10501 C C . ALA C 1 212 ? 61.196 -0.445 34.849 1.00 6.27 211 ALA E C 1
ATOM 10502 O O . ALA C 1 212 ? 60.986 -0.865 33.712 1.00 7.88 211 ALA E O 1
ATOM 10509 N N . CYS C 1 213 ? 61.261 0.839 35.134 1.00 6.74 212 CYS E N 1
ATOM 10510 C CA . CYS C 1 213 ? 61.012 1.882 34.132 1.00 7.47 212 CYS E CA 1
ATOM 10511 C C . CYS C 1 213 ? 61.814 3.130 34.446 1.00 7.21 212 CYS E C 1
ATOM 10512 O O . CYS C 1 213 ? 61.800 3.623 35.581 1.00 8.49 212 CYS E O 1
ATOM 10519 N N . VAL C 1 214 ? 62.514 3.627 33.426 1.00 8.06 213 VAL E N 1
ATOM 10520 C CA . VAL C 1 214 ? 63.307 4.877 33.533 1.00 8.15 213 VAL E CA 1
ATOM 10521 C C . VAL C 1 214 ? 62.927 5.769 32.365 1.00 8.39 213 VAL E C 1
ATOM 10522 O O . VAL C 1 214 ? 62.677 5.256 31.251 1.00 10.38 213 VAL E O 1
ATOM 10535 N N . ALA C 1 215 ? 62.941 7.077 32.597 1.00 9.16 214 ALA E N 1
ATOM 10536 C CA . ALA C 1 215 ? 62.562 8.035 31.575 1.00 10.55 214 ALA E CA 1
ATOM 10537 C C . ALA C 1 215 ? 63.249 9.377 31.731 1.00 9.93 214 ALA E C 1
ATOM 10538 O O . ALA C 1 215 ? 63.397 9.887 32.848 1.00 11.84 214 ALA E O 1
ATOM 10545 N N . GLY C 1 216 ? 63.672 9.931 30.597 1.00 11.20 215 GLY E N 1
ATOM 10546 C CA . GLY C 1 216 ? 64.194 11.292 30.555 1.00 12.70 215 GLY E CA 1
ATOM 10547 C C . GLY C 1 216 ? 63.058 12.289 30.429 1.00 13.98 215 GLY E C 1
ATOM 10548 O O . GLY C 1 216 ? 62.100 12.044 29.672 1.00 13.50 215 GLY E O 1
ATOM 10552 N N . VAL C 1 217 ? 63.160 13.399 31.165 1.00 13.94 216 VAL E N 1
ATOM 10553 C CA . VAL C 1 217 ? 62.185 14.463 31.110 1.00 13.83 216 VAL E CA 1
ATOM 10554 C C . VAL C 1 217 ? 62.617 15.442 30.017 1.00 14.50 216 VAL E C 1
ATOM 10555 O O . VAL C 1 217 ? 63.685 16.073 30.077 1.00 17.56 216 VAL E O 1
ATOM 10568 N N . ILE C 1 218 ? 61.759 15.534 29.012 1.00 16.65 217 ILE E N 1
ATOM 10569 C CA . ILE C 1 218 ? 61.920 16.462 27.910 1.00 19.24 217 ILE E CA 1
ATOM 10570 C C . ILE C 1 218 ? 60.900 17.619 27.865 1.00 19.78 217 ILE E C 1
ATOM 10571 O O . ILE C 1 218 ? 61.061 18.497 27.046 1.00 23.05 217 ILE E O 1
ATOM 10587 N N . VAL C 1 219 ? 59.863 17.609 28.713 1.00 19.86 218 VAL E N 1
ATOM 10588 C CA . VAL C 1 219 ? 58.861 18.696 28.802 1.00 20.89 218 VAL E CA 1
ATOM 10589 C C . VAL C 1 219 ? 58.211 18.653 30.177 1.00 21.63 218 VAL E C 1
ATOM 10590 O O . VAL C 1 219 ? 58.264 17.629 30.861 1.00 21.25 218 VAL E O 1
ATOM 10603 N N . ASN C 1 220 ? 57.602 19.758 30.580 1.00 17.37 219 ASN E N 1
ATOM 10604 C CA . ASN C 1 220 ? 56.967 19.853 31.867 1.00 15.12 219 ASN E CA 1
ATOM 10605 C C . ASN C 1 220 ? 55.659 20.662 31.759 1.00 14.01 219 ASN E C 1
ATOM 10606 O O . ASN C 1 220 ? 55.697 21.828 31.356 1.00 16.38 219 ASN E O 1
ATOM 10617 N N . ARG C 1 221 ? 54.522 20.025 32.105 1.00 15.96 220 ARG E N 1
ATOM 10618 C CA . ARG C 1 221 ? 53.170 20.581 31.949 1.00 15.27 220 ARG E CA 1
ATOM 10619 C C . ARG C 1 221 ? 53.006 21.884 32.743 1.00 15.88 220 ARG E C 1
ATOM 10620 O O . ARG C 1 221 ? 52.108 22.680 32.461 1.00 20.94 220 ARG E O 1
ATOM 10641 N N . THR C 1 222 ? 53.870 22.089 33.741 1.00 13.35 221 THR E N 1
ATOM 10642 C CA . THR C 1 222 ? 53.779 23.267 34.620 1.00 13.61 221 THR E CA 1
ATOM 10643 C C . THR C 1 222 ? 54.633 24.478 34.224 1.00 14.26 221 THR E C 1
ATOM 10644 O O . THR C 1 222 ? 54.437 25.554 34.768 1.00 18.51 221 THR E O 1
ATOM 10654 N N . GLN C 1 223 ? 55.582 24.294 33.315 1.00 20.55 222 GLN E N 1
ATOM 10655 C CA . GLN C 1 223 ? 56.545 25.348 32.969 1.00 22.26 222 GLN E CA 1
ATOM 10656 C C . GLN C 1 223 ? 56.246 25.962 31.606 1.00 22.74 222 GLN E C 1
ATOM 10657 O O . GLN C 1 223 ? 55.381 25.483 30.865 1.00 23.46 222 GLN E O 1
ATOM 10663 N N . LYS C 1 234 ? 69.909 14.399 23.807 1.00 34.50 233 LYS E N 1
ATOM 10664 C CA . LYS C 1 234 ? 70.771 14.611 24.973 1.00 29.39 233 LYS E CA 1
ATOM 10665 C C . LYS C 1 234 ? 70.180 13.922 26.199 1.00 21.79 233 LYS E C 1
ATOM 10666 O O . LYS C 1 234 ? 70.790 13.035 26.787 1.00 20.58 233 LYS E O 1
ATOM 10672 N N . THR C 1 235 ? 68.984 14.347 26.578 1.00 20.83 234 THR E N 1
ATOM 10673 C CA . THR C 1 235 ? 68.189 13.653 27.587 1.00 21.97 234 THR E CA 1
ATOM 10674 C C . THR C 1 235 ? 67.726 12.286 27.040 1.00 19.72 234 THR E C 1
ATOM 10675 O O . THR C 1 235 ? 67.710 11.289 27.754 1.00 18.22 234 THR E O 1
ATOM 10685 N N . GLU C 1 236 ? 67.374 12.265 25.757 1.00 23.39 235 GLU E N 1
ATOM 10686 C CA . GLU C 1 236 ? 67.088 11.037 24.997 1.00 21.35 235 GLU E CA 1
ATOM 10687 C C . GLU C 1 236 ? 68.283 10.064 25.053 1.00 21.46 235 GLU E C 1
ATOM 10688 O O . GLU C 1 236 ? 68.152 8.853 25.288 1.00 21.50 235 GLU E O 1
ATOM 10700 N N . VAL C 1 237 ? 69.469 10.587 24.798 1.00 22.05 236 VAL E N 1
ATOM 10701 C CA . VAL C 1 237 ? 70.682 9.768 24.828 1.00 21.15 236 VAL E CA 1
ATOM 10702 C C . VAL C 1 237 ? 70.919 9.248 26.247 1.00 17.50 236 VAL E C 1
ATOM 10703 O O . VAL C 1 237 ? 71.326 8.105 26.448 1.00 17.08 236 VAL E O 1
ATOM 10716 N N . SER C 1 238 ? 70.638 10.084 27.234 1.00 18.21 237 SER E N 1
ATOM 10717 C CA . SER C 1 238 ? 70.901 9.738 28.619 1.00 16.79 237 SER E CA 1
ATOM 10718 C C . SER C 1 238 ? 70.005 8.594 29.101 1.00 13.56 237 SER E C 1
ATOM 10719 O O . SER C 1 238 ? 70.467 7.647 29.679 1.00 12.01 237 SER E O 1
ATOM 10726 N N . ALA C 1 239 ? 68.713 8.647 28.832 1.00 14.01 238 ALA E N 1
ATOM 10727 C CA . ALA C 1 239 ? 67.824 7.617 29.369 1.00 13.63 238 ALA E CA 1
ATOM 10728 C C . ALA C 1 239 ? 68.137 6.208 28.812 1.00 12.00 238 ALA E C 1
ATOM 10729 O O . ALA C 1 239 ? 68.182 5.206 29.548 1.00 12.18 238 ALA E O 1
ATOM 10736 N N . VAL C 1 240 ? 68.412 6.145 27.517 1.00 12.58 239 VAL E N 1
ATOM 10737 C CA . VAL C 1 240 ? 68.811 4.876 26.892 1.00 11.38 239 VAL E CA 1
ATOM 10738 C C . VAL C 1 240 ? 70.213 4.424 27.389 1.00 11.06 239 VAL E C 1
ATOM 10739 O O . VAL C 1 240 ? 70.413 3.240 27.605 1.00 11.52 239 VAL E O 1
ATOM 10759 N N . SER C 1 241 ? 71.169 5.331 27.608 1.00 11.20 240 SER E N 1
ATOM 10760 C CA . SER C 1 241 ? 72.461 4.883 28.134 1.00 11.29 240 SER E CA 1
ATOM 10761 C C . SER C 1 241 ? 72.278 4.293 29.539 1.00 10.34 240 SER E C 1
ATOM 10762 O O . SER C 1 241 ? 72.870 3.270 29.885 1.00 10.42 240 SER E O 1
ATOM 10769 N N . ILE C 1 242 ? 71.420 4.922 30.333 1.00 9.92 241 ILE E N 1
ATOM 10770 C CA . ILE C 1 242 ? 71.148 4.461 31.681 1.00 9.28 241 ILE E CA 1
ATOM 10771 C C . ILE C 1 242 ? 70.540 3.060 31.695 1.00 9.44 241 ILE E C 1
ATOM 10772 O O . ILE C 1 242 ? 70.922 2.211 32.482 1.00 9.71 241 ILE E O 1
ATOM 10788 N N . VAL C 1 243 ? 69.550 2.820 30.845 1.00 9.15 242 VAL E N 1
ATOM 10789 C CA . VAL C 1 243 ? 68.888 1.519 30.868 1.00 8.92 242 VAL E CA 1
ATOM 10790 C C . VAL C 1 243 ? 69.841 0.409 30.439 1.00 8.17 242 VAL E C 1
ATOM 10791 O O . VAL C 1 243 ? 69.770 -0.709 30.955 1.00 8.58 242 VAL E O 1
ATOM 10804 N N . VAL C 1 244 ? 70.742 0.698 29.513 1.00 8.17 243 VAL E N 1
ATOM 10805 C CA . VAL C 1 244 ? 71.730 -0.300 29.128 1.00 9.44 243 VAL E CA 1
ATOM 10806 C C . VAL C 1 244 ? 72.694 -0.601 30.282 1.00 8.37 243 VAL E C 1
ATOM 10807 O O . VAL C 1 244 ? 73.003 -1.768 30.555 1.00 9.49 243 VAL E O 1
ATOM 10820 N N . ALA C 1 245 ? 73.095 0.457 30.977 1.00 8.69 244 ALA E N 1
ATOM 10821 C CA . ALA C 1 245 ? 73.961 0.301 32.135 1.00 10.03 244 ALA E CA 1
ATOM 10822 C C . ALA C 1 245 ? 73.236 -0.519 33.232 1.00 9.68 244 ALA E C 1
ATOM 10823 O O . ALA C 1 245 ? 73.861 -1.336 33.914 1.00 10.71 244 ALA E O 1
ATOM 10830 N N . ALA C 1 246 ? 71.932 -0.307 33.400 1.00 9.31 245 ALA E N 1
ATOM 10831 C CA . ALA C 1 246 ? 71.138 -1.060 34.396 1.00 9.80 245 ALA E CA 1
ATOM 10832 C C . ALA C 1 246 ? 71.061 -2.528 34.017 1.00 9.45 245 ALA E C 1
ATOM 10833 O O . ALA C 1 246 ? 71.221 -3.396 34.869 1.00 10.30 245 ALA E O 1
ATOM 10840 N N . ALA C 1 247 ? 70.863 -2.798 32.724 1.00 9.26 246 ALA E N 1
ATOM 10841 C CA . ALA C 1 247 ? 70.834 -4.164 32.246 1.00 9.38 246 ALA E CA 1
ATOM 10842 C C . ALA C 1 247 ? 72.137 -4.883 32.575 1.00 10.06 246 ALA E C 1
ATOM 10843 O O . ALA C 1 247 ? 72.135 -6.027 33.041 1.00 11.48 246 ALA E O 1
ATOM 10850 N N . LYS C 1 248 ? 73.246 -4.213 32.329 1.00 10.53 247 LYS E N 1
ATOM 10851 C CA . LYS C 1 248 ? 74.539 -4.787 32.696 1.00 12.00 247 LYS E CA 1
ATOM 10852 C C . LYS C 1 248 ? 74.635 -5.105 34.182 1.00 12.60 247 LYS E C 1
ATOM 10853 O O . LYS C 1 248 ? 75.167 -6.153 34.548 1.00 13.01 247 LYS E O 1
ATOM 10872 N N . LYS C 1 249 ? 74.151 -4.239 35.052 1.00 11.72 248 LYS E N 1
ATOM 10873 C CA . LYS C 1 249 ? 74.223 -4.510 36.498 1.00 12.70 248 LYS E CA 1
ATOM 10874 C C . LYS C 1 249 ? 73.433 -5.772 36.787 1.00 13.49 248 LYS E C 1
ATOM 10875 O O . LYS C 1 249 ? 73.878 -6.654 37.557 1.00 16.82 248 LYS E O 1
ATOM 10894 N N . LEU C 1 250 ? 72.264 -5.885 36.146 1.00 12.21 249 LEU E N 1
ATOM 10895 C CA . LEU C 1 250 ? 71.385 -6.994 36.434 1.00 11.01 249 LEU E CA 1
ATOM 10896 C C . LEU C 1 250 ? 71.914 -8.313 35.901 1.00 11.88 249 LEU E C 1
ATOM 10897 O O . LEU C 1 250 ? 71.618 -9.359 36.478 1.00 12.58 249 LEU E O 1
ATOM 10913 N N . LEU C 1 251 ? 72.650 -8.294 34.790 1.00 11.88 250 LEU E N 1
ATOM 10914 C CA . LEU C 1 251 ? 73.124 -9.544 34.183 1.00 12.14 250 LEU E CA 1
ATOM 10915 C C . LEU C 1 251 ? 74.551 -9.945 34.590 1.00 13.70 250 LEU E C 1
ATOM 10916 O O . LEU C 1 251 ? 75.021 -11.019 34.214 1.00 16.44 250 LEU E O 1
ATOM 10932 N N . ALA C 1 252 ? 75.206 -9.118 35.408 1.00 17.05 251 ALA E N 1
ATOM 10933 C CA . ALA C 1 252 ? 76.598 -9.345 35.846 1.00 20.75 251 ALA E CA 1
ATOM 10934 C C . ALA C 1 252 ? 76.778 -10.684 36.553 1.00 23.78 251 ALA E C 1
ATOM 10935 O O . ALA C 1 252 ? 77.870 -11.275 36.513 1.00 31.05 251 ALA E O 1
ATOM 10943 N N . ALA D 1 2 ? 55.110 19.049 11.442 1.00 28.39 1 ALA F N 1
ATOM 10944 C CA . ALA D 1 2 ? 53.755 18.426 11.446 1.00 17.87 1 ALA F CA 1
ATOM 10945 C C . ALA D 1 2 ? 52.741 19.227 12.272 1.00 21.96 1 ALA F C 1
ATOM 10946 O O . ALA D 1 2 ? 53.104 19.951 13.200 1.00 23.84 1 ALA F O 1
ATOM 10953 N N . ASP D 1 3 ? 51.464 19.076 11.924 1.00 16.54 2 ASP F N 1
ATOM 10954 C CA . ASP D 1 3 ? 50.389 19.782 12.616 1.00 16.00 2 ASP F CA 1
ATOM 10955 C C . ASP D 1 3 ? 49.902 19.056 13.873 1.00 14.12 2 ASP F C 1
ATOM 10956 O O . ASP D 1 3 ? 49.093 19.614 14.629 1.00 12.89 2 ASP F O 1
ATOM 10965 N N . VAL D 1 4 ? 50.354 17.816 14.082 1.00 11.20 3 VAL F N 1
ATOM 10966 C CA . VAL D 1 4 ? 49.900 16.964 15.188 1.00 9.47 3 VAL F CA 1
ATOM 10967 C C . VAL D 1 4 ? 51.121 16.339 15.882 1.00 10.29 3 VAL F C 1
ATOM 10968 O O . VAL D 1 4 ? 52.233 16.339 15.348 1.00 10.90 3 VAL F O 1
ATOM 10981 N N . PHE D 1 5 ? 50.932 15.809 17.091 1.00 8.73 4 PHE F N 1
ATOM 10982 C CA . PHE D 1 5 ? 52.043 15.381 17.932 1.00 9.76 4 PHE F CA 1
ATOM 10983 C C . PHE D 1 5 ? 52.699 14.063 17.519 1.00 8.88 4 PHE F C 1
ATOM 10984 O O . PHE D 1 5 ? 53.894 13.889 17.742 1.00 11.26 4 PHE F O 1
ATOM 11001 N N . HIS D 1 6 ? 51.928 13.131 16.953 1.00 7.10 5 HIS F N 1
ATOM 11002 C CA . HIS D 1 6 ? 52.420 11.777 16.687 1.00 7.72 5 HIS F CA 1
ATOM 11003 C C . HIS D 1 6 ? 52.398 11.358 15.216 1.00 8.46 5 HIS F C 1
ATOM 11004 O O . HIS D 1 6 ? 53.323 10.653 14.770 1.00 9.47 5 HIS F O 1
ATOM 11019 N N . LEU D 1 7 ? 51.383 11.751 14.458 1.00 7.77 6 LEU F N 1
ATOM 11020 C CA . LEU D 1 7 ? 51.212 11.129 13.142 1.00 8.30 6 LEU F CA 1
ATOM 11021 C C . LEU D 1 7 ? 52.157 11.634 12.060 1.00 8.77 6 LEU F C 1
ATOM 11022 O O . LEU D 1 7 ? 52.298 10.982 11.018 1.00 9.48 6 LEU F O 1
ATOM 11038 N N . GLY D 1 8 ? 52.708 12.823 12.260 1.00 9.15 7 GLY F N 1
ATOM 11039 C CA . GLY D 1 8 ? 53.620 13.385 11.264 1.00 10.61 7 GLY F CA 1
ATOM 11040 C C . GLY D 1 8 ? 52.905 13.917 10.022 1.00 10.16 7 GLY F C 1
ATOM 11041 O O . GLY D 1 8 ? 53.498 14.010 8.950 1.00 12.71 7 GLY F O 1
ATOM 11045 N N . LEU D 1 9 ? 51.623 14.254 10.186 1.00 10.01 8 LEU F N 1
ATOM 11046 C CA . LEU D 1 9 ? 50.764 14.730 9.099 1.00 11.13 8 LEU F CA 1
ATOM 11047 C C . LEU D 1 9 ? 50.413 16.198 9.259 1.00 12.44 8 LEU F C 1
ATOM 11048 O O . LEU D 1 9 ? 50.428 16.743 10.348 1.00 11.64 8 LEU F O 1
ATOM 11064 N N . THR D 1 10 ? 50.112 16.837 8.136 1.00 13.52 9 THR F N 1
ATOM 11065 C CA . THR D 1 10 ? 49.524 18.170 8.134 1.00 13.62 9 THR F CA 1
ATOM 11066 C C . THR D 1 10 ? 48.173 18.098 7.452 1.00 13.65 9 THR F C 1
ATOM 11067 O O . THR D 1 10 ? 47.879 17.153 6.710 1.00 15.65 9 THR F O 1
ATOM 11077 N N . LYS D 1 11 ? 47.364 19.133 7.646 1.00 13.42 10 LYS F N 1
ATOM 11078 C CA . LYS D 1 11 ? 46.071 19.149 7.006 1.00 15.16 10 LYS F CA 1
ATOM 11079 C C . LYS D 1 11 ? 46.231 19.123 5.476 1.00 12.32 10 LYS F C 1
ATOM 11080 O O . LYS D 1 11 ? 45.503 18.448 4.784 1.00 14.25 10 LYS F O 1
ATOM 11094 N N . ALA D 1 12 ? 47.184 19.879 4.940 1.00 13.91 11 ALA F N 1
ATOM 11095 C CA . ALA D 1 12 ? 47.389 19.926 3.487 1.00 14.84 11 ALA F CA 1
ATOM 11096 C C . ALA D 1 12 ? 47.675 18.548 2.884 1.00 14.40 11 ALA F C 1
ATOM 11097 O O . ALA D 1 12 ? 47.274 18.273 1.755 1.00 15.65 11 ALA F O 1
ATOM 11104 N N . MET D 1 13 ? 48.372 17.688 3.624 1.00 12.74 12 MET F N 1
ATOM 11105 C CA . MET D 1 13 ? 48.698 16.338 3.126 1.00 13.30 12 MET F CA 1
ATOM 11106 C C . MET D 1 13 ? 47.479 15.490 2.846 1.00 12.85 12 MET F C 1
ATOM 11107 O O . MET D 1 13 ? 47.537 14.563 2.035 1.00 13.88 12 MET F O 1
ATOM 11121 N N . LEU D 1 14 ? 46.386 15.801 3.546 1.00 11.18 13 LEU F N 1
ATOM 11122 C CA . LEU D 1 14 ? 45.125 15.075 3.406 1.00 11.25 13 LEU F CA 1
ATOM 11123 C C . LEU D 1 14 ? 44.270 15.547 2.241 1.00 11.20 13 LEU F C 1
ATOM 11124 O O . LEU D 1 14 ? 43.307 14.872 1.913 1.00 11.01 13 LEU F O 1
ATOM 11140 N N . ASP D 1 15 ? 44.611 16.684 1.623 1.00 11.60 14 ASP F N 1
ATOM 11141 C CA . ASP D 1 15 ? 43.901 17.171 0.441 1.00 12.60 14 ASP F CA 1
ATOM 11142 C C . ASP D 1 15 ? 42.386 17.231 0.636 1.00 12.48 14 ASP F C 1
ATOM 11143 O O . ASP D 1 15 ? 41.614 17.013 -0.299 1.00 14.23 14 ASP F O 1
ATOM 11152 N N . GLY D 1 16 ? 41.963 17.565 1.845 1.00 11.59 15 GLY F N 1
ATOM 11153 C CA . GLY D 1 16 ? 40.543 17.712 2.130 1.00 11.77 15 GLY F CA 1
ATOM 11154 C C . GLY D 1 16 ? 39.810 16.446 2.611 1.00 10.80 15 GLY F C 1
ATOM 11155 O O . GLY D 1 16 ? 38.580 16.471 2.751 1.00 12.10 15 GLY F O 1
ATOM 11159 N N . ALA D 1 17 ? 40.527 15.337 2.822 1.00 11.12 16 ALA F N 1
ATOM 11160 C CA . ALA D 1 17 ? 39.910 14.082 3.276 1.00 10.66 16 ALA F CA 1
ATOM 11161 C C . ALA D 1 17 ? 39.180 14.304 4.577 1.00 10.28 16 ALA F C 1
ATOM 11162 O O . ALA D 1 17 ? 39.711 14.921 5.516 1.00 11.21 16 ALA F O 1
ATOM 11169 N N . THR D 1 18 ? 37.960 13.791 4.632 1.00 8.50 17 THR F N 1
ATOM 11170 C CA . THR D 1 18 ? 37.187 13.809 5.871 1.00 8.53 17 THR F CA 1
ATOM 11171 C C . THR D 1 18 ? 36.855 12.403 6.399 1.00 7.44 17 THR F C 1
ATOM 11172 O O . THR D 1 18 ? 36.284 12.266 7.501 1.00 7.31 17 THR F O 1
ATOM 11182 N N . LEU D 1 19 ? 37.259 11.370 5.652 1.00 7.36 18 LEU F N 1
ATOM 11183 C CA . LEU D 1 19 ? 36.987 9.990 6.000 1.00 6.79 18 LEU F CA 1
ATOM 11184 C C . LEU D 1 19 ? 38.320 9.236 6.039 1.00 6.40 18 LEU F C 1
ATOM 11185 O O . LEU D 1 19 ? 39.171 9.408 5.128 1.00 6.93 18 LEU F O 1
ATOM 11201 N N . ALA D 1 20 ? 38.491 8.455 7.121 1.00 5.94 19 ALA F N 1
ATOM 11202 C CA . ALA D 1 20 ? 39.687 7.614 7.298 1.00 6.12 19 ALA F CA 1
ATOM 11203 C C . ALA D 1 20 ? 39.304 6.162 7.381 1.00 6.40 19 ALA F C 1
ATOM 11204 O O . ALA D 1 20 ? 38.309 5.810 8.016 1.00 6.94 19 ALA F O 1
ATOM 11211 N N . ILE D 1 21 ? 40.104 5.309 6.738 1.00 5.63 20 ILE F N 1
ATOM 11212 C CA . ILE D 1 21 ? 40.059 3.921 6.957 1.00 5.70 20 ILE F CA 1
ATOM 11213 C C . ILE D 1 21 ? 41.214 3.602 7.906 1.00 5.75 20 ILE F C 1
ATOM 11214 O O . ILE D 1 21 ? 42.370 3.989 7.657 1.00 6.59 20 ILE F O 1
ATOM 11230 N N . VAL D 1 22 ? 40.912 2.916 9.031 1.00 5.62 21 VAL F N 1
ATOM 11231 C CA . VAL D 1 22 ? 41.863 2.755 10.142 1.00 6.03 21 VAL F CA 1
ATOM 11232 C C . VAL D 1 22 ? 42.049 1.287 10.500 1.00 6.12 21 VAL F C 1
ATOM 11233 O O . VAL D 1 22 ? 41.420 0.749 11.407 1.00 6.75 21 VAL F O 1
ATOM 11246 N N . PRO D 1 23 ? 42.954 0.604 9.779 1.00 6.08 22 PRO F N 1
ATOM 11247 C CA . PRO D 1 23 ? 43.328 -0.740 10.165 1.00 6.88 22 PRO F CA 1
ATOM 11248 C C . PRO D 1 23 ? 44.227 -0.721 11.413 1.00 6.80 22 PRO F C 1
ATOM 11249 O O . PRO D 1 23 ? 44.862 0.296 11.723 1.00 6.76 22 PRO F O 1
ATOM 11260 N N . GLY D 1 24 ? 44.280 -1.830 12.105 1.00 6.73 23 GLY F N 1
ATOM 11261 C CA . GLY D 1 24 ? 45.201 -1.938 13.250 1.00 6.39 23 GLY F CA 1
ATOM 11262 C C . GLY D 1 24 ? 46.667 -2.000 12.831 1.00 7.05 23 GLY F C 1
ATOM 11263 O O . GLY D 1 24 ? 47.550 -1.462 13.498 1.00 7.22 23 GLY F O 1
ATOM 11267 N N . ASP D 1 25 ? 46.923 -2.733 11.746 1.00 8.44 24 ASP F N 1
ATOM 11268 C CA . ASP D 1 25 ? 48.275 -3.097 11.348 1.00 7.97 24 ASP F CA 1
ATOM 11269 C C . ASP D 1 25 ? 48.874 -2.048 10.372 1.00 8.45 24 ASP F C 1
ATOM 11270 O O . ASP D 1 25 ? 48.370 -1.910 9.283 1.00 8.76 24 ASP F O 1
ATOM 11279 N N . PRO D 1 26 ? 50.013 -1.383 10.723 1.00 8.57 25 PRO F N 1
ATOM 11280 C CA . PRO D 1 26 ? 50.691 -0.475 9.779 1.00 9.34 25 PRO F CA 1
ATOM 11281 C C . PRO D 1 26 ? 51.020 -1.153 8.470 1.00 8.93 25 PRO F C 1
ATOM 11282 O O . PRO D 1 26 ? 51.057 -0.508 7.429 1.00 10.61 25 PRO F O 1
ATOM 11293 N N . GLU D 1 27 ? 51.293 -2.447 8.518 1.00 10.47 26 GLU F N 1
ATOM 11294 C CA . GLU D 1 27 ? 51.708 -3.166 7.326 1.00 11.77 26 GLU F CA 1
ATOM 11295 C C . GLU D 1 27 ? 50.536 -3.453 6.356 1.00 12.34 26 GLU F C 1
ATOM 11296 O O . GLU D 1 27 ? 50.781 -3.898 5.228 1.00 15.37 26 GLU F O 1
ATOM 11308 N N . ARG D 1 28 ? 49.287 -3.184 6.766 1.00 11.00 27 ARG F N 1
ATOM 11309 C CA . ARG D 1 28 ? 48.078 -3.367 5.914 1.00 11.90 27 ARG F CA 1
ATOM 11310 C C . ARG D 1 28 ? 47.681 -2.080 5.144 1.00 10.72 27 ARG F C 1
ATOM 11311 O O . ARG D 1 28 ? 46.869 -2.127 4.222 1.00 12.73 27 ARG F O 1
ATOM 11332 N N . VAL D 1 29 ? 48.255 -0.939 5.509 1.00 10.05 28 VAL F N 1
ATOM 11333 C CA . VAL D 1 29 ? 47.809 0.370 4.997 1.00 9.27 28 VAL F CA 1
ATOM 11334 C C . VAL D 1 29 ? 48.011 0.499 3.494 1.00 9.47 28 VAL F C 1
ATOM 11335 O O . VAL D 1 29 ? 47.109 0.936 2.776 1.00 10.53 28 VAL F O 1
ATOM 11348 N N . LYS D 1 30 ? 49.198 0.159 3.011 1.00 11.00 29 LYS F N 1
ATOM 11349 C CA . LYS D 1 30 ? 49.458 0.231 1.577 1.00 11.42 29 LYS F CA 1
ATOM 11350 C C . LYS D 1 30 ? 48.467 -0.590 0.762 1.00 12.33 29 LYS F C 1
ATOM 11351 O O . LYS D 1 30 ? 47.960 -0.095 -0.238 1.00 13.20 29 LYS F O 1
ATOM 11370 N N . ARG D 1 31 ? 48.224 -1.845 1.149 1.00 13.73 30 ARG F N 1
ATOM 11371 C CA . ARG D 1 31 ? 47.279 -2.723 0.448 1.00 16.33 30 ARG F CA 1
ATOM 11372 C C . ARG D 1 31 ? 45.922 -2.059 0.316 1.00 12.65 30 ARG F C 1
ATOM 11373 O O . ARG D 1 31 ? 45.329 -2.058 -0.758 1.00 13.78 30 ARG F O 1
ATOM 11379 N N . ILE D 1 32 ? 45.432 -1.507 1.420 1.00 11.64 31 ILE F N 1
ATOM 11380 C CA . ILE D 1 32 ? 44.138 -0.858 1.397 1.00 11.36 31 ILE F CA 1
ATOM 11381 C C . ILE D 1 32 ? 44.157 0.349 0.454 1.00 10.58 31 ILE F C 1
ATOM 11382 O O . ILE D 1 32 ? 43.261 0.529 -0.367 1.00 11.30 31 ILE F O 1
ATOM 11398 N N . ALA D 1 33 ? 45.164 1.206 0.618 1.00 10.19 32 ALA F N 1
ATOM 11399 C CA . ALA D 1 33 ? 45.298 2.390 -0.221 1.00 10.20 32 ALA F CA 1
ATOM 11400 C C . ALA D 1 33 ? 45.282 2.044 -1.718 1.00 9.95 32 ALA F C 1
ATOM 11401 O O . ALA D 1 33 ? 44.633 2.724 -2.517 1.00 10.46 32 ALA F O 1
ATOM 11408 N N . GLU D 1 34 ? 45.985 0.969 -2.073 1.00 10.63 33 GLU F N 1
ATOM 11409 C CA . GLU D 1 34 ? 46.146 0.577 -3.476 1.00 11.73 33 GLU F CA 1
ATOM 11410 C C . GLU D 1 34 ? 44.848 -0.015 -4.071 1.00 12.16 33 GLU F C 1
ATOM 11411 O O . GLU D 1 34 ? 44.773 -0.220 -5.285 1.00 13.02 33 GLU F O 1
ATOM 11423 N N . LEU D 1 35 ? 43.828 -0.264 -3.250 1.00 11.53 34 LEU F N 1
ATOM 11424 C CA . LEU D 1 35 ? 42.502 -0.585 -3.779 1.00 11.31 34 LEU F CA 1
ATOM 11425 C C . LEU D 1 35 ? 41.787 0.635 -4.322 1.00 13.09 34 LEU F C 1
ATOM 11426 O O . LEU D 1 35 ? 40.772 0.481 -4.994 1.00 13.98 34 LEU F O 1
ATOM 11442 N N . MET D 1 36 ? 42.301 1.831 -4.042 1.00 11.67 35 MET F N 1
ATOM 11443 C CA . MET D 1 36 ? 41.729 3.080 -4.519 1.00 10.53 35 MET F CA 1
ATOM 11444 C C . MET D 1 36 ? 42.690 3.708 -5.532 1.00 10.76 35 MET F C 1
ATOM 11445 O O . MET D 1 36 ? 43.680 3.083 -5.911 1.00 13.53 35 MET F O 1
ATOM 11459 N N . ASP D 1 37 ? 42.407 4.933 -5.974 1.00 10.75 36 ASP F N 1
ATOM 11460 C CA . ASP D 1 37 ? 43.198 5.553 -7.029 1.00 12.04 36 ASP F CA 1
ATOM 11461 C C . ASP D 1 37 ? 44.302 6.411 -6.466 1.00 10.82 36 ASP F C 1
ATOM 11462 O O . ASP D 1 37 ? 44.156 7.021 -5.421 1.00 11.14 36 ASP F O 1
ATOM 11471 N N . ASN D 1 38 ? 45.394 6.486 -7.206 1.00 13.41 37 ASN F N 1
ATOM 11472 C CA . ASN D 1 38 ? 46.472 7.417 -6.897 1.00 12.67 37 ASN F CA 1
ATOM 11473 C C . ASN D 1 38 ? 46.999 7.303 -5.458 1.00 13.63 37 ASN F C 1
ATOM 11474 O O . ASN D 1 38 ? 47.242 8.310 -4.800 1.00 14.60 37 ASN F O 1
ATOM 11485 N N . ALA D 1 39 ? 47.172 6.071 -4.989 1.00 12.72 38 ALA F N 1
ATOM 11486 C CA . ALA D 1 39 ? 47.651 5.825 -3.630 1.00 11.83 38 ALA F CA 1
ATOM 11487 C C . ALA D 1 39 ? 49.028 6.452 -3.463 1.00 12.78 38 ALA F C 1
ATOM 11488 O O . ALA D 1 39 ? 49.925 6.237 -4.285 1.00 15.78 38 ALA F O 1
ATOM 11495 N N . THR D 1 40 ? 49.202 7.178 -2.360 1.00 10.68 39 THR F N 1
ATOM 11496 C CA . THR D 1 40 ? 50.364 7.978 -2.075 1.00 12.18 39 THR F CA 1
ATOM 11497 C C . THR D 1 40 ? 50.771 7.723 -0.623 1.00 11.69 39 THR F C 1
ATOM 11498 O O . THR D 1 40 ? 49.945 7.910 0.266 1.00 12.19 39 THR F O 1
ATOM 11508 N N . PHE D 1 41 ? 52.005 7.264 -0.407 1.00 12.58 40 PHE F N 1
ATOM 11509 C CA . PHE D 1 41 ? 52.579 7.202 0.936 1.00 12.45 40 PHE F CA 1
ATOM 11510 C C . PHE D 1 41 ? 52.604 8.615 1.520 1.00 12.55 40 PHE F C 1
ATOM 11511 O O . PHE D 1 41 ? 53.040 9.558 0.851 1.00 14.11 40 PHE F O 1
ATOM 11528 N N . LEU D 1 42 ? 52.127 8.763 2.760 1.00 11.61 41 LEU F N 1
ATOM 11529 C CA . LEU D 1 42 ? 52.190 10.050 3.458 1.00 11.12 41 LEU F CA 1
ATOM 11530 C C . LEU D 1 42 ? 53.299 10.096 4.540 1.00 10.95 41 LEU F C 1
ATOM 11531 O O . LEU D 1 42 ? 54.185 10.950 4.514 1.00 14.32 41 LEU F O 1
ATOM 11547 N N . ALA D 1 43 ? 53.199 9.212 5.524 1.00 10.32 42 ALA F N 1
ATOM 11548 C CA . ALA D 1 43 ? 54.147 9.238 6.657 1.00 10.92 42 ALA F CA 1
ATOM 11549 C C . ALA D 1 43 ? 54.178 7.909 7.358 1.00 10.30 42 ALA F C 1
ATOM 11550 O O . ALA D 1 43 ? 53.225 7.127 7.242 1.00 10.17 42 ALA F O 1
ATOM 11557 N N . SER D 1 44 ? 55.247 7.671 8.105 1.00 9.46 43 SER F N 1
ATOM 11558 C CA . SER D 1 44 ? 55.293 6.523 9.000 1.00 10.21 43 SER F CA 1
ATOM 11559 C C . SER D 1 44 ? 56.074 6.914 10.238 1.00 8.78 43 SER F C 1
ATOM 11560 O O . SER D 1 44 ? 57.263 7.249 10.158 1.00 10.48 43 SER F O 1
ATOM 11567 N N . HIS D 1 45 ? 55.386 6.887 11.390 1.00 8.91 44 HIS F N 1
ATOM 11568 C CA . HIS D 1 45 ? 56.026 7.173 12.689 1.00 8.46 44 HIS F CA 1
ATOM 11569 C C . HIS D 1 45 ? 55.415 6.208 13.672 1.00 7.96 44 HIS F C 1
ATOM 11570 O O . HIS D 1 45 ? 54.201 6.073 13.720 1.00 7.73 44 HIS F O 1
ATOM 11585 N N . ARG D 1 46 ? 56.245 5.542 14.469 1.00 8.37 45 ARG F N 1
ATOM 11586 C CA . ARG D 1 46 ? 55.768 4.615 15.474 1.00 8.13 45 ARG F CA 1
ATOM 11587 C C . ARG D 1 46 ? 54.840 3.605 14.759 1.00 8.41 45 ARG F C 1
ATOM 11588 O O . ARG D 1 46 ? 55.161 3.151 13.672 1.00 9.36 45 ARG F O 1
ATOM 11609 N N . GLU D 1 47 ? 53.686 3.280 15.347 1.00 7.75 46 GLU F N 1
ATOM 11610 C CA . GLU D 1 47 ? 52.724 2.344 14.758 1.00 7.76 46 GLU F CA 1
ATOM 11611 C C . GLU D 1 47 ? 51.809 2.988 13.708 1.00 7.23 46 GLU F C 1
ATOM 11612 O O . GLU D 1 47 ? 50.895 2.333 13.269 1.00 8.18 46 GLU F O 1
ATOM 11624 N N . TYR D 1 48 ? 52.044 4.235 13.362 1.00 6.67 47 TYR F N 1
ATOM 11625 C CA . TYR D 1 48 ? 51.147 5.028 12.507 1.00 7.06 47 TYR F CA 1
ATOM 11626 C C . TYR D 1 48 ? 51.736 5.195 11.104 1.00 7.34 47 TYR F C 1
ATOM 11627 O O . TYR D 1 48 ? 52.547 6.100 10.877 1.00 8.35 47 TYR F O 1
ATOM 11644 N N . THR D 1 49 ? 51.303 4.342 10.191 1.00 7.21 48 THR F N 1
ATOM 11645 C CA . THR D 1 49 ? 51.615 4.455 8.769 1.00 7.89 48 THR F CA 1
ATOM 11646 C C . THR D 1 49 ? 50.394 5.015 8.078 1.00 7.54 48 THR F C 1
ATOM 11647 O O . THR D 1 49 ? 49.269 4.526 8.292 1.00 7.18 48 THR F O 1
ATOM 11657 N N . SER D 1 50 ? 50.589 6.044 7.275 1.00 7.82 49 SER F N 1
ATOM 11658 C CA . SER D 1 50 ? 49.480 6.744 6.637 1.00 8.09 49 SER F CA 1
ATOM 11659 C C . SER D 1 50 ? 49.730 6.874 5.139 1.00 8.81 49 SER F C 1
ATOM 11660 O O . SER D 1 50 ? 50.853 7.148 4.683 1.00 10.31 49 SER F O 1
ATOM 11667 N N . TYR D 1 51 ? 48.639 6.652 4.390 1.00 8.04 50 TYR F N 1
ATOM 11668 C CA . TYR D 1 51 ? 48.605 6.845 2.941 1.00 8.49 50 TYR F CA 1
ATOM 11669 C C . TYR D 1 51 ? 47.356 7.696 2.612 1.00 7.92 50 TYR F C 1
ATOM 11670 O O . TYR D 1 51 ? 46.400 7.764 3.399 1.00 8.23 50 TYR F O 1
ATOM 11687 N N . LEU D 1 52 ? 47.374 8.330 1.439 1.00 8.68 51 LEU F N 1
ATOM 11688 C CA . LEU D 1 52 ? 46.200 8.952 0.844 1.00 8.78 51 LEU F CA 1
ATOM 11689 C C . LEU D 1 52 ? 45.849 8.183 -0.406 1.00 8.88 51 LEU F C 1
ATOM 11690 O O . LEU D 1 52 ? 46.760 7.711 -1.111 1.00 10.51 51 LEU F O 1
ATOM 11706 N N . ALA D 1 53 ? 44.559 8.067 -0.706 1.00 8.65 52 ALA F N 1
ATOM 11707 C CA . ALA D 1 53 ? 44.119 7.574 -2.008 1.00 9.19 52 ALA F CA 1
ATOM 11708 C C . ALA D 1 53 ? 42.795 8.223 -2.331 1.00 9.90 52 ALA F C 1
ATOM 11709 O O . ALA D 1 53 ? 42.243 8.964 -1.515 1.00 10.59 52 ALA F O 1
ATOM 11716 N N . TYR D 1 54 ? 42.298 7.942 -3.524 1.00 10.11 53 TYR F N 1
ATOM 11717 C CA . TYR D 1 54 ? 41.103 8.612 -3.995 1.00 9.77 53 TYR F CA 1
ATOM 11718 C C . TYR D 1 54 ? 40.034 7.591 -4.374 1.00 10.60 53 TYR F C 1
ATOM 11719 O O . TYR D 1 54 ? 40.289 6.659 -5.124 1.00 11.13 53 TYR F O 1
ATOM 11736 N N . ALA D 1 55 ? 38.851 7.757 -3.800 1.00 11.47 54 ALA F N 1
ATOM 11737 C CA . ALA D 1 55 ? 37.735 6.840 -3.949 1.00 13.31 54 ALA F CA 1
ATOM 11738 C C . ALA D 1 55 ? 36.713 7.583 -4.755 1.00 13.94 54 ALA F C 1
ATOM 11739 O O . ALA D 1 55 ? 36.168 8.566 -4.287 1.00 14.65 54 ALA F O 1
ATOM 11746 N N . 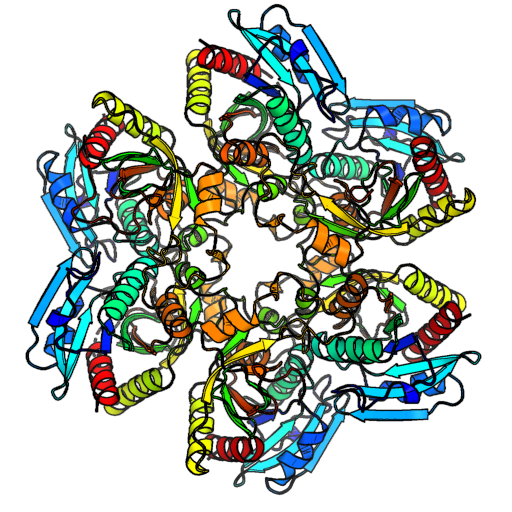ASP D 1 56 ? 36.488 7.141 -5.990 1.00 12.99 55 ASP F N 1
ATOM 11747 C CA . ASP D 1 56 ? 35.580 7.843 -6.886 1.00 14.33 55 ASP F CA 1
ATOM 11748 C C . ASP D 1 56 ? 35.818 9.348 -6.904 1.00 13.58 55 ASP F C 1
ATOM 11749 O O . ASP D 1 56 ? 34.864 10.140 -6.858 1.00 17.61 55 ASP F O 1
ATOM 11758 N N . GLY D 1 57 ? 37.089 9.744 -6.921 1.00 13.80 56 GLY F N 1
ATOM 11759 C CA . GLY D 1 57 ? 37.422 11.153 -6.981 1.00 13.47 56 GLY F CA 1
ATOM 11760 C C . GLY D 1 57 ? 37.656 11.906 -5.680 1.00 14.54 56 GLY F C 1
ATOM 11761 O O . GLY D 1 57 ? 38.186 13.024 -5.702 1.00 16.18 56 GLY F O 1
ATOM 11765 N N . LYS D 1 58 ? 37.280 11.326 -4.541 1.00 13.18 57 LYS F N 1
ATOM 11766 C CA . LYS D 1 58 ? 37.405 12.023 -3.268 1.00 12.06 57 LYS F CA 1
ATOM 11767 C C . LYS D 1 58 ? 38.542 11.447 -2.437 1.00 10.42 57 LYS F C 1
ATOM 11768 O O . LYS D 1 58 ? 38.720 10.224 -2.393 1.00 10.44 57 LYS F O 1
ATOM 11787 N N . PRO D 1 59 ? 39.295 12.323 -1.742 1.00 10.59 58 PRO F N 1
ATOM 11788 C CA . PRO D 1 59 ? 40.430 11.828 -0.967 1.00 9.91 58 PRO F CA 1
ATOM 11789 C C . PRO D 1 59 ? 39.974 11.053 0.272 1.00 9.50 58 PRO F C 1
ATOM 11790 O O . PRO D 1 59 ? 39.015 11.429 0.931 1.00 10.54 58 PRO F O 1
ATOM 11801 N N . VAL D 1 60 ? 40.715 9.987 0.581 1.00 9.01 59 VAL F N 1
ATOM 11802 C CA . VAL D 1 60 ? 40.508 9.118 1.750 1.00 7.87 59 VAL F CA 1
ATOM 11803 C C . VAL D 1 60 ? 41.877 8.941 2.376 1.00 7.82 59 VAL F C 1
ATOM 11804 O O . VAL D 1 60 ? 42.850 8.629 1.677 1.00 8.67 59 VAL F O 1
ATOM 11817 N N . VAL D 1 61 ? 41.959 9.087 3.697 1.00 7.69 60 VAL F N 1
ATOM 11818 C CA . VAL D 1 61 ? 43.197 8.810 4.382 1.00 7.78 60 VAL F CA 1
ATOM 11819 C C . VAL D 1 61 ? 43.118 7.386 4.957 1.00 7.34 60 VAL F C 1
ATOM 11820 O O . VAL D 1 61 ? 42.071 6.972 5.436 1.00 7.96 60 VAL F O 1
ATOM 11833 N N . ILE D 1 62 ? 44.233 6.664 4.847 1.00 6.86 61 ILE F N 1
ATOM 11834 C CA . ILE D 1 62 ? 44.322 5.349 5.389 1.00 6.51 61 ILE F CA 1
ATOM 11835 C C . ILE D 1 62 ? 45.440 5.399 6.430 1.00 7.03 61 ILE F C 1
ATOM 11836 O O . ILE D 1 62 ? 46.559 5.745 6.086 1.00 7.70 61 ILE F O 1
ATOM 11852 N N . CYS D 1 63 ? 45.146 5.107 7.701 1.00 6.34 62 CYS F N 1
ATOM 11853 C CA . CYS D 1 63 ? 46.120 5.309 8.774 1.00 6.61 62 CYS F CA 1
ATOM 11854 C C . CYS D 1 63 ? 45.959 4.201 9.779 1.00 6.70 62 CYS F C 1
ATOM 11855 O O . CYS D 1 63 ? 44.855 3.982 10.249 1.00 6.91 62 CYS F O 1
ATOM 11862 N N . SER D 1 64 ? 47.056 3.513 10.114 1.00 6.82 63 SER F N 1
ATOM 11863 C CA . SER D 1 64 ? 46.973 2.478 11.120 1.00 6.43 63 SER F CA 1
ATOM 11864 C C . SER D 1 64 ? 46.856 3.052 12.524 1.00 6.40 63 SER F C 1
ATOM 11865 O O . SER D 1 64 ? 47.208 4.193 12.797 1.00 7.28 63 SER F O 1
ATOM 11872 N N . THR D 1 65 ? 46.288 2.220 13.393 1.00 5.98 64 THR F N 1
ATOM 11873 C CA . THR D 1 65 ? 46.064 2.602 14.789 1.00 5.79 64 THR F CA 1
ATOM 11874 C C . THR D 1 65 ? 47.052 1.944 15.756 1.00 5.69 64 THR F C 1
ATOM 11875 O O . THR D 1 65 ? 47.152 2.409 16.897 1.00 6.45 64 THR F O 1
ATOM 11885 N N . GLY D 1 66 ? 47.644 0.829 15.334 1.00 5.98 65 GLY F N 1
ATOM 11886 C CA . GLY D 1 66 ? 48.308 -0.049 16.286 1.00 6.11 65 GLY F CA 1
ATOM 11887 C C . GLY D 1 66 ? 47.248 -0.875 17.033 1.00 5.37 65 GLY F C 1
ATOM 11888 O O . GLY D 1 66 ? 46.068 -0.673 16.917 1.00 5.91 65 GLY F O 1
ATOM 11892 N N . ILE D 1 67 ? 47.750 -1.855 17.804 1.00 5.31 66 ILE F N 1
ATOM 11893 C CA . ILE D 1 67 ? 46.871 -2.643 18.679 1.00 5.23 66 ILE F CA 1
ATOM 11894 C C . ILE D 1 67 ? 46.532 -1.845 19.942 1.00 4.77 66 ILE F C 1
ATOM 11895 O O . ILE D 1 67 ? 47.410 -1.333 20.613 1.00 5.24 66 ILE F O 1
ATOM 11911 N N . GLY D 1 68 ? 45.250 -1.821 20.233 1.00 4.90 67 GLY F N 1
ATOM 11912 C CA . GLY D 1 68 ? 44.715 -1.334 21.465 1.00 4.61 67 GLY F CA 1
ATOM 11913 C C . GLY D 1 68 ? 44.135 0.034 21.447 1.00 5.02 67 GLY F C 1
ATOM 11914 O O . GLY D 1 68 ? 44.482 0.923 20.632 1.00 5.63 67 GLY F O 1
ATOM 11918 N N . GLY D 1 69 ? 43.253 0.277 22.430 1.00 5.27 68 GLY F N 1
ATOM 11919 C CA . GLY D 1 69 ? 42.622 1.583 22.587 1.00 5.23 68 GLY F CA 1
ATOM 11920 C C . GLY D 1 69 ? 43.599 2.758 22.740 1.00 5.06 68 GLY F C 1
ATOM 11921 O O . GLY D 1 69 ? 43.326 3.837 22.206 1.00 5.28 68 GLY F O 1
ATOM 11925 N N . PRO D 1 70 ? 44.684 2.610 23.507 1.00 5.24 69 PRO F N 1
ATOM 11926 C CA . PRO D 1 70 ? 45.539 3.801 23.695 1.00 4.71 69 PRO F CA 1
ATOM 11927 C C . PRO D 1 70 ? 46.107 4.375 22.394 1.00 4.23 69 PRO F C 1
ATOM 11928 O O . PRO D 1 70 ? 46.019 5.544 22.163 1.00 4.70 69 PRO F O 1
ATOM 11939 N N . SER D 1 71 ? 46.728 3.490 21.598 1.00 4.58 70 SER F N 1
ATOM 11940 C CA . SER D 1 71 ? 47.304 3.990 20.365 1.00 4.92 70 SER F CA 1
ATOM 11941 C C . SER D 1 71 ? 46.228 4.435 19.369 1.00 4.87 70 SER F C 1
ATOM 11942 O O . SER D 1 71 ? 46.393 5.407 18.649 1.00 5.14 70 SER F O 1
ATOM 11949 N N . THR D 1 72 ? 45.094 3.744 19.396 1.00 5.08 71 THR F N 1
ATOM 11950 C CA . THR D 1 72 ? 43.931 4.156 18.591 1.00 4.81 71 THR F CA 1
ATOM 11951 C C . THR D 1 72 ? 43.475 5.533 18.962 1.00 4.83 71 THR F C 1
ATOM 11952 O O . THR D 1 72 ? 43.172 6.353 18.073 1.00 5.48 71 THR F O 1
ATOM 11962 N N . SER D 1 73 ? 43.402 5.821 20.258 1.00 4.97 72 SER F N 1
ATOM 11963 C CA . SER D 1 73 ? 42.870 7.088 20.706 1.00 5.03 72 SER F CA 1
ATOM 11964 C C . SER D 1 73 ? 43.743 8.273 20.203 1.00 4.59 72 SER F C 1
ATOM 11965 O O . SER D 1 73 ? 43.204 9.366 19.944 1.00 5.33 72 SER F O 1
ATOM 11972 N N . ILE D 1 74 ? 45.032 8.097 20.122 1.00 4.79 73 ILE F N 1
ATOM 11973 C CA . ILE D 1 74 ? 45.914 9.112 19.542 1.00 5.17 73 ILE F CA 1
ATOM 11974 C C . ILE D 1 74 ? 45.674 9.330 18.053 1.00 4.97 73 ILE F C 1
ATOM 11975 O O . ILE D 1 74 ? 45.536 10.459 17.623 1.00 5.84 73 ILE F O 1
ATOM 11991 N N . ALA D 1 75 ? 45.577 8.205 17.326 1.00 5.42 74 ALA F N 1
ATOM 11992 C CA . ALA D 1 75 ? 45.398 8.324 15.865 1.00 5.85 74 ALA F CA 1
ATOM 11993 C C . ALA D 1 75 ? 44.059 9.028 15.555 1.00 5.44 74 ALA F C 1
ATOM 11994 O O . ALA D 1 75 ? 44.009 9.876 14.693 1.00 5.89 74 ALA F O 1
ATOM 12001 N N . VAL D 1 76 ? 42.984 8.635 16.237 1.00 5.44 75 VAL F N 1
ATOM 12002 C CA . VAL D 1 76 ? 41.677 9.205 15.949 1.00 5.33 75 VAL F CA 1
ATOM 12003 C C . VAL D 1 76 ? 41.632 10.677 16.265 1.00 5.72 75 VAL F C 1
ATOM 12004 O O . VAL D 1 76 ? 41.193 11.485 15.461 1.00 5.76 75 VAL F O 1
ATOM 12017 N N . GLU D 1 77 ? 42.110 11.068 17.454 1.00 5.58 76 GLU F N 1
ATOM 12018 C CA . GLU D 1 77 ? 42.116 12.452 17.800 1.00 5.56 76 GLU F CA 1
ATOM 12019 C C . GLU D 1 77 ? 42.939 13.285 16.807 1.00 5.15 76 GLU F C 1
ATOM 12020 O O . GLU D 1 77 ? 42.512 14.372 16.409 1.00 5.93 76 GLU F O 1
ATOM 12032 N N . GLU D 1 78 ? 44.146 12.813 16.479 1.00 5.56 77 GLU F N 1
ATOM 12033 C CA . GLU D 1 78 ? 45.029 13.611 15.606 1.00 6.09 77 GLU F CA 1
ATOM 12034 C C . GLU D 1 78 ? 44.496 13.685 14.164 1.00 5.82 77 GLU F C 1
ATOM 12035 O O . GLU D 1 78 ? 44.554 14.730 13.560 1.00 6.93 77 GLU F O 1
ATOM 12047 N N . LEU D 1 79 ? 43.889 12.610 13.667 1.00 5.93 78 LEU F N 1
ATOM 12048 C CA . LEU D 1 79 ? 43.217 12.676 12.377 1.00 6.68 78 LEU F CA 1
ATOM 12049 C C . LEU D 1 79 ? 42.043 13.674 12.464 1.00 6.27 78 LEU F C 1
ATOM 12050 O O . LEU D 1 79 ? 41.811 14.434 11.513 1.00 6.89 78 LEU F O 1
ATOM 12066 N N . ALA D 1 80 ? 41.301 13.650 13.569 1.00 5.92 79 ALA F N 1
ATOM 12067 C CA . ALA D 1 80 ? 40.177 14.606 13.687 1.00 5.84 79 ALA F CA 1
ATOM 12068 C C . ALA D 1 80 ? 40.729 16.049 13.748 1.00 6.57 79 ALA F C 1
ATOM 12069 O O . ALA D 1 80 ? 40.081 16.955 13.242 1.00 7.44 79 ALA F O 1
ATOM 12076 N N . GLN D 1 81 ? 41.902 16.273 14.348 1.00 6.46 80 GLN F N 1
ATOM 12077 C CA . GLN D 1 81 ? 42.482 17.611 14.341 1.00 7.39 80 GLN F CA 1
ATOM 12078 C C . GLN D 1 81 ? 42.776 18.109 12.902 1.00 7.36 80 GLN F C 1
ATOM 12079 O O . GLN D 1 81 ? 42.828 19.290 12.676 1.00 8.69 80 GLN F O 1
ATOM 12093 N N . LEU D 1 82 ? 42.974 17.156 12.001 1.00 8.41 81 LEU F N 1
ATOM 12094 C CA . LEU D 1 82 ? 43.233 17.451 10.589 1.00 9.45 81 LEU F CA 1
ATOM 12095 C C . LEU D 1 82 ? 41.984 17.403 9.709 1.00 8.57 81 LEU F C 1
ATOM 12096 O O . LEU D 1 82 ? 42.090 17.522 8.484 1.00 10.15 81 LEU F O 1
ATOM 12112 N N . GLY D 1 83 ? 40.806 17.295 10.325 1.00 8.31 82 GLY F N 1
ATOM 12113 C CA . GLY D 1 83 ? 39.531 17.388 9.618 1.00 8.34 82 GLY F CA 1
ATOM 12114 C C . GLY D 1 83 ? 38.789 16.098 9.345 1.00 7.24 82 GLY F C 1
ATOM 12115 O O . GLY D 1 83 ? 37.733 16.099 8.734 1.00 8.15 82 GLY F O 1
ATOM 12119 N N . VAL D 1 84 ? 39.292 14.975 9.813 1.00 7.01 83 VAL F N 1
ATOM 12120 C CA . VAL D 1 84 ? 38.611 13.708 9.635 1.00 6.55 83 VAL F CA 1
ATOM 12121 C C . VAL D 1 84 ? 37.442 13.626 10.630 1.00 6.14 83 VAL F C 1
ATOM 12122 O O . VAL D 1 84 ? 37.604 13.894 11.812 1.00 7.27 83 VAL F O 1
ATOM 12135 N N . ASN D 1 85 ? 36.277 13.225 10.131 1.00 6.14 84 ASN F N 1
ATOM 12136 C CA . ASN D 1 85 ? 35.086 13.077 10.961 1.00 6.90 84 ASN F CA 1
ATOM 12137 C C . ASN D 1 85 ? 34.447 11.686 10.890 1.00 6.52 84 ASN F C 1
ATOM 12138 O O . ASN D 1 85 ? 33.456 11.478 11.596 1.00 6.96 84 ASN F O 1
ATOM 12149 N N . THR D 1 86 ? 34.978 10.770 10.057 1.00 6.10 85 THR F N 1
ATOM 12150 C CA . THR D 1 86 ? 34.425 9.458 9.880 1.00 5.86 85 THR F CA 1
ATOM 12151 C C . THR D 1 86 ? 35.575 8.477 9.867 1.00 6.27 85 THR F C 1
ATOM 12152 O O . THR D 1 86 ? 36.560 8.670 9.146 1.00 6.59 85 THR F O 1
ATOM 12162 N N . PHE D 1 87 ? 35.437 7.442 10.682 1.00 5.56 86 PHE F N 1
ATOM 12163 C CA . PHE D 1 87 ? 36.530 6.449 10.943 1.00 5.73 86 PHE F CA 1
ATOM 12164 C C . PHE D 1 87 ? 35.962 5.063 10.713 1.00 5.92 86 PHE F C 1
ATOM 12165 O O . PHE D 1 87 ? 35.117 4.585 11.478 1.00 6.88 86 PHE F O 1
ATOM 12182 N N . LEU D 1 88 ? 36.452 4.402 9.655 1.00 5.51 87 LEU F N 1
ATOM 12183 C CA . LEU D 1 88 ? 36.016 3.048 9.338 1.00 5.39 87 LEU F CA 1
ATOM 12184 C C . LEU D 1 88 ? 37.157 2.064 9.687 1.00 5.30 87 LEU F C 1
ATOM 12185 O O . LEU D 1 88 ? 38.160 2.029 9.024 1.00 6.10 87 LEU F O 1
ATOM 12201 N N . ARG D 1 89 ? 36.992 1.347 10.782 1.00 6.19 88 ARG F N 1
ATOM 12202 C CA . ARG D 1 89 ? 37.975 0.343 11.178 1.00 6.27 88 ARG F CA 1
ATOM 12203 C C . ARG D 1 89 ? 37.820 -0.927 10.347 1.00 6.51 88 ARG F C 1
ATOM 12204 O O . ARG D 1 89 ? 36.694 -1.389 10.122 1.00 6.10 88 ARG F O 1
ATOM 12225 N N . VAL D 1 90 ? 38.968 -1.473 9.918 1.00 6.22 89 VAL F N 1
ATOM 12226 C CA . VAL D 1 90 ? 39.026 -2.768 9.309 1.00 7.26 89 VAL F CA 1
ATOM 12227 C C . VAL D 1 90 ? 40.079 -3.583 10.079 1.00 6.18 89 VAL F C 1
ATOM 12228 O O . VAL D 1 90 ? 41.208 -3.162 10.252 1.00 7.75 89 VAL F O 1
ATOM 12241 N N . GLY D 1 91 ? 39.614 -4.734 10.553 1.00 7.31 90 GLY F N 1
ATOM 12242 C CA . GLY D 1 91 ? 40.372 -5.531 11.482 1.00 7.84 90 GLY F CA 1
ATOM 12243 C C . GLY D 1 91 ? 40.408 -7.000 11.229 1.00 7.22 90 GLY F C 1
ATOM 12244 O O . GLY D 1 91 ? 39.928 -7.499 10.186 1.00 7.83 90 GLY F O 1
ATOM 12248 N N . THR D 1 92 ? 41.005 -7.701 12.204 1.00 7.50 91 THR F N 1
ATOM 12249 C CA . THR D 1 92 ? 40.969 -9.124 12.280 1.00 7.40 91 THR F CA 1
ATOM 12250 C C . THR D 1 92 ? 40.357 -9.479 13.631 1.00 6.73 91 THR F C 1
ATOM 12251 O O . THR D 1 92 ? 40.384 -8.664 14.575 1.00 7.87 91 THR F O 1
ATOM 12261 N N . THR D 1 93 ? 39.864 -10.697 13.766 1.00 7.07 92 THR F N 1
ATOM 12262 C CA . THR D 1 93 ? 39.087 -11.049 14.947 1.00 6.64 92 THR F CA 1
ATOM 12263 C C . THR D 1 93 ? 38.995 -12.527 15.167 1.00 6.93 92 THR F C 1
ATOM 12264 O O . THR D 1 93 ? 39.081 -13.324 14.229 1.00 7.47 92 THR F O 1
ATOM 12274 N N . GLY D 1 94 ? 38.843 -12.920 16.438 1.00 6.66 93 GLY F N 1
ATOM 12275 C CA . GLY D 1 94 ? 38.577 -14.291 16.797 1.00 6.83 93 GLY F CA 1
ATOM 12276 C C . GLY D 1 94 ? 37.114 -14.462 17.130 1.00 6.57 93 GLY F C 1
ATOM 12277 O O . GLY D 1 94 ? 36.577 -13.752 17.987 1.00 7.21 93 GLY F O 1
ATOM 12281 N N . ALA D 1 95 ? 36.428 -15.402 16.441 1.00 7.30 94 ALA F N 1
ATOM 12282 C CA . ALA D 1 95 ? 35.045 -15.657 16.706 1.00 6.87 94 ALA F CA 1
ATOM 12283 C C . ALA D 1 95 ? 34.906 -16.509 17.955 1.00 7.06 94 ALA F C 1
ATOM 12284 O O . ALA D 1 95 ? 35.729 -17.405 18.209 1.00 9.02 94 ALA F O 1
ATOM 12291 N N . ILE D 1 96 ? 33.834 -16.287 18.700 1.00 6.72 95 ILE F N 1
ATOM 12292 C CA . ILE D 1 96 ? 33.547 -17.126 19.834 1.00 7.31 95 ILE F CA 1
ATOM 12293 C C . ILE D 1 96 ? 32.234 -17.880 19.725 1.00 7.44 95 ILE F C 1
ATOM 12294 O O . ILE D 1 96 ? 31.926 -18.668 20.617 1.00 8.58 95 ILE F O 1
ATOM 12310 N N . GLN D 1 97 ? 31.496 -17.684 18.647 1.00 8.11 96 GLN F N 1
ATOM 12311 C CA . GLN D 1 97 ? 30.296 -18.477 18.392 1.00 8.34 96 GLN F CA 1
ATOM 12312 C C . GLN D 1 97 ? 30.649 -19.593 17.402 1.00 10.47 96 GLN F C 1
ATOM 12313 O O . GLN D 1 97 ? 31.379 -19.345 16.427 1.00 10.46 96 GLN F O 1
ATOM 12327 N N . PRO D 1 98 ? 30.120 -20.786 17.645 1.00 10.18 97 PRO F N 1
ATOM 12328 C CA . PRO D 1 98 ? 30.506 -21.877 16.786 1.00 12.70 97 PRO F CA 1
ATOM 12329 C C . PRO D 1 98 ? 29.976 -21.742 15.359 1.00 14.27 97 PRO F C 1
ATOM 12330 O O . PRO D 1 98 ? 30.524 -22.397 14.481 1.00 19.20 97 PRO F O 1
ATOM 12341 N N . HIS D 1 99 ? 28.940 -20.932 15.118 1.00 12.94 98 HIS F N 1
ATOM 12342 C CA . HIS D 1 99 ? 28.384 -20.836 13.770 1.00 14.63 98 HIS F CA 1
ATOM 12343 C C . HIS D 1 99 ? 29.092 -19.804 12.882 1.00 15.28 98 HIS F C 1
ATOM 12344 O O . HIS D 1 99 ? 28.742 -19.636 11.720 1.00 19.86 98 HIS F O 1
ATOM 12359 N N . VAL D 1 100 ? 30.117 -19.147 13.408 1.00 13.64 99 VAL F N 1
ATOM 12360 C CA . VAL D 1 100 ? 30.889 -18.196 12.633 1.00 13.64 99 VAL F CA 1
ATOM 12361 C C . VAL D 1 100 ? 32.164 -18.876 12.158 1.00 15.13 99 VAL F C 1
ATOM 12362 O O . VAL D 1 100 ? 32.921 -19.422 12.960 1.00 20.20 99 VAL F O 1
ATOM 12375 N N . ASN D 1 101 ? 32.402 -18.874 10.856 1.00 13.91 100 ASN F N 1
ATOM 12376 C CA . ASN D 1 101 ? 33.520 -19.604 10.299 1.00 15.13 100 ASN F CA 1
ATOM 12377 C C . ASN D 1 101 ? 34.735 -18.716 10.096 1.00 12.88 100 ASN F C 1
ATOM 12378 O O . ASN D 1 101 ? 34.616 -17.526 9.844 1.00 12.34 100 ASN F O 1
ATOM 12389 N N . VAL D 1 102 ? 35.910 -19.332 10.149 1.00 14.10 101 VAL F N 1
ATOM 12390 C CA . VAL D 1 102 ? 37.136 -18.653 9.725 1.00 12.08 101 VAL F CA 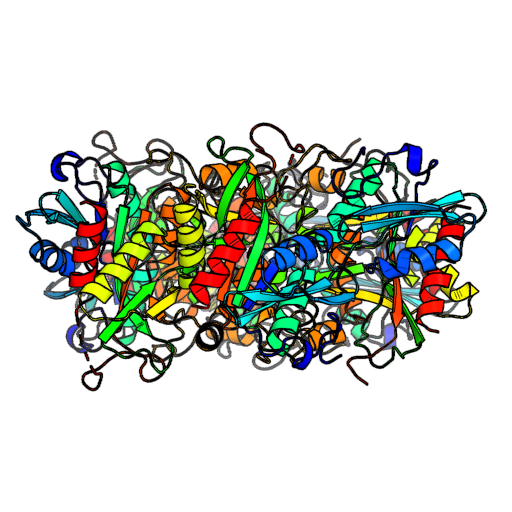1
ATOM 12391 C C . VAL D 1 102 ? 36.969 -18.215 8.266 1.00 12.55 101 VAL F C 1
ATOM 12392 O O . VAL D 1 102 ? 36.482 -18.961 7.444 1.00 14.95 101 VAL F O 1
ATOM 12405 N N . GLY D 1 103 ? 37.322 -16.968 7.971 1.00 13.28 102 GLY F N 1
ATOM 12406 C CA . GLY D 1 103 ? 37.058 -16.363 6.675 1.00 12.82 102 GLY F CA 1
ATOM 12407 C C . GLY D 1 103 ? 35.800 -15.506 6.615 1.00 12.77 102 GLY F C 1
ATOM 12408 O O . GLY D 1 103 ? 35.659 -14.701 5.693 1.00 15.51 102 GLY F O 1
ATOM 12412 N N . ASP D 1 104 ? 34.874 -15.686 7.547 1.00 12.46 103 ASP F N 1
ATOM 12413 C CA . ASP D 1 104 ? 33.674 -14.849 7.555 1.00 11.69 103 ASP F CA 1
ATOM 12414 C C . ASP D 1 104 ? 34.040 -13.427 7.974 1.00 10.77 103 ASP F C 1
ATOM 12415 O O . ASP D 1 104 ? 35.164 -13.204 8.461 1.00 12.33 103 ASP F O 1
ATOM 12424 N N . VAL D 1 105 ? 33.081 -12.516 7.814 1.00 10.69 104 VAL F N 1
ATOM 12425 C CA . VAL D 1 105 ? 33.210 -11.158 8.195 1.00 11.56 104 VAL F CA 1
ATOM 12426 C C . VAL D 1 105 ? 32.175 -10.839 9.264 1.00 9.86 104 VAL F C 1
ATOM 12427 O O . VAL D 1 105 ? 31.012 -11.306 9.254 1.00 10.44 104 VAL F O 1
ATOM 12440 N N . ILE D 1 106 ? 32.582 -9.995 10.192 1.00 8.17 105 ILE F N 1
ATOM 12441 C CA . ILE D 1 106 ? 31.698 -9.478 11.249 1.00 7.28 105 ILE F CA 1
ATOM 12442 C C . ILE D 1 106 ? 31.690 -7.960 11.198 1.00 7.09 105 ILE F C 1
ATOM 12443 O O . ILE D 1 106 ? 32.745 -7.332 11.195 1.00 9.43 105 ILE F O 1
ATOM 12459 N N . VAL D 1 107 ? 30.463 -7.428 11.191 1.00 6.87 106 VAL F N 1
ATOM 12460 C CA . VAL D 1 107 ? 30.220 -6.022 11.354 1.00 6.51 106 VAL F CA 1
ATOM 12461 C C . VAL D 1 107 ? 29.809 -5.795 12.817 1.00 6.47 106 VAL F C 1
ATOM 12462 O O . VAL D 1 107 ? 28.759 -6.282 13.280 1.00 7.31 106 VAL F O 1
ATOM 12475 N N . THR D 1 108 ? 30.628 -5.047 13.555 1.00 6.89 107 THR F N 1
ATOM 12476 C CA . THR D 1 108 ? 30.374 -4.789 14.961 1.00 6.22 107 THR F CA 1
ATOM 12477 C C . THR D 1 108 ? 29.412 -3.606 15.113 1.00 6.15 107 THR F C 1
ATOM 12478 O O . THR D 1 108 ? 29.769 -2.468 14.808 1.00 7.30 107 THR F O 1
ATOM 12488 N N . GLN D 1 109 ? 28.223 -3.860 15.643 1.00 6.64 108 GLN F N 1
ATOM 12489 C CA . GLN D 1 109 ? 27.312 -2.769 15.932 1.00 5.98 108 GLN F CA 1
ATOM 12490 C C . GLN D 1 109 ? 27.606 -2.043 17.236 1.00 5.20 108 GLN F C 1
ATOM 12491 O O . GLN D 1 109 ? 27.369 -0.869 17.339 1.00 5.63 108 GLN F O 1
ATOM 12516 N N . ALA D 1 110 ? 28.141 -2.778 18.209 1.00 5.29 109 ALA F N 1
ATOM 12517 C CA . ALA D 1 110 ? 28.450 -2.216 19.506 1.00 4.35 109 ALA F CA 1
ATOM 12518 C C . ALA D 1 110 ? 29.392 -3.209 20.204 1.00 4.09 109 ALA F C 1
ATOM 12519 O O . ALA D 1 110 ? 29.448 -4.358 19.875 1.00 4.90 109 ALA F O 1
ATOM 12526 N N . SER D 1 111 ? 30.046 -2.697 21.258 1.00 4.47 110 SER F N 1
ATOM 12527 C CA . SER D 1 111 ? 31.103 -3.502 21.924 1.00 4.60 110 SER F CA 1
ATOM 12528 C C . SER D 1 111 ? 30.942 -3.549 23.440 1.00 4.41 110 SER F C 1
ATOM 12529 O O . SER D 1 111 ? 30.592 -2.566 24.086 1.00 5.00 110 SER F O 1
ATOM 12536 N N . VAL D 1 112 ? 31.274 -4.720 23.951 1.00 4.43 111 VAL F N 1
ATOM 12537 C CA . VAL D 1 112 ? 31.542 -4.893 25.373 1.00 4.25 111 VAL F CA 1
ATOM 12538 C C . VAL D 1 112 ? 32.869 -4.160 25.680 1.00 4.38 111 VAL F C 1
ATOM 12539 O O . VAL D 1 112 ? 33.908 -4.422 25.051 1.00 4.66 111 VAL F O 1
ATOM 12552 N N . ARG D 1 113 ? 32.779 -3.223 26.622 1.00 4.46 112 ARG F N 1
ATOM 12553 C CA . ARG D 1 113 ? 33.920 -2.346 26.963 1.00 3.89 112 ARG F CA 1
ATOM 12554 C C . ARG D 1 113 ? 34.850 -3.031 27.956 1.00 4.12 112 ARG F C 1
ATOM 12555 O O . ARG D 1 113 ? 34.811 -2.756 29.150 1.00 5.05 112 ARG F O 1
ATOM 12576 N N . LEU D 1 114 ? 35.725 -3.926 27.396 1.00 4.39 113 LEU F N 1
ATOM 12577 C CA . LEU D 1 114 ? 36.755 -4.596 28.211 1.00 4.36 113 LEU F CA 1
ATOM 12578 C C . LEU D 1 114 ? 38.096 -3.882 28.061 1.00 4.76 113 LEU F C 1
ATOM 12579 O O . LEU D 1 114 ? 39.176 -4.488 28.187 1.00 5.18 113 LEU F O 1
ATOM 12595 N N . ASP D 1 115 ? 38.017 -2.571 27.869 1.00 5.17 114 ASP F N 1
ATOM 12596 C CA . ASP D 1 115 ? 39.137 -1.671 27.647 1.00 5.70 114 ASP F CA 1
ATOM 12597 C C . ASP D 1 115 ? 39.173 -0.625 28.766 1.00 6.17 114 ASP F C 1
ATOM 12598 O O . ASP D 1 115 ? 38.255 -0.503 29.590 1.00 8.32 114 ASP F O 1
ATOM 12607 N N . GLY D 1 116 ? 40.287 0.106 28.809 1.00 5.62 115 GLY F N 1
ATOM 12608 C CA . GLY D 1 116 ? 40.386 1.248 29.668 1.00 5.39 115 GLY F CA 1
ATOM 12609 C C . GLY D 1 116 ? 40.188 2.580 28.999 1.00 5.01 115 GLY F C 1
ATOM 12610 O O . GLY D 1 116 ? 39.687 3.521 29.652 1.00 5.35 115 GLY F O 1
ATOM 12614 N N . ALA D 1 117 ? 40.550 2.738 27.727 1.00 4.60 116 ALA F N 1
ATOM 12615 C CA . ALA D 1 117 ? 40.572 4.061 27.137 1.00 4.61 116 ALA F CA 1
ATOM 12616 C C . ALA D 1 117 ? 39.126 4.607 26.962 1.00 4.07 116 ALA F C 1
ATOM 12617 O O . ALA D 1 117 ? 38.928 5.801 26.998 1.00 4.48 116 ALA F O 1
ATOM 12624 N N . SER D 1 118 ? 38.149 3.720 26.739 1.00 4.44 117 SER F N 1
ATOM 12625 C CA . SER D 1 118 ? 36.801 4.204 26.581 1.00 4.43 117 SER F CA 1
ATOM 12626 C C . SER D 1 118 ? 36.376 5.023 27.805 1.00 4.36 117 SER F C 1
ATOM 12627 O O . SER D 1 118 ? 35.634 6.037 27.668 1.00 4.89 117 SER F O 1
ATOM 12634 N N . LEU D 1 119 ? 36.831 4.633 28.993 1.00 4.29 118 LEU F N 1
ATOM 12635 C CA . LEU D 1 119 ? 36.525 5.350 30.253 1.00 4.53 118 LEU F CA 1
ATOM 12636 C C . LEU D 1 119 ? 37.147 6.708 30.335 1.00 5.13 118 LEU F C 1
ATOM 12637 O O . LEU D 1 119 ? 36.779 7.488 31.223 1.00 6.28 118 LEU F O 1
ATOM 12653 N N . HIS D 1 120 ? 38.064 7.034 29.422 1.00 4.59 119 HIS F N 1
ATOM 12654 C CA . HIS D 1 120 ? 38.661 8.349 29.355 1.00 4.41 119 HIS F CA 1
ATOM 12655 C C . HIS D 1 120 ? 37.820 9.316 28.491 1.00 4.15 119 HIS F C 1
ATOM 12656 O O . HIS D 1 120 ? 38.119 10.487 28.421 1.00 4.69 119 HIS F O 1
ATOM 12671 N N . PHE D 1 121 ? 36.702 8.795 27.963 1.00 4.34 120 PHE F N 1
ATOM 12672 C CA . PHE D 1 121 ? 35.714 9.561 27.175 1.00 4.37 120 PHE F CA 1
ATOM 12673 C C . PHE D 1 121 ? 34.355 9.539 27.783 1.00 4.73 120 PHE F C 1
ATOM 12674 O O . PHE D 1 121 ? 33.578 10.510 27.566 1.00 5.34 120 PHE F O 1
ATOM 12691 N N . ALA D 1 122 ? 33.940 8.480 28.449 1.00 4.29 121 ALA F N 1
ATOM 12692 C CA . ALA D 1 122 ? 32.606 8.435 29.030 1.00 4.86 121 ALA F CA 1
ATOM 12693 C C . ALA D 1 122 ? 32.651 7.375 30.152 1.00 4.55 121 ALA F C 1
ATOM 12694 O O . ALA D 1 122 ? 33.375 6.344 30.030 1.00 4.90 121 ALA F O 1
ATOM 12701 N N . PRO D 1 123 ? 31.773 7.465 31.158 1.00 4.78 122 PRO F N 1
ATOM 12702 C CA . PRO D 1 123 ? 31.701 6.428 32.177 1.00 4.57 122 PRO F CA 1
ATOM 12703 C C . PRO D 1 123 ? 31.082 5.164 31.534 1.00 4.58 122 PRO F C 1
ATOM 12704 O O . PRO D 1 123 ? 30.517 5.188 30.424 1.00 4.36 122 PRO F O 1
ATOM 12715 N N . MET D 1 124 ? 31.257 4.050 32.245 1.00 4.55 123 MET F N 1
ATOM 12716 C CA . MET D 1 124 ? 30.959 2.730 31.705 1.00 4.27 123 MET F CA 1
ATOM 12717 C C . MET D 1 124 ? 29.537 2.566 31.216 1.00 4.57 123 MET F C 1
ATOM 12718 O O . MET D 1 124 ? 29.262 1.753 30.309 1.00 5.27 123 MET F O 1
ATOM 12732 N N . GLU D 1 125 ? 28.579 3.291 31.819 1.00 4.57 124 GLU F N 1
ATOM 12733 C CA . GLU D 1 125 ? 27.204 3.180 31.459 1.00 4.32 124 GLU F CA 1
ATOM 12734 C C . GLU D 1 125 ? 26.925 3.554 29.998 1.00 4.39 124 GLU F C 1
ATOM 12735 O O . GLU D 1 125 ? 25.873 3.208 29.428 1.00 4.45 124 GLU F O 1
ATOM 12751 N N . PHE D 1 126 ? 27.813 4.384 29.395 1.00 4.42 125 PHE F N 1
ATOM 12752 C CA . PHE D 1 126 ? 27.595 4.839 28.020 1.00 4.36 125 PHE F CA 1
ATOM 12753 C C . PHE D 1 126 ? 27.850 3.684 27.057 1.00 4.22 125 PHE F C 1
ATOM 12754 O O . PHE D 1 126 ? 28.856 2.945 27.176 1.00 4.54 125 PHE F O 1
ATOM 12771 N N . PRO D 1 127 ? 27.008 3.513 26.034 1.00 4.20 126 PRO F N 1
ATOM 12772 C CA . PRO D 1 127 ? 27.172 2.363 25.129 1.00 4.41 126 PRO F CA 1
ATOM 12773 C C . PRO D 1 127 ? 28.267 2.623 24.073 1.00 4.17 126 PRO F C 1
ATOM 12774 O O . PRO D 1 127 ? 28.274 3.651 23.406 1.00 4.78 126 PRO F O 1
ATOM 12785 N N . ALA D 1 128 ? 29.147 1.606 23.911 1.00 4.38 127 ALA F N 1
ATOM 12786 C CA . ALA D 1 128 ? 30.184 1.701 22.873 1.00 4.42 127 ALA F CA 1
ATOM 12787 C C . ALA D 1 128 ? 29.528 1.246 21.537 1.00 4.64 127 ALA F C 1
ATOM 12788 O O . ALA D 1 128 ? 29.643 0.126 21.113 1.00 5.59 127 ALA F O 1
ATOM 12795 N N . VAL D 1 129 ? 28.776 2.191 20.940 1.00 4.82 128 VAL F N 1
ATOM 12796 C CA . VAL D 1 129 ? 27.932 1.885 19.786 1.00 4.79 128 VAL F CA 1
ATOM 12797 C C . VAL D 1 129 ? 28.520 2.577 18.543 1.00 4.29 128 VAL F C 1
ATOM 12798 O O . VAL D 1 129 ? 28.899 3.714 18.592 1.00 5.29 128 VAL F O 1
ATOM 12811 N N . ALA D 1 130 ? 28.436 1.871 17.428 1.00 5.03 129 ALA F N 1
ATOM 12812 C CA . ALA D 1 130 ? 28.852 2.407 16.137 1.00 5.04 129 ALA F CA 1
ATOM 12813 C C . ALA D 1 130 ? 27.791 3.365 15.557 1.00 5.15 129 ALA F C 1
ATOM 12814 O O . ALA D 1 130 ? 26.620 3.319 15.903 1.00 6.72 129 ALA F O 1
ATOM 12821 N N . ASN D 1 131 ? 28.226 4.211 14.637 1.00 5.40 130 ASN F N 1
ATOM 12822 C CA . ASN D 1 131 ? 27.309 5.093 13.931 1.00 5.38 130 ASN F CA 1
ATOM 12823 C C . ASN D 1 131 ? 26.394 4.269 13.017 1.00 5.87 130 ASN F C 1
ATOM 12824 O O . ASN D 1 131 ? 26.836 3.392 12.258 1.00 6.54 130 ASN F O 1
ATOM 12835 N N . PHE D 1 132 ? 25.106 4.591 13.054 1.00 6.76 131 PHE F N 1
ATOM 12836 C CA . PHE D 1 132 ? 24.095 3.820 12.317 1.00 7.32 131 PHE F CA 1
ATOM 12837 C C . PHE D 1 132 ? 24.315 3.891 10.810 1.00 7.29 131 PHE F C 1
ATOM 12838 O O . PHE D 1 132 ? 24.252 2.859 10.128 1.00 7.27 131 PHE F O 1
ATOM 12855 N N . GLU D 1 133 ? 24.546 5.092 10.279 1.00 7.99 132 GLU F N 1
ATOM 12856 C CA . GLU D 1 133 ? 24.722 5.246 8.840 1.00 7.48 132 GLU F CA 1
ATOM 12857 C C . GLU D 1 133 ? 25.961 4.461 8.371 1.00 7.06 132 GLU F C 1
ATOM 12858 O O . GLU D 1 133 ? 25.939 3.820 7.315 1.00 7.35 132 GLU F O 1
ATOM 12870 N N . CYS D 1 134 ? 27.044 4.542 9.117 1.00 6.86 133 CYS F N 1
ATOM 12871 C CA . CYS D 1 134 ? 28.259 3.837 8.717 1.00 6.26 133 CYS F CA 1
ATOM 12872 C C . CYS D 1 134 ? 28.093 2.334 8.837 1.00 6.45 133 CYS F C 1
ATOM 12873 O O . CYS D 1 134 ? 28.567 1.620 7.960 1.00 6.76 133 CYS F O 1
ATOM 12880 N N . THR D 1 135 ? 27.429 1.847 9.880 1.00 6.04 134 THR F N 1
ATOM 12881 C CA . THR D 1 135 ? 27.212 0.432 10.011 1.00 6.43 134 THR F CA 1
ATOM 12882 C C . THR D 1 135 ? 26.340 -0.046 8.847 1.00 6.52 134 THR F C 1
ATOM 12883 O O . THR D 1 135 ? 26.550 -1.104 8.274 1.00 7.50 134 THR F O 1
ATOM 12893 N N . THR D 1 136 ? 25.323 0.749 8.511 1.00 7.10 135 THR F N 1
ATOM 12894 C CA . THR D 1 136 ? 24.441 0.454 7.383 1.00 7.55 135 THR F CA 1
ATOM 12895 C C . THR D 1 136 ? 25.227 0.308 6.077 1.00 7.82 135 THR F C 1
ATOM 12896 O O . THR D 1 136 ? 24.982 -0.603 5.293 1.00 8.05 135 THR F O 1
ATOM 12906 N N . ALA D 1 137 ? 26.202 1.196 5.855 1.00 7.25 136 ALA F N 1
ATOM 12907 C CA . ALA D 1 137 ? 27.023 1.126 4.658 1.00 7.90 136 ALA F CA 1
ATOM 12908 C C . ALA D 1 137 ? 27.900 -0.139 4.656 1.00 7.86 136 ALA F C 1
ATOM 12909 O O . ALA D 1 137 ? 28.074 -0.744 3.612 1.00 8.77 136 ALA F O 1
ATOM 12916 N N . MET D 1 138 ? 28.408 -0.505 5.829 1.00 7.06 137 MET F N 1
ATOM 12917 C CA . MET D 1 138 ? 29.226 -1.748 5.932 1.00 8.07 137 MET F CA 1
ATOM 12918 C C . MET D 1 138 ? 28.366 -2.948 5.568 1.00 8.25 137 MET F C 1
ATOM 12919 O O . MET D 1 138 ? 28.758 -3.821 4.826 1.00 9.86 137 MET F O 1
ATOM 12936 N N . VAL D 1 139 ? 27.173 -3.000 6.117 1.00 8.21 138 VAL F N 1
ATOM 12937 C CA . VAL D 1 139 ? 26.251 -4.135 5.840 1.00 8.72 138 VAL F CA 1
ATOM 12938 C C . VAL D 1 139 ? 25.927 -4.191 4.342 1.00 9.30 138 VAL F C 1
ATOM 12939 O O . VAL D 1 139 ? 25.938 -5.258 3.748 1.00 10.61 138 VAL F O 1
ATOM 12952 N N . ALA D 1 140 ? 25.637 -3.031 3.768 1.00 8.89 139 ALA F N 1
ATOM 12953 C CA . ALA D 1 140 ? 25.326 -2.985 2.335 1.00 10.05 139 ALA F CA 1
ATOM 12954 C C . ALA D 1 140 ? 26.488 -3.444 1.480 1.00 9.92 139 ALA F C 1
ATOM 12955 O O . ALA D 1 140 ? 26.295 -4.166 0.499 1.00 11.61 139 ALA F O 1
ATOM 12962 N N . ALA D 1 141 ? 27.704 -3.031 1.836 1.00 10.13 140 ALA F N 1
ATOM 12963 C CA . ALA D 1 141 ? 28.911 -3.463 1.113 1.00 10.01 140 ALA F CA 1
ATOM 12964 C C . ALA D 1 141 ? 29.056 -4.975 1.206 1.00 11.06 140 ALA F C 1
ATOM 12965 O O . ALA D 1 141 ? 29.373 -5.621 0.196 1.00 13.80 140 ALA F O 1
ATOM 12972 N N . CYS D 1 142 ? 28.821 -5.546 2.388 1.00 12.55 141 CYS F N 1
ATOM 12973 C CA . CYS D 1 142 ? 28.862 -7.004 2.514 1.00 14.08 141 CYS F CA 1
ATOM 12974 C C . CYS D 1 142 ? 27.863 -7.654 1.569 1.00 16.77 141 CYS F C 1
ATOM 12975 O O . CYS D 1 142 ? 28.201 -8.568 0.828 1.00 18.75 141 CYS F O 1
ATOM 12982 N N . ARG D 1 143 ? 26.628 -7.185 1.589 1.00 13.99 142 ARG F N 1
ATOM 12983 C CA . ARG D 1 143 ? 25.594 -7.804 0.778 1.00 16.27 142 ARG F CA 1
ATOM 12984 C C . ARG D 1 143 ? 25.872 -7.674 -0.719 1.00 15.89 142 ARG F C 1
ATOM 12985 O O . ARG D 1 143 ? 25.683 -8.623 -1.465 1.00 17.78 142 ARG F O 1
ATOM 13006 N N . ASP D 1 144 ? 26.360 -6.515 -1.147 1.00 13.89 143 ASP F N 1
ATOM 13007 C CA . ASP D 1 144 ? 26.766 -6.330 -2.547 1.00 13.25 143 ASP F CA 1
ATOM 13008 C C . ASP D 1 144 ? 27.772 -7.382 -2.990 1.00 14.60 143 ASP F C 1
ATOM 13009 O O . ASP D 1 144 ? 27.779 -7.787 -4.145 1.00 19.30 143 ASP F O 1
ATOM 13018 N N . ALA D 1 145 ? 28.650 -7.768 -2.060 1.00 16.27 144 ALA F N 1
ATOM 13019 C CA . ALA D 1 145 ? 29.687 -8.781 -2.262 1.00 18.77 144 ALA F CA 1
ATOM 13020 C C . ALA D 1 145 ? 29.201 -10.222 -2.058 1.00 19.19 144 ALA F C 1
ATOM 13021 O O . ALA D 1 145 ? 29.977 -11.170 -2.203 1.00 22.88 144 ALA F O 1
ATOM 13028 N N . GLY D 1 146 ? 27.914 -10.398 -1.763 1.00 17.77 145 GLY F N 1
ATOM 13029 C CA . GLY D 1 146 ? 27.325 -11.717 -1.623 1.00 21.00 145 GLY F CA 1
ATOM 13030 C C . GLY D 1 146 ? 27.631 -12.400 -0.308 1.00 22.42 145 GLY F C 1
ATOM 13031 O O . GLY D 1 146 ? 27.465 -13.609 -0.199 1.00 23.44 145 GLY F O 1
ATOM 13035 N N . VAL D 1 147 ? 28.071 -11.637 0.685 1.00 25.27 146 VAL F N 1
ATOM 13036 C CA . VAL D 1 147 ? 28.339 -12.156 2.013 1.00 24.01 146 VAL F CA 1
ATOM 13037 C C . VAL D 1 147 ? 27.275 -11.566 2.919 1.00 24.94 146 VAL F C 1
ATOM 13038 O O . VAL D 1 147 ? 27.111 -10.364 2.953 1.00 25.97 146 VAL F O 1
ATOM 13051 N N . GLU D 1 148 ? 26.517 -12.402 3.615 1.00 28.44 147 GLU F N 1
ATOM 13052 C CA . GLU D 1 148 ? 25.637 -11.899 4.653 1.00 20.90 147 GLU F CA 1
ATOM 13053 C C . GLU D 1 148 ? 26.512 -11.819 5.891 1.00 19.26 147 GLU F C 1
ATOM 13054 O O . GLU D 1 148 ? 26.984 -12.839 6.374 1.00 22.87 147 GLU F O 1
ATOM 13066 N N . PRO D 1 149 ? 26.776 -10.606 6.392 1.00 16.83 148 PRO F N 1
ATOM 13067 C CA . PRO D 1 149 ? 27.673 -10.522 7.520 1.00 15.61 148 PRO F CA 1
ATOM 13068 C C . PRO D 1 149 ? 26.990 -10.903 8.816 1.00 13.09 148 PRO F C 1
ATOM 13069 O O . PRO D 1 149 ? 25.768 -10.843 8.918 1.00 13.95 148 PRO F O 1
ATOM 13080 N N . HIS D 1 150 ? 27.779 -11.302 9.791 1.00 13.37 149 HIS F N 1
ATOM 13081 C CA . HIS D 1 150 ? 27.321 -11.389 11.149 1.00 10.04 149 HIS F CA 1
ATOM 13082 C C . HIS D 1 150 ? 27.311 -9.967 11.672 1.00 8.65 149 HIS F C 1
ATOM 13083 O O . HIS D 1 150 ? 28.248 -9.236 11.461 1.00 13.95 149 HIS F O 1
ATOM 13098 N N . ILE D 1 151 ? 26.197 -9.554 12.254 1.00 10.12 150 ILE F N 1
ATOM 13099 C CA . ILE D 1 151 ? 26.008 -8.192 12.746 1.00 8.79 150 ILE F CA 1
ATOM 13100 C C . ILE D 1 151 ? 25.701 -8.351 14.212 1.00 7.45 150 ILE F C 1
ATOM 13101 O O . ILE D 1 151 ? 24.675 -8.964 14.571 1.00 9.70 150 ILE F O 1
ATOM 13117 N N . GLY D 1 152 ? 26.468 -7.734 15.104 1.00 6.79 151 GLY F N 1
ATOM 13118 C CA . GLY D 1 152 ? 26.147 -7.892 16.520 1.00 7.45 151 GLY F CA 1
ATOM 13119 C C . GLY D 1 152 ? 27.206 -7.278 17.416 1.00 6.72 151 GLY F C 1
ATOM 13120 O O . GLY D 1 152 ? 27.884 -6.326 17.031 1.00 6.93 151 GLY F O 1
ATOM 13124 N N . VAL D 1 153 ? 27.269 -7.815 18.618 1.00 5.12 152 VAL F N 1
ATOM 13125 C CA . VAL D 1 153 ? 28.086 -7.289 19.681 1.00 4.96 152 VAL F CA 1
ATOM 13126 C C . VAL D 1 153 ? 29.415 -8.043 19.683 1.00 4.53 152 VAL F C 1
ATOM 13127 O O . VAL D 1 153 ? 29.471 -9.241 19.565 1.00 5.11 152 VAL F O 1
ATOM 13140 N N . THR D 1 154 ? 30.487 -7.262 19.914 1.00 4.77 153 THR F N 1
ATOM 13141 C CA . THR D 1 154 ? 31.855 -7.727 19.965 1.00 4.71 153 THR F CA 1
ATOM 13142 C C . THR D 1 154 ? 32.405 -7.430 21.337 1.00 5.05 153 THR F C 1
ATOM 13143 O O . THR D 1 154 ? 32.191 -6.349 21.872 1.00 6.00 153 THR F O 1
ATOM 13153 N N . ALA D 1 155 ? 33.217 -8.342 21.888 1.00 4.52 154 ALA F N 1
ATOM 13154 C CA . ALA D 1 155 ? 33.942 -8.044 23.152 1.00 4.91 154 ALA F CA 1
ATOM 13155 C C . ALA D 1 155 ? 35.290 -7.433 22.803 1.00 4.58 154 ALA F C 1
ATOM 13156 O O . ALA D 1 155 ? 36.120 -8.053 22.076 1.00 5.32 154 ALA F O 1
ATOM 13163 N N . SER D 1 156 ? 35.507 -6.215 23.252 1.00 4.74 155 SER F N 1
ATOM 13164 C CA . SER D 1 156 ? 36.719 -5.454 22.853 1.00 4.85 155 SER F CA 1
ATOM 13165 C C . SER D 1 156 ? 37.639 -5.286 24.062 1.00 4.35 155 SER F C 1
ATOM 13166 O O . SER D 1 156 ? 37.309 -4.608 25.046 1.00 4.77 155 SER F O 1
ATOM 13173 N N . SER D 1 157 ? 38.765 -6.031 23.981 1.00 4.87 156 SER F N 1
ATOM 13174 C CA . SER D 1 157 ? 39.618 -6.277 25.134 1.00 4.91 156 SER F CA 1
ATOM 13175 C C . SER D 1 157 ? 40.957 -5.519 25.052 1.00 4.90 156 SER F C 1
ATOM 13176 O O . SER D 1 157 ? 41.576 -5.453 23.998 1.00 5.78 156 SER F O 1
ATOM 13183 N N . ASP D 1 158 ? 41.408 -5.023 26.217 1.00 4.49 157 ASP F N 1
ATOM 13184 C CA . ASP D 1 158 ? 42.734 -4.460 26.334 1.00 4.87 157 ASP F CA 1
ATOM 13185 C C . ASP D 1 158 ? 43.851 -5.508 26.391 1.00 4.54 157 ASP F C 1
ATOM 13186 O O . ASP D 1 158 ? 45.000 -5.109 26.415 1.00 5.94 157 ASP F O 1
ATOM 13195 N N . THR D 1 159 ? 43.529 -6.787 26.390 1.00 4.73 158 THR F N 1
ATOM 13196 C CA . THR D 1 159 ? 44.595 -7.799 26.242 1.00 4.71 158 THR F CA 1
ATOM 13197 C C . THR D 1 159 ? 44.163 -8.822 25.180 1.00 4.35 158 THR F C 1
ATOM 13198 O O . THR D 1 159 ? 43.007 -9.041 24.910 1.00 4.85 158 THR F O 1
ATOM 13208 N N . PHE D 1 160 ? 45.194 -9.460 24.593 1.00 4.94 159 PHE F N 1
ATOM 13209 C CA . PHE D 1 160 ? 44.984 -10.595 23.723 1.00 5.08 159 PHE F CA 1
ATOM 13210 C C . PHE D 1 160 ? 44.858 -11.890 24.490 1.00 5.15 159 PHE F C 1
ATOM 13211 O O . PHE D 1 160 ? 44.142 -12.820 24.043 1.00 5.62 159 PHE F O 1
ATOM 13228 N N . TYR D 1 161 ? 45.513 -11.984 25.667 1.00 5.38 160 TYR F N 1
ATOM 13229 C CA . TYR D 1 161 ? 45.661 -13.221 26.358 1.00 5.26 160 TYR F CA 1
ATOM 13230 C C . TYR D 1 161 ? 44.592 -13.329 27.498 1.00 5.07 160 TYR F C 1
ATOM 13231 O O . TYR D 1 161 ? 43.500 -13.854 27.236 1.00 5.21 160 TYR F O 1
ATOM 13248 N N . PRO D 1 162 ? 44.793 -12.814 28.705 1.00 5.17 161 PRO F N 1
ATOM 13249 C CA . PRO D 1 162 ? 43.806 -13.145 29.766 1.00 5.56 161 PRO F CA 1
ATOM 13250 C C . PRO D 1 162 ? 42.430 -12.543 29.506 1.00 5.29 161 PRO F C 1
ATOM 13251 O O . PRO D 1 162 ? 41.423 -13.160 29.896 1.00 5.66 161 PRO F O 1
ATOM 13262 N N . GLY D 1 163 ? 42.333 -11.354 28.947 1.00 4.99 162 GLY F N 1
ATOM 13263 C CA . GLY D 1 163 ? 41.034 -10.728 28.747 1.00 5.31 162 GLY F CA 1
ATOM 13264 C C . GLY D 1 163 ? 40.201 -11.390 27.668 1.00 4.86 162 GLY F C 1
ATOM 13265 O O . GLY D 1 163 ? 39.012 -11.151 27.582 1.00 5.62 162 GLY F O 1
ATOM 13269 N N . GLN D 1 164 ? 40.856 -12.248 26.856 1.00 5.01 163 GLN F N 1
ATOM 13270 C CA . GLN D 1 164 ? 40.148 -13.122 25.902 1.00 5.42 163 GLN F CA 1
ATOM 13271 C C . GLN D 1 164 ? 40.117 -14.538 26.401 1.00 5.99 163 GLN F C 1
ATOM 13272 O O . GLN D 1 164 ? 39.848 -15.484 25.642 1.00 5.77 163 GLN F O 1
ATOM 13286 N N . GLU D 1 165 ? 40.406 -14.716 27.699 1.00 5.74 164 GLU F N 1
ATOM 13287 C CA . GLU D 1 165 ? 40.408 -15.984 28.381 1.00 6.12 164 GLU F CA 1
ATOM 13288 C C . GLU D 1 165 ? 41.219 -17.031 27.620 1.00 5.73 164 GLU F C 1
ATOM 13289 O O . GLU D 1 165 ? 40.825 -18.188 27.547 1.00 7.03 164 GLU F O 1
ATOM 13301 N N . ARG D 1 166 ? 42.418 -16.653 27.192 1.00 6.48 165 ARG F N 1
ATOM 13302 C CA . ARG D 1 166 ? 43.382 -17.611 26.660 1.00 5.87 165 ARG F CA 1
ATOM 13303 C C . ARG D 1 166 ? 44.208 -18.148 27.840 1.00 5.91 165 ARG F C 1
ATOM 13304 O O . ARG D 1 166 ? 44.703 -17.379 28.687 1.00 6.64 165 ARG F O 1
ATOM 13325 N N . TYR D 1 167 ? 44.384 -19.453 27.831 1.00 6.14 166 TYR F N 1
ATOM 13326 C CA . TYR D 1 167 ? 45.135 -20.184 28.867 1.00 6.62 166 TYR F CA 1
ATOM 13327 C C . TYR D 1 167 ? 46.471 -20.730 28.393 1.00 6.91 166 TYR F C 1
ATOM 13328 O O . TYR D 1 167 ? 47.252 -21.183 29.226 1.00 6.72 166 TYR F O 1
ATOM 13345 N N . ASP D 1 168 ? 46.761 -20.685 27.095 1.00 7.24 167 ASP F N 1
ATOM 13346 C CA . ASP D 1 168 ? 48.039 -21.212 26.583 1.00 8.55 167 ASP F CA 1
ATOM 13347 C C . ASP D 1 168 ? 49.124 -20.146 26.693 1.00 8.66 167 ASP F C 1
ATOM 13348 O O . ASP D 1 168 ? 49.658 -19.664 25.709 1.00 13.81 167 ASP F O 1
ATOM 13357 N N . THR D 1 169 ? 49.450 -19.823 27.934 1.00 7.15 168 THR F N 1
ATOM 13358 C CA . THR D 1 169 ? 50.327 -18.705 28.289 1.00 7.41 168 THR F CA 1
ATOM 13359 C C . THR D 1 169 ? 51.409 -19.213 29.257 1.00 6.94 168 THR F C 1
ATOM 13360 O O . THR D 1 169 ? 51.392 -20.355 29.705 1.00 7.44 168 THR F O 1
ATOM 13370 N N . VAL D 1 170 ? 52.361 -18.331 29.582 1.00 6.89 169 VAL F N 1
ATOM 13371 C CA . VAL D 1 170 ? 53.427 -18.749 30.510 1.00 7.41 169 VAL F CA 1
ATOM 13372 C C . VAL D 1 170 ? 52.848 -19.285 31.831 1.00 7.49 169 VAL F C 1
ATOM 13373 O O . VAL D 1 170 ? 53.203 -20.372 32.264 1.00 8.25 169 VAL F O 1
ATOM 13386 N N . THR D 1 171 ? 51.910 -18.550 32.453 1.00 7.06 170 THR F N 1
ATOM 13387 C CA . THR D 1 171 ? 51.388 -18.992 33.736 1.00 7.63 170 THR F CA 1
ATOM 13388 C C . THR D 1 171 ? 50.151 -19.885 33.632 1.00 7.20 170 THR F C 1
ATOM 13389 O O . THR D 1 171 ? 49.880 -20.618 34.580 1.00 7.84 170 THR F O 1
ATOM 13399 N N . GLY D 1 172 ? 49.447 -19.807 32.515 1.00 6.73 171 GLY F N 1
ATOM 13400 C CA . GLY D 1 172 ? 48.253 -20.606 32.339 1.00 6.84 171 GLY F CA 1
ATOM 13401 C C . GLY D 1 172 ? 47.128 -20.182 33.250 1.00 6.71 171 GLY F C 1
ATOM 13402 O O . GLY D 1 172 ? 46.185 -20.925 33.405 1.00 8.97 171 GLY F O 1
ATOM 13406 N N . ARG D 1 173 ? 47.195 -18.989 33.812 1.00 7.11 172 ARG F N 1
ATOM 13407 C CA . ARG D 1 173 ? 46.162 -18.485 34.736 1.00 7.90 172 ARG F CA 1
ATOM 13408 C C . ARG D 1 173 ? 45.456 -17.297 34.145 1.00 6.19 172 ARG F C 1
ATOM 13409 O O . ARG D 1 173 ? 46.039 -16.572 33.331 1.00 6.45 172 ARG F O 1
ATOM 13430 N N . VAL D 1 174 ? 44.209 -17.103 34.533 1.00 6.02 173 VAL F N 1
ATOM 13431 C CA . VAL D 1 174 ? 43.462 -15.884 34.192 1.00 6.48 173 VAL F CA 1
ATOM 13432 C C . VAL D 1 174 ? 42.853 -15.333 35.474 1.00 6.08 173 VAL F C 1
ATOM 13433 O O . VAL D 1 174 ? 42.250 -16.091 36.260 1.00 7.65 173 VAL F O 1
ATOM 13446 N N . THR D 1 175 ? 43.046 -14.053 35.706 1.00 6.41 174 THR F N 1
ATOM 13447 C CA . THR D 1 175 ? 42.551 -13.422 36.957 1.00 6.70 174 THR F CA 1
ATOM 13448 C C . THR D 1 175 ? 41.042 -13.601 37.061 1.00 6.29 174 THR F C 1
ATOM 13449 O O . THR D 1 175 ? 40.330 -13.727 36.061 1.00 5.97 174 THR F O 1
ATOM 13459 N N . ARG D 1 176 ? 40.561 -13.579 38.289 1.00 5.90 175 ARG F N 1
ATOM 13460 C CA . ARG D 1 176 ? 39.156 -13.878 38.598 1.00 5.89 175 ARG F CA 1
ATOM 13461 C C . ARG D 1 176 ? 38.176 -13.120 37.697 1.00 5.70 175 ARG F C 1
ATOM 13462 O O . ARG D 1 176 ? 37.200 -13.721 37.239 1.00 6.93 175 ARG F O 1
ATOM 13483 N N . ARG D 1 177 ? 38.374 -11.843 37.479 1.00 5.52 176 ARG F N 1
ATOM 13484 C CA . ARG D 1 177 ? 37.419 -11.091 36.623 1.00 5.80 176 ARG F CA 1
ATOM 13485 C C . ARG D 1 177 ? 37.144 -11.787 35.311 1.00 5.17 176 ARG F C 1
ATOM 13486 O O . ARG D 1 177 ? 36.021 -11.759 34.838 1.00 6.11 176 ARG F O 1
ATOM 13507 N N . PHE D 1 178 ? 38.192 -12.363 34.699 1.00 5.08 177 PHE F N 1
ATOM 13508 C CA . PHE D 1 178 ? 38.063 -12.968 33.377 1.00 5.65 177 PHE F CA 1
ATOM 13509 C C . PHE D 1 178 ? 37.895 -14.464 33.369 1.00 6.56 177 PHE F C 1
ATOM 13510 O O . PHE D 1 178 ? 37.612 -15.039 32.299 1.00 5.97 177 PHE F O 1
ATOM 13527 N N . ALA D 1 179 ? 38.025 -15.146 34.516 1.00 5.66 178 ALA F N 1
ATOM 13528 C CA . ALA D 1 179 ? 37.832 -16.557 34.564 1.00 6.39 178 ALA F CA 1
ATOM 13529 C C . ALA D 1 179 ? 36.360 -16.849 34.319 1.00 6.94 178 ALA F C 1
ATOM 13530 O O . ALA D 1 179 ? 35.476 -16.299 35.005 1.00 7.83 178 ALA F O 1
ATOM 13537 N N . GLY D 1 180 ? 36.066 -17.702 33.324 1.00 6.15 179 GLY F N 1
ATOM 13538 C CA . GLY D 1 180 ? 34.713 -17.965 32.947 1.00 6.40 179 GLY F CA 1
ATOM 13539 C C . GLY D 1 180 ? 34.063 -16.976 31.983 1.00 6.45 179 GLY F C 1
ATOM 13540 O O . GLY D 1 180 ? 32.915 -17.126 31.573 1.00 7.12 179 GLY F O 1
ATOM 13544 N N . SER D 1 181 ? 34.761 -15.886 31.683 1.00 6.00 180 SER F N 1
ATOM 13545 C CA . SER D 1 181 ? 34.147 -14.802 30.937 1.00 6.06 180 SER F CA 1
ATOM 13546 C C . SER D 1 181 ? 33.833 -15.138 29.503 1.00 5.97 180 SER F C 1
ATOM 13547 O O . SER D 1 181 ? 32.844 -14.639 28.999 1.00 6.38 180 SER F O 1
ATOM 13554 N N . MET D 1 182 ? 34.617 -15.954 28.800 1.00 5.75 181 MET F N 1
ATOM 13555 C CA . MET D 1 182 ? 34.317 -16.195 27.404 1.00 5.70 181 MET F CA 1
ATOM 13556 C C . MET D 1 182 ? 32.928 -16.881 27.322 1.00 5.72 181 MET F C 1
ATOM 13557 O O . MET D 1 182 ? 32.108 -16.526 26.458 1.00 6.27 181 MET F O 1
ATOM 13571 N N . LYS D 1 183 ? 32.660 -17.862 28.185 1.00 6.27 182 LYS F N 1
ATOM 13572 C CA . LYS D 1 183 ? 31.363 -18.511 28.192 1.00 6.98 182 LYS F CA 1
ATOM 13573 C C . LYS D 1 183 ? 30.224 -17.510 28.491 1.00 6.45 182 LYS F C 1
ATOM 13574 O O . LYS D 1 183 ? 29.151 -17.586 27.921 1.00 6.99 182 LYS F O 1
ATOM 13593 N N . GLU D 1 184 ? 30.475 -16.590 29.414 1.00 6.83 183 GLU F N 1
ATOM 13594 C CA . GLU D 1 184 ? 29.490 -15.517 29.674 1.00 7.46 183 GLU F CA 1
ATOM 13595 C C . GLU D 1 184 ? 29.166 -14.760 28.390 1.00 6.42 183 GLU F C 1
ATOM 13596 O O . GLU D 1 184 ? 28.002 -14.598 28.092 1.00 6.91 183 GLU F O 1
ATOM 13608 N N . TRP D 1 185 ? 30.194 -14.337 27.665 1.00 5.48 184 TRP F N 1
ATOM 13609 C CA . TRP D 1 185 ? 29.929 -13.589 26.442 1.00 5.66 184 TRP F CA 1
ATOM 13610 C C . TRP D 1 185 ? 29.232 -14.475 25.402 1.00 5.66 184 TRP F C 1
ATOM 13611 O O . TRP D 1 185 ? 28.323 -14.014 24.702 1.00 6.18 184 TRP F O 1
ATOM 13632 N N . GLN D 1 186 ? 29.632 -15.720 25.314 1.00 5.61 185 GLN F N 1
ATOM 13633 C CA . GLN D 1 186 ? 28.998 -16.650 24.340 1.00 5.93 185 GLN F CA 1
ATOM 13634 C C . GLN D 1 186 ? 27.522 -16.749 24.622 1.00 6.75 185 GLN F C 1
ATOM 13635 O O . GLN D 1 186 ? 26.689 -16.684 23.730 1.00 6.86 185 GLN F O 1
ATOM 13649 N N . ASP D 1 187 ? 27.178 -16.912 25.887 1.00 7.07 186 ASP F N 1
ATOM 13650 C CA . ASP D 1 187 ? 25.787 -17.048 26.280 1.00 7.51 186 ASP F CA 1
ATOM 13651 C C . ASP D 1 187 ? 24.958 -15.776 26.031 1.00 7.60 186 ASP F C 1
ATOM 13652 O O . ASP D 1 187 ? 23.759 -15.885 25.842 1.00 9.04 186 ASP F O 1
ATOM 13661 N N . MET D 1 188 ? 25.610 -14.608 26.063 1.00 7.15 187 MET F N 1
ATOM 13662 C CA . MET D 1 188 ? 24.970 -13.351 25.759 1.00 6.56 187 MET F CA 1
ATOM 13663 C C . MET D 1 188 ? 24.934 -13.026 24.260 1.00 6.92 187 MET F C 1
ATOM 13664 O O . MET D 1 188 ? 24.543 -11.931 23.889 1.00 7.36 187 MET F O 1
ATOM 13678 N N . GLY D 1 189 ? 25.391 -13.969 23.413 1.00 6.14 188 GLY F N 1
ATOM 13679 C CA . GLY D 1 189 ? 25.316 -13.783 21.981 1.00 6.44 188 GLY F CA 1
ATOM 13680 C C . GLY D 1 189 ? 26.469 -12.982 21.374 1.00 6.26 188 GLY F C 1
ATOM 13681 O O . GLY D 1 189 ? 26.434 -12.677 20.192 1.00 6.54 188 GLY F O 1
ATOM 13685 N N . VAL D 1 190 ? 27.469 -12.641 22.160 1.00 5.75 189 VAL F N 1
ATOM 13686 C CA . VAL D 1 190 ? 28.607 -11.918 21.636 1.00 5.22 189 VAL F CA 1
ATOM 13687 C C . VAL D 1 190 ? 29.311 -12.769 20.574 1.00 5.23 189 VAL F C 1
ATOM 13688 O O . VAL D 1 190 ? 29.464 -13.954 20.725 1.00 5.68 189 VAL F O 1
ATOM 13701 N N . LEU D 1 191 ? 29.689 -12.121 19.470 1.00 5.39 190 LEU F N 1
ATOM 13702 C CA . LEU D 1 191 ? 30.208 -12.851 18.291 1.00 5.80 190 LEU F CA 1
ATOM 13703 C C . LEU D 1 191 ? 31.689 -13.169 18.305 1.00 5.78 190 LEU F C 1
ATOM 13704 O O . LEU D 1 191 ? 32.096 -14.200 17.774 1.00 6.47 190 LEU F O 1
ATOM 13720 N N . ASN D 1 192 ? 32.492 -12.307 18.947 1.00 5.27 191 ASN F N 1
ATOM 13721 C CA . ASN D 1 192 ? 33.892 -12.270 18.664 1.00 5.24 191 ASN F CA 1
ATOM 13722 C C . ASN D 1 192 ? 34.641 -11.392 19.638 1.00 5.08 191 ASN F C 1
ATOM 13723 O O . ASN D 1 192 ? 34.003 -10.560 20.333 1.00 5.73 191 ASN F O 1
ATOM 13734 N N . TYR D 1 193 ? 35.935 -11.519 19.631 1.00 5.08 192 TYR F N 1
ATOM 13735 C CA . TYR D 1 193 ? 36.863 -10.629 20.355 1.00 4.69 192 TYR F CA 1
ATOM 13736 C C . TYR D 1 193 ? 37.727 -9.819 19.363 1.00 4.68 192 TYR F C 1
ATOM 13737 O O . TYR D 1 193 ? 38.207 -10.364 18.349 1.00 5.62 192 TYR F O 1
ATOM 13754 N N . GLU D 1 194 ? 37.941 -8.572 19.677 1.00 4.91 193 GLU F N 1
ATOM 13755 C CA . GLU D 1 194 ? 39.042 -7.807 19.084 1.00 5.04 193 GLU F CA 1
ATOM 13756 C C . GLU D 1 194 ? 39.507 -6.761 20.118 1.00 5.07 193 GLU F C 1
ATOM 13757 O O . GLU D 1 194 ? 39.141 -6.874 21.253 1.00 5.22 193 GLU F O 1
ATOM 13769 N N . MET D 1 195 ? 40.352 -5.785 19.692 1.00 4.93 194 MET F N 1
ATOM 13770 C CA . MET D 1 195 ? 41.078 -4.956 20.702 1.00 4.99 194 MET F CA 1
ATOM 13771 C C . MET D 1 195 ? 41.002 -3.479 20.497 1.00 5.17 194 MET F C 1
ATOM 13772 O O . MET D 1 195 ? 41.719 -2.757 21.215 1.00 5.70 194 MET F O 1
ATOM 13786 N N . GLU D 1 196 ? 40.218 -2.946 19.556 1.00 5.36 195 GLU F N 1
ATOM 13787 C CA . GLU D 1 196 ? 40.153 -1.506 19.355 1.00 5.01 195 GLU F CA 1
ATOM 13788 C C . GLU D 1 196 ? 38.736 -0.859 19.337 1.00 4.45 195 GLU F C 1
ATOM 13789 O O . GLU D 1 196 ? 38.601 0.324 19.477 1.00 5.39 195 GLU F O 1
ATOM 13801 N N . SER D 1 197 ? 37.686 -1.661 19.064 1.00 4.82 196 SER F N 1
ATOM 13802 C CA . SER D 1 197 ? 36.407 -1.066 18.751 1.00 4.98 196 SER F CA 1
ATOM 13803 C C . SER D 1 197 ? 35.748 -0.383 19.949 1.00 4.70 196 SER F C 1
ATOM 13804 O O . SER D 1 197 ? 35.063 0.631 19.739 1.00 5.60 196 SER F O 1
ATOM 13811 N N . ALA D 1 198 ? 35.910 -0.880 21.170 1.00 4.54 197 ALA F N 1
ATOM 13812 C CA . ALA D 1 198 ? 35.250 -0.170 22.294 1.00 4.86 197 ALA F CA 1
ATOM 13813 C C . ALA D 1 198 ? 35.811 1.230 22.407 1.00 4.72 197 ALA F C 1
ATOM 13814 O O . ALA D 1 198 ? 35.035 2.207 22.640 1.00 4.88 197 ALA F O 1
ATOM 13821 N N . THR D 1 199 ? 37.111 1.396 22.352 1.00 4.59 198 THR F N 1
ATOM 13822 C CA . THR D 1 199 ? 37.695 2.707 22.449 1.00 4.28 198 THR F CA 1
ATOM 13823 C C . THR D 1 199 ? 37.198 3.563 21.253 1.00 3.97 198 THR F C 1
ATOM 13824 O O . THR D 1 199 ? 36.813 4.705 21.422 1.00 4.63 198 THR F O 1
ATOM 13834 N N . LEU D 1 200 ? 37.378 3.020 20.047 1.00 4.51 199 LEU F N 1
ATOM 13835 C CA . LEU D 1 200 ? 37.004 3.772 18.854 1.00 4.42 199 LEU F CA 1
ATOM 13836 C C . LEU D 1 200 ? 35.560 4.266 18.923 1.00 3.95 199 LEU F C 1
ATOM 13837 O O . LEU D 1 200 ? 35.287 5.423 18.692 1.00 4.90 199 LEU F O 1
ATOM 13853 N N . PHE D 1 201 ? 34.672 3.349 19.257 1.00 4.32 200 PHE F N 1
ATOM 13854 C CA . PHE D 1 201 ? 33.271 3.699 19.219 1.00 4.26 200 PHE F CA 1
ATOM 13855 C C . PHE D 1 201 ? 32.892 4.690 20.322 1.00 4.78 200 PHE F C 1
ATOM 13856 O O . PHE D 1 201 ? 32.118 5.637 20.086 1.00 5.37 200 PHE F O 1
ATOM 13873 N N . THR D 1 202 ? 33.422 4.500 21.537 1.00 4.51 201 THR F N 1
ATOM 13874 C CA . THR D 1 202 ? 33.062 5.421 22.618 1.00 4.82 201 THR F CA 1
ATOM 13875 C C . THR D 1 202 ? 33.629 6.773 22.332 1.00 5.05 201 THR F C 1
ATOM 13876 O O . THR D 1 202 ? 32.949 7.804 22.526 1.00 5.22 201 THR F O 1
ATOM 13886 N N . MET D 1 203 ? 34.897 6.861 21.911 1.00 4.94 202 MET F N 1
ATOM 13887 C CA . MET D 1 203 ? 35.473 8.148 21.653 1.00 5.75 202 MET F CA 1
ATOM 13888 C C . MET D 1 203 ? 34.745 8.880 20.498 1.00 5.87 202 MET F C 1
ATOM 13889 O O . MET D 1 203 ? 34.475 10.040 20.560 1.00 8.19 202 MET F O 1
ATOM 13909 N N . CYS D 1 204 ? 34.419 8.167 19.449 1.00 5.22 203 CYS F N 1
ATOM 13910 C CA . CYS D 1 204 ? 33.753 8.832 18.323 1.00 5.74 203 CYS F CA 1
ATOM 13911 C C . CYS D 1 204 ? 32.329 9.269 18.690 1.00 5.00 203 CYS F C 1
ATOM 13912 O O . CYS D 1 204 ? 31.918 10.373 18.403 1.00 5.98 203 CYS F O 1
ATOM 13919 N N . ALA D 1 205 ? 31.564 8.386 19.343 1.00 4.96 204 ALA F N 1
ATOM 13920 C CA . ALA D 1 205 ? 30.181 8.714 19.668 1.00 5.52 204 ALA F CA 1
ATOM 13921 C C . ALA D 1 205 ? 30.123 9.942 20.583 1.00 6.70 204 ALA F C 1
ATOM 13922 O O . ALA D 1 205 ? 29.307 10.846 20.381 1.00 9.56 204 ALA F O 1
ATOM 13929 N N . THR D 1 206 ? 31.013 10.037 21.553 1.00 5.41 205 THR F N 1
ATOM 13930 C CA . THR D 1 206 ? 30.995 11.132 22.503 1.00 5.85 205 THR F CA 1
ATOM 13931 C C . THR D 1 206 ? 31.600 12.422 21.958 1.00 6.24 205 THR F C 1
ATOM 13932 O O . THR D 1 206 ? 31.286 13.473 22.473 1.00 7.07 205 THR F O 1
ATOM 13942 N N . GLN D 1 207 ? 32.416 12.335 20.917 1.00 7.68 206 GLN F N 1
ATOM 13943 C CA . GLN D 1 207 ? 33.105 13.493 20.345 1.00 6.85 206 GLN F CA 1
ATOM 13944 C C . GLN D 1 207 ? 32.469 14.022 19.066 1.00 7.09 206 GLN F C 1
ATOM 13945 O O . GLN D 1 207 ? 32.952 15.009 18.507 1.00 10.64 206 GLN F O 1
ATOM 13963 N N . GLY D 1 208 ? 31.361 13.410 18.621 1.00 6.80 207 GLY F N 1
ATOM 13964 C CA . GLY D 1 208 ? 30.647 13.851 17.445 1.00 7.40 207 GLY F CA 1
ATOM 13965 C C . GLY D 1 208 ? 31.190 13.365 16.095 1.00 6.72 207 GLY F C 1
ATOM 13966 O O . GLY D 1 208 ? 30.940 13.983 15.065 1.00 8.31 207 GLY F O 1
ATOM 13970 N N . TRP D 1 209 ? 31.885 12.234 16.093 1.00 5.29 208 TRP F N 1
ATOM 13971 C CA . TRP D 1 209 ? 32.429 11.629 14.866 1.00 5.35 208 TRP F CA 1
ATOM 13972 C C . TRP D 1 209 ? 31.702 10.343 14.598 1.00 5.08 208 TRP F C 1
ATOM 13973 O O . TRP D 1 209 ? 31.138 9.742 15.511 1.00 7.29 208 TRP F O 1
ATOM 13994 N N . ARG D 1 210 ? 31.792 9.864 13.372 1.00 5.73 209 ARG F N 1
ATOM 13995 C CA . ARG D 1 210 ? 31.117 8.626 12.961 1.00 5.31 209 ARG F CA 1
ATOM 13996 C C . ARG D 1 210 ? 32.182 7.496 12.907 1.00 5.50 209 ARG F C 1
ATOM 13997 O O . ARG D 1 210 ? 33.236 7.695 12.367 1.00 7.05 209 ARG F O 1
ATOM 14018 N N . ALA D 1 211 ? 31.833 6.337 13.424 1.00 4.96 210 ALA F N 1
ATOM 14019 C CA . ALA D 1 211 ? 32.731 5.172 13.422 1.00 5.63 210 ALA F CA 1
ATOM 14020 C C . ALA D 1 211 ? 31.920 3.929 13.066 1.00 4.92 210 ALA F C 1
ATOM 14021 O O . ALA D 1 211 ? 30.728 3.796 13.336 1.00 5.41 210 ALA F O 1
ATOM 14028 N N . ALA D 1 212 ? 32.609 2.963 12.428 1.00 5.51 211 ALA F N 1
ATOM 14029 C CA . ALA D 1 212 ? 32.088 1.636 12.234 1.00 5.37 211 ALA F CA 1
ATOM 14030 C C . ALA D 1 212 ? 33.317 0.665 12.185 1.00 5.29 211 ALA F C 1
ATOM 14031 O O . ALA D 1 212 ? 34.457 1.094 12.141 1.00 6.54 211 ALA F O 1
ATOM 14038 N N . CYS D 1 213 ? 33.011 -0.623 12.186 1.00 5.57 212 CYS F N 1
ATOM 14039 C CA . CYS D 1 213 ? 34.045 -1.666 12.241 1.00 6.10 212 CYS F CA 1
ATOM 14040 C C . CYS D 1 213 ? 33.621 -2.911 11.548 1.00 6.39 212 CYS F C 1
ATOM 14041 O O . CYS D 1 213 ? 32.533 -3.415 11.821 1.00 7.09 212 CYS F O 1
ATOM 14048 N N . VAL D 1 214 ? 34.476 -3.393 10.630 1.00 5.96 213 VAL F N 1
ATOM 14049 C CA . VAL D 1 214 ? 34.316 -4.665 10.001 1.00 6.77 213 VAL F CA 1
ATOM 14050 C C . VAL D 1 214 ? 35.648 -5.452 10.200 1.00 6.50 213 VAL F C 1
ATOM 14051 O O . VAL D 1 214 ? 36.728 -4.871 10.181 1.00 8.07 213 VAL F O 1
ATOM 14064 N N . ALA D 1 215 ? 35.528 -6.734 10.447 1.00 7.79 214 ALA F N 1
ATOM 14065 C CA . ALA D 1 215 ? 36.728 -7.544 10.697 1.00 8.23 214 ALA F CA 1
ATOM 14066 C C . ALA D 1 215 ? 36.598 -8.912 10.111 1.00 8.63 214 ALA F C 1
ATOM 14067 O O . ALA D 1 215 ? 35.486 -9.448 10.071 1.00 9.26 214 ALA F O 1
ATOM 14074 N N . GLY D 1 216 ? 37.729 -9.457 9.632 1.00 8.10 215 GLY F N 1
ATOM 14075 C CA . GLY D 1 216 ? 37.746 -10.812 9.137 1.00 9.03 215 GLY F CA 1
ATOM 14076 C C . GLY D 1 216 ? 38.082 -11.790 10.250 1.00 8.11 215 GLY F C 1
ATOM 14077 O O . GLY D 1 216 ? 39.013 -11.558 11.060 1.00 8.33 215 GLY F O 1
ATOM 14081 N N . VAL D 1 217 ? 37.396 -12.921 10.255 1.00 8.55 216 VAL F N 1
ATOM 14082 C CA . VAL D 1 217 ? 37.549 -13.916 11.294 1.00 7.71 216 VAL F CA 1
ATOM 14083 C C . VAL D 1 217 ? 38.738 -14.821 10.965 1.00 8.13 216 VAL F C 1
ATOM 14084 O O . VAL D 1 217 ? 38.721 -15.463 9.933 1.00 10.54 216 VAL F O 1
ATOM 14097 N N . ILE D 1 218 ? 39.742 -14.806 11.837 1.00 8.85 217 ILE F N 1
ATOM 14098 C CA . ILE D 1 218 ? 40.959 -15.570 11.608 1.00 10.53 217 ILE F CA 1
ATOM 14099 C C . ILE D 1 218 ? 41.125 -16.816 12.500 1.00 10.43 217 ILE F C 1
ATOM 14100 O O . ILE D 1 218 ? 41.978 -17.666 12.239 1.00 11.92 217 ILE F O 1
ATOM 14116 N N . VAL D 1 219 ? 40.286 -16.962 13.514 1.00 9.08 218 VAL F N 1
ATOM 14117 C CA . VAL D 1 219 ? 40.288 -18.131 14.361 1.00 9.41 218 VAL F CA 1
ATOM 14118 C C . VAL D 1 219 ? 38.892 -18.275 14.950 1.00 8.91 218 VAL F C 1
ATOM 14119 O O . VAL D 1 219 ? 38.191 -17.272 15.122 1.00 8.86 218 VAL F O 1
ATOM 14132 N N . ASN D 1 220 ? 38.509 -19.499 15.266 1.00 8.33 219 ASN F N 1
ATOM 14133 C CA . ASN D 1 220 ? 37.328 -19.730 16.044 1.00 8.36 219 ASN F CA 1
ATOM 14134 C C . ASN D 1 220 ? 37.714 -20.314 17.422 1.00 7.93 219 ASN F C 1
ATOM 14135 O O . ASN D 1 220 ? 38.249 -21.429 17.500 1.00 9.56 219 ASN F O 1
ATOM 14146 N N . ARG D 1 221 ? 37.400 -19.588 18.491 1.00 7.56 220 ARG F N 1
ATOM 14147 C CA . ARG D 1 221 ? 37.827 -19.949 19.843 1.00 8.29 220 ARG F CA 1
ATOM 14148 C C . ARG D 1 221 ? 37.104 -21.142 20.415 1.00 8.18 220 ARG F C 1
ATOM 14149 O O . ARG D 1 221 ? 37.550 -21.692 21.425 1.00 10.50 220 ARG F O 1
ATOM 14170 N N . THR D 1 222 ? 36.033 -21.608 19.766 1.00 9.36 221 THR F N 1
ATOM 14171 C CA . THR D 1 222 ? 35.444 -22.873 20.181 1.00 10.51 221 THR F CA 1
ATOM 14172 C C . THR D 1 222 ? 36.300 -24.048 19.720 1.00 13.41 221 THR F C 1
ATOM 14173 O O . THR D 1 222 ? 36.097 -25.147 20.186 1.00 15.39 221 THR F O 1
ATOM 14183 N N . GLN D 1 223 ? 37.267 -23.813 18.851 1.00 12.51 222 GLN F N 1
ATOM 14184 C CA . GLN D 1 223 ? 38.176 -24.827 18.375 1.00 12.37 222 GLN F CA 1
ATOM 14185 C C . GLN D 1 223 ? 39.616 -24.695 18.880 1.00 12.26 222 GLN F C 1
ATOM 14186 O O . GLN D 1 223 ? 40.227 -25.710 19.138 1.00 14.15 222 GLN F O 1
ATOM 14200 N N . GLN D 1 224 ? 40.162 -23.484 18.925 1.00 11.43 223 GLN F N 1
ATOM 14201 C CA . GLN D 1 224 ? 41.554 -23.301 19.311 1.00 11.42 223 GLN F CA 1
ATOM 14202 C C . GLN D 1 224 ? 41.822 -21.857 19.697 1.00 9.99 223 GLN F C 1
ATOM 14203 O O . GLN D 1 224 ? 41.080 -20.946 19.335 1.00 10.26 223 GLN F O 1
ATOM 14217 N N . GLU D 1 225 ? 42.920 -21.641 20.400 1.00 9.35 224 GLU F N 1
ATOM 14218 C CA . GLU D 1 225 ? 43.311 -20.291 20.799 1.00 9.08 224 GLU F CA 1
ATOM 14219 C C . GLU D 1 225 ? 44.097 -19.477 19.761 1.00 9.59 224 GLU F C 1
ATOM 14220 O O . GLU D 1 225 ? 43.959 -18.287 19.718 1.00 10.78 224 GLU F O 1
ATOM 14232 N N . ILE D 1 226 ? 44.919 -20.138 18.967 1.00 12.20 225 ILE F N 1
ATOM 14233 C CA . ILE D 1 226 ? 45.802 -19.536 17.974 1.00 14.79 225 ILE F CA 1
ATOM 14234 C C . ILE D 1 226 ? 45.568 -20.347 16.676 1.00 16.31 225 ILE F C 1
ATOM 14235 O O . ILE D 1 226 ? 45.538 -21.569 16.712 1.00 18.10 225 ILE F O 1
ATOM 14251 N N . PRO D 1 227 ? 45.392 -19.667 15.537 1.00 16.09 226 PRO F N 1
ATOM 14252 C CA . PRO D 1 227 ? 45.325 -20.329 14.239 1.00 19.37 226 PRO F CA 1
ATOM 14253 C C . PRO D 1 227 ? 46.696 -20.821 13.815 1.00 18.62 226 PRO F C 1
ATOM 14254 O O . PRO D 1 227 ? 47.685 -20.208 14.202 1.00 25.36 226 PRO F O 1
ATOM 14265 N N . VAL D 1 237 ? 41.343 -8.672 4.365 1.00 42.69 236 VAL F N 1
ATOM 14266 C CA . VAL D 1 237 ? 41.301 -9.511 3.170 1.00 44.48 236 VAL F CA 1
ATOM 14267 C C . VAL D 1 237 ? 40.042 -9.142 2.364 1.00 29.55 236 VAL F C 1
ATOM 14268 O O . VAL D 1 237 ? 40.020 -8.122 1.669 1.00 32.77 236 VAL F O 1
ATOM 14275 N N . SER D 1 238 ? 38.990 -9.950 2.453 1.00 25.72 237 SER F N 1
ATOM 14276 C CA . SER D 1 238 ? 37.723 -9.537 1.895 1.00 22.29 237 SER F CA 1
ATOM 14277 C C . SER D 1 238 ? 37.144 -8.451 2.818 1.00 15.41 237 SER F C 1
ATOM 14278 O O . SER D 1 238 ? 36.369 -7.618 2.354 1.00 16.35 237 SER F O 1
ATOM 14284 N N . ALA D 1 239 ? 37.552 -8.404 4.093 1.00 15.39 238 ALA F N 1
ATOM 14285 C CA . ALA D 1 239 ? 37.174 -7.267 4.950 1.00 13.69 238 ALA F CA 1
ATOM 14286 C C . ALA D 1 239 ? 37.711 -5.968 4.389 1.00 12.67 238 ALA F C 1
ATOM 14287 O O . ALA D 1 239 ? 37.036 -4.949 4.450 1.00 10.90 238 ALA F O 1
ATOM 14294 N N . VAL D 1 240 ? 38.908 -5.986 3.838 1.00 11.83 239 VAL F N 1
ATOM 14295 C CA . VAL D 1 240 ? 39.490 -4.790 3.252 1.00 10.94 239 VAL F CA 1
ATOM 14296 C C . VAL D 1 240 ? 38.731 -4.343 1.987 1.00 10.77 239 VAL F C 1
ATOM 14297 O O . VAL D 1 240 ? 38.480 -3.157 1.796 1.00 10.97 239 VAL F O 1
ATOM 14310 N N . SER D 1 241 ? 38.308 -5.268 1.134 1.00 11.95 240 SER F N 1
ATOM 14311 C CA . SER D 1 241 ? 37.534 -4.850 -0.056 1.00 14.12 240 SER F CA 1
ATOM 14312 C C . SER D 1 241 ? 36.184 -4.257 0.378 1.00 12.98 240 SER F C 1
ATOM 14313 O O . SER D 1 241 ? 35.698 -3.269 -0.174 1.00 12.29 240 SER F O 1
ATOM 14320 N N . ILE D 1 242 ? 35.619 -4.840 1.415 1.00 11.46 241 ILE F N 1
ATOM 14321 C CA . ILE D 1 242 ? 34.357 -4.373 1.961 1.00 11.69 241 ILE F CA 1
ATOM 14322 C C . ILE D 1 242 ? 34.451 -2.975 2.595 1.00 10.58 241 ILE F C 1
ATOM 14323 O O . ILE D 1 242 ? 33.567 -2.149 2.343 1.00 10.21 241 ILE F O 1
ATOM 14339 N N . VAL D 1 243 ? 35.507 -2.685 3.354 1.00 9.42 242 VAL F N 1
ATOM 14340 C CA . VAL D 1 243 ? 35.614 -1.375 3.968 1.00 8.12 242 VAL F CA 1
ATOM 14341 C C . VAL D 1 243 ? 35.768 -0.296 2.871 1.00 8.38 242 VAL F C 1
ATOM 14342 O O . VAL D 1 243 ? 35.263 0.816 2.981 1.00 8.02 242 VAL F O 1
ATOM 14355 N N . VAL D 1 244 ? 36.470 -0.617 1.794 1.00 9.16 243 VAL F N 1
ATOM 14356 C CA . VAL D 1 244 ? 36.668 0.333 0.717 1.00 8.47 243 VAL F CA 1
ATOM 14357 C C . VAL D 1 244 ? 35.301 0.591 0.022 1.00 8.32 243 VAL F C 1
ATOM 14358 O O . VAL D 1 244 ? 34.961 1.744 -0.292 1.00 8.80 243 VAL F O 1
ATOM 14371 N N . ALA D 1 245 ? 34.551 -0.489 -0.212 1.00 8.90 244 ALA F N 1
ATOM 14372 C CA . ALA D 1 245 ? 33.245 -0.363 -0.800 1.00 9.82 244 ALA F CA 1
ATOM 14373 C C . ALA D 1 245 ? 32.307 0.471 0.110 1.00 9.44 244 ALA F C 1
ATOM 14374 O O . ALA D 1 245 ? 31.456 1.245 -0.393 1.00 9.83 244 ALA F O 1
ATOM 14381 N N . ALA D 1 246 ? 32.436 0.299 1.433 1.00 8.11 245 ALA F N 1
ATOM 14382 C CA . ALA D 1 246 ? 31.613 1.070 2.370 1.00 7.65 245 ALA F CA 1
ATOM 14383 C C . ALA D 1 246 ? 31.991 2.536 2.315 1.00 8.09 245 ALA F C 1
ATOM 14384 O O . ALA D 1 246 ? 31.104 3.427 2.343 1.00 8.80 245 ALA F O 1
ATOM 14391 N N . ALA D 1 247 ? 33.300 2.815 2.277 1.00 7.58 246 ALA F N 1
ATOM 14392 C CA . ALA D 1 247 ? 33.713 4.185 2.152 1.00 7.77 246 ALA F CA 1
ATOM 14393 C C . ALA D 1 247 ? 33.106 4.841 0.910 1.00 8.88 246 ALA F C 1
ATOM 14394 O O . ALA D 1 247 ? 32.689 5.990 0.960 1.00 9.19 246 ALA F O 1
ATOM 14401 N N . LYS D 1 248 ? 33.121 4.142 -0.224 1.00 9.10 247 LYS F N 1
ATOM 14402 C CA . LYS D 1 248 ? 32.535 4.688 -1.436 1.00 10.06 247 LYS F CA 1
ATOM 14403 C C . LYS D 1 248 ? 31.069 5.004 -1.278 1.00 9.75 247 LYS F C 1
ATOM 14404 O O . LYS D 1 248 ? 30.604 6.011 -1.812 1.00 10.17 247 LYS F O 1
ATOM 14423 N N . LYS D 1 249 ? 30.315 4.147 -0.607 1.00 9.30 248 LYS F N 1
ATOM 14424 C CA . LYS D 1 249 ? 28.919 4.421 -0.397 1.00 9.06 248 LYS F CA 1
ATOM 14425 C C . LYS D 1 249 ? 28.734 5.687 0.403 1.00 9.19 248 LYS F C 1
ATOM 14426 O O . LYS D 1 249 ? 27.845 6.484 0.116 1.00 10.44 248 LYS F O 1
ATOM 14445 N N . LEU D 1 250 ? 29.548 5.852 1.435 1.00 8.90 249 LEU F N 1
ATOM 14446 C CA . LEU D 1 250 ? 29.395 6.984 2.354 1.00 9.41 249 LEU F CA 1
ATOM 14447 C C . LEU D 1 250 ? 29.784 8.268 1.660 1.00 9.19 249 LEU F C 1
ATOM 14448 O O . LEU D 1 250 ? 29.241 9.325 1.980 1.00 10.41 249 LEU F O 1
ATOM 14464 N N . LEU D 1 251 ? 30.729 8.196 0.715 1.00 8.97 250 LEU F N 1
ATOM 14465 C CA . LEU D 1 25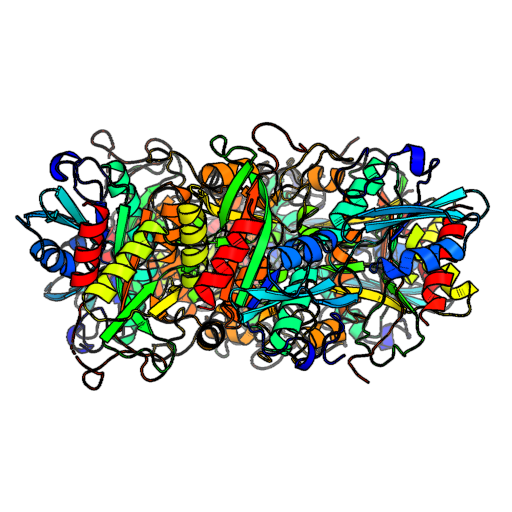1 ? 31.243 9.377 0.052 1.00 9.68 250 LEU F CA 1
ATOM 14466 C C . LEU D 1 251 ? 30.473 9.771 -1.217 1.00 9.65 250 LEU F C 1
ATOM 14467 O O . LEU D 1 251 ? 30.647 10.858 -1.734 1.00 12.63 250 LEU F O 1
ATOM 14483 N N . ALA D 1 252 ? 29.638 8.869 -1.717 1.00 10.43 251 ALA F N 1
ATOM 14484 C CA . ALA D 1 252 ? 28.897 9.122 -2.952 1.00 11.25 251 ALA F CA 1
ATOM 14485 C C . ALA D 1 252 ? 27.951 10.308 -2.816 1.00 13.82 251 ALA F C 1
ATOM 14486 O O . ALA D 1 252 ? 27.412 10.545 -1.756 1.00 15.56 251 ALA F O 1
ATOM 14494 N N . ALA E 1 2 ? 44.810 -19.158 76.465 1.00 22.99 1 ALA A N 1
ATOM 14495 C CA . ALA E 1 2 ? 43.520 -18.578 76.014 1.00 17.76 1 ALA A CA 1
ATOM 14496 C C . ALA E 1 2 ? 42.927 -19.426 74.898 1.00 18.68 1 ALA A C 1
ATOM 14497 O O . ALA E 1 2 ? 43.636 -20.177 74.205 1.00 21.36 1 ALA A O 1
ATOM 14504 N N . ASP E 1 3 ? 41.622 -19.285 74.698 1.00 15.20 2 ASP A N 1
ATOM 14505 C CA . ASP E 1 3 ? 40.991 -20.064 73.654 1.00 17.15 2 ASP A CA 1
ATOM 14506 C C . ASP E 1 3 ? 40.644 -19.255 72.418 1.00 12.35 2 ASP A C 1
ATOM 14507 O O . ASP E 1 3 ? 40.073 -19.783 71.476 1.00 12.79 2 ASP A O 1
ATOM 14516 N N . VAL E 1 4 ? 41.066 -17.998 72.419 1.00 11.11 3 VAL A N 1
ATOM 14517 C CA . VAL E 1 4 ? 41.012 -17.112 71.247 1.00 9.10 3 VAL A CA 1
ATOM 14518 C C . VAL E 1 4 ? 42.372 -16.475 70.964 1.00 9.41 3 VAL A C 1
ATOM 14519 O O . VAL E 1 4 ? 43.241 -16.471 71.819 1.00 10.99 3 VAL A O 1
ATOM 14532 N N . PHE E 1 5 ? 42.542 -15.928 69.760 1.00 8.73 4 PHE A N 1
ATOM 14533 C CA . PHE E 1 5 ? 43.878 -15.521 69.308 1.00 8.85 4 PHE A CA 1
ATOM 14534 C C . PHE E 1 5 ? 44.376 -14.206 69.890 1.00 8.76 4 PHE A C 1
ATOM 14535 O O . PHE E 1 5 ? 45.593 -14.048 70.022 1.00 10.16 4 PHE A O 1
ATOM 14552 N N . HIS E 1 6 ? 43.464 -13.262 70.187 1.00 7.43 5 HIS A N 1
ATOM 14553 C CA . HIS E 1 6 ? 43.901 -11.921 70.613 1.00 7.50 5 HIS A CA 1
ATOM 14554 C C . HIS E 1 6 ? 43.430 -11.549 72.018 1.00 7.19 5 HIS A C 1
ATOM 14555 O O . HIS E 1 6 ? 44.126 -10.853 72.743 1.00 8.69 5 HIS A O 1
ATOM 14570 N N . LEU E 1 7 ? 42.202 -11.905 72.376 1.00 6.65 6 LEU A N 1
ATOM 14571 C CA . LEU E 1 7 ? 41.602 -11.297 73.577 1.00 6.47 6 LEU A CA 1
ATOM 14572 C C . LEU E 1 7 ? 42.147 -11.879 74.893 1.00 7.39 6 LEU A C 1
ATOM 14573 O O . LEU E 1 7 ? 41.962 -11.256 75.942 1.00 7.92 6 LEU A O 1
ATOM 14589 N N . GLY E 1 8 ? 42.727 -13.084 74.855 1.00 7.85 7 GLY A N 1
ATOM 14590 C CA . GLY E 1 8 ? 43.269 -13.670 76.076 1.00 9.08 7 GLY A CA 1
ATOM 14591 C C . GLY E 1 8 ? 42.222 -14.263 76.988 1.00 8.47 7 GLY A C 1
ATOM 14592 O O . GLY E 1 8 ? 42.458 -14.420 78.184 1.00 10.54 7 GLY A O 1
ATOM 14596 N N . LEU E 1 9 ? 41.071 -14.603 76.427 1.00 8.31 8 LEU A N 1
ATOM 14597 C CA . LEU E 1 9 ? 39.922 -15.101 77.179 1.00 9.37 8 LEU A CA 1
ATOM 14598 C C . LEU E 1 9 ? 39.630 -16.574 76.904 1.00 9.98 8 LEU A C 1
ATOM 14599 O O . LEU E 1 9 ? 39.990 -17.101 75.859 1.00 9.99 8 LEU A O 1
ATOM 14615 N N . THR E 1 10 ? 38.951 -17.213 77.858 1.00 11.83 9 THR A N 1
ATOM 14616 C CA . THR E 1 10 ? 38.366 -18.529 77.673 1.00 12.53 9 THR A CA 1
ATOM 14617 C C . THR E 1 10 ? 36.869 -18.406 77.932 1.00 10.70 9 THR A C 1
ATOM 14618 O O . THR E 1 10 ? 36.397 -17.438 78.558 1.00 11.76 9 THR A O 1
ATOM 14628 N N . LYS E 1 11 ? 36.120 -19.380 77.443 1.00 10.59 10 LYS A N 1
ATOM 14629 C CA . LYS E 1 11 ? 34.692 -19.336 77.627 1.00 11.16 10 LYS A CA 1
ATOM 14630 C C . LYS E 1 11 ? 34.345 -19.351 79.128 1.00 11.34 10 LYS A C 1
ATOM 14631 O O . LYS E 1 11 ? 33.432 -18.663 79.579 1.00 10.61 10 LYS A O 1
ATOM 14650 N N . ALA E 1 12 ? 35.043 -20.166 79.920 1.00 10.82 11 ALA A N 1
ATOM 14651 C CA . ALA E 1 12 ? 34.759 -20.272 81.342 1.00 11.58 11 ALA A CA 1
ATOM 14652 C C . ALA E 1 12 ? 34.869 -18.927 82.056 1.00 11.04 11 ALA A C 1
ATOM 14653 O O . ALA E 1 12 ? 34.105 -18.661 82.978 1.00 12.03 11 ALA A O 1
ATOM 14660 N N . MET E 1 13 ? 35.783 -18.059 81.614 1.00 9.63 12 MET A N 1
ATOM 14661 C CA . MET E 1 13 ? 35.962 -16.744 82.251 1.00 10.51 12 MET A CA 1
ATOM 14662 C C . MET E 1 13 ? 34.719 -15.858 82.152 1.00 9.30 12 MET A C 1
ATOM 14663 O O . MET E 1 13 ? 34.543 -14.914 82.926 1.00 10.69 12 MET A O 1
ATOM 14677 N N . LEU E 1 14 ? 33.901 -16.093 81.139 1.00 9.34 13 LEU A N 1
ATOM 14678 C CA . LEU E 1 14 ? 32.716 -15.261 80.932 1.00 8.10 13 LEU A CA 1
ATOM 14679 C C . LEU E 1 14 ? 31.523 -15.665 81.792 1.00 8.19 13 LEU A C 1
ATOM 14680 O O . LEU E 1 14 ? 30.501 -14.968 81.774 1.00 8.28 13 LEU A O 1
ATOM 14696 N N . ASP E 1 15 ? 31.586 -16.782 82.503 1.00 8.62 14 ASP A N 1
ATOM 14697 C CA . ASP E 1 15 ? 30.488 -17.186 83.431 1.00 9.90 14 ASP A CA 1
ATOM 14698 C C . ASP E 1 15 ? 29.095 -17.226 82.748 1.00 9.75 14 ASP A C 1
ATOM 14699 O O . ASP E 1 15 ? 28.070 -16.888 83.351 1.00 12.50 14 ASP A O 1
ATOM 14708 N N . GLY E 1 16 ? 29.081 -17.648 81.489 1.00 9.48 15 GLY A N 1
ATOM 14709 C CA . GLY E 1 16 ? 27.859 -17.768 80.718 1.00 10.10 15 GLY A CA 1
ATOM 14710 C C . GLY E 1 16 ? 27.380 -16.485 80.048 1.00 9.13 15 GLY A C 1
ATOM 14711 O O . GLY E 1 16 ? 26.250 -16.463 79.523 1.00 11.65 15 GLY A O 1
ATOM 14715 N N . ALA E 1 17 ? 28.157 -15.391 80.067 1.00 8.16 16 ALA A N 1
ATOM 14716 C CA . ALA E 1 17 ? 27.703 -14.147 79.434 1.00 8.15 16 ALA A CA 1
ATOM 14717 C C . ALA E 1 17 ? 27.420 -14.379 77.963 1.00 8.08 16 ALA A C 1
ATOM 14718 O O . ALA E 1 17 ? 28.191 -14.978 77.218 1.00 8.95 16 ALA A O 1
ATOM 14725 N N . THR E 1 18 ? 26.316 -13.807 77.516 1.00 6.83 17 THR A N 1
ATOM 14726 C CA . THR E 1 18 ? 25.964 -13.785 76.115 1.00 7.01 17 THR A CA 1
ATOM 14727 C C . THR E 1 18 ? 25.839 -12.398 75.533 1.00 6.04 17 THR A C 1
ATOM 14728 O O . THR E 1 18 ? 25.584 -12.259 74.332 1.00 7.00 17 THR A O 1
ATOM 14738 N N . LEU E 1 19 ? 26.092 -11.373 76.333 1.00 6.39 18 LEU A N 1
ATOM 14739 C CA . LEU E 1 19 ? 25.974 -10.009 75.922 1.00 5.77 18 LEU A CA 1
ATOM 14740 C C . LEU E 1 19 ? 27.260 -9.278 76.309 1.00 6.24 18 LEU A C 1
ATOM 14741 O O . LEU E 1 19 ? 27.775 -9.447 77.441 1.00 6.59 18 LEU A O 1
ATOM 14757 N N . ALA E 1 20 ? 27.755 -8.464 75.369 1.00 5.61 19 ALA A N 1
ATOM 14758 C CA . ALA E 1 20 ? 28.916 -7.627 75.603 1.00 6.04 19 ALA A CA 1
ATOM 14759 C C . ALA E 1 20 ? 28.558 -6.178 75.385 1.00 5.69 19 ALA A C 1
ATOM 14760 O O . ALA E 1 20 ? 27.818 -5.818 74.453 1.00 6.84 19 ALA A O 1
ATOM 14767 N N . ILE E 1 21 ? 29.142 -5.328 76.240 1.00 5.21 20 ILE A N 1
ATOM 14768 C CA . ILE E 1 21 ? 29.186 -3.917 76.033 1.00 5.72 20 ILE A CA 1
ATOM 14769 C C . ILE E 1 21 ? 30.581 -3.593 75.495 1.00 5.32 20 ILE A C 1
ATOM 14770 O O . ILE E 1 21 ? 31.574 -4.024 76.094 1.00 6.05 20 ILE A O 1
ATOM 14786 N N . VAL E 1 22 ? 30.642 -2.903 74.352 1.00 5.64 21 VAL A N 1
ATOM 14787 C CA . VAL E 1 22 ? 31.889 -2.748 73.580 1.00 6.05 21 VAL A CA 1
ATOM 14788 C C . VAL E 1 22 ? 32.214 -1.274 73.330 1.00 5.85 21 VAL A C 1
ATOM 14789 O O . VAL E 1 22 ? 31.848 -0.698 72.277 1.00 6.47 21 VAL A O 1
ATOM 14802 N N . PRO E 1 23 ? 32.865 -0.611 74.305 1.00 5.79 22 PRO A N 1
ATOM 14803 C CA . PRO E 1 23 ? 33.348 0.733 74.072 1.00 6.57 22 PRO A CA 1
ATOM 14804 C C . PRO E 1 23 ? 34.606 0.718 73.170 1.00 6.05 22 PRO A C 1
ATOM 14805 O O . PRO E 1 23 ? 35.272 -0.322 73.067 1.00 6.07 22 PRO A O 1
ATOM 14816 N N . GLY E 1 24 ? 34.915 1.852 72.571 1.00 6.31 23 GLY A N 1
ATOM 14817 C CA . GLY E 1 24 ? 36.142 1.930 71.816 1.00 6.73 23 GLY A CA 1
ATOM 14818 C C . GLY E 1 24 ? 37.392 1.975 72.658 1.00 7.19 23 GLY A C 1
ATOM 14819 O O . GLY E 1 24 ? 38.427 1.400 72.278 1.00 7.50 23 GLY A O 1
ATOM 14823 N N . ASP E 1 25 ? 37.324 2.691 73.776 1.00 7.95 24 ASP A N 1
ATOM 14824 C CA . ASP E 1 25 ? 38.512 3.021 74.564 1.00 7.93 24 ASP A CA 1
ATOM 14825 C C . ASP E 1 25 ? 38.775 1.957 75.667 1.00 8.22 24 ASP A C 1
ATOM 14826 O O . ASP E 1 25 ? 37.934 1.800 76.539 1.00 8.47 24 ASP A O 1
ATOM 14832 N N . PRO E 1 26 ? 39.937 1.262 75.645 1.00 9.38 25 PRO A N 1
ATOM 14833 C CA . PRO E 1 26 ? 40.254 0.309 76.742 1.00 9.47 25 PRO A CA 1
ATOM 14834 C C . PRO E 1 26 ? 40.186 0.910 78.130 1.00 9.93 25 PRO A C 1
ATOM 14835 O O . PRO E 1 26 ? 39.798 0.227 79.078 1.00 10.76 25 PRO A O 1
ATOM 14846 N N . GLU E 1 27 ? 40.497 2.186 78.245 1.00 10.95 26 GLU A N 1
ATOM 14847 C CA . GLU E 1 27 ? 40.489 2.878 79.530 1.00 12.79 26 GLU A CA 1
ATOM 14848 C C . GLU E 1 27 ? 39.052 3.090 80.061 1.00 12.75 26 GLU A C 1
ATOM 14849 O O . GLU E 1 27 ? 38.891 3.376 81.250 1.00 21.25 26 GLU A O 1
ATOM 14861 N N . ARG E 1 28 ? 38.018 2.973 79.220 1.00 12.20 27 ARG A N 1
ATOM 14862 C CA . ARG E 1 28 ? 36.616 3.147 79.656 1.00 13.75 27 ARG A CA 1
ATOM 14863 C C . ARG E 1 28 ? 35.976 1.847 80.167 1.00 11.05 27 ARG A C 1
ATOM 14864 O O . ARG E 1 28 ? 34.933 1.873 80.815 1.00 11.72 27 ARG A O 1
ATOM 14882 N N . VAL E 1 29 ? 36.628 0.720 79.945 1.00 10.22 28 VAL A N 1
ATOM 14883 C CA . VAL E 1 29 ? 36.045 -0.570 80.276 1.00 8.58 28 VAL A CA 1
ATOM 14884 C C . VAL E 1 29 ? 35.798 -0.698 81.785 1.00 10.10 28 VAL A C 1
ATOM 14885 O O . VAL E 1 29 ? 34.716 -1.076 82.190 1.00 9.34 28 VAL A O 1
ATOM 14898 N N . LYS E 1 30 ? 36.790 -0.388 82.616 1.00 10.40 29 LYS A N 1
ATOM 14899 C CA . LYS E 1 30 ? 36.610 -0.574 84.052 1.00 11.10 29 LYS A CA 1
ATOM 14900 C C . LYS E 1 30 ? 35.501 0.347 84.564 1.00 11.65 29 LYS A C 1
ATOM 14901 O O . LYS E 1 30 ? 34.671 -0.077 85.401 1.00 13.47 29 LYS A O 1
ATOM 14920 N N . ARG E 1 31 ? 35.454 1.581 84.053 1.00 13.01 30 ARG A N 1
ATOM 14921 C CA . ARG E 1 31 ? 34.406 2.543 84.422 1.00 14.95 30 ARG A CA 1
ATOM 14922 C C . ARG E 1 31 ? 33.009 2.002 84.150 1.00 12.07 30 ARG A C 1
ATOM 14923 O O . ARG E 1 31 ? 32.117 2.088 85.010 1.00 13.17 30 ARG A O 1
ATOM 14933 N N . ILE E 1 32 ? 32.809 1.450 82.963 1.00 10.82 31 ILE A N 1
ATOM 14934 C CA . ILE E 1 32 ? 31.531 0.839 82.621 1.00 9.62 31 ILE A CA 1
ATOM 14935 C C . ILE E 1 32 ? 31.250 -0.363 83.533 1.00 8.79 31 ILE A C 1
ATOM 14936 O O . ILE E 1 32 ? 30.155 -0.512 84.048 1.00 9.22 31 ILE A O 1
ATOM 14952 N N . ALA E 1 33 ? 32.248 -1.232 83.707 1.00 9.15 32 ALA A N 1
ATOM 14953 C CA . ALA E 1 33 ? 32.061 -2.425 84.529 1.00 8.55 32 ALA A CA 1
ATOM 14954 C C . ALA E 1 33 ? 31.603 -2.074 85.942 1.00 9.22 32 ALA A C 1
ATOM 14955 O O . ALA E 1 33 ? 30.745 -2.753 86.516 1.00 9.41 32 ALA A O 1
ATOM 14962 N N . GLU E 1 34 ? 32.159 -1.002 86.483 1.00 9.96 33 GLU A N 1
ATOM 14963 C CA . GLU E 1 34 ? 31.859 -0.599 87.853 1.00 10.77 33 GLU A CA 1
ATOM 14964 C C . GLU E 1 34 ? 30.470 0.039 88.016 1.00 9.86 33 GLU A C 1
ATOM 14965 O O . GLU E 1 34 ? 30.025 0.246 89.133 1.00 12.41 33 GLU A O 1
ATOM 14977 N N . LEU E 1 35 ? 29.783 0.341 86.918 1.00 9.94 34 LEU A N 1
ATOM 14978 C CA . LEU E 1 35 ? 28.360 0.698 86.961 1.00 10.68 34 LEU A CA 1
ATOM 14979 C C . LEU E 1 35 ? 27.479 -0.518 87.262 1.00 9.53 34 LEU A C 1
ATOM 14980 O O . LEU E 1 35 ? 26.313 -0.348 87.573 1.00 12.39 34 LEU A O 1
ATOM 14996 N N . MET E 1 36 ? 28.028 -1.707 87.092 1.00 8.82 35 MET A N 1
ATOM 14997 C CA . MET E 1 36 ? 27.363 -2.968 87.339 1.00 8.26 35 MET A CA 1
ATOM 14998 C C . MET E 1 36 ? 27.986 -3.567 88.617 1.00 8.97 35 MET A C 1
ATOM 14999 O O . MET E 1 36 ? 28.771 -2.922 89.304 1.00 10.58 35 MET A O 1
ATOM 15013 N N . ASP E 1 37 ? 27.609 -4.789 88.943 1.00 8.30 36 ASP A N 1
ATOM 15014 C CA . ASP E 1 37 ? 28.027 -5.410 90.187 1.00 7.79 36 ASP A CA 1
ATOM 15015 C C . ASP E 1 37 ? 29.171 -6.376 89.981 1.00 8.42 36 ASP A C 1
ATOM 15016 O O . ASP E 1 37 ? 29.273 -7.015 88.938 1.00 8.53 36 ASP A O 1
ATOM 15025 N N . ASN E 1 38 ? 29.977 -6.504 91.016 1.00 8.48 37 ASN A N 1
ATOM 15026 C CA . ASN E 1 38 ? 31.045 -7.503 91.037 1.00 7.86 37 ASN A CA 1
ATOM 15027 C C . ASN E 1 38 ? 32.015 -7.392 89.851 1.00 8.35 37 ASN A C 1
ATOM 15028 O O . ASN E 1 38 ? 32.448 -8.424 89.318 1.00 9.11 37 ASN A O 1
ATOM 15039 N N . ALA E 1 39 ? 32.376 -6.160 89.481 1.00 7.27 38 ALA A N 1
ATOM 15040 C CA . ALA E 1 39 ? 33.301 -5.984 88.364 1.00 7.36 38 ALA A CA 1
ATOM 15041 C C . ALA E 1 39 ? 34.594 -6.783 88.599 1.00 7.49 38 ALA A C 1
ATOM 15042 O O . ALA E 1 39 ? 35.219 -6.677 89.643 1.00 8.82 38 ALA A O 1
ATOM 15049 N N . THR E 1 40 ? 34.967 -7.525 87.564 1.00 7.76 39 THR A N 1
ATOM 15050 C CA . THR E 1 40 ? 36.031 -8.525 87.633 1.00 9.33 39 THR A CA 1
ATOM 15051 C C . THR E 1 40 ? 36.923 -8.372 86.388 1.00 8.67 39 THR A C 1
ATOM 15052 O O . THR E 1 40 ? 36.439 -8.474 85.282 1.00 8.36 39 THR A O 1
ATOM 15062 N N . PHE E 1 41 ? 38.207 -8.115 86.570 1.00 8.75 40 PHE A N 1
ATOM 15063 C CA . PHE E 1 41 ? 39.172 -8.051 85.460 1.00 8.50 40 PHE A CA 1
ATOM 15064 C C . PHE E 1 41 ? 39.269 -9.420 84.807 1.00 8.12 40 PHE A C 1
ATOM 15065 O O . PHE E 1 41 ? 39.408 -10.449 85.501 1.00 10.08 40 PHE A O 1
ATOM 15082 N N . LEU E 1 42 ? 39.232 -9.425 83.476 1.00 7.21 41 LEU A N 1
ATOM 15083 C CA . LEU E 1 42 ? 39.448 -10.666 82.744 1.00 7.78 41 LEU A CA 1
ATOM 15084 C C . LEU E 1 42 ? 40.831 -10.678 82.091 1.00 7.80 41 LEU A C 1
ATOM 15085 O O . LEU E 1 42 ? 41.636 -11.567 82.385 1.00 8.49 41 LEU A O 1
ATOM 15101 N N . ALA E 1 43 ? 41.097 -9.714 81.212 1.00 7.15 42 ALA A N 1
ATOM 15102 C CA . ALA E 1 43 ? 42.355 -9.739 80.455 1.00 6.99 42 ALA A CA 1
ATOM 15103 C C . ALA E 1 43 ? 42.632 -8.369 79.859 1.00 7.49 42 ALA A C 1
ATOM 15104 O O . ALA E 1 43 ? 41.699 -7.548 79.701 1.00 7.11 42 ALA A O 1
ATOM 15111 N N . SER E 1 44 ? 43.895 -8.120 79.524 1.00 7.11 43 SER A N 1
ATOM 15112 C CA . SER E 1 44 ? 44.242 -6.952 78.758 1.00 7.93 43 SER A CA 1
ATOM 15113 C C . SER E 1 44 ? 45.404 -7.275 77.847 1.00 7.12 43 SER A C 1
ATOM 15114 O O . SER E 1 44 ? 46.495 -7.632 78.311 1.00 8.94 43 SER A O 1
ATOM 15121 N N . HIS E 1 45 ? 45.158 -7.167 76.530 1.00 7.30 44 HIS A N 1
ATOM 15122 C CA . HIS E 1 45 ? 46.166 -7.448 75.522 1.00 8.26 44 HIS A CA 1
ATOM 15123 C C . HIS E 1 45 ? 45.933 -6.453 74.408 1.00 7.36 44 HIS A C 1
ATOM 15124 O O . HIS E 1 45 ? 44.789 -6.300 73.980 1.00 7.28 44 HIS A O 1
ATOM 15139 N N . ARG E 1 46 ? 47.006 -5.800 73.934 1.00 8.25 45 ARG A N 1
ATOM 15140 C CA . ARG E 1 46 ? 46.859 -4.818 72.882 1.00 7.94 45 ARG A CA 1
ATOM 15141 C C . ARG E 1 46 ? 45.782 -3.812 73.327 1.00 8.60 45 ARG A C 1
ATOM 15142 O O . ARG E 1 46 ? 45.747 -3.440 74.510 1.00 9.12 45 ARG A O 1
ATOM 15163 N N . GLU E 1 47 ? 44.907 -3.395 72.417 1.00 8.26 46 GLU A N 1
ATOM 15164 C CA . GLU E 1 47 ? 43.786 -2.466 72.720 1.00 9.25 46 GLU A CA 1
ATOM 15165 C C . GLU E 1 47 ? 42.573 -3.124 73.351 1.00 7.22 46 GLU A C 1
ATOM 15166 O O . GLU E 1 47 ? 41.539 -2.471 73.457 1.00 8.15 46 GLU A O 1
ATOM 15178 N N . TYR E 1 48 ? 42.666 -4.393 73.718 1.00 6.85 47 TYR A N 1
ATOM 15179 C CA . TYR E 1 48 ? 41.523 -5.208 74.201 1.00 6.07 47 TYR A CA 1
ATOM 15180 C C . TYR E 1 48 ? 41.652 -5.404 75.707 1.00 6.01 47 TYR A C 1
ATOM 15181 O O . TYR E 1 48 ? 42.293 -6.358 76.179 1.00 6.70 47 TYR A O 1
ATOM 15198 N N . THR E 1 49 ? 40.935 -4.547 76.453 1.00 5.88 48 THR A N 1
ATOM 15199 C CA . THR E 1 49 ? 40.784 -4.741 77.881 1.00 6.14 48 THR A CA 1
ATOM 15200 C C . THR E 1 49 ? 39.380 -5.267 78.120 1.00 6.15 48 THR A C 1
ATOM 15201 O O . THR E 1 49 ? 38.408 -4.725 77.569 1.00 6.56 48 THR A O 1
ATOM 15211 N N . SER E 1 50 ? 39.276 -6.341 78.907 1.00 6.24 49 SER A N 1
ATOM 15212 C CA . SER E 1 50 ? 38.012 -6.994 79.150 1.00 6.62 49 SER A CA 1
ATOM 15213 C C . SER E 1 50 ? 37.780 -7.205 80.648 1.00 6.51 49 SER A C 1
ATOM 15214 O O . SER E 1 50 ? 38.674 -7.577 81.400 1.00 7.16 49 SER A O 1
ATOM 15221 N N . TYR E 1 51 ? 36.537 -6.930 81.030 1.00 6.44 50 TYR A N 1
ATOM 15222 C CA . TYR E 1 51 ? 36.014 -7.142 82.379 1.00 6.31 50 TYR A CA 1
ATOM 15223 C C . TYR E 1 51 ? 34.716 -7.951 82.280 1.00 6.41 50 TYR A C 1
ATOM 15224 O O . TYR E 1 51 ? 34.030 -7.945 81.253 1.00 6.41 50 TYR A O 1
ATOM 15241 N N . LEU E 1 52 ? 34.390 -8.615 83.387 1.00 5.84 51 LEU A N 1
ATOM 15242 C CA . LEU E 1 52 ? 33.080 -9.218 83.582 1.00 6.74 51 LEU A CA 1
ATOM 15243 C C . LEU E 1 52 ? 32.386 -8.405 84.691 1.00 6.92 51 LEU A C 1
ATOM 15244 O O . LEU E 1 52 ? 33.021 -8.029 85.674 1.00 8.43 51 LEU A O 1
ATOM 15254 N N . ALA E 1 53 ? 31.086 -8.199 84.563 1.00 6.22 52 ALA A N 1
ATOM 15255 C CA . ALA E 1 53 ? 30.290 -7.632 85.660 1.00 6.83 52 ALA A CA 1
ATOM 15256 C C . ALA E 1 53 ? 28.897 -8.200 85.545 1.00 8.00 52 ALA A C 1
ATOM 15257 O O . ALA E 1 53 ? 28.586 -8.907 84.611 1.00 9.02 52 ALA A O 1
ATOM 15264 N N . TYR E 1 54 ? 28.052 -7.858 86.523 1.00 8.64 53 TYR A N 1
ATOM 15265 C CA . TYR E 1 54 ? 26.715 -8.423 86.589 1.00 9.58 53 TYR A CA 1
ATOM 15266 C C . TYR E 1 54 ? 25.673 -7.319 86.564 1.00 9.61 53 TYR A C 1
ATOM 15267 O O . TYR E 1 54 ? 25.723 -6.365 87.325 1.00 10.48 53 TYR A O 1
ATOM 15284 N N . ALA E 1 55 ? 24.722 -7.496 85.655 1.00 9.80 54 ALA A N 1
ATOM 15285 C CA . ALA E 1 55 ? 23.675 -6.522 85.402 1.00 11.83 54 ALA A CA 1
ATOM 15286 C C . ALA E 1 55 ? 22.379 -7.168 85.867 1.00 10.14 54 ALA A C 1
ATOM 15287 O O . ALA E 1 55 ? 21.893 -8.116 85.221 1.00 10.36 54 ALA A O 1
ATOM 15294 N N . ASP E 1 56 ? 21.856 -6.690 87.003 1.00 10.43 55 ASP A N 1
ATOM 15295 C CA . ASP E 1 56 ? 20.674 -7.294 87.630 1.00 12.15 55 ASP A CA 1
ATOM 15296 C C . ASP E 1 56 ? 20.808 -8.825 87.671 1.00 10.73 55 ASP A C 1
ATOM 15297 O O . ASP E 1 56 ? 19.884 -9.587 87.336 1.00 12.44 55 ASP A O 1
ATOM 15306 N N . GLY E 1 57 ? 21.995 -9.262 88.086 1.00 10.22 56 GLY A N 1
ATOM 15307 C CA . GLY E 1 57 ? 22.270 -10.673 88.300 1.00 10.84 56 GLY A CA 1
ATOM 15308 C C . GLY E 1 57 ? 22.764 -11.447 87.092 1.00 10.89 56 GLY A C 1
ATOM 15309 O O . GLY E 1 57 ? 23.125 -12.617 87.216 1.00 12.96 56 GLY A O 1
ATOM 15313 N N . LYS E 1 58 ? 22.779 -10.820 85.918 1.00 10.31 57 LYS A N 1
ATOM 15314 C CA . LYS E 1 58 ? 23.133 -11.500 84.681 1.00 10.51 57 LYS A CA 1
ATOM 15315 C C . LYS E 1 58 ? 24.554 -11.132 84.260 1.00 10.02 57 LYS A C 1
ATOM 15316 O O . LYS E 1 58 ? 24.917 -9.956 84.282 1.00 9.02 57 LYS A O 1
ATOM 15335 N N . PRO E 1 59 ? 25.374 -12.111 83.861 1.00 9.48 58 PRO A N 1
ATOM 15336 C CA . PRO E 1 59 ? 26.755 -11.750 83.484 1.00 8.70 58 PRO A CA 1
ATOM 15337 C C . PRO E 1 59 ? 26.824 -10.951 82.187 1.00 7.72 58 PRO A C 1
ATOM 15338 O O . PRO E 1 59 ? 26.163 -11.295 81.208 1.00 8.79 58 PRO A O 1
ATOM 15349 N N . VAL E 1 60 ? 27.732 -9.975 82.173 1.00 7.01 59 VAL A N 1
ATOM 15350 C CA . VAL E 1 60 ? 27.964 -9.102 81.014 1.00 6.62 59 VAL A CA 1
ATOM 15351 C C . VAL E 1 60 ? 29.456 -8.962 80.853 1.00 6.96 59 VAL A C 1
ATOM 15352 O O . VAL E 1 60 ? 30.160 -8.705 81.812 1.00 7.65 59 VAL A O 1
ATOM 15365 N N . VAL E 1 61 ? 29.917 -9.131 79.611 1.00 6.46 60 VAL A N 1
ATOM 15366 C CA . VAL E 1 61 ? 31.321 -8.834 79.307 1.00 6.46 60 VAL A CA 1
ATOM 15367 C C . VAL E 1 61 ? 31.410 -7.394 78.837 1.00 6.76 60 VAL A C 1
ATOM 15368 O O . VAL E 1 61 ? 30.577 -6.944 78.075 1.00 8.36 60 VAL A O 1
ATOM 15388 N N . ILE E 1 62 ? 32.443 -6.681 79.297 1.00 5.88 61 ILE A N 1
ATOM 15389 C CA . ILE E 1 62 ? 32.734 -5.351 78.819 1.00 6.05 61 ILE A CA 1
ATOM 15390 C C . ILE E 1 62 ? 34.128 -5.470 78.173 1.00 6.10 61 ILE A C 1
ATOM 15391 O O . ILE E 1 62 ? 35.096 -5.854 78.847 1.00 6.86 61 ILE A O 1
ATOM 15407 N N . CYS E 1 63 ? 34.235 -5.169 76.877 1.00 5.77 62 CYS A N 1
ATOM 15408 C CA . CYS E 1 63 ? 35.490 -5.378 76.163 1.00 5.82 62 CYS A CA 1
ATOM 15409 C C . CYS E 1 63 ? 35.682 -4.233 75.174 1.00 6.07 62 CYS A C 1
ATOM 15410 O O . CYS E 1 63 ? 34.791 -3.959 74.381 1.00 5.94 62 CYS A O 1
ATOM 15417 N N . SER E 1 64 ? 36.847 -3.578 75.209 1.00 5.93 63 SER A N 1
ATOM 15418 C CA . SER E 1 64 ? 37.137 -2.532 74.277 1.00 6.46 63 SER A CA 1
ATOM 15419 C C . SER E 1 64 ? 37.408 -3.097 72.890 1.00 5.66 63 SER A C 1
ATOM 15420 O O . SER E 1 64 ? 37.846 -4.227 72.740 1.00 6.92 63 SER A O 1
ATOM 15427 N N . THR E 1 65 ? 37.097 -2.254 71.889 1.00 6.53 64 THR A N 1
ATOM 15428 C CA . THR E 1 65 ? 37.323 -2.622 70.500 1.00 5.86 64 THR A CA 1
ATOM 15429 C C . THR E 1 65 ? 38.542 -1.961 69.878 1.00 5.77 64 THR A C 1
ATOM 15430 O O . THR E 1 65 ? 38.988 -2.393 68.820 1.00 6.63 64 THR A O 1
ATOM 15440 N N . GLY E 1 66 ? 39.042 -0.890 70.487 1.00 5.69 65 GLY A N 1
ATOM 15441 C CA . GLY E 1 66 ? 39.964 0.011 69.769 1.00 5.72 65 GLY A CA 1
ATOM 15442 C C . GLY E 1 66 ? 39.173 0.879 68.799 1.00 5.38 65 GLY A C 1
ATOM 15443 O O . GLY E 1 66 ? 37.997 0.684 68.565 1.00 5.95 65 GLY A O 1
ATOM 15447 N N . ILE E 1 67 ? 39.887 1.847 68.209 1.00 5.61 66 ILE A N 1
ATOM 15448 C CA . ILE E 1 67 ? 39.313 2.665 67.150 1.00 5.15 66 ILE A CA 1
ATOM 15449 C C . ILE E 1 67 ? 39.339 1.877 65.824 1.00 4.98 66 ILE A C 1
ATOM 15450 O O . ILE E 1 67 ? 40.385 1.363 65.433 1.00 5.62 66 ILE A O 1
ATOM 15466 N N . GLY E 1 68 ? 38.201 1.858 65.155 1.00 4.87 67 GLY A N 1
ATOM 15467 C CA . GLY E 1 68 ? 38.088 1.366 63.794 1.00 4.74 67 GLY A CA 1
ATOM 15468 C C . GLY E 1 68 ? 37.493 -0.013 63.661 1.00 4.55 67 GLY A C 1
ATOM 15469 O O . GLY E 1 68 ? 37.618 -0.882 64.538 1.00 5.44 67 GLY A O 1
ATOM 15473 N N . GLY E 1 69 ? 36.932 -0.243 62.473 1.00 5.08 68 GLY A N 1
ATOM 15474 C CA . GLY E 1 69 ? 36.395 -1.525 62.134 1.00 4.71 68 GLY A CA 1
ATOM 15475 C C . GLY E 1 69 ? 37.361 -2.708 62.247 1.00 4.98 68 GLY A C 1
ATOM 15476 O O . GLY E 1 69 ? 36.964 -3.773 62.661 1.00 5.07 68 GLY A O 1
ATOM 15480 N N . PRO E 1 70 ? 38.644 -2.562 61.853 1.00 4.77 69 PRO A N 1
ATOM 15481 C CA . PRO E 1 70 ? 39.513 -3.751 61.882 1.00 4.67 69 PRO A CA 1
ATOM 15482 C C . PRO E 1 70 ? 39.667 -4.331 63.294 1.00 4.19 69 PRO A C 1
ATOM 15483 O O . PRO E 1 70 ? 39.486 -5.509 63.483 1.00 4.76 69 PRO A O 1
ATOM 15494 N N . SER E 1 71 ? 40.035 -3.466 64.248 1.00 4.68 70 SER A N 1
ATOM 15495 C CA . SER E 1 71 ? 40.232 -3.967 65.611 1.00 5.07 70 SER A CA 1
ATOM 15496 C C . SER E 1 71 ? 38.895 -4.424 66.202 1.00 5.03 70 SER A C 1
ATOM 15497 O O . SER E 1 71 ? 38.828 -5.440 66.922 1.00 5.51 70 SER A O 1
ATOM 15504 N N . THR E 1 72 ? 37.801 -3.746 65.851 1.00 4.87 71 THR A N 1
ATOM 15505 C CA . THR E 1 72 ? 36.470 -4.119 66.291 1.00 4.82 71 THR A CA 1
ATOM 15506 C C . THR E 1 72 ? 36.148 -5.515 65.785 1.00 5.21 71 THR A C 1
ATOM 15507 O O . THR E 1 72 ? 35.608 -6.352 66.549 1.00 5.28 71 THR A O 1
ATOM 15517 N N . SER E 1 73 ? 36.454 -5.819 64.526 1.00 4.79 72 SER A N 1
ATOM 15518 C CA . SER E 1 73 ? 36.065 -7.076 63.915 1.00 5.01 72 SER A CA 1
ATOM 15519 C C . SER E 1 73 ? 36.727 -8.241 64.676 1.00 4.90 72 SER A C 1
ATOM 15520 O O . SER E 1 73 ? 36.160 -9.343 64.743 1.00 5.47 72 SER A O 1
ATOM 15527 N N . ILE E 1 74 ? 37.959 -8.070 65.136 1.00 4.86 73 ILE A N 1
ATOM 15528 C CA . ILE E 1 74 ? 38.630 -9.127 65.918 1.00 5.28 73 ILE A CA 1
ATOM 15529 C C . ILE E 1 74 ? 37.878 -9.376 67.251 1.00 4.65 73 ILE A C 1
ATOM 15530 O O . ILE E 1 74 ? 37.637 -10.515 67.614 1.00 5.00 73 ILE A O 1
ATOM 15546 N N . ALA E 1 75 ? 37.610 -8.277 67.957 1.00 4.89 74 ALA A N 1
ATOM 15547 C CA . ALA E 1 75 ? 36.988 -8.403 69.274 1.00 5.57 74 ALA A CA 1
ATOM 15548 C C . ALA E 1 75 ? 35.610 -9.069 69.160 1.00 5.39 74 ALA A C 1
ATOM 15549 O O . ALA E 1 75 ? 35.288 -9.951 69.964 1.00 5.67 74 ALA A O 1
ATOM 15556 N N . VAL E 1 76 ? 34.816 -8.652 68.182 1.00 5.21 75 VAL A N 1
ATOM 15557 C CA . VAL E 1 76 ? 33.467 -9.191 68.052 1.00 5.43 75 VAL A CA 1
ATOM 15558 C C . VAL E 1 76 ? 33.512 -10.680 67.729 1.00 5.44 75 VAL A C 1
ATOM 15559 O O . VAL E 1 76 ? 32.816 -11.487 68.358 1.00 5.91 75 VAL A O 1
ATOM 15572 N N . GLU E 1 77 ? 34.333 -11.088 66.745 1.00 5.07 76 GLU A N 1
ATOM 15573 C CA . GLU E 1 77 ? 34.447 -12.450 66.394 1.00 5.23 76 GLU A CA 1
ATOM 15574 C C . GLU E 1 77 ? 34.891 -13.290 67.573 1.00 5.34 76 GLU A C 1
ATOM 15575 O O . GLU E 1 77 ? 34.342 -14.394 67.809 1.00 5.39 76 GLU A O 1
ATOM 15587 N N . GLU E 1 78 ? 35.932 -12.842 68.269 1.00 5.34 77 GLU A N 1
ATOM 15588 C CA . GLU E 1 78 ? 36.497 -13.671 69.343 1.00 5.11 77 GLU A CA 1
ATOM 15589 C C . GLU E 1 78 ? 35.529 -13.787 70.557 1.00 5.25 77 GLU A C 1
ATOM 15590 O O . GLU E 1 78 ? 35.400 -14.825 71.141 1.00 6.28 77 GLU A O 1
ATOM 15602 N N . LEU E 1 79 ? 34.835 -12.693 70.876 1.00 5.22 78 LEU A N 1
ATOM 15603 C CA . LEU E 1 79 ? 33.780 -12.773 71.884 1.00 5.74 78 LEU A CA 1
ATOM 15604 C C . LEU E 1 79 ? 32.678 -13.743 71.430 1.00 5.89 78 LEU A C 1
ATOM 15605 O O . LEU E 1 79 ? 32.165 -14.524 72.260 1.00 6.28 78 LEU A O 1
ATOM 15621 N N . ALA E 1 80 ? 32.306 -13.699 70.153 1.00 5.20 79 ALA A N 1
ATOM 15622 C CA . ALA E 1 80 ? 31.278 -14.643 69.640 1.00 5.49 79 ALA A CA 1
ATOM 15623 C C . ALA E 1 80 ? 31.783 -16.081 69.719 1.00 5.85 79 ALA A C 1
ATOM 15624 O O . ALA E 1 80 ? 31.003 -16.992 70.017 1.00 6.55 79 ALA A O 1
ATOM 15631 N N . GLN E 1 81 ? 33.073 -16.326 69.528 1.00 5.99 80 GLN A N 1
ATOM 15632 C CA . GLN E 1 81 ? 33.618 -17.655 69.696 1.00 6.53 80 GLN A CA 1
ATOM 15633 C C . GLN E 1 81 ? 33.439 -18.208 71.124 1.00 6.65 80 GLN A C 1
ATOM 15634 O O . GLN E 1 81 ? 33.433 -19.396 71.316 1.00 8.10 80 GLN A O 1
ATOM 15648 N N . LEU E 1 82 ? 33.270 -17.313 72.082 1.00 7.12 81 LEU A N 1
ATOM 15649 C CA . LEU E 1 82 ? 33.115 -17.639 73.475 1.00 7.30 81 LEU A CA 1
ATOM 15650 C C . LEU E 1 82 ? 31.666 -17.546 73.954 1.00 7.66 81 LEU A C 1
ATOM 15651 O O . LEU E 1 82 ? 31.408 -17.636 75.149 1.00 8.35 81 LEU A O 1
ATOM 15667 N N . GLY E 1 83 ? 30.733 -17.371 73.019 1.00 7.41 82 GLY A N 1
ATOM 15668 C CA . GLY E 1 83 ? 29.309 -17.450 73.295 1.00 7.29 82 GLY A CA 1
ATOM 15669 C C . GLY E 1 83 ? 28.552 -16.132 73.306 1.00 6.81 82 GLY A C 1
ATOM 15670 O O . GLY E 1 83 ? 27.357 -16.121 73.517 1.00 7.28 82 GLY A O 1
ATOM 15674 N N . VAL E 1 84 ? 29.205 -15.009 73.052 1.00 6.47 83 VAL A N 1
ATOM 15675 C CA . VAL E 1 84 ? 28.503 -13.751 73.022 1.00 6.29 83 VAL A CA 1
ATOM 15676 C C . VAL E 1 84 ? 27.736 -13.616 71.707 1.00 6.22 83 VAL A C 1
ATOM 15677 O O . VAL E 1 84 ? 28.254 -13.857 70.657 1.00 7.27 83 VAL A O 1
ATOM 15690 N N . ASN E 1 85 ? 26.461 -13.252 71.828 1.00 5.90 84 ASN A N 1
ATOM 15691 C CA . ASN E 1 85 ? 25.609 -13.070 70.678 1.00 6.52 84 ASN A CA 1
ATOM 15692 C C . ASN E 1 85 ? 24.972 -11.684 70.526 1.00 6.18 84 ASN A C 1
ATOM 15693 O O . ASN E 1 85 ? 24.279 -11.448 69.550 1.00 6.64 84 ASN A O 1
ATOM 15704 N N . THR E 1 86 ? 25.239 -10.786 71.471 1.00 5.83 85 THR A N 1
ATOM 15705 C CA . THR E 1 86 ? 24.690 -9.482 71.481 1.00 5.53 85 THR A CA 1
ATOM 15706 C C . THR E 1 86 ? 25.772 -8.492 71.846 1.00 5.38 85 THR A C 1
ATOM 15707 O O . THR E 1 86 ? 26.507 -8.719 72.826 1.00 6.08 85 THR A O 1
ATOM 15717 N N . PHE E 1 87 ? 25.886 -7.408 71.076 1.00 5.48 86 PHE A N 1
ATOM 15718 C CA . PHE E 1 87 ? 26.979 -6.438 71.168 1.00 5.16 86 PHE A CA 1
ATOM 15719 C C . PHE E 1 87 ? 26.386 -5.055 71.225 1.00 5.03 86 PHE A C 1
ATOM 15720 O O . PHE E 1 87 ? 25.855 -4.567 70.227 1.00 6.24 86 PHE A O 1
ATOM 15737 N N . LEU E 1 88 ? 26.549 -4.383 72.379 1.00 4.70 87 LEU A N 1
ATOM 15738 C CA . LEU E 1 88 ? 26.064 -3.048 72.558 1.00 4.79 87 LEU A CA 1
ATOM 15739 C C . LEU E 1 88 ? 27.239 -2.071 72.572 1.00 5.06 87 LEU A C 1
ATOM 15740 O O . LEU E 1 88 ? 28.023 -2.063 73.527 1.00 5.73 87 LEU A O 1
ATOM 15756 N N . ARG E 1 89 ? 27.403 -1.318 71.496 1.00 5.61 88 ARG A N 1
ATOM 15757 C CA . ARG E 1 89 ? 28.469 -0.308 71.455 1.00 5.98 88 ARG A CA 1
ATOM 15758 C C . ARG E 1 89 ? 28.058 0.946 72.209 1.00 5.93 88 ARG A C 1
ATOM 15759 O O . ARG E 1 89 ? 26.924 1.381 72.096 1.00 6.07 88 ARG A O 1
ATOM 15780 N N . VAL E 1 90 ? 28.993 1.494 72.997 1.00 6.15 89 VAL A N 1
ATOM 15781 C CA . VAL E 1 90 ? 28.845 2.779 73.607 1.00 6.66 89 VAL A CA 1
ATOM 15782 C C . VAL E 1 90 ? 30.087 3.568 73.196 1.00 6.21 89 VAL A C 1
ATOM 15783 O O . VAL E 1 90 ? 31.238 3.146 73.365 1.00 7.46 89 VAL A O 1
ATOM 15796 N N . GLY E 1 91 ? 29.861 4.726 72.619 1.00 7.11 90 GLY A N 1
ATOM 15797 C CA . GLY E 1 91 ? 30.938 5.506 72.015 1.00 8.41 90 GLY A CA 1
ATOM 15798 C C . GLY E 1 91 ? 30.815 6.979 72.227 1.00 7.06 90 GLY A C 1
ATOM 15799 O O . GLY E 1 91 ? 29.994 7.482 73.056 1.00 7.50 90 GLY A O 1
ATOM 15803 N N . THR E 1 92 ? 31.719 7.680 71.521 1.00 7.54 91 THR A N 1
ATOM 15804 C CA . THR E 1 92 ? 31.704 9.108 71.425 1.00 7.32 91 THR A CA 1
ATOM 15805 C C . THR E 1 92 ? 31.526 9.472 69.949 1.00 6.95 91 THR A C 1
ATOM 15806 O O . THR E 1 92 ? 31.831 8.655 69.052 1.00 7.58 91 THR A O 1
ATOM 15816 N N . THR E 1 93 ? 31.062 10.692 69.695 1.00 6.66 92 THR A N 1
ATOM 15817 C CA . THR E 1 93 ? 30.659 11.061 68.328 1.00 6.35 92 THR A CA 1
ATOM 15818 C C . THR E 1 93 ? 30.642 12.530 68.136 1.00 7.25 92 THR A C 1
ATOM 15819 O O . THR E 1 93 ? 30.440 13.304 69.076 1.00 8.75 92 THR A O 1
ATOM 15829 N N . GLY E 1 94 ? 30.837 12.956 66.885 1.00 6.69 93 GLY A N 1
ATOM 15830 C CA . GLY E 1 94 ? 30.694 14.317 66.480 1.00 6.93 93 GLY A CA 1
ATOM 15831 C C . GLY E 1 94 ? 29.406 14.489 65.694 1.00 6.66 93 GLY A C 1
ATOM 15832 O O . GLY E 1 94 ? 29.164 13.799 64.704 1.00 7.65 93 GLY A O 1
ATOM 15836 N N . ALA E 1 95 ? 28.575 15.446 66.131 1.00 7.13 94 ALA A N 1
ATOM 15837 C CA . ALA E 1 95 ? 27.329 15.702 65.456 1.00 6.78 94 ALA A CA 1
ATOM 15838 C C . ALA E 1 95 ? 27.566 16.561 64.221 1.00 7.04 94 ALA A C 1
ATOM 15839 O O . ALA E 1 95 ? 28.427 17.453 64.246 1.00 9.02 94 ALA A O 1
ATOM 15846 N N . ILE E 1 96 ? 26.789 16.347 63.180 1.00 7.13 95 ILE A N 1
ATOM 15847 C CA . ILE E 1 96 ? 26.874 17.178 61.997 1.00 6.87 95 ILE A CA 1
ATOM 15848 C C . ILE E 1 96 ? 25.585 17.939 61.727 1.00 7.15 95 ILE A C 1
ATOM 15849 O O . ILE E 1 96 ? 25.510 18.726 60.786 1.00 8.05 95 ILE A O 1
ATOM 15865 N N . GLN E 1 97 ? 24.565 17.759 62.546 1.00 8.42 96 GLN A N 1
ATOM 15866 C CA . GLN E 1 97 ? 23.352 18.551 62.428 1.00 8.60 96 GLN A CA 1
ATOM 15867 C C . GLN E 1 97 ? 23.389 19.657 63.475 1.00 9.78 96 GLN A C 1
ATOM 15868 O O . GLN E 1 97 ? 23.752 19.391 64.612 1.00 10.00 96 GLN A O 1
ATOM 15882 N N . PRO E 1 98 ? 22.962 20.856 63.116 1.00 10.38 97 PRO A N 1
ATOM 15883 C CA . PRO E 1 98 ? 23.070 21.944 64.049 1.00 11.99 97 PRO A CA 1
ATOM 15884 C C . PRO E 1 98 ? 22.163 21.827 65.257 1.00 14.24 97 PRO A C 1
ATOM 15885 O O . PRO E 1 98 ? 22.490 22.398 66.289 1.00 16.41 97 PRO A O 1
ATOM 15896 N N . HIS E 1 99 ? 21.086 21.047 65.164 1.00 13.25 98 HIS A N 1
ATOM 15897 C CA . HIS E 1 99 ? 20.162 20.930 66.294 1.00 16.46 98 HIS A CA 1
ATOM 15898 C C . HIS E 1 99 ? 20.630 19.940 67.377 1.00 17.22 98 HIS A C 1
ATOM 15899 O O . HIS E 1 99 ? 19.999 19.850 68.428 1.00 20.52 98 HIS A O 1
ATOM 15914 N N . VAL E 1 100 ? 21.734 19.233 67.144 1.00 13.64 99 VAL A N 1
ATOM 15915 C CA . VAL E 1 100 ? 22.240 18.267 68.120 1.00 13.08 99 VAL A CA 1
ATOM 15916 C C . VAL E 1 100 ? 23.309 18.917 68.972 1.00 14.45 99 VAL A C 1
ATOM 15917 O O . VAL E 1 100 ? 24.300 19.423 68.460 1.00 20.96 99 VAL A O 1
ATOM 15930 N N . ASN E 1 101 ? 23.086 18.924 70.276 1.00 14.69 100 ASN A N 1
ATOM 15931 C CA . ASN E 1 101 ? 23.989 19.600 71.190 1.00 15.07 100 ASN A CA 1
ATOM 15932 C C . ASN E 1 101 ? 25.051 18.690 71.754 1.00 12.64 100 ASN A C 1
ATOM 15933 O O . ASN E 1 101 ? 24.843 17.515 71.926 1.00 11.93 100 ASN A O 1
ATOM 15944 N N . VAL E 1 102 ? 26.184 19.282 72.101 1.00 14.96 101 VAL A N 1
ATOM 15945 C CA . VAL E 1 102 ? 27.206 18.591 72.865 1.00 13.58 101 VAL A CA 1
ATOM 15946 C C . VAL E 1 102 ? 26.577 18.135 74.158 1.00 12.31 101 VAL A C 1
ATOM 15947 O O . VAL E 1 102 ? 25.856 18.884 74.788 1.00 14.72 101 VAL A O 1
ATOM 15960 N N . GLY E 1 103 ? 26.795 16.883 74.503 1.00 10.91 102 GLY A N 1
ATOM 15961 C CA . GLY E 1 103 ? 26.159 16.280 75.673 1.00 12.87 102 GLY A CA 1
ATOM 15962 C C . GLY E 1 103 ? 24.935 15.434 75.350 1.00 13.43 102 GLY A C 1
ATOM 15963 O O . GLY E 1 103 ? 24.514 14.603 76.166 1.00 15.39 102 GLY A O 1
ATOM 15967 N N . ASP E 1 104 ? 24.353 15.640 74.172 1.00 11.74 103 ASP A N 1
ATOM 15968 C CA . ASP E 1 104 ? 23.236 14.810 73.711 1.00 10.56 103 ASP A CA 1
ATOM 15969 C C . ASP E 1 104 ? 23.696 13.392 73.455 1.00 9.15 103 ASP A C 1
ATOM 15970 O O . ASP E 1 104 ? 24.897 13.115 73.330 1.00 11.06 103 ASP A O 1
ATOM 15979 N N . VAL E 1 105 ? 22.709 12.523 73.266 1.00 11.06 104 VAL A N 1
ATOM 15980 C CA . VAL E 1 105 ? 22.887 11.140 73.005 1.00 11.58 104 VAL A CA 1
ATOM 15981 C C . VAL E 1 105 ? 22.305 10.806 71.648 1.00 10.06 104 VAL A C 1
ATOM 15982 O O . VAL E 1 105 ? 21.198 11.255 71.318 1.00 10.32 104 VAL A O 1
ATOM 15995 N N . ILE E 1 106 ? 23.017 9.994 70.856 1.00 7.88 105 ILE A N 1
ATOM 15996 C CA . ILE E 1 106 ? 22.477 9.506 69.581 1.00 6.83 105 ILE A CA 1
ATOM 15997 C C . ILE E 1 106 ? 22.393 7.993 69.628 1.00 7.20 105 ILE A C 1
ATOM 15998 O O . ILE E 1 106 ? 23.371 7.330 69.985 1.00 9.11 105 ILE A O 1
ATOM 16014 N N . VAL E 1 107 ? 21.231 7.462 69.212 1.00 7.20 106 VAL A N 1
ATOM 16015 C CA . VAL E 1 107 ? 21.061 6.043 69.002 1.00 6.60 106 VAL A CA 1
ATOM 16016 C C . VAL E 1 107 ? 21.084 5.825 67.497 1.00 6.80 106 VAL A C 1
ATOM 16017 O O . VAL E 1 107 ? 20.255 6.345 66.767 1.00 7.16 106 VAL A O 1
ATOM 16030 N N . THR E 1 108 ? 22.079 5.063 67.043 1.00 6.66 107 THR A N 1
ATOM 16031 C CA . THR E 1 108 ? 22.247 4.827 65.614 1.00 6.10 107 THR A CA 1
ATOM 16032 C C . THR E 1 108 ? 21.406 3.664 65.156 1.00 5.82 107 THR A C 1
ATOM 16033 O O . THR E 1 108 ? 21.633 2.551 65.545 1.00 7.06 107 THR A O 1
ATOM 16043 N N . GLN E 1 109 ? 20.464 3.919 64.262 1.00 6.29 108 GLN A N 1
ATOM 16044 C CA . GLN E 1 109 ? 19.660 2.871 63.680 1.00 5.84 108 GLN A CA 1
ATOM 16045 C C . GLN E 1 109 ? 20.402 2.114 62.549 1.00 4.80 108 GLN A C 1
ATOM 16046 O O . GLN E 1 109 ? 20.200 0.943 62.355 1.00 5.13 108 GLN A O 1
ATOM 16071 N N . ALA E 1 110 ? 21.229 2.842 61.818 1.00 4.97 109 ALA A N 1
ATOM 16072 C CA . ALA E 1 110 ? 21.925 2.284 60.674 1.00 4.63 109 ALA A CA 1
ATOM 16073 C C . ALA E 1 110 ? 23.028 3.301 60.295 1.00 4.14 109 ALA A C 1
ATOM 16074 O O . ALA E 1 110 ? 22.972 4.456 60.637 1.00 4.73 109 ALA A O 1
ATOM 16081 N N . SER E 1 111 ? 23.993 2.807 59.500 1.00 4.85 110 SER A N 1
ATOM 16082 C CA . SER E 1 111 ? 25.190 3.592 59.206 1.00 4.48 110 SER A CA 1
ATOM 16083 C C . SER E 1 111 ? 25.524 3.642 57.720 1.00 4.37 110 SER A C 1
ATOM 16084 O O . SER E 1 111 ? 25.377 2.674 56.969 1.00 4.83 110 SER A O 1
ATOM 16091 N N . VAL E 1 112 ? 25.999 4.828 57.338 1.00 4.42 111 VAL A N 1
ATOM 16092 C CA . VAL E 1 112 ? 26.681 5.003 56.067 1.00 4.36 111 VAL A CA 1
ATOM 16093 C C . VAL E 1 112 ? 28.035 4.287 56.168 1.00 4.42 111 VAL A C 1
ATOM 16094 O O . VAL E 1 112 ? 28.817 4.536 57.099 1.00 4.54 111 VAL A O 1
ATOM 16107 N N . ARG E 1 113 ? 28.263 3.350 55.239 1.00 4.29 112 ARG A N 1
ATOM 16108 C CA . ARG E 1 113 ? 29.450 2.460 55.297 1.00 4.18 112 ARG A CA 1
ATOM 16109 C C . ARG E 1 113 ? 30.639 3.144 54.622 1.00 4.46 112 ARG A C 1
ATOM 16110 O O . ARG E 1 113 ? 30.938 2.900 53.457 1.00 4.95 112 ARG A O 1
ATOM 16131 N N . LEU E 1 114 ? 31.291 4.028 55.431 1.00 4.25 113 LEU A N 1
ATOM 16132 C CA . LEU E 1 114 ? 32.521 4.716 54.965 1.00 4.30 113 LEU A CA 1
ATOM 16133 C C . LEU E 1 114 ? 33.761 4.004 55.520 1.00 4.80 113 LEU A C 1
ATOM 16134 O O . LEU E 1 114 ? 34.820 4.620 55.746 1.00 5.03 113 LEU A O 1
ATOM 16150 N N . ASP E 1 115 ? 33.617 2.702 55.670 1.00 4.95 114 ASP A N 1
ATOM 16151 C CA . ASP E 1 115 ? 34.635 1.774 56.229 1.00 5.27 114 ASP A CA 1
ATOM 16152 C C . ASP E 1 115 ? 35.027 0.738 55.181 1.00 6.18 114 ASP A C 1
ATOM 16153 O O . ASP E 1 115 ? 34.392 0.592 54.127 1.00 8.96 114 ASP A O 1
ATOM 16162 N N . GLY E 1 116 ? 36.076 -0.004 55.494 1.00 5.30 115 GLY A N 1
ATOM 16163 C CA . GLY E 1 116 ? 36.453 -1.122 54.688 1.00 5.14 115 GLY A CA 1
ATOM 16164 C C . GLY E 1 116 ? 36.021 -2.455 55.232 1.00 4.46 115 GLY A C 1
ATOM 16165 O O . GLY E 1 116 ? 35.768 -3.384 54.459 1.00 4.83 115 GLY A O 1
ATOM 16169 N N . ALA E 1 117 ? 35.995 -2.625 56.575 1.00 4.53 116 ALA A N 1
ATOM 16170 C CA . ALA E 1 117 ? 35.815 -3.945 57.116 1.00 4.42 116 ALA A CA 1
ATOM 16171 C C . ALA E 1 117 ? 34.382 -4.484 56.853 1.00 3.81 116 ALA A C 1
ATOM 16172 O O . ALA E 1 117 ? 34.226 -5.682 56.758 1.00 4.66 116 ALA A O 1
ATOM 16179 N N . SER E 1 118 ? 33.374 -3.598 56.746 1.00 4.37 117 SER A N 1
ATOM 16180 C CA . SER E 1 118 ? 32.071 -4.081 56.483 1.00 4.37 117 SER A CA 1
ATOM 16181 C C . SER E 1 118 ? 32.031 -4.900 55.174 1.00 4.84 117 SER A C 1
ATOM 16182 O O . SER E 1 118 ? 31.273 -5.912 55.078 1.00 4.68 117 SER A O 1
ATOM 16189 N N . LEU E 1 119 ? 32.831 -4.500 54.184 1.00 4.37 118 LEU A N 1
ATOM 16190 C CA . LEU E 1 119 ? 32.935 -5.189 52.901 1.00 4.68 118 LEU A CA 1
ATOM 16191 C C . LEU E 1 119 ? 33.586 -6.548 53.009 1.00 5.09 118 LEU A C 1
ATOM 16192 O O . LEU E 1 119 ? 33.523 -7.347 52.043 1.00 6.51 118 LEU A O 1
ATOM 16208 N N . HIS E 1 120 ? 34.167 -6.902 54.167 1.00 4.27 119 HIS A N 1
ATOM 16209 C CA . HIS E 1 120 ? 34.692 -8.227 54.401 1.00 4.38 119 HIS A CA 1
ATOM 16210 C C . HIS E 1 120 ? 33.637 -9.195 54.936 1.00 4.14 119 HIS A C 1
ATOM 16211 O O . HIS E 1 120 ? 33.912 -10.357 55.103 1.00 4.79 119 HIS A O 1
ATOM 16226 N N . PHE E 1 121 ? 32.409 -8.675 55.100 1.00 4.54 120 PHE A N 1
ATOM 16227 C CA . PHE E 1 121 ? 31.233 -9.439 55.564 1.00 4.59 120 PHE A CA 1
ATOM 16228 C C . PHE E 1 121 ? 30.080 -9.412 54.539 1.00 5.14 120 PHE A C 1
ATOM 16229 O O . PHE E 1 121 ? 29.307 -10.394 54.502 1.00 5.00 120 PHE A O 1
ATOM 16246 N N . ALA E 1 122 ? 29.920 -8.355 53.759 1.00 4.43 121 ALA A N 1
ATOM 16247 C CA . ALA E 1 122 ? 28.838 -8.294 52.787 1.00 4.56 121 ALA A CA 1
ATOM 16248 C C . ALA E 1 122 ? 29.197 -7.226 51.784 1.00 4.55 121 ALA A C 1
ATOM 16249 O O . ALA E 1 122 ? 29.858 -6.225 52.125 1.00 4.88 121 ALA A O 1
ATOM 16256 N N . PRO E 1 123 ? 28.727 -7.325 50.553 1.00 4.47 122 PRO A N 1
ATOM 16257 C CA . PRO E 1 123 ? 28.934 -6.251 49.569 1.00 4.49 122 PRO A CA 1
ATOM 16258 C C . PRO E 1 123 ? 28.155 -5.018 50.009 1.00 4.08 122 PRO A C 1
ATOM 16259 O O . PRO E 1 123 ? 27.284 -5.051 50.888 1.00 4.54 122 PRO A O 1
ATOM 16270 N N . MET E 1 124 ? 28.494 -3.906 49.375 1.00 4.39 123 MET A N 1
ATOM 16271 C CA . MET E 1 124 ? 28.037 -2.579 49.818 1.00 4.58 123 MET A CA 1
ATOM 16272 C C . MET E 1 124 ? 26.541 -2.408 49.835 1.00 4.49 123 MET A C 1
ATOM 16273 O O . MET E 1 124 ? 26.024 -1.622 50.628 1.00 5.27 123 MET A O 1
ATOM 16287 N N . GLU E 1 125 ? 25.819 -3.139 48.953 1.00 4.52 124 GLU A N 1
ATOM 16288 C CA . GLU E 1 125 ? 24.425 -3.043 48.900 1.00 4.57 124 GLU A CA 1
ATOM 16289 C C . GLU E 1 125 ? 23.711 -3.433 50.218 1.00 4.26 124 GLU A C 1
ATOM 16290 O O . GLU E 1 125 ? 22.553 -3.073 50.430 1.00 4.39 124 GLU A O 1
ATOM 16306 N N . PHE E 1 126 ? 24.374 -4.249 51.058 1.00 4.21 125 PHE A N 1
ATOM 16307 C CA . PHE E 1 126 ? 23.772 -4.703 52.279 1.00 4.39 125 PHE A CA 1
ATOM 16308 C C . PHE E 1 126 ? 23.679 -3.543 53.297 1.00 4.42 125 PHE A C 1
ATOM 16309 O O . PHE E 1 126 ? 24.689 -2.826 53.473 1.00 4.47 125 PHE A O 1
ATOM 16326 N N . PRO E 1 127 ? 22.575 -3.384 54.001 1.00 4.15 126 PRO A N 1
ATOM 16327 C CA . PRO E 1 127 ? 22.467 -2.250 54.914 1.00 4.47 126 PRO A CA 1
ATOM 16328 C C . PRO E 1 127 ? 23.193 -2.509 56.257 1.00 4.35 126 PRO A C 1
ATOM 16329 O O . PRO E 1 127 ? 22.981 -3.537 56.882 1.00 4.51 126 PRO A O 1
ATOM 16340 N N . ALA E 1 128 ? 23.987 -1.505 56.683 1.00 4.41 127 ALA A N 1
ATOM 16341 C CA . ALA E 1 128 ? 24.632 -1.591 57.998 1.00 4.35 127 ALA A CA 1
ATOM 16342 C C . ALA E 1 128 ? 23.639 -1.156 59.078 1.00 4.58 127 ALA A C 1
ATOM 16343 O O . ALA E 1 128 ? 23.620 -0.034 59.530 1.00 5.35 127 ALA A O 1
ATOM 16350 N N . VAL E 1 129 ? 22.700 -2.084 59.371 1.00 4.77 128 VAL A N 1
ATOM 16351 C CA . VAL E 1 129 ? 21.540 -1.805 60.220 1.00 4.77 128 VAL A CA 1
ATOM 16352 C C . VAL E 1 129 ? 21.703 -2.485 61.581 1.00 4.31 128 VAL A C 1
ATOM 16353 O O . VAL E 1 129 ? 22.138 -3.613 61.658 1.00 5.37 128 VAL A O 1
ATOM 16366 N N . ALA E 1 130 ? 21.294 -1.762 62.620 1.00 5.00 129 ALA A N 1
ATOM 16367 C CA . ALA E 1 130 ? 21.295 -2.293 63.967 1.00 4.93 129 ALA A CA 1
ATOM 16368 C C . ALA E 1 130 ? 20.105 -3.262 64.160 1.00 5.20 129 ALA A C 1
ATOM 16369 O O . ALA E 1 130 ? 19.111 -3.180 63.494 1.00 6.76 129 ALA A O 1
ATOM 16376 N N . ASN E 1 131 ? 20.218 -4.099 65.170 1.00 5.18 130 ASN A N 1
ATOM 16377 C CA . ASN E 1 131 ? 19.125 -4.991 65.553 1.00 5.69 130 ASN A CA 1
ATOM 16378 C C . ASN E 1 131 ? 17.963 -4.188 66.146 1.00 5.54 130 ASN A C 1
ATOM 16379 O O . ASN E 1 131 ? 18.153 -3.302 67.018 1.00 6.16 130 ASN A O 1
ATOM 16390 N N . PHE E 1 132 ? 16.757 -4.482 65.673 1.00 6.46 131 PHE A N 1
ATOM 16391 C CA . PHE E 1 132 ? 15.573 -3.699 66.075 1.00 7.48 131 PHE A CA 1
ATOM 16392 C C . PHE E 1 132 ? 15.291 -3.780 67.592 1.00 7.32 131 PHE A C 1
ATOM 16393 O O . PHE E 1 132 ? 15.019 -2.766 68.212 1.00 7.38 131 PHE A O 1
ATOM 16410 N N . GLU E 1 133 ? 15.328 -4.991 68.145 1.00 8.03 132 GLU A N 1
ATOM 16411 C CA . GLU E 1 133 ? 15.067 -5.185 69.553 1.00 8.03 132 GLU A CA 1
ATOM 16412 C C . GLU E 1 133 ? 16.100 -4.410 70.420 1.00 6.83 132 GLU A C 1
ATOM 16413 O O . GLU E 1 133 ? 15.751 -3.770 71.432 1.00 7.64 132 GLU A O 1
ATOM 16425 N N . CYS E 1 134 ? 17.348 -4.465 70.016 1.00 6.47 133 CYS A N 1
ATOM 16426 C CA . CYS E 1 134 ? 18.391 -3.779 70.779 1.00 6.24 133 CYS A CA 1
ATOM 16427 C C . CYS E 1 134 ? 18.279 -2.281 70.655 1.00 6.44 133 CYS A C 1
ATOM 16428 O O . CYS E 1 134 ? 18.444 -1.571 71.658 1.00 6.99 133 CYS A O 1
ATOM 16435 N N . THR E 1 135 ? 17.985 -1.776 69.459 1.00 6.48 134 THR A N 1
ATOM 16436 C CA . THR E 1 135 ? 17.783 -0.366 69.287 1.00 6.08 134 THR A CA 1
ATOM 16437 C C . THR E 1 135 ? 16.593 0.115 70.139 1.00 6.83 134 THR A C 1
ATOM 16438 O O . THR E 1 135 ? 16.611 1.169 70.763 1.00 7.22 134 THR A O 1
ATOM 16448 N N . THR E 1 136 ? 15.528 -0.686 70.131 1.00 7.19 135 THR A N 1
ATOM 16449 C CA . THR E 1 136 ? 14.338 -0.392 70.936 1.00 7.50 135 THR A CA 1
ATOM 16450 C C . THR E 1 136 ? 14.689 -0.278 72.412 1.00 7.50 135 THR A C 1
ATOM 16451 O O . THR E 1 136 ? 14.188 0.611 73.120 1.00 7.81 135 THR A O 1
ATOM 16461 N N . ALA E 1 137 ? 15.511 -1.199 72.913 1.00 7.63 136 ALA A N 1
ATOM 16462 C CA . ALA E 1 137 ? 15.933 -1.141 74.320 1.00 7.59 136 ALA A CA 1
ATOM 16463 C C . ALA E 1 137 ? 16.767 0.101 74.630 1.00 7.20 136 ALA A C 1
ATOM 16464 O O . ALA E 1 137 ? 16.642 0.683 75.704 1.00 8.04 136 ALA A O 1
ATOM 16471 N N . MET E 1 138 ? 17.641 0.471 73.703 1.00 7.38 137 MET A N 1
ATOM 16472 C CA . MET E 1 138 ? 18.412 1.702 73.885 1.00 7.64 137 MET A CA 1
ATOM 16473 C C . MET E 1 138 ? 17.492 2.911 73.994 1.00 7.21 137 MET A C 1
ATOM 16474 O O . MET E 1 138 ? 17.700 3.761 74.859 1.00 7.96 137 MET A O 1
ATOM 16491 N N . VAL E 1 139 ? 16.516 2.987 73.093 1.00 7.35 138 VAL A N 1
ATOM 16492 C CA . VAL E 1 139 ? 15.574 4.129 73.098 1.00 7.78 138 VAL A CA 1
ATOM 16493 C C . VAL E 1 139 ? 14.783 4.156 74.404 1.00 7.61 138 VAL A C 1
ATOM 16494 O O . VAL E 1 139 ? 14.611 5.230 74.985 1.00 8.25 138 VAL A O 1
ATOM 16507 N N . ALA E 1 140 ? 14.319 2.991 74.837 1.00 8.52 139 ALA A N 1
ATOM 16508 C CA . ALA E 1 140 ? 13.569 2.928 76.071 1.00 8.77 139 ALA A CA 1
ATOM 16509 C C . ALA E 1 140 ? 14.428 3.353 77.259 1.00 8.48 139 ALA A C 1
ATOM 16510 O O . ALA E 1 140 ? 13.938 4.033 78.174 1.00 9.68 139 ALA A O 1
ATOM 16517 N N . ALA E 1 141 ? 15.682 2.921 77.290 1.00 8.32 140 ALA A N 1
ATOM 16518 C CA . ALA E 1 141 ? 16.566 3.299 78.380 1.00 9.23 140 ALA A CA 1
ATOM 16519 C C . ALA E 1 141 ? 16.788 4.802 78.393 1.00 8.56 140 ALA A C 1
ATOM 16520 O O . ALA E 1 141 ? 16.835 5.406 79.462 1.00 11.14 140 ALA A O 1
ATOM 16527 N N . CYS E 1 142 ? 16.953 5.433 77.246 1.00 8.83 141 CYS A N 1
ATOM 16528 C CA . CYS E 1 142 ? 17.061 6.887 77.180 1.00 9.96 141 CYS A CA 1
ATOM 16529 C C . CYS E 1 142 ? 15.832 7.531 77.802 1.00 11.57 141 CYS A C 1
ATOM 16530 O O . CYS E 1 142 ? 15.946 8.407 78.656 1.00 12.82 141 CYS A O 1
ATOM 16537 N N . ARG E 1 143 ? 14.647 7.121 77.362 1.00 10.86 142 ARG A N 1
ATOM 16538 C CA . ARG E 1 143 ? 13.411 7.727 77.833 1.00 11.40 142 ARG A CA 1
ATOM 16539 C C . ARG E 1 143 ? 13.180 7.487 79.322 1.00 11.54 142 ARG A C 1
ATOM 16540 O O . ARG E 1 143 ? 12.741 8.399 80.033 1.00 11.81 142 ARG A O 1
ATOM 16561 N N . ASP E 1 144 ? 13.537 6.306 79.827 1.00 11.12 143 ASP A N 1
ATOM 16562 C CA . ASP E 1 144 ? 13.448 6.050 81.281 1.00 13.55 143 ASP A CA 1
ATOM 16563 C C . ASP E 1 144 ? 14.277 7.065 82.069 1.00 13.36 143 ASP A C 1
ATOM 16564 O O . ASP E 1 144 ? 13.951 7.381 83.206 1.00 15.85 143 ASP A O 1
ATOM 16573 N N . ALA E 1 145 ? 15.352 7.566 81.461 1.00 14.32 144 ALA A N 1
ATOM 16574 C CA . ALA E 1 145 ? 16.254 8.503 82.123 1.00 15.81 144 ALA A CA 1
ATOM 16575 C C . ALA E 1 145 ? 15.950 9.966 81.794 1.00 15.55 144 ALA A C 1
ATOM 16576 O O . ALA E 1 145 ? 16.679 10.858 82.203 1.00 18.18 144 ALA A O 1
ATOM 16583 N N . GLY E 1 146 ? 14.843 10.223 81.107 1.00 13.92 145 GLY A N 1
ATOM 16584 C CA . GLY E 1 146 ? 14.461 11.589 80.776 1.00 15.41 145 GLY A CA 1
ATOM 16585 C C . GLY E 1 146 ? 15.219 12.196 79.608 1.00 15.02 145 GLY A C 1
ATOM 16586 O O . GLY E 1 146 ? 15.264 13.409 79.461 1.00 19.26 145 GLY A O 1
ATOM 16590 N N . VAL E 1 147 ? 15.812 11.346 78.775 1.00 15.08 146 VAL A N 1
ATOM 16591 C CA . VAL E 1 147 ? 16.580 11.780 77.612 1.00 16.48 146 VAL A CA 1
ATOM 16592 C C . VAL E 1 147 ? 15.798 11.350 76.382 1.00 15.70 146 VAL A C 1
ATOM 16593 O O . VAL E 1 147 ? 15.487 10.179 76.235 1.00 16.50 146 VAL A O 1
ATOM 16606 N N . GLU E 1 148 ? 15.477 12.276 75.495 1.00 16.15 147 GLU A N 1
ATOM 16607 C CA . GLU E 1 148 ? 14.940 11.898 74.193 1.00 15.84 147 GLU A CA 1
ATOM 16608 C C . GLU E 1 148 ? 16.144 11.823 73.263 1.00 13.76 147 GLU A C 1
ATOM 16609 O O . GLU E 1 148 ? 16.791 12.827 73.004 1.00 17.44 147 GLU A O 1
ATOM 16621 N N . PRO E 1 149 ? 16.499 10.617 72.797 1.00 12.09 148 PRO A N 1
ATOM 16622 C CA . PRO E 1 149 ? 17.683 10.534 71.962 1.00 11.58 148 PRO A CA 1
ATOM 16623 C C . PRO E 1 149 ? 17.383 10.969 70.540 1.00 11.25 148 PRO A C 1
ATOM 16624 O O . PRO E 1 149 ? 16.242 10.909 70.114 1.00 12.43 148 PRO A O 1
ATOM 16635 N N . HIS E 1 150 ? 18.406 11.389 69.823 1.00 10.30 149 HIS A N 1
ATOM 16636 C CA . HIS E 1 150 ? 18.328 11.452 68.390 1.00 9.25 149 HIS A CA 1
ATOM 16637 C C . HIS E 1 150 ? 18.469 10.041 67.849 1.00 8.57 149 HIS A C 1
ATOM 16638 O O . HIS E 1 150 ? 19.316 9.295 68.296 1.00 13.40 149 HIS A O 1
ATOM 16653 N N . ILE E 1 151 ? 17.550 9.632 66.993 1.00 9.44 150 ILE A N 1
ATOM 16654 C CA . ILE E 1 151 ? 17.513 8.273 66.418 1.00 8.10 150 ILE A CA 1
ATOM 16655 C C . ILE E 1 151 ? 17.660 8.433 64.918 1.00 7.73 150 ILE A C 1
ATOM 16656 O O . ILE E 1 151 ? 16.787 9.069 64.274 1.00 9.27 150 ILE A O 1
ATOM 16672 N N . GLY E 1 152 ? 18.660 7.817 64.287 1.00 6.61 151 GLY A N 1
ATOM 16673 C CA . GLY E 1 152 ? 18.778 7.972 62.846 1.00 7.19 151 GLY A CA 1
ATOM 16674 C C . GLY E 1 152 ? 20.067 7.395 62.320 1.00 5.95 151 GLY A C 1
ATOM 16675 O O . GLY E 1 152 ? 20.627 6.436 62.905 1.00 6.67 151 GLY A O 1
ATOM 16679 N N . VAL E 1 153 ? 20.497 7.932 61.186 1.00 5.06 152 VAL A N 1
ATOM 16680 C CA . VAL E 1 153 ? 21.621 7.392 60.442 1.00 4.73 152 VAL A CA 1
ATOM 16681 C C . VAL E 1 153 ? 22.881 8.137 60.861 1.00 4.43 152 VAL A C 1
ATOM 16682 O O . VAL E 1 153 ? 22.927 9.336 61.006 1.00 5.10 152 VAL A O 1
ATOM 16695 N N . THR E 1 154 ? 23.974 7.341 60.981 1.00 5.01 153 THR A N 1
ATOM 16696 C CA . THR E 1 154 ? 25.316 7.796 61.335 1.00 4.75 153 THR A CA 1
ATOM 16697 C C . THR E 1 154 ? 26.271 7.494 60.179 1.00 4.88 153 THR A C 1
ATOM 16698 O O . THR E 1 154 ? 26.198 6.428 59.606 1.00 6.33 153 THR A O 1
ATOM 16708 N N . ALA E 1 155 ? 27.201 8.433 59.915 1.00 4.68 154 ALA A N 1
ATOM 16709 C CA . ALA E 1 155 ? 28.283 8.143 58.963 1.00 4.92 154 ALA A CA 1
ATOM 16710 C C . ALA E 1 155 ? 29.460 7.525 59.699 1.00 4.52 154 ALA A C 1
ATOM 16711 O O . ALA E 1 155 ? 29.987 8.128 60.628 1.00 5.64 154 ALA A O 1
ATOM 16718 N N . SER E 1 156 ? 29.820 6.311 59.332 1.00 4.42 155 SER A N 1
ATOM 16719 C CA . SER E 1 156 ? 30.812 5.541 60.054 1.00 4.58 155 SER A CA 1
ATOM 16720 C C . SER E 1 156 ? 32.060 5.407 59.164 1.00 4.30 155 SER A C 1
ATOM 16721 O O . SER E 1 156 ? 32.069 4.720 58.146 1.00 4.76 155 SER A O 1
ATOM 16728 N N . SER E 1 157 ? 33.133 6.114 59.599 1.00 5.01 156 SER A N 1
ATOM 16729 C CA . SER E 1 157 ? 34.280 6.362 58.781 1.00 4.66 156 SER A CA 1
ATOM 16730 C C . SER E 1 157 ? 35.538 5.612 59.277 1.00 4.77 156 SER A C 1
ATOM 16731 O O . SER E 1 157 ? 35.798 5.538 60.471 1.00 5.89 156 SER A O 1
ATOM 16738 N N . ASP E 1 158 ? 36.324 5.107 58.307 1.00 4.52 157 ASP A N 1
ATOM 16739 C CA . ASP E 1 158 ? 37.618 4.564 58.605 1.00 4.49 157 ASP A CA 1
ATOM 16740 C C . ASP E 1 158 ? 38.722 5.576 58.941 1.00 4.49 157 ASP A C 1
ATOM 16741 O O . ASP E 1 158 ? 39.838 5.180 59.318 1.00 5.59 157 ASP A O 1
ATOM 16750 N N . THR E 1 159 ? 38.443 6.855 58.835 1.00 4.43 158 THR A N 1
ATOM 16751 C CA . THR E 1 159 ? 39.387 7.889 59.319 1.00 4.74 158 THR A CA 1
ATOM 16752 C C . THR E 1 159 ? 38.662 8.901 60.193 1.00 4.44 158 THR A C 1
ATOM 16753 O O . THR E 1 159 ? 37.474 9.100 60.111 1.00 4.86 158 THR A O 1
ATOM 16763 N N . PHE E 1 160 ? 39.443 9.511 61.091 1.00 4.61 159 PHE A N 1
ATOM 16764 C CA . PHE E 1 160 ? 38.984 10.631 61.881 1.00 4.67 159 PHE A CA 1
ATOM 16765 C C . PHE E 1 160 ? 39.098 11.927 61.089 1.00 5.21 159 PHE A C 1
ATOM 16766 O O . PHE E 1 160 ? 38.304 12.880 61.326 1.00 5.83 159 PHE A O 1
ATOM 16783 N N . TYR E 1 161 ? 40.094 12.026 60.200 1.00 5.26 160 TYR A N 1
ATOM 16784 C CA . TYR E 1 161 ? 40.447 13.296 59.577 1.00 5.34 160 TYR A CA 1
ATOM 16785 C C . TYR E 1 161 ? 39.746 13.422 58.164 1.00 5.40 160 TYR A C 1
ATOM 16786 O O . TYR E 1 161 ? 38.617 13.913 58.078 1.00 5.39 160 TYR A O 1
ATOM 16803 N N . PRO E 1 162 ? 40.337 12.909 57.075 1.00 5.06 161 PRO A N 1
ATOM 16804 C CA . PRO E 1 162 ? 39.737 13.251 55.764 1.00 5.59 161 PRO A CA 1
ATOM 16805 C C . PRO E 1 162 ? 38.342 12.650 55.563 1.00 5.33 161 PRO A C 1
ATOM 16806 O O . PRO E 1 162 ? 37.498 13.265 54.899 1.00 5.87 161 PRO A O 1
ATOM 16817 N N . GLY E 1 163 ? 38.079 11.448 56.048 1.00 5.24 162 GLY A N 1
ATOM 16818 C CA . GLY E 1 163 ? 36.768 10.830 55.827 1.00 5.71 162 GLY A CA 1
ATOM 16819 C C . GLY E 1 163 ? 35.644 11.488 56.612 1.00 5.28 162 GLY A C 1
ATOM 16820 O O . GLY E 1 163 ? 34.472 11.250 56.333 1.00 5.96 162 GLY A O 1
ATOM 16824 N N . GLN E 1 164 ? 36.007 12.340 57.594 1.00 5.25 163 GLN A N 1
ATOM 16825 C CA . GLN E 1 164 ? 35.019 13.198 58.287 1.00 5.35 163 GLN A CA 1
ATOM 16826 C C . GLN E 1 164 ? 35.171 14.605 57.813 1.00 6.03 163 GLN A C 1
ATOM 16827 O O . GLN E 1 164 ? 34.660 15.541 58.427 1.00 6.15 163 GLN A O 1
ATOM 16841 N N . GLU E 1 165 ? 35.821 14.790 56.668 1.00 6.37 164 GLU A N 1
ATOM 16842 C CA . GLU E 1 165 ? 36.038 16.068 56.022 1.00 6.50 164 GLU A CA 1
ATOM 16843 C C . GLU E 1 165 ? 36.583 17.100 56.995 1.00 6.18 164 GLU A C 1
ATOM 16844 O O . GLU E 1 165 ? 36.195 18.260 56.968 1.00 6.90 164 GLU A O 1
ATOM 16856 N N . ARG E 1 166 ? 37.577 16.692 57.802 1.00 6.16 165 ARG A N 1
ATOM 16857 C CA . ARG E 1 166 ? 38.360 17.639 58.596 1.00 6.27 165 ARG A CA 1
ATOM 16858 C C . ARG E 1 166 ? 39.512 18.193 57.761 1.00 6.19 165 ARG A C 1
ATOM 16859 O O . ARG E 1 166 ? 40.257 17.406 57.106 1.00 7.01 165 ARG A O 1
ATOM 16880 N N . TYR E 1 167 ? 39.641 19.502 57.772 1.00 5.88 166 TYR A N 1
ATOM 16881 C CA . TYR E 1 167 ? 40.676 20.228 57.001 1.00 6.34 166 TYR A CA 1
ATOM 16882 C C . TYR E 1 167 ? 41.809 20.757 57.898 1.00 6.86 166 TYR A C 1
ATOM 16883 O O . TYR E 1 167 ? 42.846 21.177 57.349 1.00 6.73 166 TYR A O 1
ATOM 16900 N N . ASP E 1 168 ? 41.670 20.717 59.221 1.00 6.77 167 ASP A N 1
ATOM 16901 C CA . ASP E 1 168 ? 42.736 21.274 60.094 1.00 8.01 167 ASP A CA 1
ATOM 16902 C C . ASP E 1 168 ? 43.817 20.212 60.352 1.00 8.15 167 ASP A C 1
ATOM 16903 O O . ASP E 1 168 ? 43.991 19.713 61.457 1.00 13.49 167 ASP A O 1
ATOM 16912 N N . THR E 1 169 ? 44.531 19.888 59.287 1.00 7.15 168 THR A N 1
ATOM 16913 C CA . THR E 1 169 ? 45.444 18.767 59.243 1.00 6.59 168 THR A CA 1
ATOM 16914 C C . THR E 1 169 ? 46.788 19.279 58.670 1.00 6.88 168 THR A C 1
ATOM 16915 O O . THR E 1 169 ? 46.912 20.419 58.251 1.00 7.59 168 THR A O 1
ATOM 16925 N N . VAL E 1 170 ? 47.820 18.426 58.699 1.00 6.42 169 VAL A N 1
ATOM 16926 C CA . VAL E 1 170 ? 49.125 18.845 58.163 1.00 7.09 169 VAL A CA 1
ATOM 16927 C C . VAL E 1 170 ? 48.987 19.374 56.723 1.00 6.87 169 VAL A C 1
ATOM 16928 O O . VAL E 1 170 ? 49.521 20.440 56.418 1.00 7.97 169 VAL A O 1
ATOM 16941 N N . THR E 1 171 ? 48.304 18.641 55.843 1.00 6.76 170 THR A N 1
ATOM 16942 C CA . THR E 1 171 ? 48.248 19.053 54.450 1.00 7.36 170 THR A CA 1
ATOM 16943 C C . THR E 1 171 ? 47.045 19.967 54.170 1.00 7.01 170 THR A C 1
ATOM 16944 O O . THR E 1 171 ? 47.055 20.698 53.183 1.00 7.62 170 THR A O 1
ATOM 16954 N N . GLY E 1 172 ? 45.998 19.865 54.971 1.00 6.86 171 GLY A N 1
ATOM 16955 C CA . GLY E 1 172 ? 44.803 20.617 54.728 1.00 6.18 171 GLY A CA 1
ATOM 16956 C C . GLY E 1 172 ? 44.021 20.153 53.516 1.00 6.00 171 GLY A C 1
ATOM 16957 O O . GLY E 1 172 ? 43.092 20.839 53.120 1.00 8.01 171 GLY A O 1
ATOM 16961 N N . ARG E 1 173 ? 44.292 18.977 52.998 1.00 7.03 172 ARG A N 1
ATOM 16962 C CA . ARG E 1 173 ? 43.634 18.474 51.796 1.00 7.20 172 ARG A CA 1
ATOM 16963 C C . ARG E 1 173 ? 42.687 17.340 52.166 1.00 6.06 172 ARG A C 1
ATOM 16964 O O . ARG E 1 173 ? 42.958 16.583 53.102 1.00 7.06 172 ARG A O 1
ATOM 17000 N N . VAL E 1 174 ? 41.635 17.191 51.379 1.00 6.24 173 VAL A N 1
ATOM 17001 C CA . VAL E 1 174 ? 40.754 16.021 51.443 1.00 6.02 173 VAL A CA 1
ATOM 17002 C C . VAL E 1 174 ? 40.578 15.471 50.017 1.00 6.07 173 VAL A C 1
ATOM 17003 O O . VAL E 1 174 ? 40.203 16.251 49.119 1.00 7.41 173 VAL A O 1
ATOM 17016 N N . THR E 1 175 ? 40.816 14.192 49.838 1.00 5.76 174 THR A N 1
ATOM 17017 C CA . THR E 1 175 ? 40.732 13.603 48.508 1.00 5.56 174 THR A CA 1
ATOM 17018 C C . THR E 1 175 ? 39.319 13.753 47.934 1.00 5.39 174 THR A C 1
ATOM 17019 O O . THR E 1 175 ? 38.331 13.886 48.658 1.00 5.70 174 THR A O 1
ATOM 17029 N N . ARG E 1 176 ? 39.249 13.736 46.619 1.00 5.47 175 ARG A N 1
ATOM 17030 C CA . ARG E 1 176 ? 38.034 14.027 45.895 1.00 6.07 175 ARG A CA 1
ATOM 17031 C C . ARG E 1 176 ? 36.802 13.279 46.423 1.00 5.80 175 ARG A C 1
ATOM 17032 O O . ARG E 1 176 ? 35.728 13.883 46.518 1.00 6.93 175 ARG A O 1
ATOM 17053 N N . ARG E 1 177 ? 36.904 11.996 46.696 1.00 5.64 176 ARG A N 1
ATOM 17054 C CA . ARG E 1 177 ? 35.766 11.226 47.195 1.00 6.55 176 ARG A CA 1
ATOM 17055 C C . ARG E 1 177 ? 35.087 11.919 48.372 1.00 5.20 176 ARG A C 1
ATOM 17056 O O . ARG E 1 177 ? 33.864 11.895 48.476 1.00 6.09 176 ARG A O 1
ATOM 17077 N N . PHE E 1 178 ? 35.892 12.493 49.278 1.00 5.67 177 PHE A N 1
ATOM 17078 C CA . PHE E 1 178 ? 35.326 13.068 50.498 1.00 5.79 177 PHE A CA 1
ATOM 17079 C C . PHE E 1 178 ? 35.184 14.555 50.479 1.00 5.83 177 PHE A C 1
ATOM 17080 O O . PHE E 1 178 ? 34.581 15.134 51.399 1.00 6.92 177 PHE A O 1
ATOM 17097 N N . ALA E 1 179 ? 35.657 15.274 49.454 1.00 6.10 178 ALA A N 1
ATOM 17098 C CA . ALA E 1 179 ? 35.469 16.675 49.359 1.00 6.67 178 ALA A CA 1
ATOM 17099 C C . ALA E 1 179 ? 33.989 16.957 49.124 1.00 6.77 178 ALA A C 1
ATOM 17100 O O . ALA E 1 179 ? 33.390 16.410 48.193 1.00 8.28 178 ALA A O 1
ATOM 17107 N N . GLY E 1 180 ? 33.407 17.812 49.982 1.00 6.85 179 GLY A N 1
ATOM 17108 C CA . GLY E 1 180 ? 32.000 18.072 49.921 1.00 6.76 179 GLY A CA 1
ATOM 17109 C C . GLY E 1 180 ? 31.104 17.058 50.607 1.00 6.54 179 GLY A C 1
ATOM 17110 O O . GLY E 1 180 ? 29.900 17.237 50.652 1.00 7.06 179 GLY A O 1
ATOM 17114 N N . SER E 1 181 ? 31.690 15.991 51.145 1.00 5.99 180 SER A N 1
ATOM 17115 C CA . SER E 1 181 ? 30.873 14.888 51.638 1.00 6.31 180 SER A CA 1
ATOM 17116 C C . SER E 1 181 ? 30.127 15.211 52.904 1.00 5.82 180 SER A C 1
ATOM 17117 O O . SER E 1 181 ? 29.024 14.709 53.066 1.00 6.55 180 SER A O 1
ATOM 17124 N N . MET E 1 182 ? 30.668 16.034 53.804 1.00 5.84 181 MET A N 1
ATOM 17125 C CA . MET E 1 182 ? 29.936 16.300 55.031 1.00 5.41 181 MET A CA 1
ATOM 17126 C C . MET E 1 182 ? 28.578 16.957 54.708 1.00 5.73 181 MET A C 1
ATOM 17127 O O . MET E 1 182 ? 27.515 16.597 55.284 1.00 6.17 181 MET A O 1
ATOM 17141 N N . LYS E 1 183 ? 28.587 17.948 53.801 1.00 6.84 182 LYS A N 1
ATOM 17142 C CA . LYS E 1 183 ? 27.346 18.599 53.394 1.00 6.81 182 LYS A CA 1
ATOM 17143 C C . LYS E 1 183 ? 26.363 17.597 52.746 1.00 6.21 182 LYS A C 1
ATOM 17144 O O . LYS E 1 183 ? 25.177 17.671 52.958 1.00 6.63 182 LYS A O 1
ATOM 17163 N N . GLU E 1 184 ? 26.883 16.669 51.949 1.00 7.02 183 GLU A N 1
ATOM 17164 C CA . GLU E 1 184 ? 26.025 15.640 51.376 1.00 7.22 183 GLU A CA 1
ATOM 17165 C C . GLU E 1 184 ? 25.315 14.880 52.497 1.00 5.74 183 GLU A C 1
ATOM 17166 O O . GLU E 1 184 ? 24.125 14.704 52.431 1.00 6.79 183 GLU A O 1
ATOM 17178 N N . TRP E 1 185 ? 26.072 14.426 53.499 1.00 5.71 184 TRP A N 1
ATOM 17179 C CA . TRP E 1 185 ? 25.442 13.666 54.581 1.00 5.70 184 TRP A CA 1
ATOM 17180 C C . TRP E 1 185 ? 24.492 14.544 55.386 1.00 5.50 184 TRP A C 1
ATOM 17181 O O . TRP E 1 185 ? 23.400 14.111 55.738 1.00 6.29 184 TRP A O 1
ATOM 17202 N N . GLN E 1 186 ? 24.854 15.793 55.588 1.00 5.71 185 GLN A N 1
ATOM 17203 C CA . GLN E 1 186 ? 23.930 16.736 56.319 1.00 6.23 185 GLN A CA 1
ATOM 17204 C C . GLN E 1 186 ? 22.610 16.838 55.606 1.00 6.73 185 GLN A C 1
ATOM 17205 O O . GLN E 1 186 ? 21.555 16.783 56.201 1.00 7.24 185 GLN A O 1
ATOM 17219 N N . ASP E 1 187 ? 22.678 17.007 54.295 1.00 6.43 186 ASP A N 1
ATOM 17220 C CA . ASP E 1 187 ? 21.487 17.165 53.527 1.00 7.19 186 ASP A CA 1
ATOM 17221 C C . ASP E 1 187 ? 20.583 15.909 53.481 1.00 7.13 186 ASP A C 1
ATOM 17222 O O . ASP E 1 187 ? 19.369 16.002 53.303 1.00 8.73 186 ASP A O 1
ATOM 17231 N N . MET E 1 188 ? 21.214 14.739 53.634 1.00 6.99 187 MET A N 1
ATOM 17232 C CA . MET E 1 188 ? 20.529 13.459 53.736 1.00 7.25 187 MET A CA 1
ATOM 17233 C C . MET E 1 188 ? 20.053 13.150 55.145 1.00 7.04 187 MET A C 1
ATOM 17234 O O . MET E 1 188 ? 19.539 12.045 55.358 1.00 7.67 187 MET A O 1
ATOM 17248 N N . GLY E 1 189 ? 20.190 14.074 56.079 1.00 6.36 188 GLY A N 1
ATOM 17249 C CA . GLY E 1 189 ? 19.731 13.857 57.426 1.00 6.75 188 GLY A CA 1
ATOM 17250 C C . GLY E 1 189 ? 20.598 13.059 58.339 1.00 6.31 188 GLY A C 1
ATOM 17251 O O . GLY E 1 189 ? 20.189 12.758 59.461 1.00 6.60 188 GLY A O 1
ATOM 17255 N N . VAL E 1 190 ? 21.804 12.757 57.903 1.00 5.46 189 VAL A N 1
ATOM 17256 C CA . VAL E 1 190 ? 22.745 12.010 58.767 1.00 4.98 189 VAL A CA 1
ATOM 17257 C C . VAL E 1 190 ? 23.071 12.861 60.003 1.00 4.95 189 VAL A C 1
ATOM 17258 O O . VAL E 1 190 ? 23.241 14.043 59.916 1.00 5.48 189 VAL A O 1
ATOM 17271 N N . LEU E 1 191 ? 23.112 12.207 61.163 1.00 5.11 190 LEU A N 1
ATOM 17272 C CA . LEU E 1 191 ? 23.218 12.927 62.443 1.00 5.57 190 LEU A CA 1
ATOM 17273 C C . LEU E 1 191 ? 24.632 13.253 62.879 1.00 5.67 190 LEU A C 1
ATOM 17274 O O . LEU E 1 191 ? 24.870 14.245 63.520 1.00 5.79 190 LEU A O 1
ATOM 17290 N N . ASN E 1 192 ? 25.581 12.376 62.531 1.00 5.86 191 ASN A N 1
ATOM 17291 C CA . ASN E 1 192 ? 26.830 12.343 63.245 1.00 5.36 191 ASN A CA 1
ATOM 17292 C C . ASN E 1 192 ? 27.854 11.442 62.534 1.00 4.82 191 ASN A C 1
ATOM 17293 O O . ASN E 1 192 ? 27.449 10.622 61.666 1.00 5.53 191 ASN A O 1
ATOM 17304 N N . TYR E 1 193 ? 29.100 11.564 62.942 1.00 5.17 192 TYR A N 1
ATOM 17305 C CA . TYR E 1 193 ? 30.213 10.666 62.531 1.00 4.79 192 TYR A CA 1
ATOM 17306 C C . TYR E 1 193 ? 30.748 9.875 63.716 1.00 4.44 192 TYR A C 1
ATOM 17307 O O . TYR E 1 193 ? 30.867 10.409 64.845 1.00 5.32 192 TYR A O 1
ATOM 17324 N N . GLU E 1 194 ? 31.049 8.629 63.484 1.00 5.05 193 GLU A N 1
ATOM 17325 C CA . GLU E 1 194 ? 31.907 7.854 64.390 1.00 4.97 193 GLU A CA 1
ATOM 17326 C C . GLU E 1 194 ? 32.680 6.824 63.530 1.00 4.91 193 GLU A C 1
ATOM 17327 O O . GLU E 1 194 ? 32.666 6.927 62.319 1.00 4.88 193 GLU A O 1
ATOM 17339 N N . MET E 1 195 ? 33.348 5.858 64.199 1.00 4.74 194 MET A N 1
ATOM 17340 C CA . MET E 1 195 ? 34.337 5.021 63.449 1.00 4.86 194 MET A CA 1
ATOM 17341 C C . MET E 1 195 ? 34.214 3.548 63.593 1.00 5.33 194 MET A C 1
ATOM 17342 O O . MET E 1 195 ? 35.121 2.822 63.122 1.00 5.91 194 MET A O 1
ATOM 17356 N N . GLU E 1 196 ? 33.144 3.003 64.221 1.00 5.01 195 GLU A N 1
ATOM 17357 C CA . GLU E 1 196 ? 33.027 1.565 64.388 1.00 4.95 195 GLU A CA 1
ATOM 17358 C C . GLU E 1 196 ? 31.681 0.913 63.961 1.00 4.46 195 GLU A C 1
ATOM 17359 O O . GLU E 1 196 ? 31.619 -0.273 63.809 1.00 5.15 195 GLU A O 1
ATOM 17371 N N . SER E 1 197 ? 30.612 1.724 63.924 1.00 4.59 196 SER A N 1
ATOM 17372 C CA . SER E 1 197 ? 29.277 1.141 63.827 1.00 4.94 196 SER A CA 1
ATOM 17373 C C . SER E 1 197 ? 29.010 0.458 62.480 1.00 5.41 196 SER A C 1
ATOM 17374 O O . SER E 1 197 ? 28.310 -0.575 62.469 1.00 5.27 196 SER A O 1
ATOM 17381 N N . ALA E 1 198 ? 29.549 0.957 61.365 1.00 4.88 197 ALA A N 1
ATOM 17382 C CA . ALA E 1 198 ? 29.251 0.248 60.096 1.00 4.91 197 ALA A CA 1
ATOM 17383 C C . ALA E 1 198 ? 29.845 -1.152 60.148 1.00 4.53 197 ALA A C 1
ATOM 17384 O O . ALA E 1 198 ? 29.163 -2.115 59.702 1.00 4.84 197 ALA A O 1
ATOM 17391 N N . THR E 1 199 ? 31.088 -1.319 60.595 1.00 4.42 198 THR A N 1
ATOM 17392 C CA . THR E 1 199 ? 31.663 -2.630 60.692 1.00 4.38 198 THR A CA 1
ATOM 17393 C C . THR E 1 199 ? 30.807 -3.488 61.666 1.00 4.22 198 THR A C 1
ATOM 17394 O O . THR E 1 199 ? 30.507 -4.618 61.386 1.00 4.32 198 THR A O 1
ATOM 17404 N N . LEU E 1 200 ? 30.603 -2.949 62.865 1.00 4.28 199 LEU A N 1
ATOM 17405 C CA . LEU E 1 200 ? 29.879 -3.705 63.888 1.00 4.18 199 LEU A CA 1
ATOM 17406 C C . LEU E 1 200 ? 28.524 -4.213 63.364 1.00 4.07 199 LEU A C 1
ATOM 17407 O O . LEU E 1 200 ? 28.194 -5.357 63.499 1.00 4.58 199 LEU A O 1
ATOM 17423 N N . PHE E 1 201 ? 27.761 -3.284 62.782 1.00 4.53 200 PHE A N 1
ATOM 17424 C CA . PHE E 1 201 ? 26.425 -3.634 62.384 1.00 4.21 200 PHE A CA 1
ATOM 17425 C C . PHE E 1 201 ? 26.428 -4.611 61.224 1.00 5.17 200 PHE A C 1
ATOM 17426 O O . PHE E 1 201 ? 25.617 -5.572 61.197 1.00 4.73 200 PHE A O 1
ATOM 17443 N N . THR E 1 202 ? 27.311 -4.424 60.240 1.00 4.52 201 THR A N 1
ATOM 17444 C CA . THR E 1 202 ? 27.297 -5.323 59.098 1.00 4.73 201 THR A CA 1
ATOM 17445 C C . THR E 1 202 ? 27.779 -6.684 59.532 1.00 5.56 201 THR A C 1
ATOM 17446 O O . THR E 1 202 ? 27.186 -7.723 59.119 1.00 4.84 201 THR A O 1
ATOM 17456 N N . MET E 1 203 ? 28.850 -6.791 60.317 1.00 4.89 202 MET A N 1
ATOM 17457 C CA . MET E 1 203 ? 29.317 -8.062 60.729 1.00 5.67 202 MET A CA 1
ATOM 17458 C C . MET E 1 203 ? 28.278 -8.796 61.582 1.00 5.85 202 MET A C 1
ATOM 17459 O O . MET E 1 203 ? 28.029 -9.945 61.401 1.00 8.89 202 MET A O 1
ATOM 17479 N N . CYS E 1 204 ? 27.624 -8.078 62.499 1.00 5.45 203 CYS A N 1
ATOM 17480 C CA . CYS E 1 204 ? 26.653 -8.777 63.365 1.00 5.50 203 CYS A CA 1
ATOM 17481 C C . CYS E 1 204 ? 25.398 -9.196 62.555 1.00 5.02 203 CYS A C 1
ATOM 17482 O O . CYS E 1 204 ? 24.960 -10.316 62.698 1.00 5.64 203 CYS A O 1
ATOM 17489 N N . ALA E 1 205 ? 24.871 -8.318 61.686 1.00 4.77 204 ALA A N 1
ATOM 17490 C CA . ALA E 1 205 ? 23.674 -8.628 60.972 1.00 5.61 204 ALA A CA 1
ATOM 17491 C C . ALA E 1 205 ? 23.905 -9.862 60.087 1.00 6.00 204 ALA A C 1
ATOM 17492 O O . ALA E 1 205 ? 23.049 -10.781 60.015 1.00 10.02 204 ALA A O 1
ATOM 17499 N N . THR E 1 206 ? 25.048 -9.935 59.442 1.00 5.61 205 THR A N 1
ATOM 17500 C CA . THR E 1 206 ? 25.322 -11.039 58.517 1.00 5.70 205 THR A CA 1
ATOM 17501 C C . THR E 1 206 ? 25.689 -12.331 59.202 1.00 5.48 205 THR A C 1
ATOM 17502 O O . THR E 1 206 ? 25.592 -13.372 58.628 1.00 7.33 205 THR A O 1
ATOM 17512 N N . GLN E 1 207 ? 26.107 -12.270 60.472 1.00 7.23 206 GLN A N 1
ATOM 17513 C CA . GLN E 1 207 ? 26.606 -13.437 61.175 1.00 7.04 206 GLN A CA 1
ATOM 17514 C C . GLN E 1 207 ? 25.617 -13.954 62.215 1.00 6.47 206 GLN A C 1
ATOM 17515 O O . GLN E 1 207 ? 25.896 -14.902 62.898 1.00 9.83 206 GLN A O 1
ATOM 17533 N N . GLY E 1 208 ? 24.440 -13.345 62.307 1.00 6.80 207 GLY A N 1
ATOM 17534 C CA . GLY E 1 208 ? 23.415 -13.791 63.210 1.00 7.34 207 GLY A CA 1
ATOM 17535 C C . GLY E 1 208 ? 23.500 -13.298 64.644 1.00 6.51 207 GLY A C 1
ATOM 17536 O O . GLY E 1 208 ? 22.884 -13.898 65.535 1.00 8.24 207 GLY A O 1
ATOM 17540 N N . TRP E 1 209 ? 24.174 -12.173 64.860 1.00 5.18 208 TRP A N 1
ATOM 17541 C CA . TRP E 1 209 ? 24.318 -11.567 66.195 1.00 5.05 208 TRP A CA 1
ATOM 17542 C C . TRP E 1 209 ? 23.534 -10.255 66.229 1.00 5.45 208 TRP A C 1
ATOM 17543 O O . TRP E 1 209 ? 23.296 -9.652 65.191 1.00 6.54 208 TRP A O 1
ATOM 17564 N N . ARG E 1 210 ? 23.172 -9.828 67.423 1.00 5.66 209 ARG A N 1
ATOM 17565 C CA . ARG E 1 210 ? 22.450 -8.582 67.606 1.00 5.44 209 ARG A CA 1
ATOM 17566 C C . ARG E 1 210 ? 23.419 -7.475 67.978 1.00 5.36 209 ARG A C 1
ATOM 17567 O O . ARG E 1 210 ? 24.271 -7.690 68.816 1.00 6.52 209 ARG A O 1
ATOM 17588 N N . ALA E 1 211 ? 23.236 -6.294 67.388 1.00 5.19 210 ALA A N 1
ATOM 17589 C CA . ALA E 1 211 ? 24.097 -5.139 67.679 1.00 5.01 210 ALA A CA 1
ATOM 17590 C C . ALA E 1 211 ? 23.231 -3.883 67.805 1.00 5.22 210 ALA A C 1
ATOM 17591 O O . ALA E 1 211 ? 22.176 -3.735 67.187 1.00 5.68 210 ALA A O 1
ATOM 17598 N N . ALA E 1 212 ? 23.744 -2.915 68.580 1.00 5.85 211 ALA A N 1
ATOM 17599 C CA . ALA E 1 212 ? 23.159 -1.605 68.662 1.00 5.24 211 ALA A CA 1
ATOM 17600 C C . ALA E 1 212 ? 24.305 -0.652 69.092 1.00 5.06 211 ALA A C 1
ATOM 17601 O O . ALA E 1 212 ? 25.395 -1.082 69.452 1.00 6.02 211 ALA A O 1
ATOM 17608 N N . CYS E 1 213 ? 24.051 0.636 68.999 1.00 5.25 212 CYS A N 1
ATOM 17609 C CA . CYS E 1 213 ? 25.054 1.680 69.270 1.00 6.02 212 CYS A CA 1
ATOM 17610 C C . CYS E 1 213 ? 24.406 2.930 69.817 1.00 6.40 212 CYS A C 1
ATOM 17611 O O . CYS E 1 213 ? 23.411 3.445 69.244 1.00 7.05 212 CYS A O 1
ATOM 17618 N N . VAL E 1 214 ? 24.916 3.395 70.960 1.00 6.36 213 VAL A N 1
ATOM 17619 C CA . VAL E 1 214 ? 24.569 4.662 71.517 1.00 6.61 213 VAL A CA 1
ATOM 17620 C C . VAL E 1 214 ? 25.905 5.428 71.753 1.00 6.59 213 VAL A C 1
ATOM 17621 O O . VAL E 1 214 ? 26.916 4.839 72.141 1.00 7.74 213 VAL A O 1
ATOM 17634 N N . ALA E 1 215 ? 25.926 6.719 71.474 1.00 7.94 214 ALA A N 1
ATOM 17635 C CA . ALA E 1 215 ? 27.141 7.524 71.630 1.00 8.65 214 ALA A CA 1
ATOM 17636 C C . ALA E 1 215 ? 26.813 8.891 72.181 1.00 8.81 214 ALA A C 1
ATOM 17637 O O . ALA E 1 215 ? 25.745 9.443 71.895 1.00 9.87 214 ALA A O 1
ATOM 17644 N N . GLY E 1 216 ? 27.730 9.430 72.970 1.00 8.13 215 GLY A N 1
ATOM 17645 C CA . GLY E 1 216 ? 27.552 10.767 73.454 1.00 7.60 215 GLY A CA 1
ATOM 17646 C C . GLY E 1 216 ? 28.227 11.767 72.525 1.00 8.22 215 GLY A C 1
ATOM 17647 O O . GLY E 1 216 ? 29.372 11.556 72.061 1.00 8.76 215 GLY A O 1
ATOM 17651 N N . VAL E 1 217 ? 27.559 12.878 72.292 1.00 8.16 216 VAL A N 1
ATOM 17652 C CA . VAL E 1 217 ? 28.060 13.908 71.386 1.00 7.54 216 VAL A CA 1
ATOM 17653 C C . VAL E 1 217 ? 29.103 14.769 72.077 1.00 8.21 216 VAL A C 1
ATOM 17654 O O . VAL E 1 217 ? 28.800 15.403 73.079 1.00 9.75 216 VAL A O 1
ATOM 17667 N N . ILE E 1 218 ? 30.322 14.786 71.550 1.00 8.54 217 ILE A N 1
ATOM 17668 C CA . ILE E 1 218 ? 31.408 15.552 72.141 1.00 9.58 217 ILE A CA 1
ATOM 17669 C C . ILE E 1 218 ? 31.835 16.785 71.349 1.00 9.12 217 ILE A C 1
ATOM 17670 O O . ILE E 1 218 ? 32.595 17.612 71.874 1.00 9.79 217 ILE A O 1
ATOM 17686 N N . VAL E 1 219 ? 31.332 16.950 70.131 1.00 8.20 218 VAL A N 1
ATOM 17687 C CA . VAL E 1 219 ? 31.618 18.123 69.304 1.00 9.49 218 VAL A CA 1
ATOM 17688 C C . VAL E 1 219 ? 30.485 18.274 68.307 1.00 8.31 218 VAL A C 1
ATOM 17689 O O . VAL E 1 219 ? 29.862 17.265 67.963 1.00 8.17 218 VAL A O 1
ATOM 17702 N N . ASN E 1 220 ? 30.222 19.511 67.902 1.00 8.31 219 ASN A N 1
ATOM 17703 C CA . ASN E 1 220 ? 29.286 19.744 66.803 1.00 8.73 219 ASN A CA 1
ATOM 17704 C C . ASN E 1 220 ? 30.081 20.360 65.647 1.00 7.92 219 ASN A C 1
ATOM 17705 O O . ASN E 1 220 ? 30.633 21.454 65.772 1.00 9.13 219 ASN A O 1
ATOM 17716 N N . ARG E 1 221 ? 30.145 19.621 64.542 1.00 7.58 220 ARG A N 1
ATOM 17717 C CA . ARG E 1 221 ? 30.944 19.969 63.382 1.00 8.41 220 ARG A CA 1
ATOM 17718 C C . ARG E 1 221 ? 30.439 21.175 62.605 1.00 8.82 220 ARG A C 1
ATOM 17719 O O . ARG E 1 221 ? 31.167 21.683 61.759 1.00 11.28 220 ARG A O 1
ATOM 17740 N N . THR E 1 222 ? 29.217 21.627 62.872 1.00 9.25 221 THR A N 1
ATOM 17741 C CA . THR E 1 222 ? 28.790 22.908 62.345 1.00 10.41 221 THR A CA 1
ATOM 17742 C C . THR E 1 222 ? 29.454 24.095 63.058 1.00 12.42 221 THR A C 1
ATOM 17743 O O . THR E 1 222 ? 29.365 25.226 62.593 1.00 15.83 221 THR A O 1
ATOM 17753 N N . GLN E 1 223 ? 30.115 23.819 64.179 1.00 12.05 222 GLN A N 1
ATOM 17754 C CA . GLN E 1 223 ? 30.848 24.794 64.944 1.00 12.83 222 GLN A CA 1
ATOM 17755 C C . GLN E 1 223 ? 32.362 24.682 64.849 1.00 12.41 222 GLN A C 1
ATOM 17756 O O . GLN E 1 223 ? 33.025 25.697 64.729 1.00 13.33 222 GLN A O 1
ATOM 17770 N N . GLN E 1 224 ? 32.904 23.485 64.940 1.00 11.39 223 GLN A N 1
ATOM 17771 C CA . GLN E 1 224 ? 34.333 23.309 65.046 1.00 11.36 223 GLN A CA 1
ATOM 17772 C C . GLN E 1 224 ? 34.706 21.865 64.755 1.00 10.64 223 GLN A C 1
ATOM 17773 O O . GLN E 1 224 ? 33.855 20.975 64.816 1.00 10.53 223 GLN A O 1
ATOM 17787 N N . GLU E 1 225 ? 35.970 21.644 64.416 1.00 9.97 224 GLU A N 1
ATOM 17788 C CA . GLU E 1 225 ? 36.474 20.321 64.158 1.00 9.98 224 GLU A CA 1
ATOM 17789 C C . GLU E 1 225 ? 36.847 19.512 65.387 1.00 10.37 224 GLU A C 1
ATOM 17790 O O . GLU E 1 225 ? 36.700 18.309 65.378 1.00 11.04 224 GLU A O 1
ATOM 17802 N N . ILE E 1 226 ? 37.441 20.157 66.381 1.00 12.43 225 ILE A N 1
ATOM 17803 C CA . ILE E 1 226 ? 37.914 19.526 67.614 1.00 14.92 225 ILE A CA 1
ATOM 17804 C C . ILE E 1 226 ? 37.324 20.370 68.763 1.00 16.09 225 ILE A C 1
ATOM 17805 O O . ILE E 1 226 ? 37.329 21.600 68.697 1.00 19.14 225 ILE A O 1
ATOM 17821 N N . PRO E 1 227 ? 36.779 19.715 69.798 1.00 16.25 226 PRO A N 1
ATOM 17822 C CA . PRO E 1 227 ? 36.197 20.409 70.939 1.00 19.24 226 PRO A CA 1
ATOM 17823 C C . PRO E 1 227 ? 37.270 20.907 71.892 1.00 21.43 226 PRO A C 1
ATOM 17824 O O . PRO E 1 227 ? 38.439 20.553 71.732 1.00 25.82 226 PRO A O 1
ATOM 17835 N N . SER E 1 238 ? 24.499 9.957 80.878 1.00 17.48 237 SER A N 1
ATOM 17836 C CA . SER E 1 238 ? 25.625 9.552 80.075 1.00 16.19 237 SER A CA 1
ATOM 17837 C C . SER E 1 238 ? 25.217 8.404 79.148 1.00 12.35 237 SER A C 1
ATOM 17838 O O . SER E 1 238 ? 24.273 7.625 79.441 1.00 13.91 237 SER A O 1
ATOM 17845 N N . ALA E 1 239 ? 25.913 8.326 78.024 1.00 12.50 238 ALA A N 1
ATOM 17846 C CA . ALA E 1 239 ? 25.758 7.182 77.151 1.00 12.62 238 ALA A CA 1
ATOM 17847 C C . ALA E 1 239 ? 26.058 5.882 77.883 1.00 10.74 238 ALA A C 1
ATOM 17848 O O . ALA E 1 239 ? 25.396 4.867 77.639 1.00 9.95 238 ALA A O 1
ATOM 17855 N N . VAL E 1 240 ? 27.035 5.875 78.781 1.00 9.63 239 VAL A N 1
ATOM 17856 C CA . VAL E 1 240 ? 27.351 4.652 79.525 1.00 9.46 239 VAL A CA 1
ATOM 17857 C C . VAL E 1 240 ? 26.220 4.231 80.466 1.00 9.05 239 VAL A C 1
ATOM 17858 O O . VAL E 1 240 ? 25.905 3.059 80.544 1.00 9.49 239 VAL A O 1
ATOM 17871 N N . SER E 1 241 ? 25.592 5.179 81.152 1.00 10.00 240 SER A N 1
ATOM 17872 C CA . SER E 1 241 ? 24.486 4.771 82.009 1.00 11.04 240 SER A CA 1
ATOM 17873 C C . SER E 1 241 ? 23.336 4.208 81.157 1.00 10.18 240 SER A C 1
ATOM 17874 O O . SER E 1 241 ? 22.656 3.242 81.551 1.00 11.07 240 SER A O 1
ATOM 17881 N N . ILE E 1 242 ? 23.116 4.763 79.983 1.00 9.86 241 ILE A N 1
ATOM 17882 C CA . ILE E 1 242 ? 22.065 4.265 79.124 1.00 10.91 241 ILE A CA 1
ATOM 17883 C C . ILE E 1 242 ? 22.391 2.866 78.564 1.00 9.89 241 ILE A C 1
ATOM 17884 O O . ILE E 1 242 ? 21.477 1.995 78.521 1.00 9.97 241 ILE A O 1
ATOM 17900 N N . VAL E 1 243 ? 23.651 2.605 78.176 1.00 8.35 242 VAL A N 1
ATOM 17901 C CA . VAL E 1 243 ? 23.933 1.294 77.640 1.00 7.20 242 VAL A CA 1
ATOM 17902 C C . VAL E 1 243 ? 23.756 0.207 78.700 1.00 7.02 242 VAL A C 1
ATOM 17903 O O . VAL E 1 243 ? 23.339 -0.911 78.405 1.00 7.43 242 VAL A O 1
ATOM 17916 N N . VAL E 1 244 ? 24.104 0.510 79.944 1.00 7.73 243 VAL A N 1
ATOM 17917 C CA . VAL E 1 244 ? 23.940 -0.451 81.033 1.00 7.57 243 VAL A CA 1
ATOM 17918 C C . VAL E 1 244 ? 22.441 -0.727 81.274 1.00 7.65 243 VAL A C 1
ATOM 17919 O O . VAL E 1 244 ? 22.027 -1.874 81.463 1.00 8.35 243 VAL A O 1
ATOM 17932 N N . ALA E 1 245 ? 21.637 0.340 81.261 1.00 8.22 244 ALA A N 1
ATOM 17933 C CA . ALA E 1 245 ? 20.223 0.185 81.441 1.00 9.14 244 ALA A CA 1
ATOM 17934 C C . ALA E 1 245 ? 19.629 -0.658 80.289 1.00 9.16 244 ALA A C 1
ATOM 17935 O O . ALA E 1 245 ? 18.698 -1.446 80.490 1.00 10.13 244 ALA A O 1
ATOM 17942 N N . ALA E 1 246 ? 20.104 -0.439 79.070 1.00 8.63 245 ALA A N 1
ATOM 17943 C CA . ALA E 1 246 ? 19.629 -1.219 77.914 1.00 8.63 245 ALA A CA 1
ATOM 17944 C C . ALA E 1 246 ? 20.007 -2.691 78.062 1.00 8.72 245 ALA A C 1
ATOM 17945 O O . ALA E 1 246 ? 19.219 -3.574 77.753 1.00 9.40 245 ALA A O 1
ATOM 17952 N N . ALA E 1 247 ? 21.223 -2.964 78.509 1.00 7.71 246 ALA A N 1
ATOM 17953 C CA . ALA E 1 247 ? 21.644 -4.320 78.746 1.00 7.89 246 ALA A CA 1
ATOM 17954 C C . ALA E 1 247 ? 20.721 -5.006 79.748 1.00 8.37 246 ALA A C 1
ATOM 17955 O O . ALA E 1 247 ? 20.328 -6.151 79.550 1.00 10.51 246 ALA A O 1
ATOM 17962 N N . LYS E 1 248 ? 20.374 -4.312 80.823 1.00 9.60 247 LYS A N 1
ATOM 17963 C CA . LYS E 1 248 ? 19.453 -4.874 81.802 1.00 10.71 247 LYS A CA 1
ATOM 17964 C C . LYS E 1 248 ? 18.097 -5.218 81.156 1.00 11.88 247 LYS A C 1
ATOM 17965 O O . LYS E 1 248 ? 17.503 -6.275 81.435 1.00 12.95 247 LYS A O 1
ATOM 17984 N N . LYS E 1 249 ? 17.591 -4.353 80.286 1.00 11.82 248 LYS A N 1
ATOM 17985 C CA . LYS E 1 249 ? 16.319 -4.627 79.612 1.00 12.25 248 LYS A CA 1
ATOM 17986 C C . LYS E 1 249 ? 16.406 -5.887 78.759 1.00 13.42 248 LYS A C 1
ATOM 17987 O O . LYS E 1 249 ? 15.498 -6.732 78.763 1.00 15.38 248 LYS A O 1
ATOM 18006 N N . LEU E 1 250 ? 17.515 -6.034 78.056 1.00 10.35 249 LEU A N 1
ATOM 18007 C CA . LEU E 1 250 ? 17.666 -7.147 77.140 1.00 10.16 249 LEU A CA 1
ATOM 18008 C C . LEU E 1 250 ? 17.906 -8.467 77.860 1.00 10.16 249 LEU A C 1
ATOM 18009 O O . LEU E 1 250 ? 17.542 -9.500 77.321 1.00 11.74 249 LEU A O 1
ATOM 18025 N N . LEU E 1 251 ? 18.488 -8.459 79.058 1.00 10.38 250 LEU A N 1
ATOM 18026 C CA . LEU E 1 251 ? 18.799 -9.683 79.774 1.00 10.92 250 LEU A CA 1
ATOM 18027 C C . LEU E 1 251 ? 17.732 -10.067 80.803 1.00 12.16 250 LEU A C 1
ATOM 18028 O O . LEU E 1 251 ? 17.838 -11.148 81.382 1.00 13.21 250 LEU A O 1
ATOM 18044 N N . ALA E 1 252 ? 16.724 -9.218 81.001 1.00 13.88 251 ALA A N 1
ATOM 18045 C CA . ALA E 1 252 ? 15.719 -9.431 82.057 1.00 17.11 251 ALA A CA 1
ATOM 18046 C C . ALA E 1 252 ? 15.026 -10.762 81.859 1.00 20.76 251 ALA A C 1
ATOM 18047 O O . ALA E 1 252 ? 14.654 -11.102 80.740 1.00 22.16 251 ALA A O 1
ATOM 18054 N N . ALA F 1 2 ? 47.458 18.804 75.716 1.00 24.73 1 ALA B N 1
ATOM 18055 C CA . ALA F 1 2 ? 48.155 18.206 74.547 1.00 17.71 1 ALA B CA 1
ATOM 18056 C C . ALA F 1 2 ? 47.962 19.066 73.296 1.00 19.16 1 ALA B C 1
ATOM 18057 O O . ALA F 1 2 ? 47.054 19.900 73.241 1.00 22.41 1 ALA B O 1
ATOM 18064 N N . ASP F 1 3 ? 48.828 18.873 72.303 1.00 14.28 2 ASP B N 1
ATOM 18065 C CA . ASP F 1 3 ? 48.730 19.627 71.053 1.00 13.96 2 ASP B CA 1
ATOM 18066 C C . ASP F 1 3 ? 47.903 18.875 70.009 1.00 13.33 2 ASP B C 1
ATOM 18067 O O . ASP F 1 3 ? 47.559 19.442 68.975 1.00 14.93 2 ASP B O 1
ATOM 18076 N N . VAL F 1 4 ? 47.623 17.598 70.264 1.00 11.85 3 VAL B N 1
ATOM 18077 C CA . VAL F 1 4 ? 46.879 16.735 69.350 1.00 9.83 3 VAL B CA 1
ATOM 18078 C C . VAL F 1 4 ? 45.770 16.048 70.144 1.00 9.95 3 VAL B C 1
ATOM 18079 O O . VAL F 1 4 ? 45.824 15.956 71.363 1.00 13.78 3 VAL B O 1
ATOM 18092 N N . PHE F 1 5 ? 44.726 15.612 69.447 1.00 9.89 4 PHE B N 1
ATOM 18093 C CA . PHE F 1 5 ? 43.502 15.182 70.110 1.00 10.77 4 PHE B CA 1
ATOM 18094 C C . PHE F 1 5 ? 43.515 13.787 70.718 1.00 10.66 4 PHE B C 1
ATOM 18095 O O . PHE F 1 5 ? 42.800 13.562 71.701 1.00 14.19 4 PHE B O 1
ATOM 18112 N N . HIS F 1 6 ? 44.294 12.858 70.162 1.00 7.64 5 HIS B N 1
ATOM 18113 C CA . HIS F 1 6 ? 44.290 11.510 70.685 1.00 7.65 5 HIS B CA 1
ATOM 18114 C C . HIS F 1 6 ? 45.561 11.113 71.414 1.00 8.00 5 HIS B C 1
ATOM 18115 O O . HIS F 1 6 ? 45.514 10.373 72.388 1.00 9.58 5 HIS B O 1
ATOM 18130 N N . LEU F 1 7 ? 46.734 11.515 70.926 1.00 7.82 6 LEU B N 1
ATOM 18131 C CA . LEU F 1 7 ? 47.975 10.923 71.407 1.00 7.38 6 LEU B CA 1
ATOM 18132 C C . LEU F 1 7 ? 48.430 11.445 72.772 1.00 8.57 6 LEU B C 1
ATOM 18133 O O . LEU F 1 7 ? 49.234 10.806 73.422 1.00 10.17 6 LEU B O 1
ATOM 18149 N N . GLY F 1 8 ? 47.978 12.627 73.160 1.00 9.96 7 GLY B N 1
ATOM 18150 C CA . GLY F 1 8 ? 48.345 13.177 74.467 1.00 12.11 7 GLY B CA 1
ATOM 18151 C C . GLY F 1 8 ? 49.743 13.741 74.475 1.00 12.48 7 GLY B C 1
ATOM 18152 O O . GLY F 1 8 ? 50.364 13.866 75.524 1.00 15.27 7 GLY B O 1
ATOM 18156 N N . LEU F 1 9 ? 50.229 14.120 73.302 1.00 10.48 8 LEU B N 1
ATOM 18157 C CA . LEU F 1 9 ? 51.586 14.634 73.140 1.00 12.53 8 LEU B CA 1
ATOM 18158 C C . LEU F 1 9 ? 51.595 16.103 72.780 1.00 12.50 8 LEU B C 1
ATOM 18159 O O . LEU F 1 9 ? 50.705 16.593 72.133 1.00 11.70 8 LEU B O 1
ATOM 18175 N N . THR F 1 10 ? 52.664 16.793 73.138 1.00 13.67 9 THR B N 1
ATOM 18176 C CA . THR F 1 10 ? 52.939 18.103 72.605 1.00 13.16 9 THR B CA 1
ATOM 18177 C C . THR F 1 10 ? 54.168 17.999 71.724 1.00 12.96 9 THR B C 1
ATOM 18178 O O . THR F 1 10 ? 54.936 17.043 71.813 1.00 13.38 9 THR B O 1
ATOM 18188 N N . LYS F 1 11 ? 54.355 18.995 70.873 1.00 13.01 10 LYS B N 1
ATOM 18189 C CA . LYS F 1 11 ? 55.523 19.031 70.028 1.00 14.40 10 LYS B CA 1
ATOM 18190 C C . LYS F 1 11 ? 56.823 19.079 70.862 1.00 12.42 10 LYS B C 1
ATOM 18191 O O . LYS F 1 11 ? 57.787 18.381 70.545 1.00 13.76 10 LYS B O 1
ATOM 18210 N N . ALA F 1 12 ? 56.829 19.849 71.951 1.00 12.65 11 ALA B N 1
ATOM 18211 C CA . ALA F 1 12 ? 57.999 19.939 72.844 1.00 13.35 11 ALA B CA 1
ATOM 18212 C C . ALA F 1 12 ? 58.437 18.568 73.411 1.00 13.77 11 ALA B C 1
ATOM 18213 O O . ALA F 1 12 ? 59.642 18.332 73.584 1.00 15.88 11 ALA B O 1
ATOM 18220 N N . MET F 1 13 ? 57.483 17.655 73.657 1.00 12.16 12 MET B N 1
ATOM 18221 C CA . MET F 1 13 ? 57.804 16.331 74.199 1.00 12.69 12 MET B CA 1
ATOM 18222 C C . MET F 1 13 ? 58.693 15.493 73.273 1.00 11.83 12 MET B C 1
ATOM 18223 O O . MET F 1 13 ? 59.374 14.567 73.720 1.00 13.14 12 MET B O 1
ATOM 18237 N N . LEU F 1 14 ? 58.638 15.785 71.973 1.00 11.57 13 LEU B N 1
ATOM 18238 C CA . LEU F 1 14 ? 59.405 15.017 71.004 1.00 10.62 13 LEU B CA 1
ATOM 18239 C C . LEU F 1 14 ? 60.839 15.517 70.832 1.00 11.25 13 LEU B C 1
ATOM 18240 O O . LEU F 1 14 ? 61.612 14.873 70.134 1.00 12.00 13 LEU B O 1
ATOM 18256 N N . ASP F 1 15 ? 61.183 16.661 71.431 1.00 11.04 14 ASP B N 1
ATOM 18257 C CA . ASP F 1 15 ? 62.579 17.152 71.388 1.00 12.26 14 ASP B CA 1
ATOM 18258 C C . ASP F 1 15 ? 63.121 17.258 69.954 1.00 12.96 14 ASP B C 1
ATOM 18259 O O . ASP F 1 15 ? 64.319 17.078 69.710 1.00 14.24 14 ASP B O 1
ATOM 18268 N N . GLY F 1 16 ? 62.232 17.592 69.022 1.00 11.25 15 GLY B N 1
ATOM 18269 C CA . GLY F 1 16 ? 62.601 17.729 67.605 1.00 11.99 15 GLY B CA 1
ATOM 18270 C C . GLY F 1 16 ? 62.659 16.453 66.762 1.00 10.61 15 GLY B C 1
ATOM 18271 O O . GLY F 1 16 ? 63.113 16.485 65.627 1.00 11.74 15 GLY B O 1
ATOM 18275 N N . ALA F 1 17 ? 62.161 15.335 67.292 1.00 10.47 16 ALA B N 1
ATOM 18276 C CA . ALA F 1 17 ? 62.112 14.089 66.520 1.00 10.19 16 ALA B CA 1
ATOM 18277 C C . ALA F 1 17 ? 61.359 14.289 65.218 1.00 10.12 16 ALA B C 1
ATOM 18278 O O . ALA F 1 17 ? 60.241 14.846 65.189 1.00 11.03 16 ALA B O 1
ATOM 18285 N N . THR F 1 18 ? 61.910 13.759 64.137 1.00 9.11 17 THR B N 1
ATOM 18286 C CA . THR F 1 18 ? 61.207 13.735 62.854 1.00 8.94 17 THR B CA 1
ATOM 18287 C C . THR F 1 18 ? 60.950 12.327 62.323 1.00 7.93 17 THR B C 1
ATOM 18288 O O . THR F 1 18 ? 60.298 12.181 61.283 1.00 7.87 17 THR B O 1
ATOM 18298 N N . LEU F 1 19 ? 61.421 11.298 63.037 1.00 8.48 18 LEU B N 1
ATOM 18299 C CA . LEU F 1 19 ? 61.234 9.918 62.640 1.00 7.66 18 LEU B CA 1
ATOM 18300 C C . LEU F 1 19 ? 60.553 9.165 63.773 1.00 7.15 18 LEU B C 1
ATOM 18301 O O . LEU F 1 19 ? 60.890 9.324 64.955 1.00 8.14 18 LEU B O 1
ATOM 18317 N N . ALA F 1 20 ? 59.529 8.362 63.380 1.00 6.89 19 ALA B N 1
ATOM 18318 C CA . ALA F 1 20 ? 58.788 7.501 64.296 1.00 7.13 19 ALA B CA 1
ATOM 18319 C C . ALA F 1 20 ? 58.905 6.052 63.915 1.00 6.96 19 ALA B C 1
ATOM 18320 O O . ALA F 1 20 ? 58.838 5.728 62.729 1.00 7.80 19 ALA B O 1
ATOM 18327 N N . ILE F 1 21 ? 59.061 5.207 64.930 1.00 6.88 20 ILE B N 1
ATOM 18328 C CA . ILE F 1 21 ? 58.890 3.776 64.786 1.00 6.69 20 ILE B CA 1
ATOM 18329 C C . ILE F 1 21 ? 57.493 3.496 65.305 1.00 6.67 20 ILE B C 1
ATOM 18330 O O . ILE F 1 21 ? 57.154 3.899 66.402 1.00 7.57 20 ILE B O 1
ATOM 18346 N N . VAL F 1 22 ? 56.702 2.817 64.470 1.00 6.74 21 VAL B N 1
ATOM 18347 C CA . VAL F 1 22 ? 55.277 2.661 64.723 1.00 6.64 21 VAL B CA 1
ATOM 18348 C C . VAL F 1 22 ? 54.854 1.184 64.724 1.00 7.04 21 VAL B C 1
ATOM 18349 O O . VAL F 1 22 ? 54.369 0.671 63.715 1.00 8.25 21 VAL B O 1
ATOM 18362 N N . PRO F 1 23 ? 55.040 0.482 65.863 1.00 6.95 22 PRO B N 1
ATOM 18363 C CA . PRO F 1 23 ? 54.502 -0.889 65.990 1.00 7.78 22 PRO B CA 1
ATOM 18364 C C . PRO F 1 23 ? 52.991 -0.860 66.152 1.00 7.87 22 PRO B C 1
ATOM 18365 O O . PRO F 1 23 ? 52.437 0.165 66.547 1.00 7.78 22 PRO B O 1
ATOM 18376 N N . GLY F 1 24 ? 52.336 -1.983 65.902 1.00 8.07 23 GLY B N 1
ATOM 18377 C CA . GLY F 1 24 ? 50.909 -2.061 66.115 1.00 8.14 23 GLY B CA 1
ATOM 18378 C C . GLY F 1 24 ? 50.577 -2.187 67.589 1.00 7.77 23 GLY B C 1
ATOM 18379 O O . GLY F 1 24 ? 49.536 -1.686 68.015 1.00 8.95 23 GLY B O 1
ATOM 18383 N N . ASP F 1 25 ? 51.384 -2.914 68.361 1.00 9.34 24 ASP B N 1
ATOM 18384 C CA . ASP F 1 25 ? 51.023 -3.315 69.719 1.00 9.12 24 ASP B CA 1
ATOM 18385 C C . ASP F 1 25 ? 51.613 -2.289 70.718 1.00 9.76 24 ASP B C 1
ATOM 18386 O O . ASP F 1 25 ? 52.832 -2.148 70.780 1.00 11.89 24 ASP B O 1
ATOM 18395 N N . PRO F 1 26 ? 50.734 -1.617 71.518 1.00 11.25 25 PRO B N 1
ATOM 18396 C CA . PRO F 1 26 ? 51.234 -0.682 72.558 1.00 12.25 25 PRO B CA 1
ATOM 18397 C C . PRO F 1 26 ? 52.197 -1.314 73.554 1.00 13.31 25 PRO B C 1
ATOM 18398 O O . PRO F 1 26 ? 53.086 -0.646 74.083 1.00 15.19 25 PRO B O 1
ATOM 18409 N N . GLU F 1 27 ? 51.998 -2.596 73.792 1.00 13.27 26 GLU B N 1
ATOM 18410 C CA . GLU F 1 27 ? 52.788 -3.309 74.742 1.00 13.66 26 GLU B CA 1
ATOM 18411 C C . GLU F 1 27 ? 54.191 -3.591 74.202 1.00 14.24 26 GLU B C 1
ATOM 18412 O O . GLU F 1 27 ? 55.016 -4.068 74.977 1.00 18.28 26 GLU B O 1
ATOM 18424 N N . ARG F 1 28 ? 54.469 -3.313 72.914 1.00 14.73 27 ARG B N 1
ATOM 18425 C CA . ARG F 1 28 ? 55.800 -3.504 72.274 1.00 15.13 27 ARG B CA 1
ATOM 18426 C C . ARG F 1 28 ? 56.692 -2.223 72.298 1.00 12.99 27 ARG B C 1
ATOM 18427 O O . ARG F 1 28 ? 57.906 -2.257 72.018 1.00 14.17 27 ARG B O 1
ATOM 18447 N N . VAL F 1 29 ? 56.085 -1.079 72.604 1.00 11.52 28 VAL B N 1
ATOM 18448 C CA . VAL F 1 29 ? 56.733 0.215 72.477 1.00 10.17 28 VAL B CA 1
ATOM 18449 C C . VAL F 1 29 ? 57.956 0.349 73.389 1.00 10.06 28 VAL B C 1
ATOM 18450 O O . VAL F 1 29 ? 58.997 0.805 72.961 1.00 11.27 28 VAL B O 1
ATOM 18463 N N . LYS F 1 30 ? 57.817 -0.025 74.654 1.00 10.82 29 LYS B N 1
ATOM 18464 C CA . LYS F 1 30 ? 58.884 0.124 75.607 1.00 12.45 29 LYS B CA 1
ATOM 18465 C C . LYS F 1 30 ? 60.109 -0.678 75.165 1.00 13.04 29 LYS B C 1
ATOM 18466 O O . LYS F 1 30 ? 61.256 -0.185 75.231 1.00 14.82 29 LYS B O 1
ATOM 18482 N N . ARG F 1 31 ? 59.865 -1.913 74.712 1.00 13.99 30 ARG B N 1
ATOM 18483 C CA . ARG F 1 31 ? 60.934 -2.827 74.315 1.00 18.68 30 ARG B CA 1
ATOM 18484 C C . ARG F 1 31 ? 61.756 -2.178 73.141 1.00 14.26 30 ARG B C 1
ATOM 18485 O O . ARG F 1 31 ? 63.005 -2.188 73.187 1.00 15.09 30 ARG B O 1
ATOM 18494 N N . ILE F 1 32 ? 61.037 -1.606 72.141 1.00 13.63 31 ILE B N 1
ATOM 18495 C CA . ILE F 1 32 ? 61.745 -0.934 71.062 1.00 13.82 31 ILE B CA 1
ATOM 18496 C C . ILE F 1 32 ? 62.530 0.276 71.577 1.00 12.31 31 ILE B C 1
ATOM 18497 O O . ILE F 1 32 ? 63.681 0.471 71.231 1.00 12.39 31 ILE B O 1
ATOM 18513 N N . ALA F 1 33 ? 61.875 1.119 72.370 1.00 11.68 32 ALA B N 1
ATOM 18514 C CA . ALA F 1 33 ? 62.522 2.328 72.910 1.00 10.82 32 ALA B CA 1
ATOM 18515 C C . ALA F 1 33 ? 63.810 1.989 73.658 1.00 10.91 32 ALA B C 1
ATOM 18516 O O . ALA F 1 33 ? 64.815 2.666 73.479 1.00 11.33 32 ALA B O 1
ATOM 18523 N N . GLU F 1 34 ? 63.780 0.891 74.423 1.00 11.92 33 GLU B N 1
ATOM 18524 C CA . GLU F 1 34 ? 64.919 0.496 75.259 1.00 13.39 33 GLU B CA 1
ATOM 18525 C C . GLU F 1 34 ? 66.091 -0.052 74.475 1.00 11.83 33 GLU B C 1
ATOM 18526 O O . GLU F 1 34 ? 67.167 -0.205 75.042 1.00 14.38 33 GLU B O 1
ATOM 18538 N N . LEU F 1 35 ? 65.939 -0.281 73.175 1.00 12.84 34 LEU B N 1
ATOM 18539 C CA . LEU F 1 35 ? 67.076 -0.605 72.316 1.00 13.33 34 LEU B CA 1
ATOM 18540 C C . LEU F 1 35 ? 67.903 0.616 71.951 1.00 13.06 34 LEU B C 1
ATOM 18541 O O . LEU F 1 35 ? 69.007 0.464 71.429 1.00 15.53 34 LEU B O 1
ATOM 18557 N N . MET F 1 36 ? 67.364 1.800 72.248 1.00 12.09 35 MET B N 1
ATOM 18558 C CA . MET F 1 36 ? 68.013 3.072 72.009 1.00 11.75 35 MET B CA 1
ATOM 18559 C C . MET F 1 36 ? 68.355 3.738 73.351 1.00 12.52 35 MET B C 1
ATOM 18560 O O . MET F 1 36 ? 68.198 3.119 74.410 1.00 14.64 35 MET B O 1
ATOM 18574 N N . ASP F 1 37 ? 68.901 4.953 73.313 1.00 12.94 36 ASP B N 1
ATOM 18575 C CA . ASP F 1 37 ? 69.420 5.575 74.541 1.00 12.69 36 ASP B CA 1
ATOM 18576 C C . ASP F 1 37 ? 68.380 6.418 75.210 1.00 12.25 36 ASP B C 1
ATOM 18577 O O . ASP F 1 37 ? 67.583 7.028 74.544 1.00 12.18 36 ASP B O 1
ATOM 18586 N N . ASN F 1 38 ? 68.517 6.559 76.521 1.00 12.50 37 ASN B N 1
ATOM 18587 C CA . ASN F 1 38 ? 67.668 7.440 77.293 1.00 14.37 37 ASN B CA 1
ATOM 18588 C C . ASN F 1 38 ? 66.178 7.295 76.984 1.00 13.94 37 ASN B C 1
ATOM 18589 O O . ASN F 1 38 ? 65.497 8.289 76.855 1.00 13.98 37 ASN B O 1
ATOM 18600 N N . ALA F 1 39 ? 65.689 6.056 76.923 1.00 13.06 38 ALA B N 1
ATOM 18601 C CA . ALA F 1 39 ? 64.287 5.817 76.663 1.00 12.39 38 ALA B CA 1
ATOM 18602 C C . ALA F 1 39 ? 63.449 6.422 77.764 1.00 12.23 38 ALA B C 1
ATOM 18603 O O . ALA F 1 39 ? 63.726 6.235 78.944 1.00 14.40 38 ALA B O 1
ATOM 18610 N N . THR F 1 40 ? 62.382 7.104 77.372 1.00 11.08 39 THR B N 1
ATOM 18611 C CA . THR F 1 40 ? 61.519 7.794 78.310 1.00 12.06 39 THR B CA 1
ATOM 18612 C C . THR F 1 40 ? 60.067 7.599 77.899 1.00 11.65 39 THR B C 1
ATOM 18613 O O . THR F 1 40 ? 59.703 7.782 76.728 1.00 13.02 39 THR B O 1
ATOM 18623 N N . PHE F 1 41 ? 59.262 7.169 78.859 1.00 11.78 40 PHE B N 1
ATOM 18624 C CA . PHE F 1 41 ? 57.840 7.058 78.638 1.00 10.44 40 PHE B CA 1
ATOM 18625 C C . PHE F 1 41 ? 57.301 8.472 78.389 1.00 10.61 40 PHE B C 1
ATOM 18626 O O . PHE F 1 41 ? 57.616 9.428 79.129 1.00 12.48 40 PHE B O 1
ATOM 18643 N N . LEU F 1 42 ? 56.441 8.591 77.365 1.00 10.78 41 LEU B N 1
ATOM 18644 C CA . LEU F 1 42 ? 55.830 9.896 77.068 1.00 10.21 41 LEU B CA 1
ATOM 18645 C C . LEU F 1 42 ? 54.339 9.940 77.471 1.00 11.11 41 LEU B C 1
ATOM 18646 O O . LEU F 1 42 ? 53.931 10.806 78.256 1.00 14.07 41 LEU B O 1
ATOM 18662 N N . ALA F 1 43 ? 53.505 9.040 76.928 1.00 9.98 42 ALA B N 1
ATOM 18663 C CA . ALA F 1 43 ? 52.072 9.071 77.168 1.00 9.53 42 ALA B CA 1
ATOM 18664 C C . ALA F 1 43 ? 51.469 7.731 76.804 1.00 9.71 42 ALA B C 1
ATOM 18665 O O . ALA F 1 43 ? 52.059 6.953 76.041 1.00 9.94 42 ALA B O 1
ATOM 18672 N N . SER F 1 44 ? 50.299 7.477 77.362 1.00 9.27 43 SER B N 1
ATOM 18673 C CA . SER F 1 44 ? 49.491 6.336 76.949 1.00 9.77 43 SER B CA 1
ATOM 18674 C C . SER F 1 44 ? 48.026 6.725 76.994 1.00 9.10 43 SER B C 1
ATOM 18675 O O . SER F 1 44 ? 47.486 7.075 78.052 1.00 11.32 43 SER B O 1
ATOM 18682 N N . HIS F 1 45 ? 47.374 6.691 75.830 1.00 8.24 44 HIS B N 1
ATOM 18683 C CA . HIS F 1 45 ? 45.957 6.962 75.732 1.00 8.00 44 HIS B CA 1
ATOM 18684 C C . HIS F 1 45 ? 45.387 6.043 74.698 1.00 7.84 44 HIS B C 1
ATOM 18685 O O . HIS F 1 45 ? 45.971 5.884 73.636 1.00 7.52 44 HIS B O 1
ATOM 18700 N N . ARG F 1 46 ? 44.242 5.431 75.003 1.00 8.16 45 ARG B N 1
ATOM 18701 C CA . ARG F 1 46 ? 43.678 4.432 74.074 1.00 7.47 45 ARG B CA 1
ATOM 18702 C C . ARG F 1 46 ? 44.785 3.418 73.641 1.00 7.99 45 ARG B C 1
ATOM 18703 O O . ARG F 1 46 ? 45.536 2.957 74.484 1.00 9.39 45 ARG B O 1
ATOM 18724 N N . GLU F 1 47 ? 44.855 3.094 72.364 1.00 7.61 46 GLU B N 1
ATOM 18725 C CA . GLU F 1 47 ? 45.834 2.157 71.827 1.00 7.98 46 GLU B CA 1
ATOM 18726 C C . GLU F 1 47 ? 47.199 2.804 71.563 1.00 7.58 46 GLU B C 1
ATOM 18727 O O . GLU F 1 47 ? 48.023 2.160 70.932 1.00 8.36 46 GLU B O 1
ATOM 18739 N N . TYR F 1 48 ? 47.370 4.067 71.964 1.00 7.32 47 TYR B N 1
ATOM 18740 C CA . TYR F 1 48 ? 48.554 4.874 71.605 1.00 6.71 47 TYR B CA 1
ATOM 18741 C C . TYR F 1 48 ? 49.481 5.036 72.814 1.00 7.30 47 TYR B C 1
ATOM 18742 O O . TYR F 1 48 ? 49.281 5.920 73.632 1.00 7.61 47 TYR B O 1
ATOM 18759 N N . THR F 1 49 ? 50.495 4.172 72.908 1.00 7.23 48 THR B N 1
ATOM 18760 C CA . THR F 1 49 ? 51.554 4.296 73.889 1.00 7.69 48 THR B CA 1
ATOM 18761 C C . THR F 1 49 ? 52.750 4.879 73.158 1.00 7.34 48 THR B C 1
ATOM 18762 O O . THR F 1 49 ? 53.116 4.368 72.114 1.00 8.13 48 THR B O 1
ATOM 18772 N N . SER F 1 50 ? 53.362 5.926 73.737 1.00 8.45 49 SER B N 1
ATOM 18773 C CA . SER F 1 50 ? 54.471 6.569 73.098 1.00 8.61 49 SER B CA 1
ATOM 18774 C C . SER F 1 50 ? 55.633 6.735 74.081 1.00 8.29 49 SER B C 1
ATOM 18775 O O . SER F 1 50 ? 55.446 7.014 75.277 1.00 9.27 49 SER B O 1
ATOM 18782 N N . TYR F 1 51 ? 56.825 6.538 73.541 1.00 8.70 50 TYR B N 1
ATOM 18783 C CA . TYR F 1 51 ? 58.107 6.750 74.201 1.00 8.56 50 TYR B CA 1
ATOM 18784 C C . TYR F 1 51 ? 58.983 7.616 73.287 1.00 8.41 50 TYR B C 1
ATOM 18785 O O . TYR F 1 51 ? 58.788 7.694 72.066 1.00 8.48 50 TYR B O 1
ATOM 18802 N N . LEU F 1 52 ? 59.965 8.258 73.910 1.00 8.50 51 LEU B N 1
ATOM 18803 C CA . LEU F 1 52 ? 61.087 8.907 73.183 1.00 8.57 51 LEU B CA 1
ATOM 18804 C C . LEU F 1 52 ? 62.359 8.171 73.530 1.00 9.21 51 LEU B C 1
ATOM 18805 O O . LEU F 1 52 ? 62.490 7.675 74.645 1.00 10.31 51 LEU B O 1
ATOM 18821 N N . ALA F 1 53 ? 63.257 8.044 72.558 1.00 8.52 52 ALA B N 1
ATOM 18822 C CA . ALA F 1 53 ? 64.586 7.549 72.813 1.00 9.47 52 ALA B CA 1
ATOM 18823 C C . ALA F 1 53 ? 65.545 8.225 71.834 1.00 9.98 52 ALA B C 1
ATOM 18824 O O . ALA F 1 53 ? 65.120 9.003 70.959 1.00 10.52 52 ALA B O 1
ATOM 18831 N N . TYR F 1 54 ? 66.829 7.922 71.973 1.00 10.31 53 TYR B N 1
ATOM 18832 C CA . TYR F 1 54 ? 67.867 8.596 71.192 1.00 10.49 53 TYR B CA 1
ATOM 18833 C C . TYR F 1 54 ? 68.721 7.583 70.446 1.00 12.05 53 TYR B C 1
ATOM 18834 O O . TYR F 1 54 ? 69.199 6.607 71.022 1.00 12.07 53 TYR B O 1
ATOM 18851 N N . ALA F 1 55 ? 68.810 7.784 69.139 1.00 12.58 54 ALA B N 1
ATOM 18852 C CA . ALA F 1 55 ? 69.473 6.858 68.237 1.00 13.34 54 ALA B CA 1
ATOM 18853 C C . ALA F 1 55 ? 70.686 7.598 67.731 1.00 13.17 54 ALA B C 1
ATOM 18854 O O . ALA F 1 55 ? 70.540 8.585 66.987 1.00 15.19 54 ALA B O 1
ATOM 18861 N N . ASP F 1 56 ? 71.874 7.185 68.178 1.00 14.61 55 ASP B N 1
ATOM 18862 C CA . ASP F 1 56 ? 73.121 7.897 67.858 1.00 14.76 55 ASP B CA 1
ATOM 18863 C C . ASP F 1 56 ? 72.968 9.425 68.071 1.00 14.93 55 ASP B C 1
ATOM 18864 O O . ASP F 1 56 ? 73.393 10.237 67.243 1.00 17.28 55 ASP B O 1
ATOM 18873 N N . GLY F 1 57 ? 72.298 9.802 69.166 1.00 14.01 56 GLY B N 1
ATOM 18874 C CA . GLY F 1 57 ? 72.140 11.209 69.591 1.00 15.98 56 GLY B CA 1
ATOM 18875 C C . GLY F 1 57 ? 70.932 11.961 69.084 1.00 15.29 56 GLY B C 1
ATOM 18876 O O . GLY F 1 57 ? 70.685 13.090 69.495 1.00 18.00 56 GLY B O 1
ATOM 18880 N N . LYS F 1 58 ? 70.196 11.344 68.176 1.00 14.46 57 LYS B N 1
ATOM 18881 C CA . LYS F 1 58 ? 69.027 12.001 67.611 1.00 12.76 57 LYS B CA 1
ATOM 18882 C C . LYS F 1 58 ? 67.728 11.420 68.179 1.00 11.41 57 LYS B C 1
ATOM 18883 O O . LYS F 1 58 ? 67.597 10.201 68.315 1.00 12.27 57 LYS B O 1
ATOM 18897 N N . PRO F 1 59 ? 66.761 12.283 68.526 1.00 11.61 58 PRO B N 1
ATOM 18898 C CA . PRO F 1 59 ? 65.518 11.810 69.092 1.00 10.78 58 PRO B CA 1
ATOM 18899 C C . PRO F 1 59 ? 64.690 11.039 68.071 1.00 9.57 58 PRO B C 1
ATOM 18900 O O . PRO F 1 59 ? 64.599 11.429 66.919 1.00 10.92 58 PRO B O 1
ATOM 18911 N N . VAL F 1 60 ? 64.086 9.955 68.549 1.00 8.86 59 VAL B N 1
ATOM 18912 C CA . VAL F 1 60 ? 63.187 9.088 67.796 1.00 8.70 59 VAL B CA 1
ATOM 18913 C C . VAL F 1 60 ? 61.949 8.852 68.655 1.00 7.90 59 VAL B C 1
ATOM 18914 O O . VAL F 1 60 ? 62.066 8.566 69.861 1.00 8.92 59 VAL B O 1
ATOM 18927 N N . VAL F 1 61 ? 60.772 9.022 68.062 1.00 7.90 60 VAL B N 1
ATOM 18928 C CA . VAL F 1 61 ? 59.541 8.691 68.783 1.00 8.55 60 VAL B CA 1
ATOM 18929 C C . VAL F 1 61 ? 59.121 7.273 68.428 1.00 8.03 60 VAL B C 1
ATOM 18930 O O . VAL F 1 61 ? 59.207 6.884 67.281 1.00 9.03 60 VAL B O 1
ATOM 18943 N N . ILE F 1 62 ? 58.670 6.535 69.424 1.00 7.08 61 ILE B N 1
ATOM 18944 C CA . ILE F 1 62 ? 58.170 5.195 69.245 1.00 6.96 61 ILE B CA 1
ATOM 18945 C C . ILE F 1 62 ? 56.696 5.283 69.690 1.00 7.34 61 ILE B C 1
ATOM 18946 O O . ILE F 1 62 ? 56.407 5.655 70.822 1.00 7.80 61 ILE B O 1
ATOM 18962 N N . CYS F 1 63 ? 55.728 4.955 68.804 1.00 7.04 62 CYS B N 1
ATOM 18963 C CA . CYS F 1 63 ? 54.320 5.162 69.135 1.00 6.96 62 CYS B CA 1
ATOM 18964 C C . CYS F 1 63 ? 53.522 4.024 68.500 1.00 6.98 62 CYS B C 1
ATOM 18965 O O . CYS F 1 63 ? 53.622 3.795 67.297 1.00 7.30 62 CYS B O 1
ATOM 18972 N N . SER F 1 64 ? 52.706 3.353 69.311 1.00 7.35 63 SER B N 1
ATOM 18973 C CA . SER F 1 64 ? 51.869 2.308 68.750 1.00 7.40 63 SER B CA 1
ATOM 18974 C C . SER F 1 64 ? 50.701 2.857 67.965 1.00 7.11 63 SER B C 1
ATOM 18975 O O . SER F 1 64 ? 50.268 3.977 68.168 1.00 7.67 63 SER B O 1
ATOM 18982 N N . THR F 1 65 ? 50.202 2.031 67.036 1.00 6.71 64 THR B N 1
ATOM 18983 C CA . THR F 1 65 ? 49.129 2.418 66.152 1.00 6.51 64 THR B CA 1
ATOM 18984 C C . THR F 1 65 ? 47.806 1.757 66.504 1.00 5.97 64 THR B C 1
ATOM 18985 O O . THR F 1 65 ? 46.754 2.194 66.011 1.00 6.63 64 THR B O 1
ATOM 18995 N N . GLY F 1 66 ? 47.860 0.644 67.228 1.00 5.95 65 GLY B N 1
ATOM 18996 C CA . GLY F 1 66 ? 46.731 -0.278 67.250 1.00 5.89 65 GLY B CA 1
ATOM 18997 C C . GLY F 1 66 ? 46.635 -1.083 65.976 1.00 6.06 65 GLY B C 1
ATOM 18998 O O . GLY F 1 66 ? 47.353 -0.855 65.004 1.00 6.15 65 GLY B O 1
ATOM 19002 N N . ILE F 1 67 ? 45.689 -2.018 65.985 1.00 5.99 66 ILE B N 1
ATOM 19003 C CA . ILE F 1 67 ? 45.403 -2.829 64.806 1.00 5.20 66 ILE B CA 1
ATOM 19004 C C . ILE F 1 67 ? 44.507 -2.048 63.863 1.00 5.47 66 ILE B C 1
ATOM 19005 O O . ILE F 1 67 ? 43.458 -1.510 64.263 1.00 5.28 66 ILE B O 1
ATOM 19021 N N . GLY F 1 68 ? 44.887 -2.048 62.600 1.00 5.69 67 GLY B N 1
ATOM 19022 C CA . GLY F 1 68 ? 44.064 -1.519 61.510 1.00 5.47 67 GLY B CA 1
ATOM 19023 C C . GLY F 1 68 ? 44.435 -0.138 61.014 1.00 5.27 67 GLY B C 1
ATOM 19024 O O . GLY F 1 68 ? 44.927 0.744 61.759 1.00 5.66 67 GLY B O 1
ATOM 19028 N N . GLY F 1 69 ? 44.046 0.116 59.767 1.00 5.06 68 GLY B N 1
ATOM 19029 C CA . GLY F 1 69 ? 44.226 1.399 59.165 1.00 4.94 68 GLY B CA 1
ATOM 19030 C C . GLY F 1 69 ? 43.573 2.577 59.916 1.00 4.95 68 GLY B C 1
ATOM 19031 O O . GLY F 1 69 ? 44.171 3.660 59.969 1.00 5.32 68 GLY B O 1
ATOM 19035 N N . PRO F 1 70 ? 42.374 2.438 60.455 1.00 4.94 69 PRO B N 1
ATOM 19036 C CA . PRO F 1 70 ? 41.746 3.607 61.077 1.00 4.59 69 PRO B CA 1
ATOM 19037 C C . PRO F 1 70 ? 42.561 4.175 62.264 1.00 4.31 69 PRO B C 1
ATOM 19038 O O . PRO F 1 70 ? 42.818 5.348 62.318 1.00 4.96 69 PRO B O 1
ATOM 19049 N N . SER F 1 71 ? 42.928 3.308 63.196 1.00 4.92 70 SER B N 1
ATOM 19050 C CA . SER F 1 71 ? 43.684 3.807 64.331 1.00 5.27 70 SER B CA 1
ATOM 19051 C C . SER F 1 71 ? 45.077 4.258 63.889 1.00 4.80 70 SER B C 1
ATOM 19052 O O . SER F 1 71 ? 45.647 5.257 64.430 1.00 5.67 70 SER B O 1
ATOM 19059 N N . THR F 1 72 ? 45.656 3.561 62.910 1.00 4.96 71 THR B N 1
ATOM 19060 C CA . THR F 1 72 ? 46.962 3.980 62.346 1.00 5.58 71 THR B CA 1
ATOM 19061 C C . THR F 1 72 ? 46.838 5.358 61.758 1.00 5.57 71 THR B C 1
ATOM 19062 O O . THR F 1 72 ? 47.776 6.178 61.970 1.00 6.21 71 THR B O 1
ATOM 19072 N N . SER F 1 73 ? 45.756 5.669 61.040 1.00 5.18 72 SER B N 1
ATOM 19073 C CA . SER F 1 73 ? 45.664 6.934 60.353 1.00 4.98 72 SER B CA 1
ATOM 19074 C C . SER F 1 73 ? 45.663 8.113 61.351 1.00 4.90 72 SER B C 1
ATOM 19075 O O . SER F 1 73 ? 46.099 9.215 61.041 1.00 5.38 72 SER B O 1
ATOM 19082 N N . ILE F 1 74 ? 45.051 7.917 62.516 1.00 5.51 73 ILE B N 1
ATOM 19083 C CA . ILE F 1 74 ? 45.058 8.960 63.557 1.00 5.32 73 ILE B CA 1
ATOM 19084 C C . ILE F 1 74 ? 46.487 9.159 64.084 1.00 5.52 73 ILE B C 1
ATOM 19085 O O . ILE F 1 74 ? 46.906 10.292 64.209 1.00 5.82 73 ILE B O 1
ATOM 19101 N N . ALA F 1 75 ? 47.175 8.066 64.417 1.00 5.66 74 ALA B N 1
ATOM 19102 C CA . ALA F 1 75 ? 48.526 8.207 64.947 1.00 6.21 74 ALA B CA 1
ATOM 19103 C C . ALA F 1 75 ? 49.463 8.887 63.959 1.00 5.97 74 ALA B C 1
ATOM 19104 O O . ALA F 1 75 ? 50.227 9.785 64.360 1.00 6.56 74 ALA B O 1
ATOM 19111 N N . VAL F 1 76 ? 49.414 8.507 62.702 1.00 5.65 75 VAL B N 1
ATOM 19112 C CA . VAL F 1 76 ? 50.323 9.074 61.698 1.00 6.10 75 VAL B CA 1
ATOM 19113 C C . VAL F 1 76 ? 50.039 10.548 61.513 1.00 6.10 75 VAL B C 1
ATOM 19114 O O . VAL F 1 76 ? 50.955 11.376 61.516 1.00 6.25 75 VAL B O 1
ATOM 19127 N N . GLU F 1 77 ? 48.775 10.937 61.332 1.00 5.48 76 GLU B N 1
ATOM 19128 C CA . GLU F 1 77 ? 48.431 12.333 61.179 1.00 6.01 76 GLU B CA 1
ATOM 19129 C C . GLU F 1 77 ? 48.866 13.152 62.394 1.00 5.85 76 GLU B C 1
ATOM 19130 O O . GLU F 1 77 ? 49.420 14.250 62.250 1.00 6.38 76 GLU B O 1
ATOM 19142 N N . GLU F 1 78 ? 48.549 12.669 63.595 1.00 6.23 77 GLU B N 1
ATOM 19143 C CA . GLU F 1 78 ? 48.874 13.451 64.804 1.00 6.02 77 GLU B CA 1
ATOM 19144 C C . GLU F 1 78 ? 50.395 13.531 65.054 1.00 6.93 77 GLU B C 1
ATOM 19145 O O . GLU F 1 78 ? 50.869 14.596 65.421 1.00 7.20 77 GLU B O 1
ATOM 19157 N N . LEU F 1 79 ? 51.127 12.449 64.781 1.00 6.58 78 LEU B N 1
ATOM 19158 C CA . LEU F 1 79 ? 52.591 12.553 64.834 1.00 7.18 78 LEU B CA 1
ATOM 19159 C C . LEU F 1 79 ? 53.105 13.548 63.798 1.00 7.52 78 LEU B C 1
ATOM 19160 O O . LEU F 1 79 ? 54.021 14.348 64.100 1.00 7.27 78 LEU B O 1
ATOM 19176 N N . ALA F 1 80 ? 52.513 13.543 62.595 1.00 6.65 79 ALA B N 1
ATOM 19177 C CA . ALA F 1 80 ? 52.956 14.492 61.569 1.00 6.69 79 ALA B CA 1
ATOM 19178 C C . ALA F 1 80 ? 52.653 15.916 61.995 1.00 6.76 79 ALA B C 1
ATOM 19179 O O . ALA F 1 80 ? 53.428 16.826 61.675 1.00 7.53 79 ALA B O 1
ATOM 19186 N N . GLN F 1 81 ? 51.549 16.157 62.702 1.00 7.53 80 GLN B N 1
ATOM 19187 C CA . GLN F 1 81 ? 51.238 17.494 63.222 1.00 7.82 80 GLN B CA 1
ATOM 19188 C C . GLN F 1 81 ? 52.310 17.975 64.217 1.00 8.05 80 GLN B C 1
ATOM 19189 O O . GLN F 1 81 ? 52.468 19.173 64.407 1.00 10.36 80 GLN B O 1
ATOM 19203 N N . LEU F 1 82 ? 53.025 17.029 64.809 1.00 8.45 81 LEU B N 1
ATOM 19204 C CA . LEU F 1 82 ? 54.086 17.326 65.761 1.00 9.56 81 LEU B CA 1
ATOM 19205 C C . LEU F 1 82 ? 55.467 17.321 65.102 1.00 9.23 81 LEU B C 1
ATOM 19206 O O . LEU F 1 82 ? 56.491 17.449 65.809 1.00 10.51 81 LEU B O 1
ATOM 19222 N N . GLY F 1 83 ? 55.514 17.197 63.767 1.00 9.95 82 GLY B N 1
ATOM 19223 C CA . GLY F 1 83 ? 56.750 17.326 62.985 1.00 9.71 82 GLY B CA 1
ATOM 19224 C C . GLY F 1 83 ? 57.363 16.035 62.493 1.00 8.20 82 GLY B C 1
ATOM 19225 O O . GLY F 1 83 ? 58.408 16.052 61.883 1.00 9.35 82 GLY B O 1
ATOM 19229 N N . VAL F 1 84 ? 56.749 14.888 62.748 1.00 7.78 83 VAL B N 1
ATOM 19230 C CA . VAL F 1 84 ? 57.270 13.612 62.245 1.00 7.19 83 VAL B CA 1
ATOM 19231 C C . VAL F 1 84 ? 56.983 13.527 60.729 1.00 7.16 83 VAL B C 1
ATOM 19232 O O . VAL F 1 84 ? 55.863 13.820 60.277 1.00 8.02 83 VAL B O 1
ATOM 19245 N N . ASN F 1 85 ? 58.004 13.147 59.956 1.00 7.72 84 ASN B N 1
ATOM 19246 C CA . ASN F 1 85 ? 57.870 13.008 58.509 1.00 7.29 84 ASN B CA 1
ATOM 19247 C C . ASN F 1 85 ? 58.229 11.633 57.980 1.00 7.69 84 ASN B C 1
ATOM 19248 O O . ASN F 1 85 ? 58.092 11.421 56.776 1.00 8.11 84 ASN B O 1
ATOM 19259 N N . THR F 1 86 ? 58.711 10.742 58.857 1.00 7.20 85 THR B N 1
ATOM 19260 C CA . THR F 1 86 ? 59.157 9.432 58.476 1.00 6.92 85 THR B CA 1
ATOM 19261 C C . THR F 1 86 ? 58.597 8.415 59.462 1.00 6.89 85 THR B C 1
ATOM 19262 O O . THR F 1 86 ? 58.720 8.602 60.675 1.00 7.49 85 THR B O 1
ATOM 19272 N N . PHE F 1 87 ? 58.000 7.341 58.932 1.00 6.65 86 PHE B N 1
ATOM 19273 C CA . PHE F 1 87 ? 57.246 6.349 59.735 1.00 6.76 86 PHE B CA 1
ATOM 19274 C C . PHE F 1 87 ? 57.721 4.973 59.372 1.00 6.86 86 PHE B C 1
ATOM 19275 O O . PHE F 1 87 ? 57.499 4.541 58.247 1.00 7.45 86 PHE B O 1
ATOM 19292 N N . LEU F 1 88 ? 58.403 4.299 60.311 1.00 6.79 87 LEU B N 1
ATOM 19293 C CA . LEU F 1 88 ? 58.878 2.940 60.092 1.00 6.28 87 LEU B CA 1
ATOM 19294 C C . LEU F 1 88 ? 58.035 1.964 60.891 1.00 6.34 87 LEU B C 1
ATOM 19295 O O . LEU F 1 88 ? 58.063 1.939 62.121 1.00 7.30 87 LEU B O 1
ATOM 19311 N N . ARG F 1 89 ? 57.253 1.155 60.177 1.00 6.93 88 ARG B N 1
ATOM 19312 C CA . ARG F 1 89 ? 56.429 0.134 60.846 1.00 7.74 88 ARG B CA 1
ATOM 19313 C C . ARG F 1 89 ? 57.263 -1.106 61.075 1.00 7.22 88 ARG B C 1
ATOM 19314 O O . ARG F 1 89 ? 58.029 -1.526 60.209 1.00 8.16 88 ARG B O 1
ATOM 19347 N N . VAL F 1 90 ? 57.082 -1.689 62.248 1.00 8.41 89 VAL B N 1
ATOM 19348 C CA . VAL F 1 90 ? 57.668 -2.975 62.571 1.00 8.89 89 VAL B CA 1
ATOM 19349 C C A VAL F 1 90 ? 56.510 -3.788 63.138 0.50 9.85 89 VAL B C 1
ATOM 19350 C C B VAL F 1 90 ? 56.660 -3.975 63.179 0.50 8.78 89 VAL B C 1
ATOM 19351 O O A VAL F 1 90 ? 55.869 -3.409 64.116 0.50 10.19 89 VAL B O 1
ATOM 19352 O O B VAL F 1 90 ? 55.659 -3.585 63.793 0.50 8.88 89 VAL B O 1
ATOM 19365 N N A GLY F 1 91 ? 56.183 -4.883 62.471 0.50 9.30 90 GLY B N 1
ATOM 19366 N N B GLY F 1 91 ? 56.895 -5.273 62.961 0.50 7.80 90 GLY B N 1
ATOM 19367 C CA A GLY F 1 91 ? 54.974 -5.624 62.813 0.50 10.55 90 GLY B CA 1
ATOM 19368 C CA B GLY F 1 91 ? 56.111 -6.316 63.601 0.50 8.41 90 GLY B CA 1
ATOM 19369 C C A GLY F 1 91 ? 55.172 -7.116 62.864 0.50 9.90 90 GLY B C 1
ATOM 19370 C C B GLY F 1 91 ? 56.504 -7.726 63.223 0.50 8.87 90 GLY B C 1
ATOM 19371 O O A GLY F 1 91 ? 56.298 -7.599 62.915 0.50 9.90 90 GLY B O 1
ATOM 19372 O O B GLY F 1 91 ? 57.574 -7.962 62.671 0.50 8.53 90 GLY B O 1
ATOM 19379 N N A THR F 1 92 ? 54.060 -7.839 62.892 0.50 8.98 91 THR B N 1
ATOM 19380 N N B THR F 1 92 ? 55.609 -8.661 63.524 0.50 11.01 91 THR B N 1
ATOM 19381 C CA A THR F 1 92 ? 54.089 -9.280 62.755 0.50 9.81 91 THR B CA 1
ATOM 19382 C CA B THR F 1 92 ? 55.780 -10.063 63.171 0.50 11.10 91 THR B CA 1
ATOM 19383 C C A THR F 1 92 ? 53.175 -9.658 61.601 0.50 7.46 91 THR B C 1
ATOM 19384 C C B THR F 1 92 ? 54.578 -10.479 62.333 0.50 11.19 91 THR B C 1
ATOM 19385 O O A THR F 1 92 ? 52.273 -8.885 61.225 0.50 8.97 91 THR B O 1
ATOM 19386 O O B THR F 1 92 ? 53.533 -9.853 62.400 0.50 12.40 91 THR B O 1
ATOM 19405 N N A THR F 1 93 ? 53.357 -10.854 61.059 0.50 7.96 92 THR B N 1
ATOM 19406 N N B THR F 1 93 ? 54.728 -11.537 61.553 0.50 8.68 92 THR B N 1
ATOM 19407 C CA A THR F 1 93 ? 52.671 -11.184 59.838 0.50 7.41 92 THR B CA 1
ATOM 19408 C CA B THR F 1 93 ? 53.724 -11.879 60.574 0.50 8.55 92 THR B CA 1
ATOM 19409 C C A THR F 1 93 ? 52.519 -12.689 59.618 0.50 7.85 92 THR B C 1
ATOM 19410 C C B THR F 1 93 ? 53.722 -13.362 60.236 0.50 10.22 92 THR B C 1
ATOM 19411 O O A THR F 1 93 ? 53.293 -13.492 60.129 0.50 9.85 92 THR B O 1
ATOM 19412 O O B THR F 1 93 ? 54.696 -14.091 60.477 0.50 10.96 92 THR B O 1
ATOM 19431 N N A GLY F 1 94 ? 51.511 -13.062 58.836 0.50 7.65 93 GLY B N 1
ATOM 19432 N N B GLY F 1 94 ? 52.584 -13.817 59.719 0.50 9.59 93 GLY B N 1
ATOM 19433 C CA A GLY F 1 94 ? 51.359 -14.438 58.413 0.50 7.75 93 GLY B CA 1
ATOM 19434 C CA B GLY F 1 94 ? 52.548 -15.088 59.020 0.50 8.77 93 GLY B CA 1
ATOM 19435 C C A GLY F 1 94 ? 51.751 -14.606 56.958 0.50 7.69 93 GLY B C 1
ATOM 19436 C C B GLY F 1 94 ? 52.987 -14.836 57.590 0.50 11.92 93 GLY B C 1
ATOM 19437 O O A GLY F 1 94 ? 51.177 -13.948 56.072 0.50 8.74 93 GLY B O 1
ATOM 19438 O O B GLY F 1 94 ? 53.450 -13.738 57.234 0.50 14.37 93 GLY B O 1
ATOM 19445 N N A ALA F 1 95 ? 52.741 -15.500 56.735 0.50 8.42 94 ALA B N 1
ATOM 19446 N N B ALA F 1 95 ? 52.864 -15.860 56.774 0.50 11.21 94 ALA B N 1
ATOM 19447 C CA . ALA F 1 95 ? 53.220 -15.797 55.366 1.00 8.45 94 ALA B CA 1
ATOM 19448 C C . ALA F 1 95 ? 52.285 -16.738 54.640 1.00 8.92 94 ALA B C 1
ATOM 19449 O O . ALA F 1 95 ? 51.676 -17.623 55.262 1.00 10.89 94 ALA B O 1
ATOM 19457 N N . ILE F 1 96 ? 52.139 -16.515 53.335 1.00 7.14 95 ILE B N 1
ATOM 19458 C CA . ILE F 1 96 ? 51.325 -17.334 52.487 1.00 7.64 95 ILE B CA 1
ATOM 19459 C C . ILE F 1 96 ? 52.095 -17.999 51.329 1.00 8.00 95 ILE B C 1
ATOM 19460 O O . ILE F 1 96 ? 51.444 -18.542 50.431 1.00 9.85 95 ILE B O 1
ATOM 19476 N N . GLN F 1 97 ? 53.432 -17.914 51.328 1.00 9.06 96 GLN B N 1
ATOM 19477 C CA . GLN F 1 97 ? 54.252 -18.581 50.307 1.00 8.57 96 GLN B CA 1
ATOM 19478 C C . GLN F 1 97 ? 55.056 -19.683 50.977 1.00 9.43 96 GLN B C 1
ATOM 19479 O O . GLN F 1 97 ? 55.572 -19.476 52.074 1.00 11.86 96 GLN B O 1
ATOM 19493 N N . PRO F 1 98 ? 55.131 -20.836 50.333 1.00 12.96 97 PRO B N 1
ATOM 19494 C CA . PRO F 1 98 ? 55.735 -21.973 51.014 1.00 14.35 97 PRO B CA 1
ATOM 19495 C C . PRO F 1 98 ? 57.204 -21.757 51.358 1.00 16.21 97 PRO B C 1
ATOM 19496 O O . PRO F 1 98 ? 57.698 -22.329 52.334 1.00 22.84 97 PRO B O 1
ATOM 19507 N N . HIS F 1 99 ? 57.878 -20.944 50.557 1.00 16.38 98 HIS B N 1
ATOM 19508 C CA . HIS F 1 99 ? 59.315 -20.720 50.679 1.00 18.50 98 HIS B CA 1
ATOM 19509 C C . HIS F 1 99 ? 59.680 -19.674 51.743 1.00 17.14 98 HIS B C 1
ATOM 19510 O O . HIS F 1 99 ? 60.860 -19.431 52.018 1.00 22.60 98 HIS B O 1
ATOM 19525 N N . VAL F 1 100 ? 58.664 -19.044 52.330 1.00 15.80 99 VAL B N 1
ATOM 19526 C CA . VAL F 1 100 ? 58.907 -18.041 53.361 1.00 15.74 99 VAL B CA 1
ATOM 19527 C C . VAL F 1 100 ? 58.828 -18.690 54.730 1.00 16.75 99 VAL B C 1
ATOM 19528 O O . VAL F 1 100 ? 57.741 -18.909 55.265 1.00 21.54 99 VAL B O 1
ATOM 19541 N N . ASN F 1 101 ? 59.987 -18.979 55.305 1.00 16.49 100 ASN B N 1
ATOM 19542 C CA . ASN F 1 101 ? 60.012 -19.811 56.500 1.00 19.08 100 ASN B CA 1
ATOM 19543 C C . ASN F 1 101 ? 59.939 -18.986 57.769 1.00 19.13 100 ASN B C 1
ATOM 19544 O O . ASN F 1 101 ? 60.240 -17.792 57.781 1.00 22.06 100 ASN B O 1
ATOM 19555 N N . VAL F 1 102 ? 59.512 -19.636 58.838 1.00 23.37 101 VAL B N 1
ATOM 19556 C CA . VAL F 1 102 ? 59.554 -19.030 60.157 1.00 20.73 101 VAL B CA 1
ATOM 19557 C C . VAL F 1 102 ? 60.996 -18.650 60.450 1.00 22.20 101 VAL B C 1
ATOM 19558 O O . VAL F 1 102 ? 61.924 -19.413 60.198 1.00 21.87 101 VAL B O 1
ATOM 19571 N N . GLY F 1 103 ? 61.166 -17.416 60.907 1.00 23.64 102 GLY B N 1
ATOM 19572 C CA . GLY F 1 103 ? 62.486 -16.840 61.144 1.00 23.35 102 GLY B CA 1
ATOM 19573 C C . GLY F 1 103 ? 62.933 -15.899 60.047 1.00 21.81 102 GLY B C 1
ATOM 19574 O O . GLY F 1 103 ? 63.848 -15.105 60.248 1.00 26.15 102 GLY B O 1
ATOM 19578 N N . ASP F 1 104 ? 62.293 -15.976 58.884 1.00 19.19 103 ASP B N 1
ATOM 19579 C CA . ASP F 1 104 ? 62.620 -15.083 57.787 1.00 16.54 103 ASP B CA 1
ATOM 19580 C C . ASP F 1 104 ? 62.051 -13.693 58.059 1.00 14.73 103 ASP B C 1
ATOM 19581 O O . ASP F 1 104 ? 61.239 -13.509 58.972 1.00 13.78 103 ASP B O 1
ATOM 19590 N N . VAL F 1 105 ? 62.481 -12.713 57.278 1.00 15.27 104 VAL B N 1
ATOM 19591 C CA . VAL F 1 105 ? 62.017 -11.359 57.418 1.00 12.53 104 VAL B CA 1
ATOM 19592 C C . VAL F 1 105 ? 61.422 -10.929 56.105 1.00 12.01 104 VAL B C 1
ATOM 19593 O O . VAL F 1 105 ? 61.980 -11.206 55.043 1.00 13.80 104 VAL B O 1
ATOM 19606 N N . ILE F 1 106 ? 60.296 -10.203 56.183 1.00 10.90 105 ILE B N 1
ATOM 19607 C CA . ILE F 1 106 ? 59.649 -9.590 55.020 1.00 9.57 105 ILE B CA 1
ATOM 19608 C C . ILE F 1 106 ? 59.746 -8.056 55.077 1.00 9.09 105 ILE B C 1
ATOM 19609 O O . ILE F 1 106 ? 59.326 -7.429 56.061 1.00 9.12 105 ILE B O 1
ATOM 19625 N N . VAL F 1 107 ? 60.285 -7.481 54.000 1.00 8.37 106 VAL B N 1
ATOM 19626 C CA . VAL F 1 107 ? 60.244 -6.046 53.809 1.00 7.87 106 VAL B CA 1
ATOM 19627 C C . VAL F 1 107 ? 59.159 -5.818 52.757 1.00 8.03 106 VAL B C 1
ATOM 19628 O O . VAL F 1 107 ? 59.243 -6.313 51.644 1.00 8.41 106 VAL B O 1
ATOM 19641 N N . THR F 1 108 ? 58.109 -5.079 53.125 1.00 7.05 107 THR B N 1
ATOM 19642 C CA . THR F 1 108 ? 56.990 -4.833 52.227 1.00 6.69 107 THR B CA 1
ATOM 19643 C C . THR F 1 108 ? 57.287 -3.616 51.366 1.00 6.41 107 THR B C 1
ATOM 19644 O O . THR F 1 108 ? 57.353 -2.504 51.863 1.00 7.62 107 THR B O 1
ATOM 19654 N N . GLN F 1 109 ? 57.349 -3.834 50.044 1.00 6.91 108 GLN B N 1
ATOM 19655 C CA . GLN F 1 109 ? 57.580 -2.746 49.132 1.00 7.05 108 GLN B CA 1
ATOM 19656 C C . GLN F 1 109 ? 56.316 -1.996 48.769 1.00 5.38 108 GLN B C 1
ATOM 19657 O O . GLN F 1 109 ? 56.328 -0.811 48.498 1.00 6.38 108 GLN B O 1
ATOM 19677 N N . ALA F 1 110 ? 55.203 -2.723 48.777 1.00 6.21 109 ALA B N 1
ATOM 19678 C CA . ALA F 1 110 ? 53.899 -2.193 48.396 1.00 5.43 109 ALA B CA 1
ATOM 19679 C C . ALA F 1 110 ? 52.839 -3.192 48.857 1.00 4.83 109 ALA B C 1
ATOM 19680 O O . ALA F 1 110 ? 53.103 -4.349 49.073 1.00 5.77 109 ALA B O 1
ATOM 19687 N N . SER F 1 111 ? 51.586 -2.750 48.861 1.00 4.97 110 SER B N 1
ATOM 19688 C CA . SER F 1 111 ? 50.491 -3.526 49.470 1.00 4.81 110 SER B CA 1
ATOM 19689 C C . SER F 1 111 ? 49.240 -3.569 48.573 1.00 4.67 110 SER B C 1
ATOM 19690 O O . SER F 1 111 ? 48.854 -2.596 47.939 1.00 5.32 110 SER B O 1
ATOM 19697 N N . VAL F 1 112 ? 48.635 -4.744 48.584 1.00 4.62 111 VAL B N 1
ATOM 19698 C CA . VAL F 1 112 ? 47.277 -4.903 48.104 1.00 4.58 111 VAL B CA 1
ATOM 19699 C C . VAL F 1 112 ? 46.345 -4.184 49.094 1.00 4.53 111 VAL B C 1
ATOM 19700 O O . VAL F 1 112 ? 46.353 -4.473 50.287 1.00 4.76 111 VAL B O 1
ATOM 19713 N N . ARG F 1 113 ? 45.554 -3.253 48.536 1.00 4.32 112 ARG B N 1
ATOM 19714 C CA . ARG F 1 113 ? 44.713 -2.365 49.365 1.00 4.13 112 ARG B CA 1
ATOM 19715 C C . ARG F 1 113 ? 43.369 -3.079 49.670 1.00 4.51 112 ARG B C 1
ATOM 19716 O O . ARG F 1 113 ? 42.354 -2.811 49.036 1.00 5.41 112 ARG B O 1
ATOM 19737 N N . LEU F 1 114 ? 43.411 -3.986 50.673 1.00 4.71 113 LEU B N 1
ATOM 19738 C CA . LEU F 1 114 ? 42.188 -4.690 51.174 1.00 4.68 113 LEU B CA 1
ATOM 19739 C C . LEU F 1 114 ? 41.647 -3.969 52.421 1.00 4.60 113 LEU B C 1
ATOM 19740 O O . LEU F 1 114 ? 40.998 -4.606 53.280 1.00 5.40 113 LEU B O 1
ATOM 19756 N N . ASP F 1 115 ? 41.806 -2.671 52.442 1.00 4.86 114 ASP B N 1
ATOM 19757 C CA . ASP F 1 115 ? 41.477 -1.819 53.554 1.00 5.47 114 ASP B CA 1
ATOM 19758 C C . ASP F 1 115 ? 40.446 -0.755 53.037 1.00 5.67 114 ASP B C 1
ATOM 19759 O O . ASP F 1 115 ? 40.198 -0.605 51.853 1.00 9.31 114 ASP B O 1
ATOM 19768 N N . GLY F 1 116 ? 39.925 0.019 53.989 1.00 5.71 115 GLY B N 1
ATOM 19769 C CA . GLY F 1 116 ? 39.086 1.153 53.658 1.00 5.12 115 GLY B CA 1
ATOM 19770 C C . GLY F 1 116 ? 39.815 2.462 53.823 1.00 4.77 115 GLY B C 1
ATOM 19771 O O . GLY F 1 116 ? 39.504 3.398 53.088 1.00 5.40 115 GLY B O 1
ATOM 19775 N N . ALA F 1 117 ? 40.725 2.615 54.806 1.00 4.69 116 ALA B N 1
ATOM 19776 C CA . ALA F 1 117 ? 41.254 3.926 55.091 1.00 4.86 116 ALA B CA 1
ATOM 19777 C C . ALA F 1 117 ? 42.110 4.505 53.942 1.00 4.28 116 ALA B C 1
ATOM 19778 O O . ALA F 1 117 ? 42.163 5.672 53.767 1.00 4.63 116 ALA B O 1
ATOM 19785 N N . SER F 1 118 ? 42.769 3.623 53.178 1.00 4.60 117 SER B N 1
ATOM 19786 C CA . SER F 1 118 ? 43.582 4.129 52.095 1.00 4.14 117 SER B CA 1
ATOM 19787 C C . SER F 1 118 ? 42.729 4.974 51.135 1.00 4.43 117 SER B C 1
ATOM 19788 O O . SER F 1 118 ? 43.235 5.971 50.565 1.00 5.06 117 SER B O 1
ATOM 19795 N N . LEU F 1 119 ? 41.476 4.589 50.935 1.00 4.65 118 LEU B N 1
ATOM 19796 C CA . LEU F 1 119 ? 40.553 5.296 50.039 1.00 4.71 118 LEU B CA 1
ATOM 19797 C C . LEU F 1 119 ? 40.174 6.664 50.544 1.00 5.15 118 LEU B C 1
ATOM 19798 O O . LEU F 1 119 ? 39.544 7.445 49.803 1.00 6.55 118 LEU B O 1
ATOM 19814 N N . HIS F 1 120 ? 40.494 6.967 51.812 1.00 4.66 119 HIS B N 1
ATOM 19815 C CA . HIS F 1 120 ? 40.250 8.264 52.367 1.00 4.81 119 HIS B CA 1
ATOM 19816 C C . HIS F 1 120 ? 41.421 9.232 52.075 1.00 4.38 119 HIS B C 1
ATOM 19817 O O . HIS F 1 120 ? 41.324 10.404 52.369 1.00 5.23 119 HIS B O 1
ATOM 19832 N N . PHE F 1 121 ? 42.426 8.707 51.362 1.00 4.69 120 PHE B N 1
ATOM 19833 C CA . PHE F 1 121 ? 43.613 9.466 50.934 1.00 4.61 120 PHE B CA 1
ATOM 19834 C C . PHE F 1 121 ? 43.788 9.475 49.407 1.00 5.10 120 PHE B C 1
ATOM 19835 O O . PHE F 1 121 ? 44.292 10.462 48.858 1.00 5.62 120 PHE B O 1
ATOM 19852 N N . ALA F 1 122 ? 43.370 8.422 48.719 1.00 4.82 121 ALA B N 1
ATOM 19853 C CA . ALA F 1 122 ? 43.503 8.379 47.254 1.00 4.85 121 ALA B CA 1
ATOM 19854 C C . ALA F 1 122 ? 42.554 7.319 46.727 1.00 4.81 121 ALA B C 1
ATOM 19855 O O . ALA F 1 122 ? 42.281 6.328 47.410 1.00 4.93 121 ALA B O 1
ATOM 19862 N N . PRO F 1 123 ? 42.118 7.485 45.490 1.00 4.82 122 PRO B N 1
ATOM 19863 C CA . PRO F 1 123 ? 41.272 6.431 44.885 1.00 4.56 122 PRO B CA 1
ATOM 19864 C C . PRO F 1 123 ? 42.173 5.179 44.665 1.00 4.31 122 PRO B C 1
ATOM 19865 O O . PRO F 1 123 ? 43.389 5.201 44.735 1.00 4.32 122 PRO B O 1
ATOM 19876 N N . MET F 1 124 ? 41.447 4.058 44.415 1.00 4.79 123 MET B N 1
ATOM 19877 C CA . MET F 1 124 ? 42.075 2.743 44.450 1.00 4.68 123 MET B CA 1
ATOM 19878 C C . MET F 1 124 ? 43.198 2.571 43.416 1.00 4.82 123 MET B C 1
ATOM 19879 O O . MET F 1 124 ? 44.129 1.775 43.657 1.00 5.78 123 MET B O 1
ATOM 19893 N N . GLU F 1 125 ? 43.131 3.339 42.321 1.00 5.14 124 GLU B N 1
ATOM 19894 C CA . GLU F 1 125 ? 44.185 3.269 41.303 1.00 5.26 124 GLU B CA 1
ATOM 19895 C C . GLU F 1 125 ? 45.561 3.624 41.815 1.00 4.53 124 GLU B C 1
ATOM 19896 O O . GLU F 1 125 ? 46.601 3.268 41.210 1.00 4.95 124 GLU B O 1
ATOM 19912 N N . PHE F 1 126 ? 45.650 4.432 42.891 1.00 4.41 125 PHE B N 1
ATOM 19913 C CA . PHE F 1 126 ? 46.929 4.879 43.381 1.00 4.80 125 PHE B CA 1
ATOM 19914 C C . PHE F 1 126 ? 47.642 3.714 44.079 1.00 4.73 125 PHE B C 1
ATOM 19915 O O . PHE F 1 126 ? 47.023 2.984 44.878 1.00 4.89 125 PHE B O 1
ATOM 19932 N N . PRO F 1 127 ? 48.945 3.559 43.871 1.00 4.66 126 PRO B N 1
ATOM 19933 C CA . PRO F 1 127 ? 49.656 2.412 44.486 1.00 4.94 126 PRO B CA 1
ATOM 19934 C C . PRO F 1 127 ? 50.011 2.626 45.946 1.00 4.60 126 PRO B C 1
ATOM 19935 O O . PRO F 1 127 ? 50.584 3.676 46.307 1.00 5.28 126 PRO B O 1
ATOM 19946 N N . ALA F 1 128 ? 49.707 1.620 46.784 1.00 5.10 127 ALA B N 1
ATOM 19947 C CA . ALA F 1 128 ? 50.106 1.695 48.197 1.00 4.73 127 ALA B CA 1
ATOM 19948 C C . ALA F 1 128 ? 51.580 1.262 48.316 1.00 5.09 127 ALA B C 1
ATOM 19949 O O . ALA F 1 128 ? 51.865 0.123 48.609 1.00 5.82 127 ALA B O 1
ATOM 19956 N N . VAL F 1 129 ? 52.479 2.175 47.944 1.00 5.56 128 VAL B N 1
ATOM 19957 C CA . VAL F 1 129 ? 53.877 1.909 47.788 1.00 5.40 128 VAL B CA 1
ATOM 19958 C C . VAL F 1 129 ? 54.661 2.562 48.930 1.00 5.54 128 VAL B C 1
ATOM 19959 O O . VAL F 1 129 ? 54.432 3.713 49.252 1.00 6.37 128 VAL B O 1
ATOM 19972 N N . ALA F 1 130 ? 55.681 1.844 49.434 1.00 5.76 129 ALA B N 1
ATOM 19973 C CA . ALA F 1 130 ? 56.596 2.371 50.441 1.00 5.92 129 ALA B CA 1
ATOM 19974 C C . ALA F 1 130 ? 57.615 3.347 49.800 1.00 5.99 129 ALA B C 1
ATOM 19975 O O . ALA F 1 130 ? 57.910 3.302 48.628 1.00 7.61 129 ALA B O 1
ATOM 19982 N N . ASN F 1 131 ? 58.196 4.178 50.657 1.00 5.80 130 ASN B N 1
ATOM 19983 C CA . ASN F 1 131 ? 59.276 5.069 50.248 1.00 5.95 130 ASN B CA 1
ATOM 19984 C C . ASN F 1 131 ? 60.523 4.283 49.894 1.00 6.41 130 ASN B C 1
ATOM 19985 O O . ASN F 1 131 ? 60.917 3.401 50.658 1.00 7.30 130 ASN B O 1
ATOM 19996 N N . PHE F 1 132 ? 61.124 4.608 48.751 1.00 7.15 131 PHE B N 1
ATOM 19997 C CA . PHE F 1 132 ? 62.254 3.829 48.248 1.00 7.48 131 PHE B CA 1
ATOM 19998 C C . PHE F 1 132 ? 63.466 3.913 49.185 1.00 7.78 131 PHE B C 1
ATOM 19999 O O . PHE F 1 132 ? 64.055 2.905 49.468 1.00 7.67 131 PHE B O 1
ATOM 20016 N N . GLU F 1 133 ? 63.779 5.129 49.631 1.00 8.68 132 GLU B N 1
ATOM 20017 C CA . GLU F 1 133 ? 64.933 5.341 50.510 1.00 8.71 132 GLU B CA 1
ATOM 20018 C C . GLU F 1 133 ? 64.757 4.548 51.817 1.00 8.48 132 GLU B C 1
ATOM 20019 O O . GLU F 1 133 ? 65.683 3.892 52.329 1.00 9.14 132 GLU B O 1
ATOM 20031 N N . CYS F 1 134 ? 63.568 4.583 52.384 1.00 7.85 133 CYS B N 1
ATOM 20032 C CA . CYS F 1 134 ? 63.337 3.884 53.648 1.00 7.84 133 CYS B CA 1
ATOM 20033 C C . CYS F 1 134 ? 63.327 2.384 53.465 1.00 7.84 133 CYS B C 1
ATOM 20034 O O . CYS F 1 134 ? 63.853 1.658 54.318 1.00 7.90 133 CYS B O 1
ATOM 20041 N N . THR F 1 135 ? 62.728 1.897 52.375 1.00 7.18 134 THR B N 1
ATOM 20042 C CA . THR F 1 135 ? 62.784 0.478 52.063 1.00 7.31 134 THR B CA 1
ATOM 20043 C C . THR F 1 135 ? 64.207 0.009 51.883 1.00 7.74 134 THR B C 1
ATOM 20044 O O . THR F 1 135 ? 64.572 -1.051 52.379 1.00 8.83 134 THR B O 1
ATOM 20054 N N . THR F 1 136 ? 64.994 0.814 51.185 1.00 8.00 135 THR B N 1
ATOM 20055 C CA . THR F 1 136 ? 66.383 0.510 50.973 1.00 9.52 135 THR B CA 1
ATOM 20056 C C . THR F 1 136 ? 67.123 0.369 52.315 1.00 9.35 135 THR B C 1
ATOM 20057 O O . THR F 1 136 ? 67.962 -0.510 52.483 1.00 9.64 135 THR B O 1
ATOM 20067 N N . ALA F 1 137 ? 66.854 1.280 53.244 1.00 9.63 136 ALA B N 1
ATOM 20068 C CA . ALA F 1 137 ? 67.469 1.229 54.587 1.00 9.82 136 ALA B CA 1
ATOM 20069 C C . ALA F 1 137 ? 67.054 -0.035 55.351 1.00 9.16 136 ALA B C 1
ATOM 20070 O O . ALA F 1 137 ? 67.851 -0.650 56.040 1.00 11.34 136 ALA B O 1
ATOM 20077 N N . MET F 1 138 ? 65.793 -0.405 55.258 1.00 9.02 137 MET B N 1
ATOM 20078 C CA . MET F 1 138 ? 65.325 -1.658 55.866 1.00 9.31 137 MET B CA 1
ATOM 20079 C C . MET F 1 138 ? 66.072 -2.873 55.313 1.00 9.46 137 MET B C 1
ATOM 20080 O O . MET F 1 138 ? 66.452 -3.754 56.053 1.00 10.49 137 MET B O 1
ATOM 20097 N N . VAL F 1 139 ? 66.213 -2.927 54.002 1.00 9.47 138 VAL B N 1
ATOM 20098 C CA . VAL F 1 139 ? 66.905 -4.046 53.347 1.00 9.55 138 VAL B CA 1
ATOM 20099 C C . VAL F 1 139 ? 68.393 -4.099 53.792 1.00 9.97 138 VAL B C 1
ATOM 20100 O O . VAL F 1 139 ? 68.930 -5.185 54.100 1.00 11.35 138 VAL B O 1
ATOM 20113 N N . ALA F 1 140 ? 69.021 -2.923 53.832 1.00 9.07 139 ALA B N 1
ATOM 20114 C CA . ALA F 1 140 ? 70.429 -2.872 54.224 1.00 9.86 139 ALA B CA 1
ATOM 20115 C C . ALA F 1 140 ? 70.585 -3.343 55.662 1.00 9.80 139 ALA B C 1
ATOM 20116 O O . ALA F 1 140 ? 71.519 -4.040 55.994 1.00 13.04 139 ALA B O 1
ATOM 20123 N N . ALA F 1 141 ? 69.683 -2.907 56.537 1.00 10.06 140 ALA B N 1
ATOM 20124 C CA . ALA F 1 141 ? 69.705 -3.339 57.946 1.00 11.56 140 ALA B CA 1
ATOM 20125 C C . ALA F 1 141 ? 69.504 -4.842 58.072 1.00 11.76 140 ALA B C 1
ATOM 20126 O O . ALA F 1 141 ? 70.141 -5.474 58.917 1.00 13.87 140 ALA B O 1
ATOM 20133 N N . CYS F 1 142 ? 68.626 -5.419 57.249 1.00 11.49 141 CYS B N 1
ATOM 20134 C CA . CYS F 1 142 ? 68.453 -6.862 57.271 1.00 11.71 141 CYS B CA 1
ATOM 20135 C C . CYS F 1 142 ? 69.810 -7.516 56.928 1.00 12.65 141 CYS B C 1
ATOM 20136 O O . CYS F 1 142 ? 70.290 -8.414 57.640 1.00 16.18 141 CYS B O 1
ATOM 20143 N N . ARG F 1 143 ? 70.395 -7.058 55.820 1.00 13.75 142 ARG B N 1
ATOM 20144 C CA . ARG F 1 143 ? 71.631 -7.667 55.323 1.00 13.79 142 ARG B CA 1
ATOM 20145 C C . ARG F 1 143 ? 72.794 -7.512 56.304 1.00 13.93 142 ARG B C 1
ATOM 20146 O O . ARG F 1 143 ? 73.608 -8.424 56.451 1.00 16.39 142 ARG B O 1
ATOM 20167 N N . ASP F 1 144 ? 72.868 -6.368 56.977 1.00 13.62 143 ASP B N 1
ATOM 20168 C CA . ASP F 1 144 ? 73.861 -6.173 58.037 1.00 14.80 143 ASP B CA 1
ATOM 20169 C C . ASP F 1 144 ? 73.718 -7.237 59.123 1.00 16.47 143 ASP B C 1
ATOM 20170 O O . ASP F 1 144 ? 74.715 -7.669 59.696 1.00 19.57 143 ASP B O 1
ATOM 20179 N N . ALA F 1 145 ? 72.480 -7.651 59.396 1.00 16.24 144 ALA B N 1
ATOM 20180 C CA . ALA F 1 145 ? 72.180 -8.689 60.385 1.00 18.81 144 ALA B CA 1
ATOM 20181 C C . ALA F 1 145 ? 72.342 -10.119 59.862 1.00 16.66 144 ALA B C 1
ATOM 20182 O O . ALA F 1 145 ? 72.022 -11.083 60.571 1.00 21.42 144 ALA B O 1
ATOM 20189 N N . GLY F 1 146 ? 72.769 -10.258 58.610 1.00 18.04 145 GLY B N 1
ATOM 20190 C CA . GLY F 1 146 ? 72.915 -11.572 57.995 1.00 17.82 145 GLY B CA 1
ATOM 20191 C C . GLY F 1 146 ? 71.634 -12.214 57.523 1.00 19.52 145 GLY B C 1
ATOM 20192 O O . GLY F 1 146 ? 71.579 -13.433 57.333 1.00 20.41 145 GLY B O 1
ATOM 20196 N N . VAL F 1 147 ? 70.620 -11.379 57.300 1.00 18.09 146 VAL B N 1
ATOM 20197 C CA . VAL F 1 147 ? 69.317 -11.822 56.816 1.00 19.46 146 VAL B CA 1
ATOM 20198 C C . VAL F 1 147 ? 69.121 -11.278 55.396 1.00 17.09 146 VAL B C 1
ATOM 20199 O O . VAL F 1 147 ? 69.162 -10.069 55.201 1.00 19.30 146 VAL B O 1
ATOM 20212 N N . GLU F 1 148 ? 68.918 -12.152 54.410 1.00 17.98 147 GLU B N 1
ATOM 20213 C CA . GLU F 1 148 ? 68.383 -11.729 53.116 1.00 16.69 147 GLU B CA 1
ATOM 20214 C C . GLU F 1 148 ? 66.845 -11.682 53.223 1.00 15.72 147 GLU B C 1
ATOM 20215 O O . GLU F 1 148 ? 66.195 -12.722 53.297 1.00 17.22 147 GLU B O 1
ATOM 20227 N N . PRO F 1 149 ? 66.266 -10.470 53.237 1.00 14.39 148 PRO B N 1
ATOM 20228 C CA . PRO F 1 149 ? 64.827 -10.374 53.408 1.00 12.22 148 PRO B CA 1
ATOM 20229 C C . PRO F 1 149 ? 64.106 -10.768 52.141 1.00 11.88 148 PRO B C 1
ATOM 20230 O O . PRO F 1 149 ? 64.639 -10.664 51.036 1.00 13.80 148 PRO B O 1
ATOM 20241 N N . HIS F 1 150 ? 62.879 -11.231 52.314 1.00 11.47 149 HIS B N 1
ATOM 20242 C CA . HIS F 1 150 ? 61.947 -11.314 51.213 1.00 10.22 149 HIS B CA 1
ATOM 20243 C C . HIS F 1 150 ? 61.386 -9.925 50.993 1.00 9.94 149 HIS B C 1
ATOM 20244 O O . HIS F 1 150 ? 60.910 -9.277 51.943 1.00 12.97 149 HIS B O 1
ATOM 20259 N N . ILE F 1 151 ? 61.476 -9.454 49.762 1.00 8.75 150 ILE B N 1
ATOM 20260 C CA . ILE F 1 151 ? 61.058 -8.086 49.435 1.00 8.85 150 ILE B CA 1
ATOM 20261 C C . ILE F 1 151 ? 59.929 -8.226 48.420 1.00 8.73 150 ILE B C 1
ATOM 20262 O O . ILE F 1 151 ? 60.115 -8.848 47.371 1.00 9.91 150 ILE B O 1
ATOM 20278 N N . GLY F 1 152 ? 58.745 -7.702 48.712 1.00 7.42 151 GLY B N 1
ATOM 20279 C CA . GLY F 1 152 ? 57.680 -7.850 47.757 1.00 7.75 151 GLY B CA 1
ATOM 20280 C C . GLY F 1 152 ? 56.373 -7.255 48.280 1.00 5.99 151 GLY B C 1
ATOM 20281 O O . GLY F 1 152 ? 56.354 -6.320 49.077 1.00 7.06 151 GLY B O 1
ATOM 20285 N N . VAL F 1 153 ? 55.289 -7.795 47.732 1.00 5.83 152 VAL B N 1
ATOM 20286 C CA . VAL F 1 153 ? 53.952 -7.302 47.946 1.00 5.27 152 VAL B CA 1
ATOM 20287 C C . VAL F 1 153 ? 53.283 -8.059 49.110 1.00 4.70 152 VAL B C 1
ATOM 20288 O O . VAL F 1 153 ? 53.398 -9.253 49.212 1.00 5.14 152 VAL B O 1
ATOM 20301 N N . THR F 1 154 ? 52.581 -7.258 49.940 1.00 5.64 153 THR B N 1
ATOM 20302 C CA . THR F 1 154 ? 51.832 -7.752 51.085 1.00 5.58 153 THR B CA 1
ATOM 20303 C C . THR F 1 154 ? 50.346 -7.471 50.893 1.00 5.30 153 THR B C 1
ATOM 20304 O O . THR F 1 154 ? 49.998 -6.405 50.392 1.00 5.92 153 THR B O 1
ATOM 20314 N N . ALA F 1 155 ? 49.471 -8.414 51.295 1.00 5.06 154 ALA B N 1
ATOM 20315 C CA . ALA F 1 155 ? 48.045 -8.156 51.290 1.00 4.92 154 ALA B CA 1
ATOM 20316 C C . ALA F 1 155 ? 47.623 -7.517 52.612 1.00 4.70 154 ALA B C 1
ATOM 20317 O O . ALA F 1 155 ? 47.835 -8.105 53.660 1.00 5.76 154 ALA B O 1
ATOM 20324 N N . SER F 1 156 ? 47.099 -6.289 52.557 1.00 4.64 155 SER B N 1
ATOM 20325 C CA . SER F 1 156 ? 46.837 -5.495 53.778 1.00 4.71 155 SER B CA 1
ATOM 20326 C C . SER F 1 156 ? 45.355 -5.421 53.978 1.00 4.21 155 SER B C 1
ATOM 20327 O O . SER F 1 156 ? 44.647 -4.717 53.210 1.00 5.31 155 SER B O 1
ATOM 20334 N N . SER F 1 157 ? 44.846 -6.193 54.958 1.00 5.24 156 SER B N 1
ATOM 20335 C CA . SER F 1 157 ? 43.436 -6.444 55.138 1.00 5.14 156 SER B CA 1
ATOM 20336 C C . SER F 1 157 ? 42.858 -5.680 56.333 1.00 4.98 156 SER B C 1
ATOM 20337 O O . SER F 1 157 ? 43.432 -5.645 57.397 1.00 6.36 156 SER B O 1
ATOM 20344 N N . ASP F 1 158 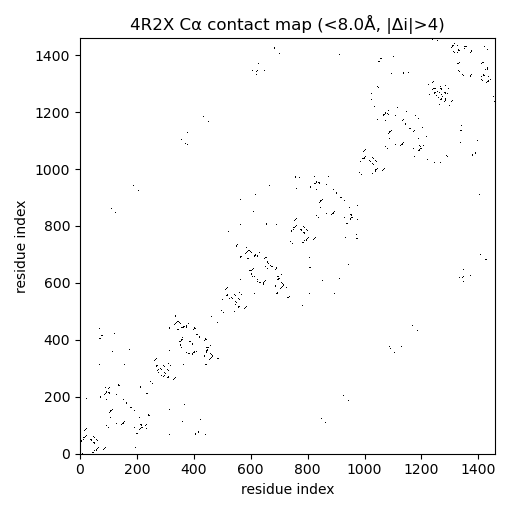? 41.627 -5.219 56.164 1.00 4.61 157 ASP B N 1
ATOM 20345 C CA . ASP F 1 158 ? 40.853 -4.619 57.259 1.00 4.61 157 ASP B CA 1
ATOM 20346 C C . ASP F 1 158 ? 40.282 -5.665 58.238 1.00 4.52 157 ASP B C 1
ATOM 20347 O O . ASP F 1 158 ? 39.688 -5.248 59.245 1.00 6.19 157 ASP B O 1
ATOM 20356 N N . THR F 1 159 ? 40.436 -6.933 57.974 1.00 4.63 158 THR B N 1
ATOM 20357 C CA . THR F 1 159 ? 40.058 -7.949 58.927 1.00 4.70 158 THR B CA 1
ATOM 20358 C C . THR F 1 159 ? 41.186 -8.982 59.094 1.00 4.82 158 THR B C 1
ATOM 20359 O O . THR F 1 159 ? 42.009 -9.222 58.214 1.00 5.11 158 THR B O 1
ATOM 20369 N N . PHE F 1 160 ? 41.177 -9.617 60.267 1.00 4.82 159 PHE B N 1
ATOM 20370 C CA . PHE F 1 160 ? 42.020 -10.776 60.530 1.00 4.83 159 PHE B CA 1
ATOM 20371 C C . PHE F 1 160 ? 41.429 -12.046 59.986 1.00 4.99 159 PHE B C 1
ATOM 20372 O O . PHE F 1 160 ? 42.142 -12.975 59.618 1.00 5.88 159 PHE B O 1
ATOM 20389 N N . TYR F 1 161 ? 40.099 -12.131 60.014 1.00 4.89 160 TYR B N 1
ATOM 20390 C CA . TYR F 1 161 ? 39.396 -13.377 59.732 1.00 5.25 160 TYR B CA 1
ATOM 20391 C C . TYR F 1 161 ? 38.960 -13.453 58.249 1.00 5.12 160 TYR B C 1
ATOM 20392 O O . TYR F 1 161 ? 39.695 -13.986 57.434 1.00 5.49 160 TYR B O 1
ATOM 20409 N N . PRO F 1 162 ? 37.782 -12.932 57.834 1.00 4.90 161 PRO B N 1
ATOM 20410 C CA . PRO F 1 162 ? 37.366 -13.241 56.456 1.00 4.68 161 PRO B CA 1
ATOM 20411 C C . PRO F 1 162 ? 38.258 -12.661 55.367 1.00 4.65 161 PRO B C 1
ATOM 20412 O O . PRO F 1 162 ? 38.417 -13.261 54.309 1.00 5.08 161 PRO B O 1
ATOM 20423 N N . GLY F 1 163 ? 38.817 -11.476 55.589 1.00 4.88 162 GLY B N 1
ATOM 20424 C CA . GLY F 1 163 ? 39.663 -10.837 54.604 1.00 4.81 162 GLY B CA 1
ATOM 20425 C C . GLY F 1 163 ? 41.001 -11.543 54.416 1.00 5.06 162 GLY B C 1
ATOM 20426 O O . GLY F 1 163 ? 41.666 -11.278 53.427 1.00 5.88 162 GLY B O 1
ATOM 20430 N N . GLN F 1 164 ? 41.353 -12.418 55.358 1.00 5.20 163 GLN B N 1
ATOM 20431 C CA . GLN F 1 164 ? 42.525 -13.303 55.187 1.00 5.18 163 GLN B CA 1
ATOM 20432 C C . GLN F 1 164 ? 42.053 -14.737 54.861 1.00 5.91 163 GLN B C 1
ATOM 20433 O O . GLN F 1 164 ? 42.805 -15.710 55.017 1.00 6.68 163 GLN B O 1
ATOM 20447 N N . GLU F 1 165 ? 40.815 -14.864 54.425 1.00 5.50 164 GLU B N 1
ATOM 20448 C CA . GLU F 1 165 ? 40.169 -16.125 54.075 1.00 5.52 164 GLU B CA 1
ATOM 20449 C C . GLU F 1 165 ? 40.393 -17.163 55.160 1.00 5.13 164 GLU B C 1
ATOM 20450 O O . GLU F 1 165 ? 40.721 -18.293 54.892 1.00 6.89 164 GLU B O 1
ATOM 20462 N N . ARG F 1 166 ? 40.072 -16.778 56.398 1.00 5.82 165 ARG B N 1
ATOM 20463 C CA . ARG F 1 166 ? 40.046 -17.708 57.515 1.00 6.04 165 ARG B CA 1
ATOM 20464 C C . ARG F 1 166 ? 38.642 -18.266 57.678 1.00 5.59 165 ARG B C 1
ATOM 20465 O O . ARG F 1 166 ? 37.635 -17.502 57.751 1.00 6.56 165 ARG B O 1
ATOM 20501 N N . TYR F 1 167 ? 38.565 -19.578 57.770 1.00 6.32 166 TYR B N 1
ATOM 20502 C CA . TYR F 1 167 ? 37.292 -20.267 57.985 1.00 7.00 166 TYR B CA 1
ATOM 20503 C C . TYR F 1 167 ? 37.108 -20.756 59.437 1.00 6.91 166 TYR B C 1
ATOM 20504 O O . TYR F 1 167 ? 36.020 -21.239 59.760 1.00 7.58 166 TYR B O 1
ATOM 20521 N N . ASP F 1 168 ? 38.126 -20.587 60.297 1.00 7.96 167 ASP B N 1
ATOM 20522 C CA . ASP F 1 168 ? 38.082 -21.006 61.704 1.00 9.96 167 ASP B CA 1
ATOM 20523 C C . ASP F 1 168 ? 37.400 -19.948 62.547 1.00 8.25 167 ASP B C 1
ATOM 20524 O O . ASP F 1 168 ? 37.974 -19.353 63.453 1.00 11.76 167 ASP B O 1
ATOM 20533 N N . THR F 1 169 ? 36.128 -19.784 62.254 1.00 7.49 168 THR B N 1
ATOM 20534 C CA . THR F 1 169 ? 35.308 -18.720 62.860 1.00 6.51 168 THR B CA 1
ATOM 20535 C C . THR F 1 169 ? 33.976 -19.296 63.288 1.00 6.24 168 THR B C 1
ATOM 20536 O O . THR F 1 169 ? 33.637 -20.427 62.999 1.00 7.08 168 THR B O 1
ATOM 20546 N N . VAL F 1 170 ? 33.211 -18.470 64.016 1.00 6.00 169 VAL B N 1
ATOM 20547 C CA . VAL F 1 170 ? 31.898 -18.915 64.492 1.00 6.11 169 VAL B CA 1
ATOM 20548 C C . VAL F 1 170 ? 31.033 -19.427 63.327 1.00 6.27 169 VAL B C 1
ATOM 20549 O O . VAL F 1 170 ? 30.495 -20.535 63.380 1.00 7.44 169 VAL B O 1
ATOM 20562 N N . THR F 1 171 ? 30.875 -18.609 62.286 1.00 5.63 170 THR B N 1
ATOM 20563 C CA . THR F 1 171 ? 30.026 -19.019 61.208 1.00 5.54 170 THR B CA 1
ATOM 20564 C C . THR F 1 171 ? 30.718 -19.918 60.189 1.00 6.15 170 THR B C 1
ATOM 20565 O O . THR F 1 171 ? 30.033 -20.672 59.477 1.00 7.24 170 THR B O 1
ATOM 20575 N N . GLY F 1 172 ? 32.027 -19.802 60.073 1.00 6.31 171 GLY B N 1
ATOM 20576 C CA . GLY F 1 172 ? 32.766 -20.554 59.081 1.00 6.50 171 GLY B CA 1
ATOM 20577 C C . GLY F 1 172 ? 32.548 -20.063 57.675 1.00 6.97 171 GLY B C 1
ATOM 20578 O O . GLY F 1 172 ? 32.939 -20.734 56.727 1.00 9.53 171 GLY B O 1
ATOM 20582 N N . ARG F 1 173 ? 32.025 -18.853 57.537 1.00 7.13 172 ARG B N 1
ATOM 20583 C CA . ARG F 1 173 ? 31.715 -18.330 56.211 1.00 7.55 172 ARG B CA 1
ATOM 20584 C C . ARG F 1 173 ? 32.670 -17.206 55.800 1.00 6.25 172 ARG B C 1
ATOM 20585 O O . ARG F 1 173 ? 33.063 -16.377 56.648 1.00 6.52 172 ARG B O 1
ATOM 20606 N N . VAL F 1 174 ? 32.933 -17.133 54.513 1.00 5.96 173 VAL B N 1
ATOM 20607 C CA . VAL F 1 174 ? 33.706 -16.019 53.927 1.00 5.47 173 VAL B CA 1
ATOM 20608 C C . VAL F 1 174 ? 32.871 -15.430 52.778 1.00 5.00 173 VAL B C 1
ATOM 20609 O O . VAL F 1 174 ? 32.496 -16.176 51.847 1.00 6.47 173 VAL B O 1
ATOM 20622 N N . THR F 1 175 ? 32.594 -14.158 52.839 1.00 5.16 174 THR B N 1
ATOM 20623 C CA . THR F 1 175 ? 31.797 -13.508 51.813 1.00 5.76 174 THR B CA 1
ATOM 20624 C C . THR F 1 175 ? 32.471 -13.676 50.447 1.00 4.89 174 THR B C 1
ATOM 20625 O O . THR F 1 175 ? 33.670 -13.793 50.342 1.00 4.94 174 THR B O 1
ATOM 20635 N N . ARG F 1 176 ? 31.617 -13.615 49.414 1.00 5.85 175 ARG B N 1
ATOM 20636 C CA . ARG F 1 176 ? 32.052 -13.919 48.056 1.00 5.41 175 ARG B CA 1
ATOM 20637 C C . ARG F 1 176 ? 33.318 -13.147 47.658 1.00 5.04 175 ARG B C 1
ATOM 20638 O O . ARG F 1 176 ? 34.197 -13.722 46.969 1.00 6.10 175 ARG B O 1
ATOM 20659 N N . ARG F 1 177 ? 33.398 -11.867 47.973 1.00 4.99 176 ARG B N 1
ATOM 20660 C CA . ARG F 1 177 ? 34.597 -11.090 47.580 1.00 5.75 176 ARG B CA 1
ATOM 20661 C C . ARG F 1 177 ? 35.899 -11.794 47.968 1.00 5.34 176 ARG B C 1
ATOM 20662 O O . ARG F 1 177 ? 36.899 -11.735 47.257 1.00 5.75 176 ARG B O 1
ATOM 20683 N N . PHE F 1 178 ? 35.896 -12.424 49.154 1.00 5.09 177 PHE B N 1
ATOM 20684 C CA . PHE F 1 178 ? 37.145 -13.049 49.673 1.00 5.16 177 PHE B CA 1
ATOM 20685 C C . PHE F 1 178 ? 37.214 -14.542 49.519 1.00 5.49 177 PHE B C 1
ATOM 20686 O O . PHE F 1 178 ? 38.284 -15.124 49.804 1.00 5.73 177 PHE B O 1
ATOM 20703 N N . ALA F 1 179 ? 36.166 -15.174 48.971 1.00 6.01 178 ALA B N 1
ATOM 20704 C CA . ALA F 1 179 ? 36.202 -16.595 48.728 1.00 6.20 178 ALA B CA 1
ATOM 20705 C C . ALA F 1 179 ? 37.202 -16.871 47.617 1.00 6.46 178 ALA B C 1
ATOM 20706 O O . ALA F 1 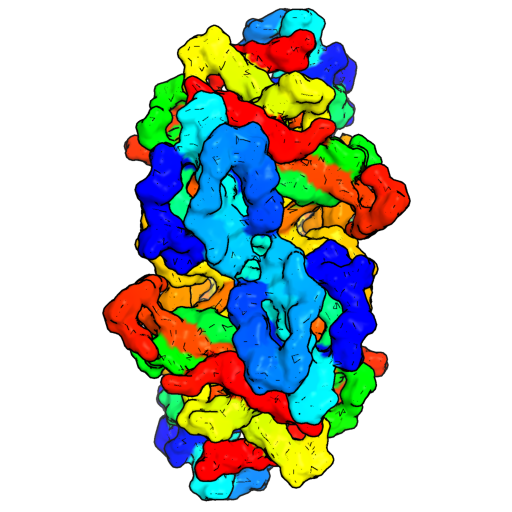179 ? 37.099 -16.296 46.529 1.00 7.80 178 ALA B O 1
ATOM 20713 N N . GLY F 1 180 ? 38.172 -17.766 47.894 1.00 5.93 179 GLY B N 1
ATOM 20714 C CA . GLY F 1 180 ? 39.225 -18.081 46.908 1.00 6.38 179 GLY B CA 1
ATOM 20715 C C . GLY F 1 180 ? 40.336 -17.005 46.836 1.00 6.12 179 GLY B C 1
ATOM 20716 O O . GLY F 1 180 ? 41.298 -17.151 46.060 1.00 6.92 179 GLY B O 1
ATOM 20720 N N . SER F 1 181 ? 40.220 -15.960 47.647 1.00 5.57 180 SER B N 1
ATOM 20721 C CA . SER F 1 181 ? 41.169 -14.826 47.498 1.00 5.65 180 SER B CA 1
ATOM 20722 C C . SER F 1 181 ? 42.601 -15.169 47.937 1.00 5.58 180 SER B C 1
ATOM 20723 O O . SER F 1 181 ? 43.533 -14.636 47.336 1.00 6.10 180 SER B O 1
ATOM 20730 N N . MET F 1 182 ? 42.797 -16.035 48.952 1.00 5.86 181 MET B N 1
ATOM 20731 C CA . MET F 1 182 ? 44.153 -16.289 49.384 1.00 5.81 181 MET B CA 1
ATOM 20732 C C . MET F 1 182 ? 44.948 -16.896 48.195 1.00 5.33 181 MET B C 1
ATOM 20733 O O . MET F 1 182 ? 46.094 -16.518 47.944 1.00 6.15 181 MET B O 1
ATOM 20747 N N . LYS F 1 183 ? 44.327 -17.872 47.496 1.00 6.19 182 LYS B N 1
ATOM 20748 C CA . LYS F 1 183 ? 45.009 -18.522 46.357 1.00 6.52 182 LYS B CA 1
ATOM 20749 C C . LYS F 1 183 ? 45.302 -17.479 45.255 1.00 6.19 182 LYS B C 1
ATOM 20750 O O . LYS F 1 183 ? 46.344 -17.507 44.621 1.00 6.32 182 LYS B O 1
ATOM 20769 N N . GLU F 1 184 ? 44.351 -16.549 45.033 1.00 6.51 183 GLU B N 1
ATOM 20770 C CA . GLU F 1 184 ? 44.611 -15.488 44.055 1.00 6.69 183 GLU B CA 1
ATOM 20771 C C . GLU F 1 184 ? 45.880 -14.710 44.436 1.00 6.06 183 GLU B C 1
ATOM 20772 O O . GLU F 1 184 ? 46.733 -14.503 43.592 1.00 7.06 183 GLU B O 1
ATOM 20784 N N . TRP F 1 185 ? 46.012 -14.301 45.698 1.00 6.03 184 TRP B N 1
ATOM 20785 C CA . TRP F 1 185 ? 47.189 -13.507 46.077 1.00 6.11 184 TRP B CA 1
ATOM 20786 C C . TRP F 1 185 ? 48.438 -14.394 46.022 1.00 5.89 184 TRP B C 1
ATOM 20787 O O . TRP F 1 185 ? 49.484 -13.927 45.594 1.00 6.70 184 TRP B O 1
ATOM 20808 N N . GLN F 1 186 ? 48.326 -15.649 46.446 1.00 6.06 185 GLN B N 1
ATOM 20809 C CA . GLN F 1 186 ? 49.486 -16.587 46.376 1.00 6.43 185 GLN B CA 1
ATOM 20810 C C . GLN F 1 186 ? 50.018 -16.679 44.953 1.00 6.23 185 GLN B C 1
ATOM 20811 O O . GLN F 1 186 ? 51.239 -16.589 44.728 1.00 7.31 185 GLN B O 1
ATOM 20825 N N . ASP F 1 187 ? 49.086 -16.859 44.014 1.00 6.25 186 ASP B N 1
ATOM 20826 C CA . ASP F 1 187 ? 49.455 -16.976 42.611 1.00 7.16 186 ASP B CA 1
ATOM 20827 C C . ASP F 1 187 ? 50.087 -15.699 42.043 1.00 7.08 186 ASP B C 1
ATOM 20828 O O . ASP F 1 187 ? 50.888 -15.771 41.116 1.00 9.28 186 ASP B O 1
ATOM 20837 N N . MET F 1 188 ? 49.754 -14.545 42.616 1.00 6.99 187 MET B N 1
ATOM 20838 C CA . MET F 1 188 ? 50.357 -13.271 42.237 1.00 6.85 187 MET B CA 1
ATOM 20839 C C . MET F 1 188 ? 51.644 -12.930 42.970 1.00 6.68 187 MET B C 1
ATOM 20840 O O . MET F 1 188 ? 52.143 -11.843 42.815 1.00 7.75 187 MET B O 1
ATOM 20854 N N . GLY F 1 189 ? 52.136 -13.873 43.764 1.00 6.98 188 GLY B N 1
ATOM 20855 C CA . GLY F 1 189 ? 53.416 -13.717 44.449 1.00 7.33 188 GLY B CA 1
ATOM 20856 C C . GLY F 1 189 ? 53.350 -12.963 45.763 1.00 6.47 188 GLY B C 1
ATOM 20857 O O . GLY F 1 189 ? 54.383 -12.636 46.312 1.00 7.07 188 GLY B O 1
ATOM 20861 N N . VAL F 1 190 ? 52.139 -12.668 46.219 1.00 6.16 189 VAL B N 1
ATOM 20862 C CA . VAL F 1 190 ? 52.003 -11.938 47.466 1.00 6.09 189 VAL B CA 1
ATOM 20863 C C . VAL F 1 190 ? 52.573 -12.771 48.605 1.00 5.47 189 VAL B C 1
ATOM 20864 O O . VAL F 1 190 ? 52.393 -13.946 48.664 1.00 5.83 189 VAL B O 1
ATOM 20877 N N . LEU F 1 191 ? 53.317 -12.101 49.492 1.00 5.81 190 LEU B N 1
ATOM 20878 C CA . LEU F 1 191 ? 54.133 -12.839 50.486 1.00 6.09 190 LEU B CA 1
ATOM 20879 C C . LEU F 1 191 ? 53.401 -13.205 51.771 1.00 6.01 190 LEU B C 1
ATOM 20880 O O . LEU F 1 191 ? 53.656 -14.227 52.370 1.00 6.93 190 LEU B O 1
ATOM 20896 N N . ASN F 1 192 ? 52.415 -12.366 52.158 1.00 6.36 191 ASN B N 1
ATOM 20897 C CA . ASN F 1 192 ? 51.918 -12.375 53.527 1.00 6.08 191 ASN B CA 1
ATOM 20898 C C . ASN F 1 192 ? 50.701 -11.469 53.667 1.00 5.61 191 ASN B C 1
ATOM 20899 O O . ASN F 1 192 ? 50.439 -10.643 52.772 1.00 5.69 191 ASN B O 1
ATOM 20910 N N . TYR F 1 193 ? 49.979 -11.666 54.768 1.00 6.06 192 TYR B N 1
ATOM 20911 C CA . TYR F 1 193 ? 48.902 -10.740 55.189 1.00 5.84 192 TYR B CA 1
ATOM 20912 C C . TYR F 1 193 ? 49.314 -9.931 56.391 1.00 5.69 192 TYR B C 1
ATOM 20913 O O . TYR F 1 193 ? 49.981 -10.455 57.299 1.00 6.30 192 TYR B O 1
ATOM 20930 N N . GLU F 1 194 ? 48.898 -8.701 56.441 1.00 5.47 193 GLU B N 1
ATOM 20931 C CA . GLU F 1 194 ? 48.877 -7.921 57.684 1.00 5.95 193 GLU B CA 1
ATOM 20932 C C . GLU F 1 194 ? 47.773 -6.878 57.561 1.00 5.61 193 GLU B C 1
ATOM 20933 O O . GLU F 1 194 ? 46.919 -7.034 56.693 1.00 5.93 193 GLU B O 1
ATOM 20945 N N . MET F 1 195 ? 47.710 -5.926 58.489 1.00 5.83 194 MET B N 1
ATOM 20946 C CA . MET F 1 195 ? 46.490 -5.114 58.617 1.00 5.93 194 MET B CA 1
ATOM 20947 C C . MET F 1 195 ? 46.690 -3.606 58.656 1.00 6.11 194 MET B C 1
ATOM 20948 O O . MET F 1 195 ? 45.664 -2.938 58.934 1.00 6.93 194 MET B O 1
ATOM 20962 N N . GLU F 1 196 ? 47.897 -3.061 58.413 1.00 5.58 195 GLU B N 1
ATOM 20963 C CA . GLU F 1 196 ? 48.068 -1.625 58.463 1.00 5.86 195 GLU B CA 1
ATOM 20964 C C . GLU F 1 196 ? 48.810 -0.979 57.305 1.00 5.17 195 GLU B C 1
ATOM 20965 O O . GLU F 1 196 ? 48.713 0.189 57.132 1.00 5.88 195 GLU B O 1
ATOM 20977 N N . SER F 1 197 ? 49.558 -1.772 56.540 1.00 5.11 196 SER B N 1
ATOM 20978 C CA . SER F 1 197 ? 50.513 -1.136 55.600 1.00 5.53 196 SER B CA 1
ATOM 20979 C C . SER F 1 197 ? 49.840 -0.453 54.416 1.00 5.42 196 SER B C 1
ATOM 20980 O O . SER F 1 197 ? 50.349 0.573 53.937 1.00 6.18 196 SER B O 1
ATOM 20987 N N . ALA F 1 198 ? 48.697 -0.920 53.942 1.00 5.38 197 ALA B N 1
ATOM 20988 C CA . ALA F 1 198 ? 48.050 -0.191 52.827 1.00 5.0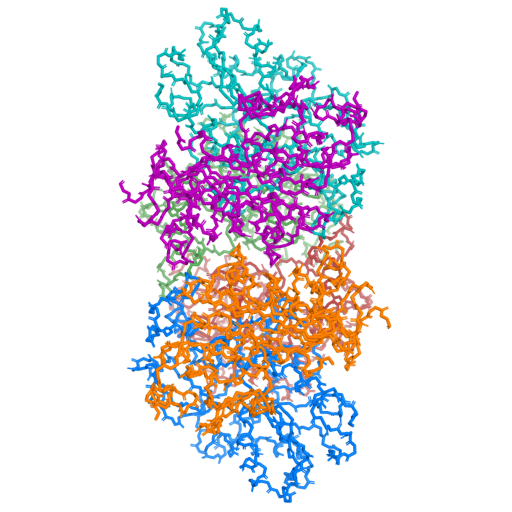9 197 ALA B CA 1
ATOM 20989 C C . ALA F 1 198 ? 47.663 1.188 53.241 1.00 5.18 197 ALA B C 1
ATOM 20990 O O . ALA F 1 198 ? 47.873 2.163 52.519 1.00 5.23 197 ALA B O 1
ATOM 20997 N N . THR F 1 199 ? 47.074 1.321 54.435 1.00 4.97 198 THR B N 1
ATOM 20998 C CA . THR F 1 199 ? 46.721 2.640 54.899 1.00 4.84 198 THR B CA 1
ATOM 20999 C C . THR F 1 199 ? 47.988 3.484 55.110 1.00 4.59 198 THR B C 1
ATOM 21000 O O . THR F 1 199 ? 48.044 4.606 54.710 1.00 4.99 198 THR B O 1
ATOM 21010 N N . LEU F 1 200 ? 48.932 2.917 55.851 1.00 5.33 199 LEU B N 1
ATOM 21011 C CA . LEU F 1 200 ? 50.159 3.675 56.144 1.00 5.17 199 LEU B CA 1
ATOM 21012 C C . LEU F 1 200 ? 50.807 4.200 54.846 1.00 4.89 199 LEU B C 1
ATOM 21013 O O . LEU F 1 200 ? 51.173 5.360 54.741 1.00 5.28 199 LEU B O 1
ATOM 21029 N N . PHE F 1 201 ? 51.012 3.293 53.905 1.00 5.27 200 PHE B N 1
ATOM 21030 C CA . PHE F 1 201 ? 51.749 3.666 52.683 1.00 4.98 200 PHE B CA 1
ATOM 21031 C C . PHE F 1 201 ? 50.940 4.675 51.848 1.00 4.84 200 PHE B C 1
ATOM 21032 O O . PHE F 1 201 ? 51.509 5.632 51.325 1.00 5.16 200 PHE B O 1
ATOM 21049 N N . THR F 1 202 ? 49.644 4.459 51.704 1.00 4.73 201 THR B N 1
ATOM 21050 C CA . THR F 1 202 ? 48.850 5.360 50.834 1.00 5.03 201 THR B CA 1
ATOM 21051 C C . THR F 1 202 ? 48.816 6.735 51.479 1.00 5.26 201 THR B C 1
ATOM 21052 O O . THR F 1 202 ? 48.995 7.755 50.819 1.00 5.56 201 THR B O 1
ATOM 21062 N N . MET F 1 203 ? 48.538 6.783 52.784 1.00 5.96 202 MET B N 1
ATOM 21063 C CA . MET F 1 203 ? 48.481 8.088 53.436 1.00 6.23 202 MET B CA 1
ATOM 21064 C C . MET F 1 203 ? 49.832 8.802 53.367 1.00 6.20 202 MET B C 1
ATOM 21065 O O . MET F 1 203 ? 49.903 9.961 53.050 1.00 7.87 202 MET B O 1
ATOM 21085 N N . CYS F 1 204 ? 50.912 8.102 53.630 1.00 5.98 203 CYS B N 1
ATOM 21086 C CA . CYS F 1 204 ? 52.211 8.767 53.605 1.00 5.85 203 CYS B CA 1
ATOM 21087 C C . CYS F 1 204 ? 52.607 9.233 52.198 1.00 6.01 203 CYS B C 1
ATOM 21088 O O . CYS F 1 204 ? 53.041 10.361 52.044 1.00 6.75 203 CYS B O 1
ATOM 21095 N N . ALA F 1 205 ? 52.440 8.368 51.205 1.00 6.01 204 ALA B N 1
ATOM 21096 C CA . ALA F 1 205 ? 52.804 8.722 49.833 1.00 6.44 204 ALA B CA 1
ATOM 21097 C C . ALA F 1 205 ? 52.034 9.971 49.399 1.00 6.65 204 ALA B C 1
ATOM 21098 O O . ALA F 1 205 ? 52.576 10.903 48.845 1.00 9.33 204 ALA B O 1
ATOM 21105 N N . THR F 1 206 ? 50.735 10.033 49.651 1.00 6.01 205 THR B N 1
ATOM 21106 C CA . THR F 1 206 ? 49.916 11.128 49.177 1.00 6.77 205 THR B CA 1
ATOM 21107 C C . THR F 1 206 ? 50.106 12.427 49.980 1.00 6.25 205 THR B C 1
ATOM 21108 O O . THR F 1 206 ? 49.844 13.496 49.463 1.00 7.50 205 THR B O 1
ATOM 21118 N N . GLN F 1 207 ? 50.545 12.321 51.243 1.00 7.80 206 GLN B N 1
ATOM 21119 C CA . GLN F 1 207 ? 50.698 13.476 52.103 1.00 7.59 206 GLN B CA 1
ATOM 21120 C C . GLN F 1 207 ? 52.118 13.988 52.152 1.00 7.84 206 GLN B C 1
ATOM 21121 O O . GLN F 1 207 ? 52.370 15.000 52.763 1.00 10.48 206 GLN B O 1
ATOM 21135 N N . GLY F 1 208 ? 53.058 13.326 51.478 1.00 8.22 207 GLY B N 1
ATOM 21136 C CA . GLY F 1 208 ? 54.440 13.746 51.416 1.00 9.18 207 GLY B CA 1
ATOM 21137 C C . GLY F 1 208 ? 55.365 13.278 52.524 1.00 7.90 207 GLY B C 1
ATOM 21138 O O . GLY F 1 208 ? 56.400 13.921 52.778 1.00 10.10 207 GLY B O 1
ATOM 21142 N N . TRP F 1 209 ? 55.035 12.164 53.177 1.00 6.87 208 TRP B N 1
ATOM 21143 C CA . TRP F 1 209 ? 55.831 11.594 54.235 1.00 6.02 208 TRP B CA 1
ATOM 21144 C C . TRP F 1 209 ? 56.456 10.296 53.752 1.00 6.76 208 TRP B C 1
ATOM 21145 O O . TRP F 1 209 ? 55.979 9.711 52.763 1.00 7.61 208 TRP B O 1
ATOM 21166 N N . ARG F 1 210 ? 57.480 9.817 54.432 1.00 6.73 209 ARG B N 1
ATOM 21167 C CA . ARG F 1 210 ? 58.172 8.573 54.062 1.00 6.56 209 ARG B CA 1
ATOM 21168 C C . ARG F 1 210 ? 57.679 7.457 54.971 1.00 6.25 209 ARG B C 1
ATOM 21169 O O . ARG F 1 210 ? 57.581 7.650 56.180 1.00 7.60 209 ARG B O 1
ATOM 21190 N N . ALA F 1 211 ? 57.434 6.284 54.398 1.00 6.11 210 ALA B N 1
ATOM 21191 C CA . ALA F 1 211 ? 57.000 5.119 55.163 1.00 6.87 210 ALA B CA 1
ATOM 21192 C C . ALA F 1 211 ? 57.756 3.879 54.666 1.00 6.74 210 ALA B C 1
ATOM 21193 O O . ALA F 1 211 ? 58.041 3.748 53.470 1.00 6.45 210 ALA B O 1
ATOM 21200 N N . ALA F 1 212 ? 57.904 2.915 55.576 1.00 7.05 211 ALA B N 1
ATOM 21201 C CA . ALA F 1 212 ? 58.385 1.586 55.197 1.00 6.39 211 ALA B CA 1
ATOM 21202 C C . ALA F 1 212 ? 57.871 0.596 56.257 1.00 6.86 211 ALA B C 1
ATOM 21203 O O . ALA F 1 212 ? 57.358 1.011 57.297 1.00 8.76 211 ALA B O 1
ATOM 21210 N N . CYS F 1 213 ? 58.024 -0.687 55.991 1.00 7.30 212 CYS B N 1
ATOM 21211 C CA . CYS F 1 213 ? 57.475 -1.735 56.860 1.00 7.56 212 CYS B CA 1
ATOM 21212 C C . CYS F 1 213 ? 58.332 -2.984 56.799 1.00 7.69 212 CYS B C 1
ATOM 21213 O O . CYS F 1 213 ? 58.642 -3.456 55.693 1.00 8.99 212 CYS B O 1
ATOM 21220 N N . VAL F 1 214 ? 58.707 -3.488 57.972 1.00 7.48 213 VAL B N 1
ATOM 21221 C CA . VAL F 1 214 ? 59.471 -4.731 58.085 1.00 8.23 213 VAL B CA 1
ATOM 21222 C C . VAL F 1 214 ? 58.739 -5.604 59.094 1.00 8.99 213 VAL B C 1
ATOM 21223 O O . VAL F 1 214 ? 58.207 -5.102 60.104 1.00 10.83 213 VAL B O 1
ATOM 21236 N N A ALA F 1 215 ? 58.499 -6.861 58.811 0.50 14.63 214 ALA B N 1
ATOM 21237 N N B ALA F 1 215 ? 58.905 -6.931 58.892 0.50 8.00 214 ALA B N 1
ATOM 21238 C CA A ALA F 1 215 ? 57.686 -7.612 59.811 0.50 10.96 214 ALA B CA 1
ATOM 21239 C CA B ALA F 1 215 ? 58.281 -7.982 59.735 0.50 7.73 214 ALA B CA 1
ATOM 21240 C C A ALA F 1 215 ? 58.208 -9.005 60.008 0.50 9.74 214 ALA B C 1
ATOM 21241 C C B ALA F 1 215 ? 59.061 -9.301 59.734 0.50 7.34 214 ALA B C 1
ATOM 21242 O O A ALA F 1 215 ? 58.745 -9.593 59.078 0.50 9.17 214 ALA B O 1
ATOM 21243 O O B ALA F 1 215 ? 59.571 -9.760 58.702 0.50 8.32 214 ALA B O 1
ATOM 21254 N N A GLY F 1 216 ? 58.061 -9.530 61.223 0.50 11.03 215 GLY B N 1
ATOM 21255 N N B GLY F 1 216 ? 59.158 -9.885 60.916 0.50 8.02 215 GLY B N 1
ATOM 21256 C CA A GLY F 1 216 ? 58.478 -10.894 61.500 0.50 10.31 215 GLY B CA 1
ATOM 21257 C CA B GLY F 1 216 ? 59.775 -11.193 61.034 0.50 7.67 215 GLY B CA 1
ATOM 21258 C C A GLY F 1 216 ? 57.368 -11.874 61.182 0.50 10.57 215 GLY B C 1
ATOM 21259 C C B GLY F 1 216 ? 58.665 -12.210 60.897 0.50 8.25 215 GLY B C 1
ATOM 21260 O O A GLY F 1 216 ? 56.209 -11.679 61.554 0.50 10.62 215 GLY B O 1
ATOM 21261 O O B GLY F 1 216 ? 57.569 -11.998 61.407 0.50 10.18 215 GLY B O 1
ATOM 21268 N N A VAL F 1 217 ? 57.738 -12.956 60.511 0.50 10.41 216 VAL B N 1
ATOM 21269 N N B VAL F 1 217 ? 58.957 -13.316 60.228 0.50 9.04 216 VAL B N 1
ATOM 21270 C CA A VAL F 1 217 ? 56.805 -14.003 60.160 0.50 10.04 216 VAL B CA 1
ATOM 21271 C CA B VAL F 1 217 ? 57.978 -14.359 59.967 0.50 8.39 216 VAL B CA 1
ATOM 21272 C C A VAL F 1 217 ? 56.549 -14.850 61.403 0.50 9.65 216 VAL B C 1
ATOM 21273 C C B VAL F 1 217 ? 57.964 -15.377 61.106 0.50 9.03 216 VAL B C 1
ATOM 21274 O O A VAL F 1 217 ? 57.468 -15.477 61.914 0.50 11.20 216 VAL B O 1
ATOM 21275 O O B VAL F 1 217 ? 58.975 -15.996 61.391 0.50 10.37 216 VAL B O 1
ATOM 21300 N N A ILE F 1 218 ? 55.319 -14.829 61.903 0.50 8.70 217 ILE B N 1
ATOM 21301 N N B ILE F 1 218 ? 56.814 -15.555 61.746 0.50 9.81 217 ILE B N 1
ATOM 21302 C CA A ILE F 1 218 ? 54.944 -15.603 63.083 0.50 11.41 217 ILE B CA 1
ATOM 21303 C CA B ILE F 1 218 ? 56.745 -16.431 62.914 0.50 11.27 217 ILE B CA 1
ATOM 21304 C C A ILE F 1 218 ? 54.149 -16.870 62.749 0.50 10.80 217 ILE B C 1
ATOM 21305 C C B ILE F 1 218 ? 55.772 -17.603 62.709 0.50 12.58 217 ILE B C 1
ATOM 21306 O O A ILE F 1 218 ? 54.062 -17.773 63.583 0.50 14.90 217 ILE B O 1
ATOM 21307 O O B ILE F 1 218 ? 55.665 -18.474 63.577 0.50 14.24 217 ILE B O 1
ATOM 21338 N N A VAL F 1 219 ? 53.585 -16.949 61.550 0.50 11.73 218 VAL B N 1
ATOM 21339 N N B VAL F 1 219 ? 55.088 -17.645 61.564 0.50 11.82 218 VAL B N 1
ATOM 21340 C CA A VAL F 1 219 ? 52.882 -18.151 61.120 0.50 10.78 218 VAL B CA 1
ATOM 21341 C CA B VAL F 1 219 ? 54.178 -18.755 61.218 0.50 12.21 218 VAL B CA 1
ATOM 21342 C C A VAL F 1 219 ? 52.931 -18.216 59.611 0.50 10.19 218 VAL B C 1
ATOM 21343 C C B VAL F 1 219 ? 53.874 -18.679 59.721 0.50 14.80 218 VAL B C 1
ATOM 21344 O O A VAL F 1 219 ? 53.112 -17.191 58.942 0.50 10.01 218 VAL B O 1
ATOM 21345 O O B VAL F 1 219 ? 54.354 -17.764 59.046 0.50 14.76 218 VAL B O 1
ATOM 21370 N N A ASN F 1 220 ? 52.853 -19.436 59.094 0.50 12.59 219 ASN B N 1
ATOM 21371 N N B ASN F 1 220 ? 53.050 -19.589 59.195 0.50 15.74 219 ASN B N 1
ATOM 21372 C CA A ASN F 1 220 ? 52.814 -19.632 57.679 0.50 12.88 219 ASN B CA 1
ATOM 21373 C CA B ASN F 1 220 ? 52.840 -19.656 57.743 0.50 13.27 219 ASN B CA 1
ATOM 21374 C C . ASN F 1 220 ? 51.562 -20.460 57.406 1.00 11.89 219 ASN B C 1
ATOM 21375 O O . ASN F 1 220 ? 51.458 -21.621 57.817 1.00 14.95 219 ASN B O 1
ATOM 21388 N N . ARG F 1 221 ? 50.589 -19.840 56.720 1.00 14.01 220 ARG B N 1
ATOM 21389 C CA . ARG F 1 221 ? 49.288 -20.440 56.476 1.00 14.49 220 ARG B CA 1
ATOM 21390 C C . ARG F 1 221 ? 49.388 -21.761 55.707 1.00 17.39 220 ARG B C 1
ATOM 21391 O O . ARG F 1 221 ? 48.461 -22.577 55.754 1.00 22.56 220 ARG B O 1
ATOM 21412 N N . THR F 1 222 ? 50.521 -21.968 55.020 1.00 13.20 221 THR B N 1
ATOM 21413 C CA . THR F 1 222 ? 50.689 -23.136 54.131 1.00 13.28 221 THR B CA 1
ATOM 21414 C C . THR F 1 222 ? 51.388 -24.333 54.775 1.00 15.07 221 THR B C 1
ATOM 21415 O O . THR F 1 222 ? 51.342 -25.430 54.219 1.00 16.78 221 THR B O 1
ATOM 21425 N N . GLN F 1 223 ? 52.016 -24.139 55.932 1.00 18.00 222 GLN B N 1
ATOM 21426 C CA . GLN F 1 223 ? 52.831 -25.174 56.582 1.00 21.23 222 GLN B CA 1
ATOM 21427 C C . GLN F 1 223 ? 52.129 -25.715 57.825 1.00 21.59 222 GLN B C 1
ATOM 21428 O O . GLN F 1 223 ? 50.932 -25.480 58.019 1.00 28.05 222 GLN B O 1
ATOM 21442 N N . THR F 1 235 ? 63.140 -14.281 66.179 1.00 19.88 234 THR B N 1
ATOM 21443 C CA . THR F 1 235 ? 62.486 -13.572 65.085 1.00 18.74 234 THR B CA 1
ATOM 21444 C C . THR F 1 235 ? 61.872 -12.250 65.558 1.00 21.36 234 THR B C 1
ATOM 21445 O O . THR F 1 235 ? 62.038 -11.206 64.910 1.00 20.07 234 THR B O 1
ATOM 21450 N N . GLU F 1 236 ? 61.167 -12.302 66.687 1.00 23.59 235 GLU B N 1
ATOM 21451 C CA . GLU F 1 236 ? 60.542 -11.115 67.276 1.00 27.00 235 GLU B CA 1
ATOM 21452 C C . GLU F 1 236 ? 61.577 -10.022 67.567 1.00 25.41 235 GLU B C 1
ATOM 21453 O O . GLU F 1 236 ? 61.407 -8.858 67.172 1.00 33.02 235 GLU B O 1
ATOM 21459 N N . VAL F 1 237 ? 62.654 -10.409 68.248 1.00 23.82 236 VAL B N 1
ATOM 21460 C CA . VAL F 1 237 ? 63.758 -9.496 68.537 1.00 20.57 236 VAL B CA 1
ATOM 21461 C C . VAL F 1 237 ? 64.501 -9.050 67.288 1.00 22.06 236 VAL B C 1
ATOM 21462 O O . VAL F 1 237 ? 64.952 -7.907 67.197 1.00 20.79 236 VAL B O 1
ATOM 21465 N N . SER F 1 238 ? 64.635 -9.958 66.322 1.00 23.28 237 SER B N 1
ATOM 21466 C CA . SER F 1 238 ? 65.316 -9.645 65.071 1.00 18.78 237 SER B CA 1
ATOM 21467 C C . SER F 1 238 ? 64.640 -8.475 64.354 1.00 16.41 237 SER B C 1
ATOM 21468 O O . SER F 1 238 ? 65.291 -7.529 63.960 1.00 14.71 237 SER B O 1
ATOM 21475 N N . ALA F 1 239 ? 63.329 -8.547 64.178 1.00 16.29 238 ALA B N 1
ATOM 21476 C CA . ALA F 1 239 ? 62.617 -7.494 63.434 1.00 15.35 238 ALA B CA 1
ATOM 21477 C C . ALA F 1 239 ? 62.702 -6.123 64.097 1.00 13.19 238 ALA B C 1
ATOM 21478 O O . ALA F 1 239 ? 62.914 -5.097 63.428 1.00 13.08 238 ALA B O 1
ATOM 21485 N N . VAL F 1 240 ? 62.548 -6.099 65.414 1.00 14.69 239 VAL B N 1
ATOM 21486 C CA . VAL F 1 240 ? 62.747 -4.861 66.142 1.00 13.40 239 VAL B CA 1
ATOM 21487 C C . VAL F 1 240 ? 64.213 -4.375 66.071 1.00 12.33 239 VAL B C 1
ATOM 21488 O O . VAL F 1 240 ? 64.440 -3.188 65.908 1.00 12.82 239 VAL B O 1
ATOM 21501 N N . SER F 1 241 ? 65.197 -5.269 66.143 1.00 13.96 240 SER B N 1
ATOM 21502 C CA . SER F 1 241 ? 66.609 -4.810 66.030 1.00 14.39 240 SER B CA 1
ATOM 21503 C C . SER F 1 241 ? 66.902 -4.228 64.654 1.00 12.61 240 SER B C 1
ATOM 21504 O O . SER F 1 241 ? 67.600 -3.216 64.505 1.00 12.16 240 SER B O 1
ATOM 21511 N N . ILE F 1 242 ? 66.309 -4.849 63.647 1.00 11.12 241 ILE B N 1
ATOM 21512 C CA . ILE F 1 242 ? 66.430 -4.373 62.266 1.00 11.95 241 ILE B CA 1
ATOM 21513 C C . ILE F 1 242 ? 65.812 -2.983 62.087 1.00 10.43 241 ILE B C 1
ATOM 21514 O O . ILE F 1 242 ? 66.403 -2.134 61.432 1.00 10.78 241 ILE B O 1
ATOM 21530 N N . VAL F 1 243 ? 64.613 -2.739 62.623 1.00 9.67 242 VAL B N 1
ATOM 21531 C CA . VAL F 1 243 ? 63.996 -1.425 62.396 1.00 9.76 242 VAL B CA 1
ATOM 21532 C C . VAL F 1 243 ? 64.801 -0.327 63.079 1.00 8.90 242 VAL B C 1
ATOM 21533 O O . VAL F 1 243 ? 64.902 0.774 62.569 1.00 8.62 242 VAL B O 1
ATOM 21546 N N . VAL F 1 244 ? 65.347 -0.618 64.250 1.00 9.97 243 VAL B N 1
ATOM 21547 C CA . VAL F 1 244 ? 66.184 0.372 64.924 1.00 9.55 243 VAL B CA 1
ATOM 21548 C C . VAL F 1 244 ? 67.462 0.657 64.101 1.00 9.44 243 VAL B C 1
ATOM 21549 O O . VAL F 1 244 ? 67.831 1.823 63.942 1.00 10.12 243 VAL B O 1
ATOM 21562 N N . ALA F 1 245 ? 68.066 -0.407 63.547 1.00 10.92 244 ALA B N 1
ATOM 21563 C CA . ALA F 1 245 ? 69.222 -0.258 62.692 1.00 10.92 244 ALA B CA 1
ATOM 21564 C C . ALA F 1 245 ? 68.857 0.564 61.456 1.00 10.46 244 ALA B C 1
ATOM 21565 O O . ALA F 1 245 ? 69.679 1.378 61.007 1.00 10.96 244 ALA B O 1
ATOM 21572 N N . ALA F 1 246 ? 67.652 0.360 60.905 1.00 9.43 245 ALA B N 1
ATOM 21573 C CA . ALA F 1 246 ? 67.238 1.122 59.720 1.00 10.10 245 ALA B CA 1
ATOM 21574 C C . ALA F 1 246 ? 67.063 2.586 60.082 1.00 9.42 245 ALA B C 1
ATOM 21575 O O . ALA F 1 246 ? 67.447 3.479 59.299 1.00 10.13 245 ALA B O 1
ATOM 21582 N N . ALA F 1 247 ? 66.412 2.851 61.209 1.00 9.36 246 ALA B N 1
ATOM 21583 C CA . ALA F 1 247 ? 66.289 4.213 61.667 1.00 9.64 246 ALA B CA 1
ATOM 21584 C C . ALA F 1 247 ? 67.638 4.895 61.785 1.00 9.48 246 ALA B C 1
ATOM 21585 O O . ALA F 1 247 ? 67.764 6.045 61.358 1.00 10.52 246 ALA B O 1
ATOM 21592 N N . LYS F 1 248 ? 68.632 4.213 62.362 1.00 10.34 247 LYS B N 1
ATOM 21593 C CA . LYS F 1 248 ? 69.962 4.816 62.487 1.00 10.54 247 LYS B CA 1
ATOM 21594 C C . LYS F 1 248 ? 70.541 5.130 61.112 1.00 11.31 247 LYS B C 1
ATOM 21595 O O . LYS F 1 248 ? 71.257 6.129 60.952 1.00 12.11 247 LYS B O 1
ATOM 21614 N N . LYS F 1 249 ? 70.345 4.252 60.136 1.00 11.24 248 LYS B N 1
ATOM 21615 C CA . LYS F 1 249 ? 70.860 4.527 58.786 1.00 11.58 248 LYS B CA 1
ATOM 21616 C C . LYS F 1 249 ? 70.242 5.778 58.214 1.00 10.62 248 LYS B C 1
ATOM 21617 O O . LYS F 1 249 ? 70.918 6.601 57.613 1.00 12.40 248 LYS B O 1
ATOM 21636 N N . LEU F 1 250 ? 68.941 5.930 58.412 1.00 11.18 249 LEU B N 1
ATOM 21637 C CA . LEU F 1 250 ? 68.222 7.053 57.859 1.00 9.79 249 LEU B CA 1
ATOM 21638 C C . LEU F 1 250 ? 68.588 8.333 58.549 1.00 10.66 249 LEU B C 1
ATOM 21639 O O . LEU F 1 250 ? 68.542 9.386 57.939 1.00 13.53 249 LEU B O 1
ATOM 21655 N N . LEU F 1 251 ? 68.944 8.246 59.826 1.00 10.90 250 LEU B N 1
ATOM 21656 C CA . LEU F 1 251 ? 69.288 9.430 60.606 1.00 11.13 250 LEU B CA 1
ATOM 21657 C C . LEU F 1 251 ? 70.774 9.807 60.541 1.00 13.00 250 LEU B C 1
ATOM 21658 O O . LEU F 1 251 ? 71.104 10.913 60.913 1.00 15.18 250 LEU B O 1
ATOM 21674 N N . ALA F 1 252 ? 71.641 8.908 60.067 1.00 12.73 251 ALA B N 1
ATOM 21675 C CA . ALA F 1 252 ? 73.102 9.161 60.019 1.00 13.84 251 ALA B CA 1
ATOM 21676 C C . ALA F 1 252 ? 73.413 10.381 59.166 1.00 16.77 251 ALA B C 1
ATOM 21677 O O . ALA F 1 252 ? 72.703 10.668 58.201 1.00 18.76 251 ALA B O 1
#